Protein AF-A0A967BP70-F1 (afdb_monomer_lite)

pLDDT: mean 82.87, std 14.94, range [22.42, 98.5]

Structure (mmCIF, N/CA/C/O backbone):
data_AF-A0A967BP70-F1
#
_entry.id   AF-A0A967BP70-F1
#
loop_
_atom_site.group_PDB
_atom_site.id
_atom_site.type_symbol
_atom_site.label_atom_id
_atom_site.label_alt_id
_atom_site.label_comp_id
_atom_site.label_asym_id
_atom_site.label_entity_id
_atom_site.label_seq_id
_atom_site.pdbx_PDB_ins_code
_atom_site.Cartn_x
_atom_site.Cartn_y
_atom_site.Cartn_z
_atom_site.occupancy
_atom_site.B_iso_or_equiv
_atom_site.auth_seq_id
_atom_site.auth_comp_id
_atom_site.auth_asym_id
_atom_site.auth_atom_id
_atom_site.pdbx_PDB_model_num
ATOM 1 N N . MET A 1 1 ? -17.891 41.977 -11.844 1.00 25.42 1 MET A N 1
ATOM 2 C CA . MET A 1 1 ? -17.187 43.021 -11.068 1.00 25.42 1 MET A CA 1
ATOM 3 C C . MET A 1 1 ? -17.154 42.555 -9.613 1.00 25.42 1 MET A C 1
ATOM 5 O O . MET A 1 1 ? -18.212 42.503 -9.016 1.00 25.42 1 MET A O 1
ATOM 9 N N . LYS A 1 2 ? -15.951 42.215 -9.119 1.00 27.31 2 LYS A N 1
ATOM 10 C CA . LYS A 1 2 ? -15.506 42.035 -7.716 1.00 27.31 2 LYS A CA 1
ATOM 11 C C . LYS A 1 2 ? -16.011 40.844 -6.859 1.00 27.31 2 LYS A C 1
ATOM 13 O O . LYS A 1 2 ? -17.082 40.910 -6.281 1.00 27.31 2 LYS A O 1
ATOM 18 N N . TYR A 1 3 ? -15.096 39.868 -6.747 1.00 30.52 3 TYR A N 1
ATOM 19 C CA . TYR A 1 3 ? -14.627 39.067 -5.595 1.00 30.52 3 TYR A CA 1
ATOM 20 C C . TYR A 1 3 ? -15.618 38.381 -4.640 1.00 30.52 3 TYR A C 1
ATOM 22 O O . TYR A 1 3 ? -16.290 39.049 -3.861 1.00 30.52 3 TYR A O 1
ATOM 30 N N . LEU A 1 4 ? -15.493 37.050 -4.542 1.00 24.41 4 LEU A N 1
ATOM 31 C CA . LEU A 1 4 ? -15.446 36.371 -3.247 1.00 24.41 4 LEU A CA 1
ATOM 32 C C . LEU A 1 4 ? -14.343 35.299 -3.269 1.00 24.41 4 LEU A C 1
ATOM 34 O O . LEU A 1 4 ? -14.352 34.378 -4.077 1.00 24.41 4 LEU A O 1
ATOM 38 N N . THR A 1 5 ? -13.346 35.537 -2.429 1.00 27.89 5 THR A N 1
ATOM 39 C CA . THR A 1 5 ? -12.198 34.703 -2.071 1.00 27.89 5 THR A CA 1
ATOM 40 C C . THR A 1 5 ? -12.642 33.557 -1.166 1.00 27.89 5 THR A C 1
ATOM 42 O O . THR A 1 5 ? -13.103 33.829 -0.059 1.00 27.89 5 THR A O 1
ATOM 45 N N . THR A 1 6 ? -12.420 32.311 -1.583 1.00 25.66 6 THR A N 1
ATOM 46 C CA . THR A 1 6 ? -12.367 31.157 -0.675 1.00 25.66 6 THR A CA 1
ATOM 47 C C . THR A 1 6 ? -10.898 30.822 -0.463 1.00 25.66 6 THR A C 1
ATOM 49 O O . THR A 1 6 ? -10.203 30.417 -1.392 1.00 25.66 6 THR A O 1
ATOM 52 N N . ALA A 1 7 ? -10.406 31.081 0.746 1.00 24.14 7 ALA A N 1
ATOM 53 C CA . ALA A 1 7 ? -9.093 30.644 1.184 1.00 24.14 7 ALA A CA 1
ATOM 54 C C . ALA A 1 7 ? -9.183 29.148 1.504 1.00 24.14 7 ALA A C 1
ATOM 56 O O . ALA A 1 7 ? -9.687 28.772 2.558 1.00 24.14 7 ALA A O 1
ATOM 57 N N . ILE A 1 8 ? -8.733 28.308 0.573 1.00 25.44 8 ILE A N 1
ATOM 58 C CA . ILE A 1 8 ? -8.417 26.911 0.863 1.00 25.44 8 ILE A CA 1
ATOM 59 C C . ILE A 1 8 ? -7.045 26.937 1.528 1.00 25.44 8 ILE A C 1
ATOM 61 O O . ILE A 1 8 ? -6.049 27.319 0.910 1.00 25.44 8 ILE A O 1
ATOM 65 N N . LEU A 1 9 ? -7.011 26.600 2.813 1.00 22.42 9 LEU A N 1
ATOM 66 C CA . LEU A 1 9 ? -5.776 26.345 3.535 1.00 22.42 9 LEU A CA 1
ATOM 67 C C . LEU A 1 9 ? -5.236 24.998 3.028 1.00 22.42 9 LEU A C 1
ATOM 69 O O . LEU A 1 9 ? -5.523 23.949 3.592 1.00 22.42 9 LEU A O 1
ATOM 73 N N . LEU A 1 10 ? -4.524 25.029 1.899 1.00 24.11 10 LEU A N 1
ATOM 74 C CA . LEU A 1 10 ? -3.766 23.891 1.390 1.00 24.11 10 LEU A CA 1
ATOM 75 C C . LEU A 1 10 ? -2.571 23.693 2.327 1.00 24.11 10 LEU A C 1
ATOM 77 O O . LEU A 1 10 ? -1.577 24.418 2.257 1.00 24.11 10 LEU A O 1
ATOM 81 N N . ILE A 1 11 ? -2.683 22.730 3.236 1.00 22.78 11 ILE A N 1
ATOM 82 C CA . ILE A 1 11 ? -1.508 22.113 3.842 1.00 22.78 11 ILE A CA 1
ATOM 83 C C . ILE A 1 11 ? -0.889 21.273 2.723 1.00 22.78 11 ILE A C 1
ATOM 85 O O . ILE A 1 11 ? -1.323 20.161 2.446 1.00 22.78 11 ILE A O 1
ATOM 89 N N . VAL A 1 12 ? 0.071 21.867 2.014 1.00 24.41 12 VAL A N 1
ATOM 90 C CA . VAL A 1 12 ? 0.925 21.163 1.056 1.00 24.41 12 VAL A CA 1
ATOM 91 C C . VAL A 1 12 ? 1.864 20.286 1.880 1.00 24.41 12 VAL A C 1
ATOM 93 O O . VAL A 1 12 ? 2.919 20.736 2.326 1.00 24.41 12 VAL A O 1
ATOM 96 N N . LEU A 1 13 ? 1.459 19.044 2.130 1.00 24.39 13 LEU A N 1
ATOM 97 C CA . LEU A 1 13 ? 2.418 17.980 2.389 1.00 24.39 13 LEU A CA 1
ATOM 98 C C . LEU A 1 13 ? 3.084 17.686 1.045 1.00 24.39 13 LEU A C 1
ATOM 100 O O . LEU A 1 13 ? 2.480 17.088 0.161 1.00 24.39 13 LEU A O 1
ATOM 104 N N . THR A 1 14 ? 4.303 18.196 0.864 1.00 25.61 14 THR A N 1
ATOM 105 C CA . THR A 1 14 ? 5.144 17.883 -0.293 1.00 25.61 14 THR A CA 1
ATOM 106 C C . THR A 1 14 ? 5.554 16.418 -0.200 1.00 25.61 14 THR A C 1
ATOM 108 O O . THR A 1 14 ? 6.550 16.094 0.448 1.00 25.61 14 THR A O 1
ATOM 111 N N . ASN A 1 15 ? 4.773 15.536 -0.809 1.00 27.22 15 ASN A N 1
ATOM 112 C CA . ASN A 1 15 ? 5.191 14.167 -1.054 1.00 27.22 15 ASN A CA 1
ATOM 113 C C . ASN A 1 15 ? 5.937 14.165 -2.380 1.00 27.22 15 ASN A C 1
ATOM 115 O O . ASN A 1 15 ? 5.358 14.416 -3.431 1.00 27.22 15 ASN A O 1
ATOM 119 N N . LYS A 1 16 ? 7.245 13.936 -2.302 1.00 31.28 16 LYS A N 1
ATOM 120 C CA . LYS A 1 16 ? 8.071 13.720 -3.480 1.00 31.28 16 LYS A CA 1
ATOM 121 C C . LYS A 1 16 ? 7.692 12.357 -4.044 1.00 31.28 16 LYS A C 1
ATOM 123 O O . LYS A 1 16 ? 7.800 11.363 -3.335 1.00 31.28 16 LYS A O 1
ATOM 128 N N . MET A 1 17 ? 7.194 12.344 -5.269 1.00 33.47 17 MET A N 1
ATOM 129 C CA . MET A 1 17 ? 7.023 11.128 -6.045 1.00 33.47 17 MET A CA 1
ATOM 130 C C . MET A 1 17 ? 8.096 11.142 -7.119 1.00 33.47 17 MET A C 1
ATOM 132 O O . MET A 1 17 ? 8.406 12.212 -7.637 1.00 33.47 17 MET A O 1
ATOM 136 N N . TYR A 1 18 ? 8.733 10.005 -7.343 1.00 36.81 18 TYR A N 1
ATOM 137 C CA . TYR A 1 18 ? 9.776 9.868 -8.346 1.00 36.81 18 TYR A CA 1
ATOM 138 C C . TYR A 1 18 ? 9.424 8.705 -9.256 1.00 36.81 18 TYR A C 1
ATOM 140 O O . TYR A 1 18 ? 8.558 7.910 -8.895 1.00 36.81 18 TYR A O 1
ATOM 148 N N . ALA A 1 19 ? 10.070 8.676 -10.407 1.00 41.94 19 ALA A N 1
ATOM 149 C CA . ALA A 1 19 ? 10.138 7.603 -11.376 1.00 41.94 19 ALA A CA 1
ATOM 150 C C . ALA A 1 19 ? 11.597 7.044 -11.517 1.00 41.94 19 ALA A C 1
ATOM 152 O O . ALA A 1 19 ? 12.320 7.201 -10.534 1.00 41.94 19 ALA A O 1
ATOM 153 N N . ASP A 1 20 ? 12.032 6.379 -12.606 1.00 46.19 20 ASP A N 1
ATOM 154 C CA . ASP A 1 20 ? 13.160 5.423 -12.731 1.00 46.19 20 ASP A CA 1
ATOM 155 C C . ASP A 1 20 ? 14.377 5.914 -11.969 1.00 46.19 20 ASP A C 1
ATOM 157 O O . ASP A 1 20 ? 15.174 6.718 -12.464 1.00 46.19 20 ASP A O 1
ATOM 161 N N . TYR A 1 21 ? 14.462 5.484 -10.710 1.00 60.09 21 TYR A N 1
ATOM 162 C CA . TYR A 1 21 ? 15.336 6.136 -9.764 1.00 60.09 21 TYR A CA 1
ATOM 163 C C . TYR A 1 21 ? 16.750 5.645 -9.986 1.00 60.09 21 TYR A C 1
ATOM 165 O O . TYR A 1 21 ? 17.157 4.555 -9.583 1.00 60.09 21 TYR A O 1
ATOM 173 N N . TYR A 1 22 ? 17.533 6.513 -10.581 1.00 63.66 22 TYR A N 1
ATOM 174 C CA . TYR A 1 22 ? 18.944 6.319 -10.759 1.00 63.66 22 TYR A CA 1
ATOM 175 C C . TYR A 1 22 ? 19.702 7.106 -9.694 1.00 63.66 22 TYR A C 1
ATOM 177 O O . TYR A 1 22 ? 19.347 8.239 -9.374 1.00 63.66 22 TYR A O 1
ATOM 185 N N . ASP A 1 23 ? 20.758 6.513 -9.143 1.00 65.00 23 ASP A N 1
ATOM 186 C CA . ASP A 1 23 ? 21.733 7.184 -8.284 1.00 65.00 23 ASP A CA 1
ATOM 187 C C . ASP A 1 23 ? 23.107 6.578 -8.560 1.00 65.00 23 ASP A C 1
ATOM 189 O O . ASP A 1 23 ? 23.308 5.375 -8.417 1.00 65.00 23 ASP A O 1
ATOM 193 N N . THR A 1 24 ? 24.062 7.403 -8.980 1.00 60.75 24 THR A N 1
ATOM 194 C CA . THR A 1 24 ? 25.427 6.938 -9.254 1.00 60.75 24 THR A CA 1
ATOM 195 C C . THR A 1 24 ? 26.229 6.652 -7.995 1.00 60.75 24 THR A C 1
ATOM 197 O O . THR A 1 24 ? 27.357 6.182 -8.102 1.00 60.75 24 THR A O 1
ATOM 200 N N . GLY A 1 25 ? 25.765 7.096 -6.825 1.00 62.41 25 GLY A N 1
ATOM 201 C CA . GLY A 1 25 ? 26.667 7.338 -5.706 1.00 62.41 25 GLY A CA 1
ATOM 202 C C . GLY A 1 25 ? 27.720 8.400 -6.059 1.00 62.41 25 GLY A C 1
ATOM 203 O O . GLY A 1 25 ? 27.630 9.110 -7.066 1.00 62.41 25 GLY A O 1
ATOM 204 N N . MET A 1 26 ? 28.734 8.568 -5.210 1.00 76.75 26 MET A N 1
ATOM 205 C CA . MET A 1 26 ? 29.814 9.533 -5.459 1.00 76.75 26 MET A CA 1
ATOM 206 C C . MET A 1 26 ? 30.915 8.909 -6.319 1.00 76.75 26 MET A C 1
ATOM 208 O O . MET A 1 26 ? 31.782 8.215 -5.796 1.00 76.75 26 MET A O 1
ATOM 212 N N . ILE A 1 27 ? 30.934 9.241 -7.611 1.00 72.94 27 ILE A N 1
ATOM 213 C CA . ILE A 1 27 ? 31.913 8.720 -8.576 1.00 72.94 27 ILE A CA 1
ATOM 214 C C . ILE A 1 27 ? 32.812 9.820 -9.151 1.00 72.94 27 ILE A C 1
ATOM 216 O O . ILE A 1 27 ? 32.573 11.023 -8.979 1.00 72.94 27 ILE A O 1
ATOM 220 N N . GLU A 1 28 ? 33.881 9.402 -9.830 1.00 81.38 28 GLU A N 1
ATOM 221 C CA . GLU A 1 28 ? 34.769 10.292 -10.575 1.00 81.38 28 GLU A CA 1
ATOM 222 C C . GLU A 1 28 ? 34.193 10.597 -11.966 1.00 81.38 28 GLU A C 1
ATOM 224 O O . GLU A 1 28 ? 33.979 9.712 -12.788 1.00 81.38 28 GLU A O 1
ATOM 229 N N . TRP A 1 29 ? 33.990 11.881 -12.245 1.00 80.88 29 TRP A N 1
ATOM 230 C CA . TRP A 1 29 ? 33.566 12.411 -13.536 1.00 80.88 29 TRP A CA 1
ATOM 231 C C . TRP A 1 29 ? 34.749 13.067 -14.239 1.00 80.88 29 TRP A C 1
ATOM 233 O O . TRP A 1 29 ? 35.580 13.715 -13.598 1.00 80.88 29 TRP A O 1
ATOM 243 N N . SER A 1 30 ? 34.803 12.966 -15.567 1.00 82.38 30 SER A N 1
ATOM 244 C CA . SER A 1 30 ? 35.873 13.554 -16.377 1.00 82.38 30 SER A CA 1
ATOM 245 C C . SER A 1 30 ? 35.336 14.609 -17.339 1.00 82.38 30 SER A C 1
ATOM 247 O O . SER A 1 30 ? 34.400 14.371 -18.099 1.00 82.38 30 SER A O 1
ATOM 249 N N . GLN A 1 31 ? 35.955 15.788 -17.320 1.00 87.50 31 GLN A N 1
ATOM 250 C CA . GLN A 1 31 ? 35.749 16.838 -18.313 1.00 87.50 31 GLN A CA 1
ATOM 251 C C . GLN A 1 31 ? 36.418 16.447 -19.645 1.00 87.50 31 GLN A C 1
ATOM 253 O O . GLN A 1 31 ? 37.457 15.782 -19.633 1.00 87.50 31 GLN A O 1
ATOM 258 N N . PRO A 1 32 ? 35.956 16.957 -20.803 1.00 81.44 32 PRO A N 1
ATOM 259 C CA . PRO A 1 32 ? 36.575 16.684 -22.109 1.00 81.44 32 PRO A CA 1
ATOM 260 C C . PRO A 1 32 ? 38.077 17.000 -22.216 1.00 81.44 32 PRO A C 1
ATOM 262 O O . PRO A 1 32 ? 38.774 16.456 -23.070 1.00 81.44 32 PRO A O 1
ATOM 265 N N . ASN A 1 33 ? 38.608 17.884 -21.363 1.00 85.50 33 ASN A N 1
ATOM 266 C CA . ASN A 1 33 ? 40.040 18.200 -21.301 1.00 85.50 33 ASN A CA 1
ATOM 267 C C . ASN A 1 33 ? 40.844 17.309 -20.332 1.00 85.50 33 ASN A C 1
ATOM 269 O O . ASN A 1 33 ? 42.022 17.591 -20.099 1.00 85.50 33 ASN A O 1
ATOM 273 N N . GLY A 1 34 ? 40.227 16.271 -19.765 1.00 83.31 34 GLY A N 1
ATOM 274 C CA . GLY A 1 34 ? 40.836 15.327 -18.829 1.00 83.31 34 GLY A CA 1
ATOM 275 C C . GLY A 1 34 ? 40.911 15.810 -17.378 1.00 83.31 34 GLY A C 1
ATOM 276 O O . GLY A 1 34 ? 41.576 15.166 -16.569 1.00 83.31 34 GLY A O 1
ATOM 277 N N . ILE A 1 35 ? 40.287 16.942 -17.030 1.00 91.38 35 ILE A N 1
ATOM 278 C CA . ILE A 1 35 ? 40.146 17.361 -15.629 1.00 91.38 35 ILE A CA 1
ATOM 279 C C . ILE A 1 35 ? 39.044 16.534 -14.975 1.00 91.38 35 ILE A C 1
ATOM 281 O O . ILE A 1 35 ? 37.924 16.497 -15.470 1.00 91.38 35 ILE A O 1
ATOM 285 N N . ILE A 1 36 ? 39.361 15.923 -13.841 1.00 91.31 36 ILE A N 1
ATOM 286 C CA . ILE A 1 36 ? 38.443 15.063 -13.094 1.00 91.31 36 ILE A CA 1
ATOM 287 C C . ILE A 1 36 ? 37.814 15.796 -11.906 1.00 91.31 36 ILE A C 1
ATOM 289 O O . ILE A 1 36 ? 38.410 16.732 -11.364 1.00 91.31 36 ILE A O 1
ATOM 293 N N . PHE A 1 37 ? 36.621 15.387 -11.485 1.00 92.00 37 PHE A N 1
ATOM 294 C CA . PHE A 1 37 ? 35.959 15.855 -10.264 1.00 92.00 37 PHE A CA 1
ATOM 295 C C . PHE A 1 37 ? 35.046 14.769 -9.686 1.00 92.00 37 PHE A C 1
ATOM 297 O O . PHE A 1 37 ? 34.655 13.855 -10.395 1.00 92.00 37 PHE A O 1
ATOM 304 N N . ILE A 1 38 ? 34.703 14.869 -8.398 1.00 88.94 38 ILE A N 1
ATOM 305 C CA . ILE A 1 38 ? 33.814 13.902 -7.737 1.00 88.94 38 ILE A CA 1
ATOM 306 C C . ILE A 1 38 ? 32.411 14.493 -7.635 1.00 88.94 38 ILE A C 1
ATOM 308 O O . ILE A 1 38 ? 32.236 15.624 -7.158 1.00 88.94 38 ILE A O 1
ATOM 312 N N . GLY A 1 39 ? 31.415 13.715 -8.034 1.00 82.44 39 GLY A N 1
ATOM 313 C CA . GLY A 1 39 ? 30.012 14.084 -7.931 1.00 82.44 39 GLY A CA 1
ATOM 314 C C . GLY A 1 39 ? 29.098 12.875 -8.009 1.00 82.44 39 GLY A C 1
ATOM 315 O O . GLY A 1 39 ? 29.533 11.779 -8.353 1.00 82.44 39 GLY A O 1
ATOM 316 N N . LYS A 1 40 ? 27.829 13.106 -7.701 1.00 81.00 40 LYS A N 1
ATOM 317 C CA . LYS A 1 40 ? 26.750 12.138 -7.843 1.00 81.00 40 LYS A CA 1
ATOM 318 C C . LYS A 1 40 ? 25.669 12.673 -8.774 1.00 81.00 40 LYS A C 1
ATOM 320 O O . LYS A 1 40 ? 25.367 13.868 -8.728 1.00 81.00 40 LYS A O 1
ATOM 325 N N . GLY A 1 41 ? 25.109 11.814 -9.609 1.00 75.25 41 GLY A N 1
ATOM 326 C CA . GLY A 1 41 ? 23.877 12.050 -10.354 1.00 75.25 41 GLY A CA 1
ATOM 327 C C . GLY A 1 41 ? 22.773 11.203 -9.751 1.00 75.25 41 GLY A C 1
ATOM 328 O O . GLY A 1 41 ? 23.015 10.035 -9.479 1.00 75.25 41 GLY A O 1
ATOM 329 N N . TRP A 1 42 ? 21.600 11.782 -9.515 1.00 71.94 42 TRP A N 1
ATOM 330 C CA . TRP A 1 42 ? 20.442 11.025 -9.068 1.00 71.94 42 TRP A CA 1
ATOM 331 C C . TRP A 1 42 ? 19.118 11.652 -9.491 1.00 71.94 42 TRP A C 1
ATOM 333 O O . TRP A 1 42 ? 19.036 12.862 -9.718 1.00 71.94 42 TRP A O 1
ATOM 343 N N . GLY A 1 43 ? 18.068 10.847 -9.522 1.00 72.25 43 GLY A N 1
ATOM 344 C CA . GLY A 1 43 ? 16.714 11.253 -9.878 1.00 72.25 43 GLY A CA 1
ATOM 345 C C . GLY A 1 43 ? 16.095 10.249 -10.834 1.00 72.25 43 GLY A C 1
ATOM 346 O O . GLY A 1 43 ? 16.526 9.108 -10.873 1.00 72.25 43 GLY A O 1
ATOM 347 N N . ASP A 1 44 ? 15.109 10.701 -11.592 1.00 68.62 44 ASP A N 1
ATOM 348 C CA . ASP A 1 44 ? 14.163 9.865 -12.327 1.00 68.62 44 ASP A CA 1
ATOM 349 C C . ASP A 1 44 ? 13.880 10.346 -13.755 1.00 68.62 44 ASP A C 1
ATOM 351 O O . ASP A 1 44 ? 14.395 11.396 -14.165 1.00 68.62 44 ASP A O 1
ATOM 355 N N . GLU A 1 45 ? 13.022 9.646 -14.520 1.00 70.00 45 GLU A N 1
ATOM 356 C CA . GLU A 1 45 ? 12.636 10.119 -15.856 1.00 70.00 45 GLU A CA 1
ATOM 357 C C . GLU A 1 45 ? 11.836 11.429 -15.840 1.00 70.00 45 GLU A C 1
ATOM 359 O O . GLU A 1 45 ? 11.648 12.033 -16.900 1.00 70.00 45 GLU A O 1
ATOM 364 N N . PHE A 1 46 ? 11.369 11.904 -14.682 1.00 74.62 46 PHE A N 1
ATOM 365 C CA . PHE A 1 46 ? 10.707 13.207 -14.554 1.00 74.62 46 PHE A CA 1
ATOM 366 C C . PHE A 1 46 ? 11.662 14.337 -14.131 1.00 74.62 46 PHE A C 1
ATOM 368 O O . PHE A 1 46 ? 11.468 15.493 -14.519 1.00 74.62 46 PHE A O 1
ATOM 375 N N . ALA A 1 47 ? 12.696 14.047 -13.337 1.00 76.31 47 ALA A N 1
ATOM 376 C CA . ALA A 1 47 ? 13.436 15.054 -12.580 1.00 76.31 47 ALA A CA 1
ATOM 377 C C . ALA A 1 47 ? 14.867 14.635 -12.174 1.00 76.31 47 ALA A C 1
ATOM 379 O O . ALA A 1 47 ? 15.246 14.687 -11.000 1.00 76.31 47 ALA A O 1
ATOM 380 N N . PHE A 1 48 ? 15.741 14.394 -13.147 1.00 76.44 48 PHE A N 1
ATOM 381 C CA . PHE A 1 48 ? 17.153 14.073 -12.906 1.00 76.44 48 PHE A CA 1
ATOM 382 C C . PHE A 1 48 ? 18.026 15.251 -12.413 1.00 76.44 48 PHE A C 1
ATOM 384 O O . PHE A 1 48 ? 17.805 16.398 -12.809 1.00 76.44 48 PHE A O 1
ATOM 391 N N . GLN A 1 49 ? 19.033 15.028 -11.557 1.00 85.62 49 GLN A N 1
ATOM 392 C CA . GLN A 1 49 ? 19.926 16.094 -11.067 1.00 85.62 49 GLN A CA 1
ATOM 393 C C . GLN A 1 49 ? 21.325 15.614 -10.657 1.00 85.62 49 GLN A C 1
ATOM 395 O O . GLN A 1 49 ? 21.508 14.487 -10.222 1.00 85.62 49 GLN A O 1
ATOM 400 N N . TYR A 1 50 ? 22.314 16.515 -10.684 1.00 88.56 50 TYR A N 1
ATOM 401 C CA . TYR A 1 50 ? 23.678 16.208 -10.238 1.00 88.56 50 TYR A CA 1
ATOM 402 C C . TYR A 1 50 ? 24.159 17.124 -9.110 1.00 88.56 50 TYR A C 1
ATOM 404 O O . TYR A 1 50 ? 23.726 18.273 -8.987 1.00 88.56 50 TYR A O 1
ATOM 412 N N . GLU A 1 51 ? 25.075 16.636 -8.274 1.00 92.50 51 GLU A N 1
ATOM 413 C CA . GLU A 1 51 ? 25.722 17.397 -7.202 1.00 92.50 51 GLU A CA 1
ATOM 414 C C . GLU A 1 51 ? 27.175 16.966 -7.011 1.00 92.50 51 GLU A C 1
ATOM 416 O O . GLU A 1 51 ? 27.491 15.781 -6.959 1.00 92.50 51 GLU A O 1
ATOM 421 N N . THR A 1 52 ? 28.088 17.925 -6.882 1.00 94.56 52 THR A N 1
ATOM 422 C CA . THR A 1 52 ? 29.474 17.626 -6.512 1.00 94.56 52 THR A CA 1
ATOM 423 C C . THR A 1 52 ? 29.554 17.110 -5.073 1.00 94.56 52 THR A C 1
ATOM 425 O O . THR A 1 52 ? 28.714 17.435 -4.236 1.00 94.56 52 THR A O 1
ATOM 428 N N . ASN A 1 53 ? 30.648 16.443 -4.704 1.00 91.94 53 ASN A N 1
ATOM 429 C CA . ASN A 1 53 ? 30.921 16.073 -3.301 1.00 91.94 53 ASN A CA 1
ATOM 430 C C . ASN A 1 53 ? 30.990 17.263 -2.312 1.00 91.94 53 ASN A C 1
ATOM 432 O O . ASN A 1 53 ? 31.092 17.080 -1.101 1.00 91.94 53 ASN A O 1
ATOM 436 N N . THR A 1 54 ? 30.966 18.493 -2.827 1.00 91.19 54 THR A N 1
ATOM 437 C CA . THR A 1 54 ? 30.980 19.754 -2.078 1.00 91.19 54 THR A CA 1
ATOM 438 C C . THR A 1 54 ? 29.624 20.466 -2.075 1.00 91.19 54 THR A C 1
ATOM 440 O O . THR A 1 54 ? 29.534 21.575 -1.550 1.00 91.19 54 THR A O 1
ATOM 443 N N . GLY A 1 55 ? 28.571 19.847 -2.619 1.00 92.81 55 GLY A N 1
ATOM 444 C CA . GLY A 1 55 ? 27.196 20.342 -2.544 1.00 92.81 55 GLY A CA 1
ATOM 445 C C . GLY A 1 55 ? 26.796 21.333 -3.639 1.00 92.81 55 GLY A C 1
ATOM 446 O O . GLY A 1 55 ? 25.845 22.085 -3.443 1.00 92.81 55 GLY A O 1
ATOM 447 N N . TYR A 1 56 ? 27.521 21.412 -4.759 1.00 96.75 56 TYR A N 1
ATOM 448 C CA . TYR A 1 56 ? 27.169 22.300 -5.876 1.00 96.75 56 TYR A CA 1
ATOM 449 C C . TYR A 1 56 ? 26.455 21.532 -6.980 1.00 96.75 56 TYR A C 1
ATOM 451 O O . TYR A 1 56 ? 26.952 20.499 -7.428 1.00 96.75 56 TYR A O 1
ATOM 459 N N . ARG A 1 57 ? 25.329 22.064 -7.462 1.00 95.75 57 ARG A N 1
ATOM 460 C CA . ARG A 1 57 ? 24.610 21.486 -8.599 1.00 95.75 57 ARG A CA 1
ATOM 461 C C . ARG A 1 57 ? 25.389 21.665 -9.888 1.00 95.75 57 ARG A C 1
ATOM 463 O O . ARG A 1 57 ? 25.935 22.743 -10.129 1.00 95.75 57 ARG A O 1
ATOM 470 N N . PHE A 1 58 ? 25.400 20.649 -10.738 1.00 93.88 58 PHE A N 1
ATOM 471 C CA . PHE A 1 58 ? 26.006 20.742 -12.060 1.00 93.88 58 PHE A CA 1
ATOM 472 C C . PHE A 1 58 ? 25.133 20.093 -13.132 1.00 93.88 58 PHE A C 1
ATOM 474 O O . PHE A 1 58 ? 24.228 19.329 -12.815 1.00 93.88 58 PHE A O 1
ATOM 481 N N . VAL A 1 59 ? 25.382 20.448 -14.389 1.00 87.81 59 VAL A N 1
ATOM 482 C CA . VAL A 1 59 ? 24.724 19.872 -15.568 1.00 87.81 59 VAL A CA 1
ATOM 483 C C . VAL A 1 59 ? 25.745 19.676 -16.683 1.00 87.81 59 VAL A C 1
ATOM 485 O O . VAL A 1 59 ? 26.731 20.417 -16.762 1.00 87.81 59 VAL A O 1
ATOM 488 N N . LEU A 1 60 ? 25.516 18.685 -17.539 1.00 82.00 60 LEU A N 1
ATOM 489 C CA . LEU A 1 60 ? 26.240 18.528 -18.795 1.00 82.00 60 LEU A CA 1
ATOM 490 C C . LEU A 1 60 ? 25.685 19.525 -19.820 1.00 82.00 60 LEU A C 1
ATOM 492 O O . LEU A 1 60 ? 24.474 19.698 -19.924 1.00 82.00 60 LEU A O 1
ATOM 496 N N . ASN A 1 61 ? 26.559 20.210 -20.552 1.00 80.38 61 ASN A N 1
ATOM 497 C CA . ASN A 1 61 ? 26.161 21.100 -21.640 1.00 80.38 61 ASN A CA 1
ATOM 498 C C . ASN A 1 61 ? 26.468 20.466 -23.006 1.00 80.38 61 ASN A C 1
ATOM 500 O O . ASN A 1 61 ? 27.291 19.559 -23.114 1.00 80.38 61 ASN A O 1
ATOM 504 N N . THR A 1 62 ? 25.869 21.022 -24.057 1.00 66.12 62 THR A N 1
ATOM 505 C CA . THR A 1 62 ? 26.011 20.605 -25.468 1.00 66.12 62 THR A CA 1
ATOM 506 C C . THR A 1 62 ? 27.453 20.580 -26.006 1.00 66.12 62 THR A C 1
ATOM 508 O O . THR A 1 62 ? 27.731 19.951 -27.022 1.00 66.12 62 THR A O 1
ATOM 511 N N . ASP A 1 63 ? 28.414 21.241 -25.347 1.00 74.50 63 ASP A N 1
ATOM 512 C CA . ASP A 1 63 ? 29.841 21.177 -25.703 1.00 74.50 63 ASP A CA 1
ATOM 513 C C . ASP A 1 63 ? 30.590 20.007 -25.032 1.00 74.50 63 ASP A C 1
ATOM 515 O O . ASP A 1 63 ? 31.816 19.901 -25.146 1.00 74.50 63 ASP A O 1
ATOM 519 N N . GLY A 1 64 ? 29.863 19.140 -24.322 1.00 68.69 64 GLY A N 1
ATOM 520 C CA . GLY A 1 64 ? 30.375 17.982 -23.596 1.00 68.69 64 GLY A CA 1
ATOM 521 C C . GLY A 1 64 ? 31.022 18.315 -22.250 1.00 68.69 64 GLY A C 1
ATOM 522 O O . GLY A 1 64 ? 31.519 17.409 -21.585 1.00 68.69 64 GLY A O 1
ATOM 523 N N . TYR A 1 65 ? 31.062 19.585 -21.834 1.00 85.12 65 TYR A N 1
ATOM 524 C CA . TYR A 1 65 ? 31.595 19.971 -20.527 1.00 85.12 65 TYR A CA 1
ATOM 525 C C . TYR A 1 65 ? 30.509 19.999 -19.452 1.00 85.12 65 TYR A C 1
ATOM 527 O O . TYR A 1 65 ? 29.370 20.391 -19.699 1.00 85.12 65 TYR A O 1
ATOM 535 N N . TYR A 1 66 ? 30.903 19.683 -18.218 1.00 90.19 66 TYR A N 1
ATOM 536 C CA . TYR A 1 66 ? 30.067 19.872 -17.036 1.00 90.19 66 TYR A CA 1
ATOM 537 C C . TYR A 1 66 ? 30.220 21.289 -16.485 1.00 90.19 66 TYR A C 1
ATOM 539 O O . TYR A 1 66 ? 31.337 21.754 -16.218 1.00 90.19 66 TYR A O 1
ATOM 547 N N . TYR A 1 67 ? 29.092 21.953 -16.260 1.00 95.19 67 TYR A N 1
ATOM 548 C CA . TYR A 1 67 ? 28.994 23.316 -15.743 1.00 95.19 67 TYR A CA 1
ATOM 549 C C . TYR A 1 67 ? 28.274 23.346 -14.408 1.00 95.19 67 TYR A C 1
ATOM 551 O O . TYR A 1 67 ? 27.342 22.580 -14.185 1.00 95.19 67 TYR A O 1
ATOM 559 N N . TYR A 1 68 ? 28.646 24.285 -13.537 1.00 97.38 68 TYR A N 1
ATOM 560 C CA . TYR A 1 68 ? 27.811 24.598 -12.379 1.00 97.38 68 TYR A CA 1
ATOM 561 C C . TYR A 1 68 ? 26.422 25.031 -12.862 1.00 97.38 68 TYR A C 1
ATOM 563 O O . TYR A 1 68 ? 26.315 25.808 -13.811 1.00 97.38 68 TYR A O 1
ATOM 571 N N . ALA A 1 69 ? 25.372 24.526 -12.226 1.00 95.38 69 ALA A N 1
ATOM 572 C CA . ALA A 1 69 ? 23.999 24.755 -12.652 1.00 95.38 69 ALA A CA 1
ATOM 573 C C . ALA A 1 69 ? 23.475 26.134 -12.216 1.00 95.38 69 ALA A C 1
ATOM 575 O O . ALA A 1 69 ? 23.809 26.646 -11.142 1.00 95.38 69 ALA A O 1
ATOM 576 N N . ILE A 1 70 ? 22.611 26.704 -13.048 1.00 94.44 70 ILE A N 1
ATOM 577 C CA . ILE A 1 70 ? 21.693 27.810 -12.751 1.00 94.44 70 ILE A CA 1
ATOM 578 C C . ILE A 1 70 ? 20.265 27.366 -13.058 1.00 94.44 70 ILE A C 1
ATOM 580 O O . ILE A 1 70 ? 20.066 26.280 -13.589 1.00 94.44 70 ILE A O 1
ATOM 584 N N . LEU A 1 71 ? 19.281 28.202 -12.729 1.00 92.44 71 LEU A N 1
ATOM 585 C CA . LEU A 1 71 ? 17.912 27.996 -13.190 1.00 92.44 71 LEU A CA 1
ATOM 586 C C . LEU A 1 71 ? 17.647 28.800 -14.460 1.00 92.44 71 LEU A C 1
ATOM 588 O O . LEU A 1 71 ? 18.045 29.967 -14.548 1.00 92.44 71 LEU A O 1
ATOM 592 N N . ASP A 1 72 ? 16.959 28.187 -15.413 1.00 85.62 72 ASP A N 1
ATOM 593 C CA . ASP A 1 72 ? 16.456 28.863 -16.605 1.00 85.62 72 ASP A CA 1
ATOM 594 C C . ASP A 1 72 ? 15.142 29.632 -16.335 1.00 85.62 72 ASP A C 1
ATOM 596 O O . ASP A 1 72 ? 14.740 29.863 -15.190 1.00 85.62 72 ASP A O 1
ATOM 600 N N . SER A 1 73 ? 14.463 30.076 -17.400 1.00 82.62 73 SER A N 1
ATOM 601 C CA . SER A 1 73 ? 13.204 30.821 -17.283 1.00 82.62 73 SER A CA 1
ATOM 602 C C . SER A 1 73 ? 12.008 29.994 -16.811 1.00 82.62 73 SER A C 1
ATOM 604 O O . SER A 1 73 ? 11.043 30.592 -16.334 1.00 82.62 73 SER A O 1
ATOM 606 N N . VAL A 1 74 ? 12.046 28.666 -16.955 1.00 78.44 74 VAL A N 1
ATOM 607 C CA . VAL A 1 74 ? 11.009 27.757 -16.432 1.00 78.44 74 VAL A CA 1
ATOM 608 C C . VAL A 1 74 ? 11.371 27.238 -15.036 1.00 78.44 74 VAL A C 1
ATOM 610 O O . VAL A 1 74 ? 10.531 26.711 -14.311 1.00 78.44 74 VAL A O 1
ATOM 613 N N . GLY A 1 75 ? 12.596 27.504 -14.582 1.00 84.00 75 GLY A N 1
ATOM 614 C CA . GLY A 1 75 ? 13.077 27.127 -13.264 1.00 84.00 75 GLY A CA 1
ATOM 615 C C . GLY A 1 75 ? 13.655 25.716 -13.211 1.00 84.00 75 GLY A C 1
ATOM 616 O O . GLY A 1 75 ? 13.660 25.129 -12.125 1.00 84.00 75 GLY A O 1
ATOM 617 N N . GLU A 1 76 ? 14.110 25.207 -14.357 1.00 87.00 76 GLU A N 1
ATOM 618 C CA . GLU A 1 76 ? 14.835 23.946 -14.534 1.00 87.00 76 GLU A CA 1
ATOM 619 C C . GLU A 1 76 ? 16.352 24.186 -14.492 1.00 87.00 76 GLU A C 1
ATOM 621 O O . GLU A 1 76 ? 16.816 25.313 -14.705 1.00 87.00 76 GLU A O 1
ATOM 626 N N . PHE A 1 77 ? 17.140 23.153 -14.178 1.00 89.12 77 PHE A N 1
ATOM 627 C CA . PHE A 1 77 ? 18.597 23.272 -14.177 1.00 89.12 77 PHE A CA 1
ATOM 628 C C . PHE A 1 77 ? 19.142 23.482 -15.594 1.00 89.12 77 PHE A C 1
ATOM 630 O O . PHE A 1 77 ? 18.859 22.721 -16.509 1.00 89.12 77 PHE A O 1
ATOM 637 N N . THR A 1 78 ? 19.994 24.489 -15.765 1.00 88.31 78 THR A N 1
ATOM 638 C CA . THR A 1 78 ? 20.707 24.744 -17.019 1.00 88.31 78 THR A CA 1
ATOM 639 C C . THR A 1 78 ? 22.154 25.161 -16.764 1.00 88.31 78 THR A C 1
ATOM 641 O O . THR A 1 78 ? 22.539 25.512 -15.642 1.00 88.31 78 THR A O 1
ATOM 644 N N . ALA A 1 79 ? 22.989 25.085 -17.799 1.00 89.31 79 ALA A N 1
ATOM 645 C CA . ALA A 1 79 ? 24.418 25.336 -17.694 1.00 89.31 79 ALA A CA 1
ATOM 646 C C . ALA A 1 79 ? 24.702 26.820 -17.423 1.00 89.31 79 ALA A C 1
ATOM 648 O O . ALA A 1 79 ? 24.157 27.713 -18.073 1.00 89.31 79 ALA A O 1
ATOM 649 N N . SER A 1 80 ? 25.589 27.096 -16.466 1.00 94.31 80 SER A N 1
ATOM 650 C CA . SER A 1 80 ? 26.155 28.437 -16.285 1.00 94.31 80 SER A CA 1
ATOM 651 C C . SER A 1 80 ? 27.319 28.702 -17.248 1.00 94.31 80 SER A C 1
ATOM 653 O O . SER A 1 80 ? 27.608 27.922 -18.149 1.00 94.31 80 SER A O 1
ATOM 655 N N . GLU A 1 81 ? 28.037 29.805 -17.034 1.00 94.50 81 GLU A N 1
ATOM 656 C CA . GLU A 1 81 ? 29.303 30.087 -17.716 1.00 94.50 81 GLU A CA 1
ATOM 657 C C . GLU A 1 81 ? 30.525 29.384 -17.086 1.00 94.50 81 GLU A C 1
ATOM 659 O O . GLU A 1 81 ? 31.567 29.308 -17.735 1.00 94.50 81 GLU A O 1
ATOM 664 N N . ASN A 1 82 ? 30.407 28.831 -15.867 1.00 97.06 82 ASN A N 1
ATOM 665 C CA . ASN A 1 82 ? 31.536 28.271 -15.113 1.00 97.06 82 ASN A CA 1
ATOM 666 C C . ASN A 1 82 ? 31.575 26.741 -15.181 1.00 97.06 82 ASN A C 1
ATOM 668 O O . ASN A 1 82 ? 30.651 26.061 -14.724 1.00 97.06 82 ASN A O 1
ATOM 672 N N . LYS A 1 83 ? 32.691 26.199 -15.671 1.00 96.69 83 LYS A N 1
ATOM 673 C CA . LYS A 1 83 ? 32.938 24.757 -15.760 1.00 96.69 83 LYS A CA 1
ATOM 674 C C . LYS A 1 83 ? 33.362 24.174 -14.411 1.00 96.69 83 LYS A C 1
ATOM 676 O O . LYS A 1 83 ? 34.201 24.744 -13.705 1.00 96.69 83 LYS A O 1
ATOM 681 N N . VAL A 1 84 ? 32.821 23.008 -14.067 1.00 96.31 84 VAL A N 1
ATOM 682 C CA . VAL A 1 84 ? 33.104 22.324 -12.796 1.00 96.31 84 VAL A CA 1
ATOM 683 C C . VAL A 1 84 ? 34.586 21.972 -12.695 1.00 96.31 84 VAL A C 1
ATOM 685 O O . VAL A 1 84 ? 35.158 21.396 -13.619 1.00 96.31 84 VAL A O 1
ATOM 688 N N . ASN A 1 85 ? 35.201 22.324 -11.561 1.00 93.62 85 ASN A N 1
ATOM 689 C CA . ASN A 1 85 ? 36.615 22.075 -11.247 1.00 93.62 85 ASN A CA 1
ATOM 690 C C . ASN A 1 85 ? 37.631 22.688 -12.242 1.00 93.62 85 ASN A C 1
ATOM 692 O O . ASN A 1 85 ? 38.811 22.339 -12.238 1.00 93.62 85 ASN A O 1
ATOM 696 N N . ILE A 1 86 ? 37.173 23.628 -13.075 1.00 95.69 86 ILE A N 1
ATOM 697 C CA . ILE A 1 86 ? 37.985 24.448 -13.986 1.00 95.69 86 ILE A CA 1
ATOM 698 C C . ILE A 1 86 ? 37.865 25.913 -13.569 1.00 95.69 86 ILE A C 1
ATOM 700 O O . ILE A 1 86 ? 38.872 26.591 -13.360 1.00 95.69 86 ILE A O 1
ATOM 704 N N . ASP A 1 87 ? 36.628 26.372 -13.394 1.00 96.75 87 ASP A N 1
ATOM 705 C CA . ASP A 1 87 ? 36.294 27.712 -12.936 1.00 96.75 87 ASP A CA 1
ATOM 706 C C . ASP A 1 87 ? 35.862 27.694 -11.464 1.00 96.75 87 ASP A C 1
ATOM 708 O O . ASP A 1 87 ? 35.602 26.648 -10.866 1.00 96.75 87 ASP A O 1
ATOM 712 N N . SER A 1 88 ? 35.794 28.875 -10.844 1.00 94.81 88 SER A N 1
ATOM 713 C CA . SER A 1 88 ? 35.339 28.977 -9.452 1.00 94.81 88 SER A CA 1
ATOM 714 C C . SER A 1 88 ? 33.851 28.615 -9.329 1.00 94.81 88 SER A C 1
ATOM 716 O O . SER A 1 88 ? 33.056 29.083 -10.148 1.00 94.81 88 SER A O 1
ATOM 718 N N . PRO A 1 89 ? 33.438 27.851 -8.301 1.00 94.44 89 PRO A N 1
ATOM 719 C CA . PRO A 1 89 ? 32.035 27.516 -8.095 1.00 94.44 89 PRO A CA 1
ATOM 720 C C . PRO A 1 89 ? 31.178 28.760 -7.870 1.00 94.44 89 PRO A C 1
ATOM 722 O O . PRO A 1 89 ? 31.597 29.737 -7.240 1.00 94.44 89 PRO A O 1
ATOM 725 N N . LEU A 1 90 ? 29.952 28.710 -8.383 1.00 92.62 90 LEU A N 1
ATOM 726 C CA . LEU A 1 90 ? 28.984 29.792 -8.261 1.00 92.62 90 LEU A CA 1
ATOM 727 C C . LEU A 1 90 ? 28.196 29.643 -6.959 1.00 92.62 90 LEU A C 1
ATOM 729 O O . LEU A 1 90 ? 27.629 28.590 -6.685 1.00 92.62 90 LEU A O 1
ATOM 733 N N . ALA A 1 91 ? 28.112 30.710 -6.161 1.00 91.50 91 ALA A N 1
ATOM 734 C CA . ALA A 1 91 ? 27.462 30.654 -4.848 1.00 91.50 91 ALA A CA 1
ATOM 735 C C . ALA A 1 91 ? 25.986 30.220 -4.920 1.00 91.50 91 ALA A C 1
ATOM 737 O O . ALA A 1 91 ? 25.515 29.515 -4.038 1.00 91.50 91 ALA A O 1
ATOM 738 N N . PHE A 1 92 ? 25.268 30.613 -5.974 1.00 91.38 92 PHE A N 1
ATOM 739 C CA . PHE A 1 92 ? 23.867 30.234 -6.183 1.00 91.38 92 PHE A CA 1
ATOM 740 C C . PHE A 1 92 ? 23.677 28.789 -6.663 1.00 91.38 92 PHE A C 1
ATOM 742 O O . PHE A 1 92 ? 22.561 28.300 -6.616 1.00 91.38 92 PHE A O 1
ATOM 749 N N . SER A 1 93 ? 24.732 28.105 -7.114 1.00 95.12 93 SER A N 1
ATOM 750 C CA . SER A 1 93 ? 24.683 26.686 -7.501 1.00 95.12 93 SER A CA 1
ATOM 751 C C . SER A 1 93 ? 24.765 25.760 -6.274 1.00 95.12 93 SER A C 1
ATOM 753 O O . SER A 1 93 ? 24.378 24.591 -6.338 1.00 95.12 93 SER A O 1
ATOM 755 N N . TYR A 1 94 ? 25.239 26.276 -5.133 1.00 96.12 94 TYR A N 1
ATOM 756 C CA . TYR A 1 94 ? 25.316 25.521 -3.886 1.00 96.12 94 TYR A CA 1
ATOM 757 C C . TYR A 1 94 ? 23.919 25.136 -3.394 1.00 96.12 94 TYR A C 1
ATOM 759 O O . TYR A 1 94 ? 23.118 26.013 -3.066 1.00 96.12 94 TYR A O 1
ATOM 767 N N . LYS A 1 95 ? 23.648 23.827 -3.330 1.00 92.50 95 LYS A N 1
ATOM 768 C CA . LYS A 1 95 ? 22.345 23.243 -2.978 1.00 92.50 95 LYS A CA 1
ATOM 769 C C . LYS A 1 95 ? 21.184 23.887 -3.740 1.00 92.50 95 LYS A C 1
ATOM 771 O O . LYS A 1 95 ? 20.127 24.147 -3.169 1.00 92.50 95 LYS A O 1
ATOM 776 N N . LEU A 1 96 ? 21.416 24.207 -5.015 1.00 93.94 96 LEU A N 1
ATOM 777 C CA . LEU A 1 96 ? 20.384 24.762 -5.877 1.00 93.94 96 LEU A CA 1
ATOM 778 C C . LEU A 1 96 ? 19.250 23.742 -6.044 1.00 93.94 96 LEU A C 1
ATOM 780 O O . LEU A 1 96 ? 19.479 22.539 -6.164 1.00 93.94 96 LEU A O 1
ATOM 784 N N . GLU A 1 97 ? 18.028 24.252 -6.053 1.00 92.75 97 GLU A N 1
ATOM 785 C CA . GLU A 1 97 ? 16.792 23.490 -6.174 1.00 92.75 97 GLU A CA 1
ATOM 786 C C . GLU A 1 97 ? 15.972 24.064 -7.328 1.00 92.75 97 GLU A C 1
ATOM 788 O O . GLU A 1 97 ? 15.999 25.278 -7.551 1.00 92.75 97 GLU A O 1
ATOM 793 N N . ARG A 1 98 ? 15.208 23.210 -8.018 1.00 89.31 98 ARG A N 1
ATOM 794 C CA . ARG A 1 98 ? 14.217 23.638 -9.018 1.00 89.31 98 ARG A CA 1
ATOM 795 C C . ARG A 1 98 ? 13.226 24.641 -8.430 1.00 89.31 98 ARG A C 1
ATOM 797 O O . ARG A 1 98 ? 12.938 24.625 -7.226 1.00 89.31 98 ARG A O 1
ATOM 804 N N . SER A 1 99 ? 12.665 25.490 -9.289 1.00 89.25 99 SER A N 1
ATOM 805 C CA . SER A 1 99 ? 11.610 26.420 -8.875 1.00 89.25 99 SER A CA 1
ATOM 806 C C . SER A 1 99 ? 10.368 25.673 -8.367 1.00 89.25 99 SER A C 1
ATOM 808 O O . SER A 1 99 ? 10.108 24.536 -8.752 1.00 89.25 99 SER A O 1
ATOM 810 N N . ALA A 1 100 ? 9.564 26.321 -7.519 1.00 86.38 100 ALA A N 1
ATOM 811 C CA . ALA A 1 100 ? 8.312 25.731 -7.033 1.00 86.38 100 ALA A CA 1
ATOM 812 C C . ALA A 1 100 ? 7.325 25.410 -8.173 1.00 86.38 100 ALA A C 1
ATOM 814 O O . ALA A 1 100 ? 6.606 24.420 -8.098 1.00 86.38 100 ALA A O 1
ATOM 815 N N . ILE A 1 101 ? 7.325 26.227 -9.234 1.00 83.38 101 ILE A N 1
ATOM 816 C CA . ILE A 1 101 ? 6.479 26.017 -10.415 1.00 83.38 101 ILE A CA 1
ATOM 817 C C . ILE A 1 101 ? 6.914 24.743 -11.137 1.00 83.38 101 ILE A C 1
ATOM 819 O O . ILE A 1 101 ? 6.086 23.866 -11.346 1.00 83.38 101 ILE A O 1
ATOM 823 N N . ARG A 1 102 ? 8.216 24.593 -11.414 1.00 83.69 102 ARG A N 1
ATOM 824 C CA . ARG A 1 102 ? 8.730 23.400 -12.095 1.00 83.69 102 ARG A CA 1
ATOM 825 C C . ARG A 1 102 ? 8.488 22.125 -11.287 1.00 83.69 102 ARG A C 1
ATOM 827 O O . ARG A 1 102 ? 8.128 21.106 -11.856 1.00 83.69 102 ARG A O 1
ATOM 834 N N . LYS A 1 103 ? 8.617 22.192 -9.957 1.00 83.88 103 LYS A N 1
ATOM 835 C CA . LYS A 1 103 ? 8.264 21.071 -9.067 1.00 83.88 103 LYS A CA 1
ATOM 836 C C . LYS A 1 103 ? 6.788 20.672 -9.194 1.00 83.88 103 LYS A C 1
ATOM 838 O O . LYS A 1 103 ? 6.502 19.490 -9.282 1.00 83.88 103 LYS A O 1
ATOM 843 N N . THR A 1 104 ? 5.880 21.647 -9.277 1.00 81.81 104 THR A N 1
ATOM 844 C CA . THR A 1 104 ? 4.438 21.385 -9.461 1.00 81.81 104 THR A CA 1
ATOM 845 C C . THR A 1 104 ? 4.139 20.761 -10.830 1.00 81.81 104 THR A C 1
ATOM 847 O O . THR A 1 104 ? 3.268 19.908 -10.943 1.00 81.81 104 THR A O 1
ATOM 850 N N . GLU A 1 105 ? 4.845 21.186 -11.882 1.00 82.69 105 GLU A N 1
ATOM 851 C CA . GLU A 1 105 ? 4.706 20.598 -13.223 1.00 82.69 105 GLU A CA 1
ATOM 852 C C . GLU A 1 105 ? 5.163 19.138 -13.243 1.00 82.69 105 GLU A C 1
ATOM 854 O O . GLU A 1 105 ? 4.425 18.285 -13.720 1.00 82.69 105 GLU A O 1
ATOM 859 N N . ILE A 1 106 ? 6.323 18.848 -12.647 1.00 79.44 106 ILE A N 1
ATOM 860 C CA . ILE A 1 106 ? 6.845 17.484 -12.480 1.00 79.44 106 ILE A CA 1
ATOM 861 C C . ILE A 1 106 ? 5.843 16.602 -11.719 1.00 79.44 106 ILE A C 1
ATOM 863 O O . ILE A 1 106 ? 5.532 15.504 -12.164 1.00 79.44 106 ILE A O 1
ATOM 867 N N . GLU A 1 107 ? 5.280 17.091 -10.609 1.00 80.88 107 GLU A N 1
ATOM 868 C CA . GLU A 1 107 ? 4.260 16.360 -9.839 1.00 80.88 107 GLU A CA 1
ATOM 869 C C . GLU A 1 107 ? 3.013 16.036 -10.682 1.00 80.88 107 GLU A C 1
ATOM 871 O O . GLU A 1 107 ? 2.458 14.944 -10.570 1.00 80.88 107 GLU A O 1
ATOM 876 N N . ALA A 1 108 ? 2.587 16.953 -11.555 1.00 80.38 108 ALA A N 1
ATOM 877 C CA . ALA A 1 108 ? 1.464 16.718 -12.460 1.00 80.38 108 ALA A CA 1
ATOM 878 C C . ALA A 1 108 ? 1.797 15.712 -13.577 1.00 80.38 108 ALA A C 1
ATOM 880 O O . ALA A 1 108 ? 0.928 14.931 -13.966 1.00 80.38 108 ALA A O 1
ATOM 881 N N . GLU A 1 109 ? 3.032 15.722 -14.088 1.00 78.62 109 GLU A N 1
ATOM 882 C CA . GLU A 1 109 ? 3.523 14.736 -15.062 1.00 78.62 109 GLU A CA 1
ATOM 883 C C . GLU A 1 109 ? 3.533 13.320 -14.453 1.00 78.62 109 GLU A C 1
ATOM 885 O O . GLU A 1 109 ? 3.037 12.384 -15.080 1.00 78.62 109 GLU A O 1
ATOM 890 N N . ILE A 1 110 ? 3.996 13.180 -13.206 1.00 77.75 110 ILE A N 1
ATOM 891 C CA . ILE A 1 110 ? 4.005 11.909 -12.462 1.00 77.75 110 ILE A CA 1
ATOM 892 C C . ILE A 1 110 ? 2.587 11.389 -12.214 1.00 77.75 110 ILE A C 1
ATOM 894 O O . ILE A 1 110 ? 2.310 10.209 -12.418 1.00 77.75 110 ILE A O 1
ATOM 898 N N . GLU A 1 111 ? 1.670 12.253 -11.775 1.00 81.06 111 GLU A N 1
ATOM 899 C CA . GLU A 1 111 ? 0.282 11.851 -11.518 1.00 81.06 111 GLU A CA 1
ATOM 900 C C . GLU A 1 111 ? -0.399 11.343 -12.797 1.00 81.06 111 GLU A C 1
ATOM 902 O O . GLU A 1 111 ? -1.084 10.320 -12.780 1.00 81.06 111 GLU A O 1
ATOM 907 N N . ALA A 1 112 ? -0.172 12.023 -13.925 1.00 80.94 112 ALA A N 1
ATOM 908 C CA . ALA A 1 112 ? -0.700 11.600 -15.218 1.00 80.94 112 ALA A CA 1
ATOM 909 C C . ALA A 1 112 ? -0.151 10.230 -15.643 1.00 80.94 112 ALA A C 1
ATOM 911 O O . ALA A 1 112 ? -0.911 9.388 -16.122 1.00 80.94 112 ALA A O 1
ATOM 912 N N . PHE A 1 113 ? 1.144 9.995 -15.429 1.00 82.88 113 PHE A N 1
ATOM 913 C CA . PHE A 1 113 ? 1.778 8.711 -15.705 1.00 82.88 113 PHE A CA 1
ATOM 914 C C . PHE A 1 113 ? 1.225 7.585 -14.820 1.00 82.88 113 PHE A C 1
ATOM 916 O O . PHE A 1 113 ? 0.789 6.561 -15.340 1.00 82.88 113 PHE A O 1
ATOM 923 N N . ASN A 1 114 ? 1.136 7.788 -13.502 1.00 82.44 114 ASN A N 1
ATOM 924 C CA . ASN A 1 114 ? 0.581 6.789 -12.579 1.00 82.44 114 ASN A CA 1
ATOM 925 C C . ASN A 1 114 ? -0.865 6.417 -12.934 1.00 82.44 114 ASN A C 1
ATOM 927 O O . ASN A 1 114 ? -1.258 5.252 -12.856 1.00 82.44 114 ASN A O 1
ATOM 931 N N . GLN A 1 115 ? -1.661 7.401 -13.355 1.00 84.56 115 GLN A N 1
ATOM 932 C CA . GLN A 1 115 ? -3.023 7.155 -13.815 1.00 84.56 115 GLN A CA 1
ATOM 933 C C . GLN A 1 115 ? -3.054 6.309 -15.095 1.00 84.56 115 GLN A C 1
ATOM 935 O O . GLN A 1 115 ? -3.932 5.459 -15.244 1.00 84.56 115 GLN A O 1
ATOM 940 N N . GLU A 1 116 ? -2.118 6.528 -16.019 1.00 84.56 116 GLU A N 1
ATOM 941 C CA . GLU A 1 116 ? -1.977 5.716 -17.228 1.00 84.56 116 GLU A CA 1
ATOM 942 C C . GLU A 1 116 ? -1.583 4.274 -16.895 1.00 84.56 116 GLU A C 1
ATOM 944 O O . GLU A 1 116 ? -2.202 3.340 -17.402 1.00 84.56 116 GLU A O 1
ATOM 949 N N . VAL A 1 117 ? -0.620 4.074 -15.993 1.00 87.56 117 VAL A N 1
ATOM 950 C CA . VAL A 1 117 ? -0.210 2.736 -15.550 1.00 87.56 117 VAL A CA 1
ATOM 951 C C . VAL A 1 117 ? -1.372 1.996 -14.879 1.00 87.56 117 VAL A C 1
ATOM 953 O O . VAL A 1 117 ? -1.615 0.829 -15.186 1.00 87.56 117 VAL A O 1
ATOM 956 N N . GLU A 1 118 ? -2.155 2.658 -14.024 1.00 87.75 118 GLU A N 1
ATOM 957 C CA . GLU A 1 118 ? -3.343 2.035 -13.425 1.00 87.75 118 GLU A CA 1
ATOM 958 C C . GLU A 1 118 ? -4.408 1.693 -14.482 1.00 87.75 118 GLU A C 1
ATOM 960 O O . GLU A 1 118 ? -5.036 0.636 -14.402 1.00 87.75 118 GLU A O 1
ATOM 965 N N . ASN A 1 119 ? -4.582 2.528 -15.513 1.00 88.44 119 ASN A N 1
ATOM 966 C CA . ASN A 1 119 ? -5.469 2.205 -16.634 1.00 88.44 119 ASN A CA 1
ATOM 967 C C . ASN A 1 119 ? -4.974 0.970 -17.403 1.00 88.44 119 ASN A C 1
ATOM 969 O O . ASN A 1 119 ? -5.775 0.077 -17.685 1.00 88.44 119 ASN A O 1
ATOM 973 N N . ASN A 1 120 ? -3.667 0.878 -17.675 1.00 90.31 120 ASN A N 1
ATOM 974 C CA . ASN A 1 120 ? -3.050 -0.289 -18.314 1.00 90.31 120 ASN A CA 1
ATOM 975 C C . ASN A 1 120 ? -3.256 -1.555 -17.472 1.00 90.31 120 ASN A C 1
ATOM 977 O O . ASN A 1 120 ? -3.570 -2.612 -18.018 1.00 90.31 120 ASN A O 1
ATOM 981 N N . ARG A 1 121 ? -3.147 -1.443 -16.141 1.00 91.50 121 ARG A N 1
ATOM 982 C CA . ARG A 1 121 ? -3.397 -2.539 -15.192 1.00 91.50 121 ARG A CA 1
ATOM 983 C C . ARG A 1 121 ? -4.831 -3.043 -15.299 1.00 91.50 121 ARG A C 1
ATOM 985 O O . ARG A 1 121 ? -5.064 -4.241 -15.442 1.00 91.50 121 ARG A O 1
ATOM 992 N N . ILE A 1 122 ? -5.801 -2.129 -15.257 1.00 90.62 122 ILE A N 1
ATOM 993 C CA . ILE A 1 122 ? -7.228 -2.457 -15.371 1.00 90.62 122 ILE A CA 1
ATOM 994 C C . ILE A 1 122 ? -7.519 -3.136 -16.713 1.00 90.62 122 ILE A C 1
ATOM 996 O O . ILE A 1 122 ? -8.212 -4.154 -16.743 1.00 90.62 122 ILE A O 1
ATOM 1000 N N . ASP A 1 123 ? -6.987 -2.598 -17.808 1.00 90.06 123 ASP A N 1
ATOM 1001 C CA . ASP A 1 123 ? -7.186 -3.132 -19.155 1.00 90.06 123 ASP A CA 1
ATOM 1002 C C . ASP A 1 123 ? -6.553 -4.528 -19.315 1.00 90.06 123 ASP A C 1
ATOM 1004 O O . ASP A 1 123 ? -7.222 -5.471 -19.747 1.00 90.06 123 ASP A O 1
ATOM 1008 N N . TYR A 1 124 ? -5.313 -4.719 -18.851 1.00 91.00 124 TYR A N 1
ATOM 1009 C CA . TYR A 1 124 ? -4.656 -6.029 -18.821 1.00 91.00 124 TYR A CA 1
ATOM 1010 C C . TYR A 1 124 ? -5.487 -7.067 -18.048 1.00 91.00 124 TYR A C 1
ATOM 1012 O O . TYR A 1 124 ? -5.798 -8.138 -18.577 1.00 91.00 124 TYR A O 1
ATOM 1020 N N . LEU A 1 125 ? -5.942 -6.742 -16.834 1.00 90.50 125 LEU A N 1
ATOM 1021 C CA . LEU A 1 125 ? -6.760 -7.658 -16.029 1.00 90.50 125 LEU A CA 1
ATOM 1022 C C . LEU A 1 125 ? -8.106 -7.981 -16.689 1.00 90.50 125 LEU A C 1
ATOM 1024 O O . LEU A 1 125 ? -8.573 -9.122 -16.627 1.00 90.50 125 LEU A O 1
ATOM 1028 N N . GLN A 1 126 ? -8.728 -7.012 -17.364 1.00 90.75 126 GLN A N 1
ATOM 1029 C CA . GLN A 1 126 ? -9.955 -7.241 -18.130 1.00 90.75 126 GLN A CA 1
ATOM 1030 C C . GLN A 1 126 ? -9.722 -8.168 -19.328 1.00 90.75 126 GLN A C 1
ATOM 1032 O O . GLN A 1 126 ? -10.553 -9.053 -19.580 1.00 90.75 126 GLN A O 1
ATOM 1037 N N . ARG A 1 127 ? -8.602 -8.017 -20.048 1.00 88.69 127 ARG A N 1
ATOM 1038 C CA . ARG A 1 127 ? -8.219 -8.924 -21.141 1.00 88.69 127 ARG A CA 1
ATOM 1039 C C . ARG A 1 127 ? -7.967 -10.336 -20.634 1.00 88.69 127 ARG A C 1
ATOM 1041 O O . ARG A 1 127 ? -8.519 -11.275 -21.208 1.00 88.69 127 ARG A O 1
ATOM 1048 N N . GLN A 1 128 ? -7.229 -10.488 -19.538 1.00 87.94 128 GLN A N 1
ATOM 1049 C CA . GLN A 1 128 ? -6.967 -11.786 -18.910 1.00 87.94 128 GLN A CA 1
ATOM 1050 C C . GLN A 1 128 ? -8.257 -12.467 -18.433 1.00 87.94 128 GLN A C 1
ATOM 1052 O O . GLN A 1 128 ? -8.494 -13.644 -18.717 1.00 87.94 128 GLN A O 1
ATOM 1057 N N . ALA A 1 129 ? -9.159 -11.722 -17.789 1.00 87.56 129 ALA A N 1
ATOM 1058 C CA . ALA A 1 129 ? -10.465 -12.243 -17.390 1.00 87.56 129 ALA A CA 1
ATOM 1059 C C . ALA A 1 129 ? -11.311 -12.673 -18.603 1.00 87.56 129 ALA A C 1
ATOM 1061 O O . ALA A 1 129 ? -11.961 -13.721 -18.575 1.00 87.56 129 ALA A O 1
ATOM 1062 N N . SER A 1 130 ? -11.277 -11.893 -19.688 1.00 87.69 130 SER A N 1
ATOM 1063 C CA . SER A 1 130 ? -12.023 -12.172 -20.923 1.00 87.69 130 SER A CA 1
ATOM 1064 C C . SER A 1 130 ? -11.448 -13.346 -21.720 1.00 87.69 130 SER A C 1
ATOM 1066 O O . SER A 1 130 ? -12.204 -14.077 -22.364 1.00 87.69 130 SER A O 1
ATOM 1068 N N . SER A 1 131 ? -10.129 -13.548 -21.675 1.00 84.88 131 SER A N 1
ATOM 1069 C CA . SER A 1 131 ? -9.439 -14.667 -22.323 1.00 84.88 131 SER A CA 1
ATOM 1070 C C . SER A 1 131 ? -9.561 -15.970 -21.525 1.00 84.88 131 SER A C 1
ATOM 1072 O O . SER A 1 131 ? -9.336 -17.047 -22.076 1.00 84.88 131 SER A O 1
ATOM 1074 N N . GLY A 1 132 ? -9.960 -15.893 -20.250 1.00 80.25 132 GLY A N 1
ATOM 1075 C CA . GLY A 1 132 ? -9.986 -17.026 -19.328 1.00 80.25 132 GLY A CA 1
ATOM 1076 C C . GLY A 1 132 ? -8.593 -17.411 -18.823 1.00 80.25 132 GLY A C 1
ATOM 1077 O O . GLY A 1 132 ? -8.354 -18.596 -18.590 1.00 80.25 132 GLY A O 1
ATOM 1078 N N . GLY A 1 133 ? -7.682 -16.438 -18.707 1.00 77.12 133 GLY A N 1
ATOM 1079 C CA . GLY A 1 133 ? -6.280 -16.659 -18.338 1.00 77.12 133 GLY A CA 1
ATOM 1080 C C . GLY A 1 133 ? -5.498 -17.405 -19.417 1.00 77.12 133 GLY A C 1
ATOM 1081 O O . GLY A 1 133 ? -4.616 -18.206 -19.112 1.00 77.12 133 GLY A O 1
ATOM 1082 N N . LEU A 1 134 ? -5.886 -17.237 -20.686 1.00 82.12 134 LEU A N 1
ATOM 1083 C CA . LEU A 1 134 ? -5.076 -17.717 -21.799 1.00 82.12 134 LEU A CA 1
ATOM 1084 C C . LEU A 1 134 ? -3.881 -16.787 -21.984 1.00 82.12 134 LEU A C 1
ATOM 1086 O O . LEU A 1 134 ? -4.023 -15.569 -21.883 1.00 82.12 134 LEU A O 1
ATOM 1090 N N . ARG A 1 135 ? -2.750 -17.390 -22.361 1.00 89.88 135 ARG A N 1
ATOM 1091 C CA . ARG A 1 135 ? -1.514 -16.688 -22.701 1.00 89.88 135 ARG A CA 1
ATOM 1092 C C . ARG A 1 135 ? -1.768 -15.482 -23.606 1.00 89.88 135 ARG A C 1
ATOM 1094 O O . ARG A 1 135 ? -2.382 -15.617 -24.668 1.00 89.88 135 ARG A O 1
ATOM 1101 N N . GLU A 1 136 ? -1.205 -14.346 -23.219 1.00 92.00 136 GLU A N 1
ATOM 1102 C CA . GLU A 1 136 ? -1.147 -13.124 -24.010 1.00 92.00 136 GLU A CA 1
ATOM 1103 C C . GLU A 1 136 ? 0.148 -13.087 -24.821 1.00 92.00 136 GLU A C 1
ATOM 1105 O O . GLU A 1 136 ? 1.239 -13.371 -24.324 1.00 92.00 136 GLU A O 1
ATOM 1110 N N . THR A 1 137 ? 0.024 -12.764 -26.105 1.00 94.31 137 THR A N 1
ATOM 1111 C CA . THR A 1 137 ? 1.175 -12.530 -26.976 1.00 94.31 137 THR A CA 1
ATOM 1112 C C . THR A 1 137 ? 1.325 -11.034 -27.177 1.00 94.31 137 THR A C 1
ATOM 1114 O O . THR A 1 137 ? 0.428 -10.401 -27.731 1.00 94.31 137 THR A O 1
ATOM 1117 N N . ILE A 1 138 ? 2.465 -10.492 -26.761 1.00 95.88 138 ILE A N 1
ATOM 1118 C CA . ILE A 1 138 ? 2.827 -9.096 -26.997 1.00 95.88 138 ILE A CA 1
ATOM 1119 C C . ILE A 1 138 ? 3.752 -9.074 -28.214 1.00 95.88 138 ILE A C 1
ATOM 1121 O O . ILE A 1 138 ? 4.846 -9.643 -28.186 1.00 95.88 138 ILE A O 1
ATOM 1125 N N . ASN A 1 139 ? 3.291 -8.460 -29.304 1.00 96.94 139 ASN A N 1
ATOM 1126 C CA . ASN A 1 139 ? 4.067 -8.311 -30.532 1.00 96.94 139 ASN A CA 1
ATOM 1127 C C . ASN A 1 139 ? 4.754 -6.940 -30.540 1.00 96.94 139 ASN A C 1
ATOM 1129 O O . ASN A 1 139 ? 4.074 -5.917 -30.595 1.00 96.94 139 ASN A O 1
ATOM 1133 N N . LEU A 1 140 ? 6.083 -6.908 -30.477 1.00 97.94 140 LEU A N 1
ATOM 1134 C CA . LEU A 1 140 ? 6.877 -5.683 -30.387 1.00 97.94 140 LEU A CA 1
ATOM 1135 C C . LEU A 1 140 ? 7.504 -5.337 -31.738 1.00 97.94 140 LEU A C 1
ATOM 1137 O O . LEU A 1 140 ? 8.129 -6.180 -32.382 1.00 97.94 140 LEU A O 1
ATOM 1141 N N . GLY A 1 141 ? 7.377 -4.081 -32.150 1.00 97.19 141 GLY A N 1
ATOM 1142 C CA . GLY A 1 141 ? 8.082 -3.550 -33.314 1.00 97.19 141 GLY A CA 1
ATOM 1143 C C . GLY A 1 141 ? 9.202 -2.618 -32.876 1.00 97.19 141 GLY A C 1
ATOM 1144 O O . GLY A 1 141 ? 8.953 -1.703 -32.099 1.00 97.19 141 GLY A O 1
ATOM 1145 N N . VAL A 1 142 ? 10.429 -2.822 -33.359 1.00 96.44 142 VAL A N 1
ATOM 1146 C CA . VAL A 1 142 ? 11.573 -1.960 -32.997 1.00 96.44 142 VAL A CA 1
ATOM 1147 C C . VAL A 1 142 ? 11.885 -0.986 -34.123 1.00 96.44 142 VAL A C 1
ATOM 1149 O O . VAL A 1 142 ? 12.253 -1.398 -35.225 1.00 96.44 142 VAL A O 1
ATOM 1152 N N . LEU A 1 143 ? 11.747 0.305 -33.836 1.00 95.88 143 LEU A N 1
ATOM 1153 C CA . LEU A 1 143 ? 11.975 1.408 -34.757 1.00 95.88 143 LEU A CA 1
ATOM 1154 C C . LEU A 1 143 ? 13.285 2.123 -34.415 1.00 95.88 143 LEU A C 1
ATOM 1156 O O . LEU A 1 143 ? 13.398 2.731 -33.354 1.00 95.88 143 LEU A O 1
ATOM 1160 N N . PHE A 1 144 ? 14.252 2.087 -35.329 1.00 94.00 144 PHE A N 1
ATOM 1161 C CA . PHE A 1 144 ? 15.571 2.686 -35.125 1.00 94.00 144 PHE A CA 1
ATOM 1162 C C . PHE A 1 144 ? 15.614 4.133 -35.626 1.00 94.00 144 PHE A C 1
ATOM 1164 O O . PHE A 1 144 ? 15.377 4.386 -36.813 1.00 94.00 144 PHE A O 1
ATOM 1171 N N . ILE A 1 145 ? 15.948 5.069 -34.739 1.00 93.56 145 ILE A N 1
ATOM 1172 C CA . ILE A 1 145 ? 15.970 6.516 -34.993 1.00 93.56 145 ILE A CA 1
ATOM 1173 C C . ILE A 1 145 ? 17.382 7.082 -34.825 1.00 93.56 145 ILE A C 1
ATOM 1175 O O . ILE A 1 145 ? 18.025 6.836 -33.808 1.00 93.56 145 ILE A O 1
ATOM 1179 N N . ASP A 1 146 ? 17.841 7.880 -35.785 1.00 91.94 146 ASP A N 1
ATOM 1180 C CA . ASP A 1 146 ? 19.077 8.662 -35.667 1.00 91.94 146 ASP A CA 1
ATOM 1181 C C . ASP A 1 146 ? 18.776 10.164 -35.794 1.00 91.94 146 ASP A C 1
ATOM 1183 O O . ASP A 1 146 ? 17.649 10.598 -36.058 1.00 91.94 146 ASP A O 1
ATOM 1187 N N . PHE A 1 147 ? 19.788 10.980 -35.550 1.00 89.69 147 PHE A N 1
ATOM 1188 C CA . PHE A 1 147 ? 19.721 12.429 -35.526 1.00 89.69 147 PHE A CA 1
ATOM 1189 C C . PHE A 1 147 ? 20.634 13.014 -36.600 1.00 89.69 147 PHE A C 1
ATOM 1191 O O . PHE A 1 147 ? 21.503 12.352 -37.157 1.00 89.69 147 PHE A O 1
ATOM 1198 N N . SER A 1 148 ? 20.481 14.311 -36.861 1.00 80.12 148 SER A N 1
ATOM 1199 C CA . SER A 1 148 ? 21.235 15.036 -37.898 1.00 80.12 148 SER A CA 1
ATOM 1200 C C . SER A 1 148 ? 22.783 15.019 -37.786 1.00 80.12 148 SER A C 1
ATOM 1202 O O . SER A 1 148 ? 23.447 15.615 -38.640 1.00 80.12 148 SER A O 1
ATOM 1204 N N . SER A 1 149 ? 23.362 14.366 -36.770 1.00 67.50 149 SER A N 1
ATOM 1205 C CA . SER A 1 149 ? 24.801 14.251 -36.486 1.00 67.50 149 SER A CA 1
ATOM 1206 C C . SER A 1 149 ? 25.438 12.865 -36.727 1.00 67.50 149 SER A C 1
ATOM 1208 O O . SER A 1 149 ? 26.648 12.773 -36.528 1.00 67.50 149 SER A O 1
ATOM 1210 N N . ASP A 1 150 ? 24.707 11.857 -37.232 1.00 62.88 150 ASP A N 1
ATOM 1211 C CA . ASP A 1 150 ? 25.152 10.447 -37.375 1.00 62.88 150 ASP A CA 1
ATOM 1212 C C . ASP A 1 150 ? 25.774 9.905 -36.068 1.00 62.88 150 ASP A C 1
ATOM 1214 O O . ASP A 1 150 ? 26.995 9.728 -35.967 1.00 62.88 150 ASP A O 1
ATOM 1218 N N . ASP A 1 151 ? 24.945 9.657 -35.048 1.00 68.31 151 ASP A N 1
ATOM 1219 C CA . ASP A 1 151 ? 25.417 9.333 -33.692 1.00 68.31 151 ASP A CA 1
ATOM 1220 C C . ASP A 1 151 ? 25.339 7.829 -33.341 1.00 68.31 151 ASP A C 1
ATOM 1222 O O . ASP A 1 151 ? 25.781 7.430 -32.257 1.00 68.31 151 ASP A O 1
ATOM 1226 N N . HIS A 1 152 ? 24.826 6.974 -34.236 1.00 72.56 152 HIS A N 1
ATOM 1227 C CA . HIS A 1 152 ? 24.664 5.535 -33.979 1.00 72.56 152 HIS A CA 1
ATOM 1228 C C . HIS A 1 152 ? 25.994 4.773 -33.873 1.00 72.56 152 HIS A C 1
ATOM 1230 O O . HIS A 1 152 ? 26.984 5.063 -34.558 1.00 72.56 152 HIS A O 1
ATOM 1236 N N . MET A 1 153 ? 26.025 3.742 -33.023 1.00 66.06 153 MET A N 1
ATOM 1237 C CA . MET A 1 153 ? 27.134 2.785 -33.003 1.00 66.06 153 MET A CA 1
ATOM 1238 C C . MET A 1 153 ? 27.014 1.787 -34.169 1.00 66.06 153 MET A C 1
ATOM 1240 O O . MET A 1 153 ? 26.112 1.859 -34.992 1.00 66.06 153 MET A O 1
ATOM 1244 N N . GLN A 1 154 ? 28.007 0.904 -34.342 1.00 63.66 154 GLN A N 1
ATOM 1245 C CA . GLN A 1 154 ? 28.066 -0.031 -35.480 1.00 63.66 154 GLN A CA 1
ATOM 1246 C C . GLN A 1 154 ? 26.722 -0.750 -35.735 1.00 63.66 154 GLN A C 1
ATOM 1248 O O . GLN A 1 154 ? 25.930 -0.965 -34.834 1.00 63.66 154 GLN A O 1
ATOM 1253 N N . ASN A 1 155 ? 26.475 -1.195 -36.967 1.00 66.75 155 ASN A N 1
ATOM 1254 C CA . ASN A 1 155 ? 25.208 -1.831 -37.343 1.00 66.75 155 ASN A CA 1
ATOM 1255 C C . ASN A 1 155 ? 24.997 -3.184 -36.609 1.00 66.75 155 ASN A C 1
ATOM 1257 O O . ASN A 1 155 ? 25.577 -4.194 -37.020 1.00 66.75 155 ASN A O 1
ATOM 1261 N N . TYR A 1 156 ? 24.174 -3.204 -35.546 1.00 71.75 156 TYR A N 1
ATOM 1262 C CA . TYR A 1 156 ? 23.909 -4.367 -34.670 1.00 71.75 156 TYR A CA 1
ATOM 1263 C C . TYR A 1 156 ? 22.464 -4.936 -34.728 1.00 71.75 156 TYR A C 1
ATOM 1265 O O . TYR A 1 156 ? 21.892 -5.236 -33.679 1.00 71.75 156 TYR A O 1
ATOM 1273 N N . PRO A 1 157 ? 21.847 -5.175 -35.901 1.00 79.19 157 PRO A N 1
ATOM 1274 C CA . PRO A 1 157 ? 20.467 -5.662 -35.959 1.00 79.19 157 PRO A CA 1
ATOM 1275 C C . PRO A 1 157 ? 20.322 -7.056 -35.328 1.00 79.19 157 PRO A C 1
ATOM 1277 O O . PRO A 1 157 ? 19.456 -7.274 -34.492 1.00 79.19 157 PRO A O 1
ATOM 1280 N N . SER A 1 158 ? 21.220 -7.992 -35.655 1.00 84.19 158 SER A N 1
ATOM 1281 C CA . SER A 1 158 ? 21.150 -9.361 -35.122 1.00 84.19 158 SER A CA 1
ATOM 1282 C C . SER A 1 158 ? 21.331 -9.435 -33.595 1.00 84.19 158 SER A C 1
ATOM 1284 O O . SER A 1 158 ? 20.582 -10.184 -32.969 1.00 84.19 158 SER A O 1
ATOM 1286 N N . PRO A 1 159 ? 22.256 -8.677 -32.970 1.00 87.00 159 PRO A N 1
ATOM 1287 C CA . PRO A 1 159 ? 22.298 -8.558 -31.515 1.00 87.00 159 PRO A CA 1
ATOM 1288 C C . PRO A 1 159 ? 21.001 -8.056 -30.869 1.00 87.00 159 PRO A C 1
ATOM 1290 O O . PRO A 1 159 ? 20.561 -8.664 -29.902 1.00 87.00 159 PRO A O 1
ATOM 1293 N N . PHE A 1 160 ? 20.359 -7.005 -31.396 1.00 88.56 160 PHE A N 1
ATOM 1294 C CA . PHE A 1 160 ? 19.091 -6.510 -30.835 1.00 88.56 160 PHE A CA 1
ATOM 1295 C C . PHE A 1 160 ? 17.954 -7.521 -30.989 1.00 88.56 160 PHE A C 1
ATOM 1297 O O . PHE A 1 160 ? 17.221 -7.779 -30.038 1.00 88.56 160 PHE A O 1
ATOM 1304 N N . GLU A 1 161 ? 17.837 -8.140 -32.164 1.00 90.06 161 GLU A N 1
ATOM 1305 C CA . GLU A 1 161 ? 16.848 -9.192 -32.408 1.00 90.06 161 GLU A CA 1
ATOM 1306 C C . GLU A 1 161 ? 17.042 -10.375 -31.443 1.00 90.06 161 GLU A C 1
ATOM 1308 O O . GLU A 1 161 ? 16.082 -10.858 -30.842 1.00 90.06 161 GLU A O 1
ATOM 1313 N N . GLY A 1 162 ? 18.294 -10.796 -31.228 1.00 89.81 162 GLY A N 1
ATOM 1314 C CA . GLY A 1 162 ? 18.640 -11.843 -30.269 1.00 89.81 162 GLY A CA 1
ATOM 1315 C C . GLY A 1 162 ? 18.318 -11.456 -28.824 1.00 89.81 162 GLY A C 1
ATOM 1316 O O . GLY A 1 162 ? 17.685 -12.233 -28.107 1.00 89.81 162 GLY A O 1
ATOM 1317 N N . MET A 1 163 ? 18.700 -10.247 -28.414 1.00 91.44 163 MET A N 1
ATOM 1318 C CA . MET A 1 163 ? 18.470 -9.722 -27.068 1.00 91.44 163 MET A CA 1
ATOM 1319 C C . MET A 1 163 ? 16.981 -9.610 -26.723 1.00 91.44 163 MET A C 1
ATOM 1321 O O . MET A 1 163 ? 16.596 -9.844 -25.581 1.00 91.44 163 MET A O 1
ATOM 1325 N N . LEU A 1 164 ? 16.130 -9.259 -27.686 1.00 94.38 164 LEU A N 1
ATOM 1326 C CA . LEU A 1 164 ? 14.709 -9.034 -27.424 1.00 94.38 164 LEU A CA 1
ATOM 1327 C C . LEU A 1 164 ? 13.862 -10.299 -27.616 1.00 94.38 164 LEU A C 1
ATOM 1329 O O . LEU A 1 164 ? 12.948 -10.544 -26.830 1.00 94.38 164 LEU A O 1
ATOM 1333 N N . PHE A 1 165 ? 14.151 -11.118 -28.633 1.00 95.19 165 PHE A N 1
ATOM 1334 C CA . PHE A 1 165 ? 13.182 -12.110 -29.131 1.00 95.19 165 PHE A CA 1
ATOM 1335 C C . PHE A 1 165 ? 13.662 -13.564 -29.137 1.00 95.19 165 PHE A C 1
ATOM 1337 O O . PHE A 1 165 ? 12.848 -14.469 -29.381 1.00 95.19 165 PHE A O 1
ATOM 1344 N N . SER A 1 166 ? 14.953 -13.815 -28.898 1.00 92.19 166 SER A N 1
ATOM 1345 C CA . SER A 1 166 ? 15.479 -15.185 -28.894 1.00 92.19 166 SER A CA 1
ATOM 1346 C C . SER A 1 166 ? 14.947 -16.007 -27.718 1.00 92.19 166 SER A C 1
ATOM 1348 O O . SER A 1 166 ? 14.422 -15.460 -26.753 1.00 92.19 166 SER A O 1
ATOM 1350 N N . VAL A 1 167 ? 15.054 -17.333 -27.812 1.00 90.25 167 VAL A N 1
ATOM 1351 C CA . VAL A 1 167 ? 14.635 -18.258 -26.749 1.00 90.25 167 VAL A CA 1
ATOM 1352 C C . VAL A 1 167 ? 15.844 -19.048 -26.296 1.00 90.25 167 VAL A C 1
ATOM 1354 O O . VAL A 1 167 ? 16.368 -19.848 -27.073 1.00 90.25 167 VAL A O 1
ATOM 1357 N N . ASN A 1 168 ? 16.280 -18.853 -25.055 1.00 83.50 168 ASN A N 1
ATOM 1358 C CA . ASN A 1 168 ? 17.472 -19.484 -24.479 1.00 83.50 168 ASN A CA 1
ATOM 1359 C C . ASN A 1 168 ? 18.786 -19.254 -25.260 1.00 83.50 168 ASN A C 1
ATOM 1361 O O . ASN A 1 168 ? 19.801 -19.874 -24.938 1.00 83.50 168 ASN A O 1
ATOM 1365 N N . GLU A 1 169 ? 18.803 -18.407 -26.296 1.00 76.31 169 GLU A N 1
ATOM 1366 C CA . GLU A 1 169 ? 20.017 -18.135 -27.079 1.00 76.31 169 GLU A CA 1
ATOM 1367 C C . GLU A 1 169 ? 20.844 -17.010 -26.453 1.00 76.31 169 GLU A C 1
ATOM 1369 O O . GLU A 1 169 ? 22.062 -17.004 -26.603 1.00 76.31 169 GLU A O 1
ATOM 1374 N N . TRP A 1 170 ? 20.207 -16.105 -25.701 1.00 80.56 170 TRP A N 1
ATOM 1375 C CA . TRP A 1 170 ? 20.845 -14.970 -25.026 1.00 80.56 170 TRP A CA 1
ATOM 1376 C C . TRP A 1 170 ? 21.297 -15.293 -23.586 1.00 80.56 170 TRP A C 1
ATOM 1378 O O . TRP A 1 170 ? 21.385 -14.417 -22.733 1.00 80.56 170 TRP A O 1
ATOM 1388 N N . ILE A 1 171 ? 21.592 -16.567 -23.296 1.00 73.06 171 ILE A N 1
ATOM 1389 C CA . ILE A 1 171 ? 22.050 -17.033 -21.978 1.00 73.06 171 ILE A CA 1
ATOM 1390 C C . ILE A 1 171 ? 23.562 -17.304 -22.017 1.00 73.06 171 ILE A C 1
ATOM 1392 O O . ILE A 1 171 ? 24.023 -18.276 -22.618 1.00 73.06 171 ILE A O 1
ATOM 1396 N N . GLY A 1 172 ? 24.345 -16.469 -21.333 1.00 66.06 172 GLY A N 1
ATOM 1397 C CA . GLY A 1 172 ? 25.767 -16.680 -21.059 1.00 66.06 172 GLY A CA 1
ATOM 1398 C C . GLY A 1 172 ? 25.981 -17.045 -19.591 1.00 66.06 172 GLY A C 1
ATOM 1399 O O . GLY A 1 172 ? 25.986 -16.170 -18.734 1.00 66.06 172 GLY A O 1
ATOM 1400 N N . GLN A 1 173 ? 26.161 -18.333 -19.289 1.00 51.50 173 GLN A N 1
ATOM 1401 C CA . GLN A 1 173 ? 26.352 -18.810 -17.913 1.00 51.50 173 GLN A CA 1
ATOM 1402 C C . GLN A 1 173 ? 27.669 -18.276 -17.307 1.00 51.50 173 GLN A C 1
ATOM 1404 O O . GLN A 1 173 ? 28.733 -18.496 -17.900 1.00 51.50 173 GLN A O 1
ATOM 1409 N N . PRO A 1 174 ? 27.660 -17.656 -16.112 1.00 50.72 174 PRO A N 1
ATOM 1410 C CA . PRO A 1 174 ? 28.883 -17.332 -15.389 1.00 50.72 174 PRO A CA 1
ATOM 1411 C C . PRO A 1 174 ? 29.503 -18.628 -14.848 1.00 50.72 174 PRO A C 1
ATOM 1413 O O . PRO A 1 174 ? 29.076 -19.170 -13.835 1.00 50.72 174 PRO A O 1
ATOM 1416 N N . THR A 1 175 ? 30.517 -19.172 -15.524 1.00 47.72 175 THR A N 1
ATOM 1417 C CA . THR A 1 175 ? 31.288 -20.313 -14.999 1.00 47.72 175 THR A CA 1
ATOM 1418 C C . THR A 1 175 ? 32.787 -20.045 -15.108 1.00 47.72 175 THR A C 1
ATOM 1420 O O . THR A 1 175 ? 33.271 -19.552 -16.123 1.00 47.72 175 THR A O 1
ATOM 1423 N N . GLN A 1 176 ? 33.540 -20.377 -14.049 1.00 42.19 176 GLN A N 1
ATOM 1424 C CA . GLN A 1 176 ? 34.993 -20.139 -13.928 1.00 42.19 176 GLN A CA 1
ATOM 1425 C C . GLN A 1 176 ? 35.861 -20.937 -14.919 1.00 42.19 176 GLN A C 1
ATOM 1427 O O . GLN A 1 176 ? 37.081 -20.779 -14.954 1.00 42.19 176 GLN A O 1
ATOM 1432 N N . GLU A 1 177 ? 35.264 -21.793 -15.741 1.00 44.94 177 GLU A N 1
ATOM 1433 C CA . GLU A 1 177 ? 35.975 -22.660 -16.667 1.00 44.94 177 GLU A CA 1
ATOM 1434 C C . GLU A 1 177 ? 35.249 -22.668 -18.013 1.00 44.94 177 GLU A C 1
ATOM 1436 O O . GLU A 1 177 ? 34.312 -23.438 -18.203 1.00 44.94 177 GLU A O 1
ATOM 1441 N N . ASN A 1 178 ? 35.675 -21.796 -18.937 1.00 38.84 178 ASN A N 1
ATOM 1442 C CA . ASN A 1 178 ? 35.839 -22.023 -20.386 1.00 38.84 178 ASN A CA 1
ATOM 1443 C C . ASN A 1 178 ? 35.639 -20.728 -21.194 1.00 38.84 178 ASN A C 1
ATOM 1445 O O . ASN A 1 178 ? 34.779 -19.907 -20.902 1.00 38.84 178 ASN A O 1
ATOM 1449 N N . ASN A 1 179 ? 36.428 -20.573 -22.263 1.00 44.59 179 ASN A N 1
ATOM 1450 C CA . ASN A 1 179 ? 36.220 -19.560 -23.300 1.00 44.59 179 ASN A CA 1
ATOM 1451 C C . ASN A 1 179 ? 34.868 -19.800 -24.001 1.00 44.59 179 ASN A C 1
ATOM 1453 O O . ASN A 1 179 ? 34.822 -20.539 -24.988 1.00 44.59 179 ASN A O 1
ATOM 1457 N N . TYR A 1 180 ? 33.789 -19.188 -23.515 1.00 47.44 180 TYR A N 1
ATOM 1458 C CA . TYR A 1 180 ? 32.520 -19.102 -24.237 1.00 47.44 180 TYR A CA 1
ATOM 1459 C C . TYR A 1 180 ? 32.430 -17.789 -25.024 1.00 47.44 180 TYR A C 1
ATOM 1461 O O . TYR A 1 180 ? 32.920 -16.743 -24.603 1.00 47.44 180 TYR A O 1
ATOM 1469 N N . THR A 1 181 ? 31.814 -17.865 -26.202 1.00 56.12 181 THR A N 1
ATOM 1470 C CA . THR A 1 181 ? 31.349 -16.717 -26.983 1.00 56.12 181 THR A CA 1
ATOM 1471 C C . THR A 1 181 ? 29.927 -16.405 -26.540 1.00 56.12 181 THR A C 1
ATOM 1473 O O . THR A 1 181 ? 29.012 -17.157 -26.869 1.00 56.12 181 THR A O 1
ATOM 1476 N N . THR A 1 182 ? 29.748 -15.341 -25.770 1.00 71.06 182 THR A N 1
ATOM 1477 C CA . THR A 1 182 ? 28.426 -14.749 -25.527 1.00 71.06 182 THR A CA 1
ATOM 1478 C C . THR A 1 182 ? 27.921 -14.080 -26.813 1.00 71.06 182 THR A C 1
ATOM 1480 O O . THR A 1 182 ? 28.740 -13.555 -27.574 1.00 71.06 182 THR A O 1
ATOM 1483 N N . PRO A 1 183 ? 26.609 -14.120 -27.109 1.00 75.31 183 PRO A N 1
ATOM 1484 C CA . PRO A 1 183 ? 26.051 -13.444 -28.280 1.00 75.31 183 PRO A CA 1
ATOM 1485 C C . PRO A 1 183 ? 26.030 -11.911 -28.140 1.00 75.31 183 PRO A C 1
ATOM 1487 O O . PRO A 1 183 ? 25.807 -11.220 -29.136 1.00 75.31 183 PRO A O 1
ATOM 1490 N N . HIS A 1 184 ? 26.334 -11.368 -26.953 1.00 82.25 184 HIS A N 1
ATOM 1491 C CA . HIS A 1 184 ? 26.512 -9.932 -26.761 1.00 82.25 184 HIS A CA 1
ATOM 1492 C C . HIS A 1 184 ? 27.684 -9.393 -27.614 1.00 82.25 184 HIS A C 1
ATOM 1494 O O . HIS A 1 184 ? 28.788 -9.945 -27.552 1.00 82.25 184 HIS A O 1
ATOM 1500 N N . PRO A 1 185 ? 27.520 -8.280 -28.357 1.00 80.81 185 PRO A N 1
ATOM 1501 C CA . PRO A 1 185 ? 28.518 -7.803 -29.324 1.00 80.81 185 PRO A CA 1
ATOM 1502 C C . PRO A 1 185 ? 29.856 -7.389 -28.691 1.00 80.81 185 PRO A C 1
ATOM 1504 O O . PRO A 1 185 ? 30.891 -7.407 -29.358 1.00 80.81 185 PRO A O 1
ATOM 1507 N N . GLN A 1 186 ? 29.854 -7.045 -27.402 1.00 79.88 186 GLN A N 1
ATOM 1508 C CA . GLN A 1 186 ? 31.054 -6.693 -26.625 1.00 79.88 186 GLN A CA 1
ATOM 1509 C C . GLN A 1 186 ? 31.533 -7.817 -25.702 1.00 79.88 186 GLN A C 1
ATOM 1511 O O . GLN A 1 186 ? 32.393 -7.610 -24.852 1.00 79.88 186 GLN A O 1
ATOM 1516 N N . ASN A 1 187 ? 31.014 -9.026 -25.891 1.00 77.56 187 ASN A N 1
ATOM 1517 C CA . ASN A 1 187 ? 31.424 -10.201 -25.144 1.00 77.56 187 ASN A CA 1
ATOM 1518 C C . ASN A 1 187 ? 31.071 -10.160 -23.629 1.00 77.56 187 ASN A C 1
ATOM 1520 O O . ASN A 1 187 ? 31.767 -10.778 -22.823 1.00 77.56 187 ASN A O 1
ATOM 1524 N N . HIS A 1 188 ? 29.987 -9.466 -23.248 1.00 79.06 188 HIS A N 1
ATOM 1525 C CA . HIS A 1 188 ? 29.461 -9.414 -21.874 1.00 79.06 188 HIS A CA 1
ATOM 1526 C C . HIS A 1 188 ? 28.635 -10.661 -21.531 1.00 79.06 188 HIS A C 1
ATOM 1528 O O . HIS A 1 188 ? 27.920 -11.194 -22.385 1.00 79.06 188 HIS A O 1
ATOM 1534 N N . ASN A 1 189 ? 28.689 -11.109 -20.274 1.00 76.00 189 ASN A N 1
ATOM 1535 C CA . ASN A 1 189 ? 27.745 -12.112 -19.769 1.00 76.00 189 ASN A CA 1
ATOM 1536 C C . ASN A 1 189 ? 26.326 -11.531 -19.786 1.00 76.00 189 ASN A C 1
ATOM 1538 O O . ASN A 1 189 ? 26.165 -10.325 -19.642 1.00 76.00 189 ASN A O 1
ATOM 1542 N N . ILE A 1 190 ? 25.319 -12.372 -19.982 1.00 78.38 190 ILE A N 1
ATOM 1543 C CA . ILE A 1 190 ? 23.921 -11.966 -20.177 1.00 78.38 190 ILE A CA 1
ATOM 1544 C C . ILE A 1 190 ? 23.014 -13.085 -19.682 1.00 78.38 190 ILE A C 1
ATOM 1546 O O . ILE A 1 190 ? 23.339 -14.265 -19.856 1.00 78.38 190 ILE A O 1
ATOM 1550 N N . TYR A 1 191 ? 21.900 -12.716 -19.063 1.00 81.94 191 TYR A N 1
ATOM 1551 C CA . TYR A 1 191 ? 20.920 -13.660 -18.554 1.00 81.94 191 TYR A CA 1
ATOM 1552 C C . TYR A 1 191 ? 19.628 -13.549 -19.363 1.00 81.94 191 TYR A C 1
ATOM 1554 O O . TYR A 1 191 ? 18.766 -12.744 -19.052 1.00 81.94 191 TYR A O 1
ATOM 1562 N N . GLY A 1 192 ? 19.518 -14.330 -20.438 1.00 89.44 192 GLY A N 1
ATOM 1563 C CA . GLY A 1 192 ? 18.290 -14.445 -21.229 1.00 89.44 192 GLY A CA 1
ATOM 1564 C C . GLY A 1 192 ? 17.941 -13.215 -22.071 1.00 89.44 192 GLY A C 1
ATOM 1565 O O . GLY A 1 192 ? 18.582 -12.166 -22.010 1.00 89.44 192 GLY A O 1
ATOM 1566 N N . SER A 1 193 ? 16.938 -13.381 -22.929 1.00 94.12 193 SER A N 1
ATOM 1567 C CA . SER A 1 193 ? 16.340 -12.301 -23.719 1.00 94.12 193 SER A CA 1
ATOM 1568 C C . SER A 1 193 ? 15.170 -11.635 -22.975 1.00 94.12 193 SER A C 1
ATOM 1570 O O . SER A 1 193 ? 14.684 -12.156 -21.971 1.00 94.12 193 SER A O 1
ATOM 1572 N N . LEU A 1 194 ? 14.641 -10.521 -23.498 1.00 96.25 194 LEU A N 1
ATOM 1573 C CA . LEU A 1 194 ? 13.389 -9.926 -22.995 1.00 96.25 194 LEU A CA 1
ATOM 1574 C C . LEU A 1 194 ? 12.222 -10.931 -23.053 1.00 96.25 194 LEU A C 1
ATOM 1576 O O . LEU A 1 194 ? 11.370 -10.966 -22.164 1.00 96.25 194 LEU A O 1
ATOM 1580 N N . ARG A 1 195 ? 12.199 -11.776 -24.090 1.00 96.75 195 ARG A N 1
ATOM 1581 C CA . ARG A 1 195 ? 11.242 -12.876 -24.212 1.00 96.75 195 ARG A CA 1
ATOM 1582 C C . ARG A 1 195 ? 11.418 -13.923 -23.120 1.00 96.75 195 ARG A C 1
ATOM 1584 O O . ARG A 1 195 ? 10.408 -14.339 -22.558 1.00 96.75 195 ARG A O 1
ATOM 1591 N N . ASP A 1 196 ? 12.651 -14.337 -22.830 1.00 95.56 196 ASP A N 1
ATOM 1592 C CA . ASP A 1 196 ? 12.933 -15.293 -21.753 1.00 95.56 196 ASP A CA 1
ATOM 1593 C C . ASP A 1 196 ? 12.507 -14.708 -20.394 1.00 95.56 196 ASP A C 1
ATOM 1595 O O . ASP A 1 196 ? 11.865 -15.406 -19.614 1.00 95.56 196 ASP A O 1
ATOM 1599 N N . TYR A 1 197 ? 12.768 -13.415 -20.153 1.00 96.12 197 TYR A N 1
ATOM 1600 C CA . TYR A 1 197 ? 12.375 -12.711 -18.926 1.00 96.12 197 TYR A CA 1
ATOM 1601 C C . TYR A 1 197 ? 10.867 -12.758 -18.679 1.00 96.12 197 TYR A C 1
ATOM 1603 O O . TYR A 1 197 ? 10.409 -13.284 -17.667 1.00 96.12 197 TYR A O 1
ATOM 1611 N N . TYR A 1 198 ? 10.070 -12.250 -19.622 1.00 96.94 198 TYR A N 1
ATOM 1612 C CA . TYR A 1 198 ? 8.617 -12.224 -19.449 1.00 96.94 198 TYR A CA 1
ATOM 1613 C C . TYR A 1 198 ? 8.015 -13.622 -19.422 1.00 96.94 198 TYR A C 1
ATOM 1615 O O . TYR A 1 198 ? 7.058 -13.848 -18.685 1.00 96.94 198 TYR A O 1
ATOM 1623 N N . TRP A 1 199 ? 8.571 -14.567 -20.180 1.00 95.12 199 TRP A N 1
ATOM 1624 C CA . TRP A 1 199 ? 8.132 -15.956 -20.127 1.00 95.12 199 TRP A CA 1
ATOM 1625 C C . TRP A 1 199 ? 8.302 -16.548 -18.728 1.00 95.12 199 TRP A C 1
ATOM 1627 O O . TRP A 1 199 ? 7.371 -17.147 -18.195 1.00 95.12 199 TRP A O 1
ATOM 1637 N N . ASP A 1 200 ? 9.473 -16.361 -18.134 1.00 94.12 200 ASP A N 1
ATOM 1638 C CA . ASP A 1 200 ? 9.824 -16.885 -16.821 1.00 94.12 200 ASP A CA 1
ATOM 1639 C C . ASP A 1 200 ? 9.004 -16.229 -15.695 1.00 94.12 200 ASP A C 1
ATOM 1641 O O . ASP A 1 200 ? 8.276 -16.895 -14.947 1.00 94.12 200 ASP A O 1
ATOM 1645 N N . GLN A 1 201 ? 9.009 -14.896 -15.649 1.00 95.00 201 GLN A N 1
ATOM 1646 C CA . GLN A 1 201 ? 8.332 -14.127 -14.604 1.00 95.00 201 GLN A CA 1
ATOM 1647 C C . GLN A 1 201 ? 6.814 -14.322 -14.611 1.00 95.00 201 GLN A C 1
ATOM 1649 O O . GLN A 1 201 ? 6.195 -14.418 -13.544 1.00 95.00 201 GLN A O 1
ATOM 1654 N N . SER A 1 202 ? 6.222 -14.449 -15.801 1.00 94.75 202 SER A N 1
ATOM 1655 C CA . SER A 1 202 ? 4.784 -14.670 -15.975 1.00 94.75 202 SER A CA 1
ATOM 1656 C C . SER A 1 202 ? 4.363 -16.137 -15.978 1.00 94.75 202 SER A C 1
ATOM 1658 O O . SER A 1 202 ? 3.190 -16.418 -16.215 1.00 94.75 202 SER A O 1
ATOM 1660 N N . GLN A 1 203 ? 5.284 -17.084 -15.760 1.00 92.88 203 GLN A N 1
ATOM 1661 C CA . GLN A 1 203 ? 4.971 -18.520 -15.774 1.00 92.88 203 GLN A CA 1
ATOM 1662 C C . GLN A 1 203 ? 4.367 -18.973 -17.122 1.00 92.88 203 GLN A C 1
ATOM 1664 O O . GLN A 1 203 ? 3.459 -19.805 -17.203 1.00 92.88 203 GLN A O 1
ATOM 1669 N N . GLY A 1 204 ? 4.861 -18.385 -18.215 1.00 93.00 204 GLY A N 1
ATOM 1670 C CA . GLY A 1 204 ? 4.426 -18.633 -19.588 1.00 93.00 204 GLY A CA 1
ATOM 1671 C C . GLY A 1 204 ? 3.078 -18.010 -19.965 1.00 93.00 204 GLY A C 1
ATOM 1672 O O . GLY A 1 204 ? 2.518 -18.395 -21.002 1.00 93.00 204 GLY A O 1
ATOM 1673 N N . GLN A 1 205 ? 2.546 -17.090 -19.150 1.00 92.44 205 GLN A N 1
ATOM 1674 C CA . GLN A 1 205 ? 1.316 -16.338 -19.437 1.00 92.44 205 GLN A CA 1
ATOM 1675 C C . GLN A 1 205 ? 1.543 -15.174 -20.405 1.00 92.44 205 GLN A C 1
ATOM 1677 O O . GLN A 1 205 ? 0.621 -14.797 -21.122 1.00 92.44 205 GLN A O 1
ATOM 1682 N N . ILE A 1 206 ? 2.764 -14.649 -20.490 1.00 95.31 206 ILE A N 1
ATOM 1683 C CA . ILE A 1 206 ? 3.176 -13.657 -21.482 1.00 95.31 206 ILE A CA 1
ATOM 1684 C C . ILE A 1 206 ? 4.210 -14.277 -22.414 1.00 95.31 206 ILE A C 1
ATOM 1686 O O . ILE A 1 206 ? 5.203 -14.868 -21.991 1.00 95.31 206 ILE A O 1
ATOM 1690 N N . GLU A 1 207 ? 3.981 -14.114 -23.712 1.00 95.94 207 GLU A N 1
ATOM 1691 C CA . GLU A 1 207 ? 4.942 -14.453 -24.752 1.00 95.94 207 GLU A CA 1
ATOM 1692 C C . GLU A 1 207 ? 5.277 -13.215 -25.578 1.00 95.94 207 GLU A C 1
ATOM 1694 O O . GLU A 1 207 ? 4.416 -12.640 -26.244 1.00 95.94 207 GLU A O 1
ATOM 1699 N N . ILE A 1 208 ? 6.551 -12.825 -25.549 1.00 97.62 208 ILE A N 1
ATOM 1700 C CA . ILE A 1 208 ? 7.059 -11.736 -26.380 1.00 97.62 208 ILE A CA 1
ATOM 1701 C C . ILE A 1 208 ? 7.404 -12.276 -27.767 1.00 97.62 208 ILE A C 1
ATOM 1703 O O . ILE A 1 208 ? 8.098 -13.284 -27.921 1.00 97.62 208 ILE A O 1
ATOM 1707 N N . THR A 1 209 ? 6.926 -11.575 -28.785 1.00 97.00 209 THR A N 1
ATOM 1708 C CA . THR A 1 209 ? 7.272 -11.774 -30.197 1.00 97.00 209 THR A CA 1
ATOM 1709 C C . THR A 1 209 ? 7.590 -10.419 -30.817 1.00 97.00 209 THR A C 1
ATOM 1711 O O . THR A 1 209 ? 7.332 -9.392 -30.192 1.00 97.00 209 THR A O 1
ATOM 1714 N N . GLY A 1 210 ? 8.173 -10.386 -32.012 1.00 95.75 210 GLY A N 1
ATOM 1715 C CA . GLY A 1 210 ? 8.458 -9.113 -32.657 1.00 95.75 210 GLY A CA 1
ATOM 1716 C C . GLY A 1 210 ? 9.422 -9.201 -33.822 1.00 95.75 210 GLY A C 1
ATOM 1717 O O . GLY A 1 210 ? 9.912 -10.278 -34.167 1.00 95.75 210 GLY A O 1
ATOM 1718 N N . GLU A 1 211 ? 9.687 -8.041 -34.412 1.00 94.75 211 GLU A N 1
ATOM 1719 C CA . GLU A 1 211 ? 10.708 -7.850 -35.440 1.00 94.75 211 GLU A CA 1
ATOM 1720 C C . GLU A 1 211 ? 11.264 -6.417 -35.413 1.00 94.75 211 GLU A C 1
ATOM 1722 O O . GLU A 1 211 ? 10.708 -5.498 -34.803 1.00 94.75 211 GLU A O 1
ATOM 1727 N N . LEU A 1 212 ? 12.395 -6.232 -36.089 1.00 94.44 212 LEU A N 1
ATOM 1728 C CA . LEU A 1 212 ? 12.979 -4.917 -36.331 1.00 94.44 212 LEU A CA 1
ATOM 1729 C C . LEU A 1 212 ? 12.314 -4.309 -37.576 1.00 94.44 212 LEU A C 1
ATOM 1731 O O . LEU A 1 212 ? 12.319 -4.933 -38.637 1.00 94.44 212 LEU A O 1
ATOM 1735 N N . ILE A 1 213 ? 11.758 -3.102 -37.463 1.00 95.00 213 ILE A N 1
ATOM 1736 C CA . ILE A 1 213 ? 10.877 -2.517 -38.487 1.00 95.00 213 ILE A CA 1
ATOM 1737 C C . ILE A 1 213 ? 11.676 -2.049 -39.703 1.00 95.00 213 ILE A C 1
ATOM 1739 O O . ILE A 1 213 ? 11.461 -2.508 -40.825 1.00 95.00 213 ILE A O 1
ATOM 1743 N N . ASN A 1 214 ? 12.606 -1.118 -39.498 1.00 92.94 214 ASN A N 1
ATOM 1744 C CA . ASN A 1 214 ? 13.318 -0.437 -40.573 1.00 92.94 214 ASN A CA 1
ATOM 1745 C C . ASN A 1 214 ? 14.588 -1.186 -40.991 1.00 92.94 214 ASN A C 1
ATOM 1747 O O . ASN A 1 214 ? 15.693 -0.651 -40.940 1.00 92.94 214 ASN A O 1
ATOM 1751 N N . ILE A 1 215 ? 14.434 -2.445 -41.418 1.00 90.06 215 ILE A N 1
ATOM 1752 C CA . ILE A 1 215 ? 15.529 -3.260 -41.963 1.00 90.06 215 ILE A CA 1
ATOM 1753 C C . ILE A 1 215 ? 15.483 -3.279 -43.493 1.00 90.06 215 ILE A C 1
ATOM 1755 O O . ILE A 1 215 ? 14.522 -3.736 -44.112 1.00 90.06 215 ILE A O 1
ATOM 1759 N N . SER A 1 216 ? 16.581 -2.863 -44.125 1.00 85.25 216 SER A N 1
ATOM 1760 C CA . SER A 1 216 ? 16.757 -2.874 -45.578 1.00 85.25 216 SER A CA 1
ATOM 1761 C C . SER A 1 216 ? 18.080 -3.538 -45.955 1.00 85.25 216 SER A C 1
ATOM 1763 O O . SER A 1 216 ? 19.153 -3.180 -45.477 1.00 85.25 216 SER A O 1
ATOM 1765 N N . GLY A 1 217 ? 18.028 -4.571 -46.803 1.00 81.81 217 GLY A N 1
ATOM 1766 C CA . GLY A 1 217 ? 19.236 -5.267 -47.268 1.00 81.81 217 GLY A CA 1
ATOM 1767 C C . GLY A 1 217 ? 20.044 -5.987 -46.174 1.00 81.81 217 GLY A C 1
ATOM 1768 O O . GLY A 1 217 ? 21.227 -6.240 -46.388 1.00 81.81 217 GLY A O 1
ATOM 1769 N N . GLY A 1 218 ? 19.422 -6.326 -45.037 1.00 81.75 218 GLY A N 1
ATOM 1770 C CA . GLY A 1 218 ? 20.083 -6.961 -43.884 1.00 81.75 218 GLY A CA 1
ATOM 1771 C C . GLY A 1 218 ? 20.757 -5.978 -42.919 1.00 81.75 218 GLY A C 1
ATOM 1772 O O . GLY A 1 218 ? 21.559 -6.391 -42.086 1.00 81.75 218 GLY A O 1
ATOM 1773 N N . HIS A 1 219 ? 20.447 -4.690 -43.051 1.00 83.69 219 HIS A N 1
ATOM 1774 C CA . HIS A 1 219 ? 21.009 -3.590 -42.279 1.00 83.69 219 HIS A CA 1
ATOM 1775 C C . HIS A 1 219 ? 19.885 -2.700 -41.750 1.00 83.69 219 HIS A C 1
ATOM 1777 O O . HIS A 1 219 ? 18.845 -2.588 -42.400 1.00 83.69 219 HIS A O 1
ATOM 1783 N N . VAL A 1 220 ? 20.103 -2.060 -40.599 1.00 87.75 220 VAL A N 1
ATOM 1784 C CA . VAL A 1 220 ? 19.207 -1.003 -40.115 1.00 87.75 220 VAL A CA 1
ATOM 1785 C C . VAL A 1 220 ? 19.265 0.186 -41.076 1.00 87.75 220 VAL A C 1
ATOM 1787 O O . VAL A 1 220 ? 20.352 0.657 -41.416 1.00 87.75 220 VAL A O 1
ATOM 1790 N N . ASP A 1 221 ? 18.098 0.632 -41.529 1.00 90.38 221 ASP A N 1
ATOM 1791 C CA . ASP A 1 221 ? 17.878 1.846 -42.313 1.00 90.38 221 ASP A CA 1
ATOM 1792 C C . ASP A 1 221 ? 17.379 2.938 -41.363 1.00 90.38 221 ASP A C 1
ATOM 1794 O O . ASP A 1 221 ? 16.174 3.161 -41.225 1.00 90.38 221 ASP A O 1
ATOM 1798 N N . TRP A 1 222 ? 18.317 3.513 -40.606 1.00 91.12 222 TRP A N 1
ATOM 1799 C CA . TRP A 1 222 ? 18.040 4.483 -39.548 1.00 91.12 222 TRP A CA 1
ATOM 1800 C C . TRP A 1 222 ? 17.185 5.644 -40.061 1.00 91.12 222 TRP A C 1
ATOM 1802 O O . TRP A 1 222 ? 17.424 6.194 -41.136 1.00 91.12 222 TRP A O 1
ATOM 1812 N N . ILE A 1 223 ? 16.162 6.007 -39.289 1.00 92.88 223 ILE A N 1
ATOM 1813 C CA . ILE A 1 223 ? 15.301 7.137 -39.627 1.00 92.88 223 ILE A CA 1
ATOM 1814 C C . ILE A 1 223 ? 15.939 8.409 -39.084 1.00 92.88 223 ILE A C 1
ATOM 1816 O O . ILE A 1 223 ? 15.935 8.643 -37.876 1.00 92.88 223 ILE A O 1
ATOM 1820 N N . ASP A 1 224 ? 16.440 9.242 -39.992 1.00 91.81 224 ASP A N 1
ATOM 1821 C CA . ASP A 1 224 ? 17.097 10.496 -39.635 1.00 91.81 224 ASP A CA 1
ATOM 1822 C C . ASP A 1 224 ? 16.082 11.582 -39.269 1.00 91.81 224 ASP A C 1
ATOM 1824 O O . ASP A 1 224 ? 15.295 12.063 -40.105 1.00 91.81 224 ASP A O 1
ATOM 1828 N N . LEU A 1 225 ? 16.135 12.027 -38.017 1.00 93.38 225 LEU A N 1
ATOM 1829 C CA . LEU A 1 225 ? 15.408 13.199 -37.559 1.00 93.38 225 LEU A CA 1
ATOM 1830 C C . LEU A 1 225 ? 16.157 14.502 -37.890 1.00 93.38 225 LEU A C 1
ATOM 1832 O O . LEU A 1 225 ? 17.386 14.568 -37.851 1.00 93.38 225 LEU A O 1
ATOM 1836 N N . PRO A 1 226 ? 15.423 15.586 -38.208 1.00 89.19 226 PRO A N 1
ATOM 1837 C CA . PRO A 1 226 ? 16.014 16.818 -38.730 1.00 89.19 226 PRO A CA 1
ATOM 1838 C C . PRO A 1 226 ? 16.770 17.674 -37.704 1.00 89.19 226 PRO A C 1
ATOM 1840 O O . PRO A 1 226 ? 17.464 18.603 -38.118 1.00 89.19 226 PRO A O 1
ATOM 1843 N N . LEU A 1 227 ? 16.596 17.434 -36.401 1.00 89.38 227 LEU A N 1
ATOM 1844 C CA . LEU A 1 227 ? 17.267 18.185 -35.333 1.00 89.38 227 LEU A CA 1
ATOM 1845 C C . LEU A 1 227 ? 18.357 17.344 -34.662 1.00 89.38 227 LEU A C 1
ATOM 1847 O O . LEU A 1 227 ? 18.498 16.149 -34.932 1.00 89.38 227 LEU A O 1
ATOM 1851 N N . SER A 1 228 ? 19.162 17.988 -33.818 1.00 85.44 228 SER A N 1
ATOM 1852 C CA . SER A 1 228 ? 20.150 17.284 -33.002 1.00 85.44 228 SER A CA 1
ATOM 1853 C C . SER A 1 228 ? 19.477 16.513 -31.864 1.00 85.44 228 SER A C 1
ATOM 1855 O O . SER A 1 228 ? 18.359 16.834 -31.451 1.00 85.44 228 SER A O 1
ATOM 1857 N N . LYS A 1 229 ? 20.180 15.514 -31.326 1.00 86.06 229 LYS A N 1
ATOM 1858 C CA . LYS A 1 229 ? 19.749 14.760 -30.144 1.00 86.06 229 LYS A CA 1
ATOM 1859 C C . LYS A 1 229 ? 19.458 15.671 -28.944 1.00 86.06 229 LYS A C 1
ATOM 1861 O O . LYS A 1 229 ? 18.405 15.556 -28.319 1.00 86.06 229 LYS A O 1
ATOM 1866 N N . ASP A 1 230 ? 20.346 16.631 -28.687 1.00 80.38 230 ASP A N 1
ATOM 1867 C CA . ASP A 1 230 ? 20.201 17.613 -27.607 1.00 80.38 230 ASP A CA 1
ATOM 1868 C C . ASP A 1 230 ? 18.971 18.509 -27.791 1.00 80.38 230 ASP A C 1
ATOM 1870 O O . ASP A 1 230 ? 18.305 18.856 -26.813 1.00 80.38 230 ASP A O 1
ATOM 1874 N N . ASP A 1 231 ? 18.639 18.884 -29.031 1.00 83.31 231 ASP A N 1
ATOM 1875 C CA . ASP A 1 231 ? 17.454 19.700 -29.296 1.00 83.31 231 ASP A CA 1
ATOM 1876 C C . ASP A 1 231 ? 16.173 18.952 -28.923 1.00 83.31 231 ASP A C 1
ATOM 1878 O O . ASP A 1 231 ? 15.282 19.553 -28.318 1.00 83.31 231 ASP A O 1
ATOM 1882 N N . TYR A 1 232 ? 16.084 17.660 -29.259 1.00 87.94 232 TYR A N 1
ATOM 1883 C CA . TYR A 1 232 ? 14.942 16.825 -28.885 1.00 87.94 232 TYR A CA 1
ATOM 1884 C C . TYR A 1 232 ? 14.853 16.629 -27.376 1.00 87.94 232 TYR A C 1
ATOM 1886 O O . TYR A 1 232 ? 13.795 16.873 -26.803 1.00 87.94 232 TYR A O 1
ATOM 1894 N N . HIS A 1 233 ? 15.965 16.270 -26.734 1.00 82.88 233 HIS A N 1
ATOM 1895 C CA . HIS A 1 233 ? 16.028 16.059 -25.289 1.00 82.88 233 HIS A CA 1
ATOM 1896 C C . HIS A 1 233 ? 15.561 17.287 -24.489 1.00 82.88 233 HIS A C 1
ATOM 1898 O O . HIS A 1 233 ? 14.756 17.139 -23.572 1.00 82.88 233 HIS A O 1
ATOM 1904 N N . ASN A 1 234 ? 16.026 18.488 -24.859 1.00 76.19 234 ASN A N 1
ATOM 1905 C CA . ASN A 1 234 ? 15.813 19.704 -24.067 1.00 76.19 234 ASN A CA 1
ATOM 1906 C C . ASN A 1 234 ? 14.523 20.475 -24.393 1.00 76.19 234 ASN A C 1
ATOM 1908 O O . ASN A 1 234 ? 14.050 21.235 -23.552 1.00 76.19 234 ASN A O 1
ATOM 1912 N N . ASN A 1 235 ? 13.986 20.367 -25.616 1.00 76.94 235 ASN A N 1
ATOM 1913 C CA . ASN A 1 235 ? 12.920 21.273 -26.082 1.00 76.94 235 ASN A CA 1
ATOM 1914 C C . ASN A 1 235 ? 11.575 20.594 -26.360 1.00 76.94 235 ASN A C 1
ATOM 1916 O O . ASN A 1 235 ? 10.626 21.278 -26.750 1.00 76.94 235 ASN A O 1
ATOM 1920 N N . TYR A 1 236 ? 11.486 19.276 -26.199 1.00 83.62 236 TYR A N 1
ATOM 1921 C CA . TYR A 1 236 ? 10.271 18.512 -26.464 1.00 83.62 236 TYR A CA 1
ATOM 1922 C C . TYR A 1 236 ? 9.855 17.728 -25.221 1.00 83.62 236 TYR A C 1
ATOM 1924 O O . TYR A 1 236 ? 10.649 17.484 -24.317 1.00 83.62 236 TYR A O 1
ATOM 1932 N N . SER A 1 237 ? 8.586 17.339 -25.176 1.00 81.75 237 SER A N 1
ATOM 1933 C CA . SER A 1 237 ? 8.118 16.278 -24.280 1.00 81.75 237 SER A CA 1
ATOM 1934 C C . SER A 1 237 ? 8.341 14.904 -24.914 1.00 81.75 237 SER A C 1
ATOM 1936 O O . SER A 1 237 ? 8.475 14.783 -26.136 1.00 81.75 237 SER A O 1
ATOM 1938 N N . LYS A 1 238 ? 8.310 13.862 -24.082 1.00 83.25 238 LYS A N 1
ATOM 1939 C CA . LYS A 1 238 ? 8.416 12.452 -24.489 1.00 83.25 238 LYS A CA 1
ATOM 1940 C C . LYS A 1 238 ? 7.380 12.088 -25.557 1.00 83.25 238 LYS A C 1
ATOM 1942 O O . LYS A 1 238 ? 7.724 11.572 -26.618 1.00 83.25 238 LYS A O 1
ATOM 1947 N N . GLN A 1 239 ? 6.121 12.473 -25.340 1.00 85.88 239 GLN A N 1
ATOM 1948 C CA . GLN A 1 239 ? 5.020 12.230 -26.276 1.00 85.88 239 GLN A CA 1
ATOM 1949 C C . GLN A 1 239 ? 5.229 12.971 -27.603 1.00 85.88 239 GLN A C 1
ATOM 1951 O O . GLN A 1 239 ? 4.991 12.411 -28.670 1.00 85.88 239 GLN A O 1
ATOM 1956 N N . GLN A 1 240 ? 5.720 14.216 -27.567 1.00 89.06 240 GLN A N 1
ATOM 1957 C CA . GLN A 1 240 ? 6.021 14.961 -28.794 1.00 89.06 240 GLN A CA 1
ATOM 1958 C C . GLN A 1 240 ? 7.166 14.332 -29.587 1.00 89.06 240 GLN A C 1
ATOM 1960 O O . GLN A 1 240 ? 7.091 14.279 -30.814 1.00 89.06 240 GLN A O 1
ATOM 1965 N N . PHE A 1 241 ? 8.217 13.859 -28.915 1.00 92.06 241 PHE A N 1
ATOM 1966 C CA . PHE A 1 241 ? 9.302 13.147 -29.583 1.00 92.06 241 PHE A CA 1
ATOM 1967 C C . PHE A 1 241 ? 8.793 11.859 -30.245 1.00 92.06 241 PHE A C 1
ATOM 1969 O O . PHE A 1 241 ? 9.018 11.669 -31.443 1.00 92.06 241 PHE A O 1
ATOM 1976 N N . ALA A 1 242 ? 8.034 11.035 -29.516 1.00 93.69 242 ALA A N 1
ATOM 1977 C CA . ALA A 1 242 ? 7.446 9.810 -30.054 1.00 93.69 242 ALA A CA 1
ATOM 1978 C C . ALA A 1 242 ? 6.548 10.090 -31.274 1.00 93.69 242 ALA A C 1
ATOM 1980 O O . ALA A 1 242 ? 6.695 9.455 -32.319 1.00 93.69 242 ALA A O 1
ATOM 1981 N N . GLN A 1 243 ? 5.695 11.116 -31.190 1.00 92.38 243 GLN A N 1
ATOM 1982 C CA . GLN A 1 243 ? 4.848 11.573 -32.294 1.00 92.38 243 GLN A CA 1
ATOM 1983 C C . GLN A 1 243 ? 5.663 11.921 -33.549 1.00 92.38 243 GLN A C 1
ATOM 1985 O O . GLN A 1 243 ? 5.296 11.529 -34.659 1.00 92.38 243 GLN A O 1
ATOM 1990 N N . ILE A 1 244 ? 6.774 12.646 -33.382 1.00 94.25 244 ILE A N 1
ATOM 1991 C CA . ILE A 1 244 ? 7.657 13.056 -34.483 1.00 94.25 244 ILE A CA 1
ATOM 1992 C C . ILE A 1 244 ? 8.351 11.841 -35.108 1.00 94.25 244 ILE A C 1
ATOM 1994 O O . ILE A 1 244 ? 8.395 11.735 -36.336 1.00 94.25 244 ILE A O 1
ATOM 1998 N N . ALA A 1 245 ? 8.868 10.924 -34.289 1.00 95.12 245 ALA A N 1
ATOM 1999 C CA . ALA A 1 245 ? 9.548 9.717 -34.753 1.00 95.12 245 ALA A CA 1
ATOM 2000 C C . ALA A 1 245 ? 8.610 8.811 -35.570 1.00 95.12 245 ALA A C 1
ATOM 2002 O O . ALA A 1 245 ? 8.948 8.418 -36.688 1.00 95.12 245 ALA A O 1
ATOM 2003 N N . ILE A 1 246 ? 7.398 8.562 -35.068 1.00 94.94 246 ILE A N 1
ATOM 2004 C CA . ILE A 1 246 ? 6.376 7.751 -35.746 1.00 94.94 246 ILE A CA 1
ATOM 2005 C C . ILE A 1 246 ? 5.938 8.394 -37.068 1.00 94.94 246 ILE A C 1
ATOM 2007 O O . ILE A 1 246 ? 5.901 7.731 -38.106 1.00 94.94 246 ILE A O 1
ATOM 2011 N N . GLN A 1 247 ? 5.670 9.703 -37.077 1.00 92.69 247 GLN A N 1
ATOM 2012 C CA . GLN A 1 247 ? 5.317 10.414 -38.310 1.00 92.69 247 GLN A CA 1
ATOM 2013 C C . GLN A 1 247 ? 6.443 10.383 -39.342 1.00 92.69 247 GLN A C 1
ATOM 2015 O O . GLN A 1 247 ? 6.179 10.243 -40.541 1.00 92.69 247 GLN A O 1
ATOM 2020 N N . LYS A 1 248 ? 7.699 10.501 -38.896 1.00 94.88 248 LYS A N 1
ATOM 2021 C CA . LYS A 1 248 ? 8.853 10.410 -39.790 1.00 94.88 248 LYS A CA 1
ATOM 2022 C C . LYS A 1 248 ? 8.981 9.011 -40.388 1.00 94.88 248 LYS A C 1
ATOM 2024 O O . LYS A 1 248 ? 9.160 8.908 -41.598 1.00 94.88 248 LYS A O 1
ATOM 2029 N N . ALA A 1 249 ? 8.812 7.960 -39.586 1.00 95.19 249 ALA A N 1
ATOM 2030 C CA . ALA A 1 249 ? 8.831 6.577 -40.058 1.00 95.19 249 ALA A CA 1
ATOM 2031 C C . ALA A 1 249 ? 7.806 6.336 -41.174 1.00 95.19 249 ALA A C 1
ATOM 2033 O O . ALA A 1 249 ? 8.142 5.819 -42.241 1.00 95.19 249 ALA A O 1
ATOM 2034 N N . VAL A 1 250 ? 6.571 6.793 -40.961 1.00 93.44 250 VAL A N 1
ATOM 2035 C CA . VAL A 1 250 ? 5.485 6.691 -41.945 1.00 93.44 250 VAL A CA 1
ATOM 2036 C C . VAL A 1 250 ? 5.809 7.480 -43.213 1.00 93.44 250 VAL A C 1
ATOM 2038 O O . VAL A 1 250 ? 5.603 6.976 -44.320 1.00 93.44 250 VAL A O 1
ATOM 2041 N N . ALA A 1 251 ? 6.359 8.691 -43.078 1.00 93.50 251 ALA A N 1
ATOM 2042 C CA . ALA A 1 251 ? 6.783 9.508 -44.214 1.00 93.50 251 ALA A CA 1
ATOM 2043 C C . ALA A 1 251 ? 7.911 8.856 -45.035 1.00 93.50 251 ALA A C 1
ATOM 2045 O O . ALA A 1 251 ? 7.947 9.025 -46.257 1.00 93.50 251 ALA A O 1
ATOM 2046 N N . ASP A 1 252 ? 8.783 8.083 -44.385 1.00 94.00 252 ASP A N 1
ATOM 2047 C CA . ASP A 1 252 ? 9.875 7.336 -45.021 1.00 94.00 252 ASP A CA 1
ATOM 2048 C C . ASP A 1 252 ? 9.426 5.979 -45.598 1.00 94.00 252 ASP A C 1
ATOM 2050 O O . ASP A 1 252 ? 10.184 5.322 -46.312 1.00 94.00 252 ASP A O 1
ATOM 2054 N N . GLY A 1 253 ? 8.162 5.595 -45.385 1.00 93.56 253 GLY A N 1
ATOM 2055 C CA . GLY A 1 253 ? 7.519 4.431 -46.004 1.00 93.56 253 GLY A CA 1
ATOM 2056 C C . GLY A 1 253 ? 7.226 3.266 -45.056 1.00 93.56 253 GLY A C 1
ATOM 2057 O O . GLY A 1 253 ? 6.619 2.281 -45.486 1.00 93.56 253 GLY A O 1
ATOM 2058 N N . TRP A 1 254 ? 7.584 3.377 -43.776 1.00 93.38 254 TRP A N 1
ATOM 2059 C CA . TRP A 1 254 ? 7.330 2.368 -42.744 1.00 93.38 254 TRP A CA 1
ATOM 2060 C C . TRP A 1 254 ? 5.908 2.530 -42.185 1.00 93.38 254 TRP A C 1
ATOM 2062 O O . TRP A 1 254 ? 5.681 3.200 -41.185 1.00 93.38 254 TRP A O 1
ATOM 2072 N N . THR A 1 255 ? 4.924 1.969 -42.892 1.00 87.69 255 THR A N 1
ATOM 2073 C CA . THR A 1 255 ? 3.484 2.249 -42.682 1.00 87.69 255 THR A CA 1
ATOM 2074 C C . THR A 1 255 ? 2.725 1.194 -41.870 1.00 87.69 255 THR A C 1
ATOM 2076 O O . THR A 1 255 ? 1.613 1.461 -41.426 1.00 87.69 255 THR A O 1
ATOM 2079 N N . ASN A 1 256 ? 3.310 0.018 -41.633 1.00 87.94 256 ASN A N 1
ATOM 2080 C CA . ASN A 1 256 ? 2.645 -1.114 -40.971 1.00 87.94 256 ASN A CA 1
ATOM 2081 C C . ASN A 1 256 ? 2.793 -1.088 -39.436 1.00 87.94 256 ASN A C 1
ATOM 2083 O O . ASN A 1 256 ? 2.953 -2.123 -38.800 1.00 87.94 256 ASN A O 1
ATOM 2087 N N . LEU A 1 257 ? 2.781 0.096 -38.822 1.00 91.50 257 LEU A N 1
ATOM 2088 C CA . LEU A 1 257 ? 3.069 0.238 -37.389 1.00 91.50 257 LEU A CA 1
ATOM 2089 C C . LEU A 1 257 ? 1.945 -0.308 -36.486 1.00 91.50 257 LEU A C 1
ATOM 2091 O O . LEU A 1 257 ? 2.209 -0.671 -35.348 1.00 91.50 257 LEU A O 1
ATOM 2095 N N . HIS A 1 258 ? 0.717 -0.435 -36.997 1.00 90.62 258 HIS A N 1
ATOM 2096 C CA . HIS A 1 258 ? -0.414 -1.029 -36.267 1.00 90.62 258 HIS A CA 1
ATOM 2097 C C . HIS A 1 258 ? -0.397 -2.567 -36.208 1.00 90.62 258 HIS A C 1
ATOM 2099 O O . HIS A 1 258 ? -1.263 -3.155 -35.564 1.00 90.62 258 HIS A O 1
ATOM 2105 N N . ASP A 1 259 ? 0.553 -3.234 -36.872 1.00 92.06 259 ASP A N 1
ATOM 2106 C CA . ASP A 1 259 ? 0.683 -4.699 -36.804 1.00 92.06 259 ASP A CA 1
ATOM 2107 C C . ASP A 1 259 ? 1.290 -5.169 -35.462 1.00 92.06 259 ASP A C 1
ATOM 2109 O O . ASP A 1 259 ? 1.308 -6.365 -35.150 1.00 92.06 259 ASP A O 1
ATOM 2113 N N . TYR A 1 260 ? 1.779 -4.227 -34.655 1.00 95.00 260 TYR A N 1
ATOM 2114 C CA . TYR A 1 260 ? 2.436 -4.461 -33.376 1.00 95.00 260 TYR A CA 1
ATOM 2115 C C . TYR A 1 260 ? 1.541 -4.015 -32.222 1.00 95.00 260 TYR A C 1
ATOM 2117 O O . TYR A 1 260 ? 0.812 -3.033 -32.329 1.00 95.00 260 TYR A O 1
ATOM 2125 N N . THR A 1 261 ? 1.627 -4.729 -31.100 1.00 94.50 261 THR A N 1
ATOM 2126 C CA . THR A 1 261 ? 1.004 -4.327 -29.834 1.00 94.50 261 THR A CA 1
ATOM 2127 C C . THR A 1 261 ? 1.642 -3.037 -29.330 1.00 94.50 261 THR A C 1
ATOM 2129 O O . THR A 1 261 ? 0.931 -2.100 -28.990 1.00 94.50 261 THR A O 1
ATOM 2132 N N . TYR A 1 262 ? 2.979 -2.988 -29.322 1.00 96.06 262 TYR A N 1
ATOM 2133 C CA . TYR A 1 262 ? 3.748 -1.820 -28.902 1.00 96.06 262 TYR A CA 1
ATOM 2134 C C . TYR A 1 262 ? 4.928 -1.567 -29.838 1.00 96.06 262 TYR A C 1
ATOM 2136 O O . TYR A 1 262 ? 5.533 -2.505 -30.370 1.00 96.06 262 TYR A O 1
ATOM 2144 N N . ILE A 1 263 ? 5.287 -0.294 -29.998 1.00 97.19 263 ILE A N 1
ATOM 2145 C CA . ILE A 1 263 ? 6.444 0.139 -30.783 1.00 97.19 263 ILE A CA 1
ATOM 2146 C C . ILE A 1 263 ? 7.549 0.644 -29.852 1.00 97.19 263 ILE A C 1
ATOM 2148 O O . ILE A 1 263 ? 7.375 1.597 -29.094 1.00 97.19 263 ILE A O 1
ATOM 2152 N N . ILE A 1 264 ? 8.724 0.037 -29.943 1.00 97.06 264 ILE A N 1
ATOM 2153 C CA . ILE A 1 264 ? 9.932 0.498 -29.266 1.00 97.06 264 ILE A CA 1
ATOM 2154 C C . ILE A 1 264 ? 10.604 1.520 -30.174 1.00 97.06 264 ILE A C 1
ATOM 2156 O O . ILE A 1 264 ? 11.025 1.179 -31.279 1.00 97.06 264 ILE A O 1
ATOM 2160 N N . ILE A 1 265 ? 10.730 2.759 -29.713 1.00 96.38 265 ILE A N 1
ATOM 2161 C CA . ILE A 1 265 ? 11.524 3.781 -30.396 1.00 96.38 265 ILE A CA 1
ATOM 2162 C C . ILE A 1 265 ? 12.939 3.705 -29.830 1.00 96.38 265 ILE A C 1
ATOM 2164 O O . ILE A 1 265 ? 13.204 4.213 -28.742 1.00 96.38 265 ILE A O 1
ATOM 2168 N N . LEU A 1 266 ? 13.834 3.054 -30.570 1.00 93.94 266 LEU A N 1
ATOM 2169 C CA . LEU A 1 266 ? 15.235 2.890 -30.204 1.00 93.94 266 LEU A CA 1
ATOM 2170 C C . LEU A 1 266 ? 16.067 3.973 -30.887 1.00 93.94 266 LEU A C 1
ATOM 2172 O O . LEU A 1 266 ? 16.248 3.953 -32.106 1.00 93.94 266 LEU A O 1
ATOM 2176 N N . TYR A 1 267 ? 16.564 4.934 -30.116 1.00 92.06 267 TYR A N 1
ATOM 2177 C CA . TYR A 1 267 ? 17.347 6.039 -30.657 1.00 92.06 267 TYR A CA 1
ATOM 2178 C C . TYR A 1 267 ? 18.859 5.793 -30.557 1.00 92.06 267 TYR A C 1
ATOM 2180 O O . TYR A 1 267 ? 19.349 5.129 -29.646 1.00 92.06 267 TYR A O 1
ATOM 2188 N N . ALA A 1 268 ? 19.606 6.379 -31.487 1.00 89.06 268 ALA A N 1
ATOM 2189 C CA . ALA A 1 268 ? 21.051 6.245 -31.609 1.00 89.06 268 ALA A CA 1
ATOM 2190 C C . ALA A 1 268 ? 21.854 6.803 -30.413 1.00 89.06 268 ALA A C 1
ATOM 2192 O O . ALA A 1 268 ? 21.560 7.877 -29.863 1.00 89.06 268 ALA A O 1
ATOM 2193 N N . SER A 1 269 ? 22.972 6.139 -30.097 1.00 83.62 269 SER A N 1
ATOM 2194 C CA . SER A 1 269 ? 23.950 6.581 -29.088 1.00 83.62 269 SER A CA 1
ATOM 2195 C C . SER A 1 269 ? 23.472 6.490 -27.628 1.00 83.62 269 SER A C 1
ATOM 2197 O O . SER A 1 269 ? 22.456 5.871 -27.313 1.00 83.62 269 SER A O 1
ATOM 2199 N N . ASP A 1 270 ? 24.230 7.121 -26.725 1.00 79.25 270 ASP A N 1
ATOM 2200 C CA . ASP A 1 270 ? 24.120 6.929 -25.275 1.00 79.25 270 ASP A CA 1
ATOM 2201 C C . ASP A 1 270 ? 22.786 7.397 -24.661 1.00 79.25 270 ASP A C 1
ATOM 2203 O O . ASP A 1 270 ? 22.158 8.342 -25.148 1.00 79.25 270 ASP A O 1
ATOM 2207 N N . ARG A 1 271 ? 22.356 6.765 -23.560 1.00 79.00 271 ARG A N 1
ATOM 2208 C CA . ARG A 1 271 ? 21.225 7.232 -22.731 1.00 79.00 271 ARG A CA 1
ATOM 2209 C C . ARG A 1 271 ? 21.360 8.724 -22.410 1.00 79.00 271 ARG A C 1
ATOM 2211 O O . ARG A 1 271 ? 22.452 9.205 -22.110 1.00 79.00 271 ARG A O 1
ATOM 2218 N N . MET A 1 272 ? 20.238 9.435 -22.483 1.00 77.81 272 MET A N 1
ATOM 2219 C CA . MET A 1 272 ? 20.094 10.794 -21.968 1.00 77.81 272 MET A CA 1
ATOM 2220 C C . MET A 1 272 ? 19.230 10.726 -20.714 1.00 77.81 272 MET A C 1
ATOM 2222 O O . MET A 1 272 ? 18.133 10.173 -20.761 1.00 77.81 272 MET A O 1
ATOM 2226 N N . ASP A 1 273 ? 19.711 11.282 -19.608 1.00 71.75 273 ASP A N 1
ATOM 2227 C CA . ASP A 1 273 ? 18.969 11.270 -18.349 1.00 71.75 273 ASP A CA 1
ATOM 2228 C C . ASP A 1 273 ? 18.052 12.495 -18.256 1.00 71.75 273 ASP A C 1
ATOM 2230 O O . ASP A 1 273 ? 18.493 13.633 -18.423 1.00 71.75 273 ASP A O 1
ATOM 2234 N N . GLY A 1 274 ? 16.766 12.261 -17.992 1.00 69.44 274 GLY A N 1
ATOM 2235 C CA . GLY A 1 274 ? 15.709 13.275 -18.049 1.00 69.44 274 GLY A CA 1
ATOM 2236 C C . GLY A 1 274 ? 15.303 13.706 -19.472 1.00 69.44 274 GLY A C 1
ATOM 2237 O O . GLY A 1 274 ? 15.846 13.256 -20.484 1.00 69.44 274 GLY A O 1
ATOM 2238 N N . GLY A 1 275 ? 14.326 14.614 -19.559 1.00 74.56 275 GLY A N 1
ATOM 2239 C CA . GLY A 1 275 ? 13.867 15.201 -20.827 1.00 74.56 275 GLY A CA 1
ATOM 2240 C C . GLY A 1 275 ? 13.091 14.235 -21.736 1.00 74.56 275 GLY A C 1
ATOM 2241 O O . GLY A 1 275 ? 12.559 13.223 -21.292 1.00 74.56 275 GLY A O 1
ATOM 2242 N N . ALA A 1 276 ? 12.998 14.557 -23.033 1.00 81.44 276 ALA A N 1
ATOM 2243 C CA . ALA A 1 276 ? 12.200 13.776 -23.997 1.00 81.44 276 ALA A CA 1
ATOM 2244 C C . ALA A 1 276 ? 12.788 12.407 -24.372 1.00 81.44 276 ALA A C 1
ATOM 2246 O O . ALA A 1 276 ? 12.087 11.586 -24.958 1.00 81.44 276 ALA A O 1
ATOM 2247 N N . LEU A 1 277 ? 14.088 12.224 -24.134 1.00 85.94 277 LEU A N 1
ATOM 2248 C CA . LEU A 1 277 ? 14.857 11.055 -24.567 1.00 85.94 277 LEU A CA 1
ATOM 2249 C C . LEU A 1 277 ? 15.243 10.135 -23.406 1.00 85.94 277 LEU A C 1
ATOM 2251 O O . LEU A 1 277 ? 15.964 9.169 -23.630 1.00 85.94 277 LEU A O 1
ATOM 2255 N N . SER A 1 278 ? 14.796 10.409 -22.180 1.00 83.50 278 SER A N 1
ATOM 2256 C CA . SER A 1 278 ? 14.944 9.421 -21.118 1.00 83.50 278 SER A CA 1
ATOM 2257 C C . SER A 1 278 ? 14.063 8.204 -21.412 1.00 83.50 278 SER A C 1
ATOM 2259 O O . SER A 1 278 ? 12.969 8.385 -21.969 1.00 83.50 278 SER A O 1
ATOM 2261 N N . PRO A 1 279 ? 14.495 6.991 -21.019 1.00 86.94 279 PRO A N 1
ATOM 2262 C CA . PRO A 1 279 ? 13.626 5.822 -21.020 1.00 86.94 279 PRO A CA 1
ATOM 2263 C C . PRO A 1 279 ? 12.277 6.168 -20.397 1.00 86.94 279 PRO A C 1
ATOM 2265 O O . PRO A 1 279 ? 12.223 6.875 -19.387 1.00 86.94 279 PRO A O 1
ATOM 2268 N N . SER A 1 280 ? 11.215 5.890 -21.149 1.00 85.00 280 SER A N 1
ATOM 2269 C CA . SER A 1 280 ? 9.851 6.196 -20.733 1.00 85.00 280 SER A CA 1
ATOM 2270 C C . SER A 1 280 ? 8.817 5.678 -21.719 1.00 85.00 280 SER A C 1
ATOM 2272 O O . SER A 1 280 ? 9.027 5.639 -22.941 1.00 85.00 280 SER A O 1
ATOM 2274 N N . ASN A 1 281 ? 7.636 5.401 -21.182 1.00 89.50 281 ASN A N 1
ATOM 2275 C CA . ASN A 1 281 ? 6.450 5.127 -21.969 1.00 89.50 281 ASN A CA 1
ATOM 2276 C C . ASN A 1 281 ? 5.897 6.351 -22.699 1.00 89.50 281 ASN A C 1
ATOM 2278 O O . ASN A 1 281 ? 5.941 7.495 -22.239 1.00 89.50 281 ASN A O 1
ATOM 2282 N N . TYR A 1 282 ? 5.271 6.062 -23.833 1.00 90.06 282 TYR A N 1
ATOM 2283 C CA . TYR A 1 282 ? 4.375 6.961 -24.530 1.00 90.06 282 TYR A CA 1
ATOM 2284 C C . TYR A 1 282 ? 3.114 6.206 -24.953 1.00 90.06 282 TYR A C 1
ATOM 2286 O O . TYR A 1 282 ? 3.128 5.005 -25.239 1.00 90.06 282 TYR A O 1
ATOM 2294 N N . SER A 1 283 ? 2.024 6.951 -25.065 1.00 88.19 283 SER A N 1
ATOM 2295 C CA . SER A 1 283 ? 0.728 6.432 -25.490 1.00 88.19 283 SER A CA 1
ATOM 2296 C C . SER A 1 283 ? -0.005 7.483 -26.306 1.00 88.19 283 SER A C 1
ATOM 2298 O O . SER A 1 283 ? 0.433 8.636 -26.383 1.00 88.19 283 SER A O 1
ATOM 2300 N N . ASN A 1 284 ? -1.142 7.102 -26.892 1.00 87.25 284 ASN A N 1
ATOM 2301 C CA . ASN A 1 284 ? -2.035 8.033 -27.582 1.00 87.25 284 ASN A CA 1
ATOM 2302 C C . ASN A 1 284 ? -1.406 8.727 -28.811 1.00 87.25 284 ASN A C 1
ATOM 2304 O O . ASN A 1 284 ? -1.764 9.862 -29.128 1.00 87.25 284 ASN A O 1
ATOM 2308 N N . ILE A 1 285 ? -0.483 8.061 -29.518 1.00 91.69 285 ILE A N 1
ATOM 2309 C CA . ILE A 1 285 ? 0.182 8.617 -30.706 1.00 91.69 285 ILE A CA 1
ATOM 2310 C C . ILE A 1 285 ? -0.618 8.299 -31.966 1.00 91.69 285 ILE A C 1
ATOM 2312 O O . ILE A 1 285 ? -0.691 7.150 -32.396 1.00 91.69 285 ILE A O 1
ATOM 2316 N N . CYS A 1 286 ? -1.169 9.320 -32.612 1.00 89.06 286 CYS A N 1
ATOM 2317 C CA . CYS A 1 286 ? -1.891 9.154 -33.871 1.00 89.06 286 CYS A CA 1
ATOM 2318 C C . CYS A 1 286 ? -0.981 9.409 -35.071 1.00 89.06 286 CYS A C 1
ATOM 2320 O O . CYS A 1 286 ? -0.309 10.438 -35.138 1.00 89.06 286 CYS A O 1
ATOM 2322 N N . ILE A 1 287 ? -0.969 8.512 -36.063 1.00 88.19 287 ILE A N 1
ATOM 2323 C CA . ILE A 1 287 ? -0.113 8.657 -37.258 1.00 88.19 287 ILE A CA 1
ATOM 2324 C C . ILE A 1 287 ? -0.393 9.976 -37.998 1.00 88.19 287 ILE A C 1
ATOM 2326 O O . ILE A 1 287 ? 0.529 10.629 -38.493 1.00 88.19 287 ILE A O 1
ATOM 2330 N N . ASP A 1 288 ? -1.653 10.404 -38.041 1.00 85.44 288 ASP A N 1
ATOM 2331 C CA . ASP A 1 288 ? -2.081 11.657 -38.667 1.00 85.44 288 ASP A CA 1
ATOM 2332 C C . ASP A 1 288 ? -1.720 12.928 -37.866 1.00 85.44 288 ASP A C 1
ATOM 2334 O O . ASP A 1 288 ? -1.871 14.043 -38.374 1.00 85.44 288 ASP A O 1
ATOM 2338 N N . GLY A 1 289 ? -1.192 12.775 -36.646 1.00 83.19 289 GLY A N 1
ATOM 2339 C CA . GLY A 1 289 ? -0.830 13.866 -35.738 1.00 83.19 289 GLY A CA 1
ATOM 2340 C C . GLY A 1 289 ? -1.989 14.487 -34.971 1.00 83.19 289 GLY A C 1
ATOM 2341 O O . GLY A 1 289 ? -1.802 15.548 -34.371 1.00 83.19 289 GLY A O 1
ATOM 2342 N N . SER A 1 290 ? -3.174 13.881 -35.021 1.00 84.75 290 SER A N 1
ATOM 2343 C CA . SER A 1 290 ? -4.302 14.267 -34.178 1.00 84.75 290 SER A CA 1
ATOM 2344 C C . SER A 1 290 ? -4.073 13.852 -32.719 1.00 84.75 290 SER A C 1
ATOM 2346 O O . SER A 1 290 ? -3.237 13.005 -32.415 1.00 84.75 290 SER A O 1
ATOM 2348 N N . ASN A 1 291 ? -4.812 14.471 -31.798 1.00 84.06 291 ASN A N 1
ATOM 2349 C CA . ASN A 1 291 ? -4.933 13.940 -30.443 1.00 84.06 291 ASN A CA 1
ATOM 2350 C C . ASN A 1 291 ? -6.124 12.976 -30.437 1.00 84.06 291 ASN A C 1
ATOM 2352 O O . ASN A 1 291 ? -7.203 13.393 -30.876 1.00 84.06 291 ASN A O 1
ATOM 2356 N N . PRO A 1 292 ? -5.984 11.745 -29.925 1.00 84.50 292 PRO A N 1
ATOM 2357 C CA . PRO A 1 292 ? -7.086 10.801 -29.943 1.00 84.50 292 PRO A CA 1
ATOM 2358 C C . PRO A 1 292 ? -8.250 11.304 -29.086 1.00 84.50 292 PRO A C 1
ATOM 2360 O O . PRO A 1 292 ? -8.065 11.876 -28.008 1.00 84.50 292 PRO A O 1
ATOM 2363 N N . THR A 1 293 ? -9.469 11.086 -29.574 1.00 82.81 293 THR A N 1
ATOM 2364 C CA . THR A 1 293 ? -10.713 11.360 -28.847 1.00 82.81 293 THR A CA 1
ATOM 2365 C C . THR A 1 293 ? -11.427 10.037 -28.615 1.00 82.81 293 THR A C 1
ATOM 2367 O O . THR A 1 293 ? -11.672 9.303 -29.567 1.00 82.81 293 THR A O 1
ATOM 2370 N N . ASP A 1 294 ? -11.739 9.722 -27.356 1.00 81.38 294 ASP A N 1
ATOM 2371 C CA . ASP A 1 294 ? -12.339 8.440 -26.953 1.00 81.38 294 ASP A CA 1
ATOM 2372 C C . ASP A 1 294 ? -11.553 7.209 -27.460 1.00 81.38 294 ASP A C 1
ATOM 2374 O O . ASP A 1 294 ? -12.140 6.197 -27.835 1.00 81.38 294 ASP A O 1
ATOM 2378 N N . GLY A 1 295 ? -10.217 7.313 -27.486 1.00 80.75 295 GLY A N 1
ATOM 2379 C CA . GLY A 1 295 ? -9.320 6.238 -27.924 1.00 80.75 295 GLY A CA 1
ATOM 2380 C C . GLY A 1 295 ? -9.152 6.108 -29.439 1.00 80.75 295 GLY A C 1
ATOM 2381 O O . GLY A 1 295 ? -8.567 5.136 -29.881 1.00 80.75 295 GLY A O 1
ATOM 2382 N N . VAL A 1 296 ? -9.634 7.062 -30.246 1.00 87.75 296 VAL A N 1
ATOM 2383 C CA . VAL A 1 296 ? -9.576 6.971 -31.717 1.00 87.75 296 VAL A CA 1
ATOM 2384 C C . VAL A 1 296 ? -8.969 8.236 -32.331 1.00 87.75 296 VAL A C 1
ATOM 2386 O O . VAL A 1 296 ? -9.287 9.352 -31.912 1.00 87.75 296 VAL A O 1
ATOM 2389 N N . CYS A 1 297 ? -8.106 8.060 -33.333 1.00 88.62 297 CYS A N 1
ATOM 2390 C CA . CYS A 1 297 ? -7.483 9.130 -34.121 1.00 88.62 297 CYS A CA 1
ATOM 2391 C C . CYS A 1 297 ? -8.448 9.733 -35.165 1.00 88.62 297 CYS A C 1
ATOM 2393 O O . CYS A 1 297 ? -9.454 9.116 -35.525 1.00 88.62 297 CYS A O 1
ATOM 2395 N N . ASP A 1 298 ? -8.160 10.930 -35.690 1.00 90.00 298 ASP A N 1
ATOM 2396 C CA . ASP A 1 298 ? -9.039 11.616 -36.661 1.00 90.00 298 ASP A CA 1
ATOM 2397 C C . ASP A 1 298 ? -9.204 10.834 -37.984 1.00 90.00 298 ASP A C 1
ATOM 2399 O O . ASP A 1 298 ? -10.246 10.926 -38.648 1.00 90.00 298 ASP A O 1
ATOM 2403 N N . ASP A 1 299 ? -8.203 10.044 -38.373 1.00 85.56 299 ASP A N 1
ATOM 2404 C CA . ASP A 1 299 ? -8.250 9.132 -39.522 1.00 85.56 299 ASP A CA 1
ATOM 2405 C C . ASP A 1 299 ? -8.990 7.803 -39.254 1.00 85.56 299 ASP A C 1
ATOM 2407 O O . ASP A 1 299 ? -9.233 7.029 -40.189 1.00 85.56 299 ASP A O 1
ATOM 2411 N N . GLY A 1 300 ? -9.427 7.579 -38.012 1.00 85.88 300 GLY A N 1
ATOM 2412 C CA . GLY A 1 300 ? -10.153 6.397 -37.560 1.00 85.88 300 GLY A CA 1
ATOM 2413 C C . GLY A 1 300 ? -9.272 5.220 -37.142 1.00 85.88 300 GLY A C 1
ATOM 2414 O O . GLY A 1 300 ? -9.821 4.137 -36.927 1.00 85.88 300 GLY A O 1
ATOM 2415 N N . SER A 1 301 ? -7.948 5.388 -37.061 1.00 86.56 301 SER A N 1
ATOM 2416 C CA . SER A 1 301 ? -7.059 4.377 -36.489 1.00 86.56 301 SER A CA 1
ATOM 2417 C C . SER A 1 301 ? -7.096 4.388 -34.960 1.00 86.56 301 SER A C 1
ATOM 2419 O O . SER A 1 301 ? -7.406 5.400 -34.328 1.00 86.56 301 SER A O 1
ATOM 2421 N N . GLU A 1 302 ? -6.720 3.259 -34.368 1.00 89.00 302 GLU A N 1
ATOM 2422 C CA . GLU A 1 302 ? -6.326 3.215 -32.959 1.00 89.00 302 GLU A CA 1
ATOM 2423 C C . GLU A 1 302 ? -4.985 3.953 -32.787 1.00 89.00 302 GLU A C 1
ATOM 2425 O O . GLU A 1 302 ? -4.184 3.976 -33.731 1.00 89.00 302 GLU A O 1
ATOM 2430 N N . PRO A 1 303 ? -4.711 4.571 -31.631 1.00 90.69 303 PRO A N 1
ATOM 2431 C CA . PRO A 1 303 ? -3.414 5.168 -31.355 1.00 90.69 303 PRO A CA 1
ATOM 2432 C C . PRO A 1 303 ? -2.306 4.112 -31.245 1.00 90.69 303 PRO A C 1
ATOM 2434 O O . PRO A 1 303 ? -2.537 2.954 -30.903 1.00 90.69 303 PRO A O 1
ATOM 2437 N N . ILE A 1 304 ? -1.077 4.536 -31.528 1.00 92.19 304 ILE A N 1
ATOM 2438 C CA . ILE A 1 304 ? 0.146 3.770 -31.294 1.00 92.19 304 ILE A CA 1
ATOM 2439 C C . ILE A 1 304 ? 0.646 4.055 -29.882 1.00 92.19 304 ILE A C 1
ATOM 2441 O O . ILE A 1 304 ? 0.603 5.188 -29.390 1.00 92.19 304 ILE A O 1
ATOM 2445 N N . GLU A 1 305 ? 1.183 3.015 -29.263 1.00 93.06 305 GLU A N 1
ATOM 2446 C CA . GLU A 1 305 ? 1.748 3.065 -27.928 1.00 93.06 305 GLU A CA 1
ATOM 2447 C C . GLU A 1 305 ? 3.076 2.311 -27.862 1.00 93.06 305 GLU A C 1
ATOM 2449 O O . GLU A 1 305 ? 3.365 1.446 -28.695 1.00 93.06 305 GLU A O 1
ATOM 2454 N N . GLY A 1 306 ? 3.880 2.610 -26.848 1.00 94.25 306 GLY A N 1
ATOM 2455 C CA . GLY A 1 306 ? 5.126 1.902 -26.594 1.00 94.25 306 GLY A CA 1
ATOM 2456 C C . GLY A 1 306 ? 6.045 2.689 -25.679 1.00 94.25 306 GLY A C 1
ATOM 2457 O O . GLY A 1 306 ? 5.575 3.373 -24.775 1.00 94.25 306 GLY A O 1
ATOM 2458 N N . TYR A 1 307 ? 7.349 2.581 -25.909 1.00 94.62 307 TYR A N 1
ATOM 2459 C CA . TYR A 1 307 ? 8.346 3.274 -25.100 1.00 94.62 307 TYR A CA 1
ATOM 2460 C C . TYR A 1 307 ? 9.560 3.712 -25.913 1.00 94.62 307 TYR A C 1
ATOM 2462 O O . TYR A 1 307 ? 9.851 3.175 -26.989 1.00 94.62 307 TYR A O 1
ATOM 2470 N N . VAL A 1 308 ? 10.243 4.732 -25.404 1.00 93.38 308 VAL A N 1
ATOM 2471 C CA . VAL A 1 308 ? 11.486 5.274 -25.955 1.00 93.38 308 VAL A CA 1
ATOM 2472 C C . VAL A 1 308 ? 12.656 4.685 -25.184 1.00 93.38 308 VAL A C 1
ATOM 2474 O O . VAL A 1 308 ? 12.599 4.586 -23.964 1.00 93.38 308 VAL A O 1
ATOM 2477 N N . ILE A 1 309 ? 13.725 4.309 -25.883 1.00 91.75 309 ILE A N 1
ATOM 2478 C CA . ILE A 1 309 ? 14.954 3.819 -25.257 1.00 91.75 309 ILE A CA 1
ATOM 2479 C C . ILE A 1 309 ? 16.177 4.085 -26.140 1.00 91.75 309 ILE A C 1
ATOM 2481 O O . ILE A 1 309 ? 16.076 4.268 -27.351 1.00 91.75 309 ILE A O 1
ATOM 2485 N N . ASN A 1 310 ? 17.347 4.125 -25.521 1.00 89.25 310 ASN A N 1
ATOM 2486 C CA . ASN A 1 310 ? 18.640 4.328 -26.167 1.00 89.25 310 ASN A CA 1
ATOM 2487 C C . ASN A 1 310 ? 19.259 3.035 -26.714 1.00 89.25 310 ASN A C 1
ATOM 2489 O O . ASN A 1 310 ? 19.046 1.946 -26.187 1.00 89.25 310 ASN A O 1
ATOM 2493 N N . GLU A 1 311 ? 20.122 3.185 -27.717 1.00 86.81 311 GLU A N 1
ATOM 2494 C CA . GLU A 1 311 ? 20.967 2.113 -28.247 1.00 86.81 311 GLU A CA 1
ATOM 2495 C C . GLU A 1 311 ? 22.035 1.670 -27.236 1.00 86.81 311 GLU A C 1
ATOM 2497 O O . GLU A 1 311 ? 22.271 0.470 -27.055 1.00 86.81 311 GLU A O 1
ATOM 2502 N N . THR A 1 312 ? 22.713 2.633 -26.597 1.00 78.94 312 THR A N 1
ATOM 2503 C CA . THR A 1 312 ? 23.883 2.357 -25.754 1.00 78.94 312 THR A CA 1
ATOM 2504 C C . THR A 1 312 ? 23.823 3.007 -24.388 1.00 78.94 312 THR A C 1
ATOM 2506 O O . THR A 1 312 ? 23.219 4.056 -24.199 1.00 78.94 312 THR A O 1
ATOM 2509 N N . TYR A 1 313 ? 24.471 2.389 -23.412 1.00 72.06 313 TYR A N 1
ATOM 2510 C CA . TYR A 1 313 ? 24.631 2.906 -22.064 1.00 72.06 313 TYR A CA 1
ATOM 2511 C C . TYR A 1 313 ? 26.123 2.982 -21.734 1.00 72.06 313 TYR A C 1
ATOM 2513 O O . TYR A 1 313 ? 26.838 1.991 -21.877 1.00 72.06 313 TYR A O 1
ATOM 2521 N N . PHE A 1 314 ? 26.628 4.167 -21.379 1.00 68.50 314 PHE A N 1
ATOM 2522 C CA . PHE A 1 314 ? 28.070 4.429 -21.220 1.00 68.50 314 PHE A CA 1
ATOM 2523 C C . PHE A 1 314 ? 28.940 3.904 -22.381 1.00 68.50 314 PHE A C 1
ATOM 2525 O O . PHE A 1 314 ? 30.026 3.360 -22.176 1.00 68.50 314 PHE A O 1
ATOM 2532 N N . ARG A 1 315 ? 28.474 4.067 -23.625 1.00 68.06 315 ARG A N 1
ATOM 2533 C CA . ARG A 1 315 ? 29.109 3.588 -24.869 1.00 68.06 315 ARG A CA 1
ATOM 2534 C C . ARG A 1 315 ? 29.204 2.067 -24.984 1.00 68.06 315 ARG A C 1
ATOM 2536 O O . ARG A 1 315 ? 30.018 1.544 -25.753 1.00 68.06 315 ARG A O 1
ATOM 2543 N N . THR A 1 316 ? 28.381 1.353 -24.225 1.00 73.75 316 THR A N 1
ATOM 2544 C CA . THR A 1 316 ? 28.197 -0.095 -24.324 1.00 73.75 316 THR A CA 1
ATOM 2545 C C . THR A 1 316 ? 26.807 -0.418 -24.842 1.00 73.75 316 THR A C 1
ATOM 2547 O O . THR A 1 316 ? 25.873 0.337 -24.612 1.00 73.75 316 THR A O 1
ATOM 2550 N N . PHE A 1 317 ? 26.675 -1.501 -25.599 1.00 80.56 317 PHE A N 1
ATOM 2551 C CA . PHE A 1 317 ? 25.391 -1.972 -26.106 1.00 80.56 317 PHE A CA 1
ATOM 2552 C C . PHE A 1 317 ? 24.427 -2.194 -24.929 1.00 80.56 317 PHE A C 1
ATOM 2554 O O . PHE A 1 317 ? 24.823 -2.782 -23.922 1.00 80.56 317 PHE A O 1
ATOM 2561 N N . GLY A 1 318 ? 23.204 -1.663 -25.032 1.00 83.25 318 GLY A N 1
ATOM 2562 C CA . GLY A 1 318 ? 22.202 -1.769 -23.970 1.00 83.25 318 GLY A CA 1
ATOM 2563 C C . GLY A 1 318 ? 21.804 -3.219 -23.675 1.00 83.25 318 GLY A C 1
ATOM 2564 O O . GLY A 1 318 ? 21.911 -4.087 -24.536 1.00 83.25 318 GLY A O 1
ATOM 2565 N N . HIS A 1 319 ? 21.333 -3.480 -22.455 1.00 87.56 319 HIS A N 1
ATOM 2566 C CA . HIS A 1 319 ? 20.816 -4.789 -22.044 1.00 87.56 319 HIS A CA 1
ATOM 2567 C C . HIS A 1 319 ? 19.299 -4.741 -21.800 1.00 87.56 319 HIS A C 1
ATOM 2569 O O . HIS A 1 319 ? 18.660 -3.699 -21.935 1.00 87.56 319 HIS A O 1
ATOM 2575 N N . ILE A 1 320 ? 18.713 -5.880 -21.429 1.00 92.50 320 ILE A N 1
ATOM 2576 C CA . ILE A 1 320 ? 17.258 -6.060 -21.333 1.00 92.50 320 ILE A CA 1
ATOM 2577 C C . ILE A 1 320 ? 16.606 -5.390 -20.122 1.00 92.50 320 ILE A C 1
ATOM 2579 O O . ILE A 1 320 ? 15.395 -5.220 -20.142 1.00 92.50 320 ILE A O 1
ATOM 2583 N N . GLY A 1 321 ? 17.352 -5.024 -19.078 1.00 91.75 321 GLY A N 1
ATOM 2584 C CA . GLY A 1 321 ? 16.760 -4.597 -17.809 1.00 91.75 321 GLY A CA 1
ATOM 2585 C C . GLY A 1 321 ? 15.836 -3.381 -17.912 1.00 91.75 321 GLY A C 1
ATOM 2586 O O . GLY A 1 321 ? 14.688 -3.445 -17.478 1.00 91.75 321 GLY A O 1
ATOM 2587 N N . VAL A 1 322 ? 16.276 -2.321 -18.595 1.00 90.25 322 VAL A N 1
ATOM 2588 C CA . VAL A 1 322 ? 15.435 -1.135 -18.843 1.00 90.25 322 VAL A CA 1
ATOM 2589 C C . VAL A 1 322 ? 14.282 -1.472 -19.798 1.00 90.25 322 VAL A C 1
ATOM 2591 O O . VAL A 1 322 ? 13.152 -1.074 -19.556 1.00 90.25 322 VAL A O 1
ATOM 2594 N N . HIS A 1 323 ? 14.506 -2.294 -20.833 1.00 95.00 323 HIS A N 1
ATOM 2595 C CA . HIS A 1 323 ? 13.410 -2.773 -21.692 1.00 95.00 323 HIS A CA 1
ATOM 2596 C C . HIS A 1 323 ? 12.333 -3.533 -20.905 1.00 95.00 323 HIS A C 1
ATOM 2598 O O . HIS A 1 323 ? 11.145 -3.411 -21.205 1.00 95.00 323 HIS A O 1
ATOM 2604 N N . ALA A 1 324 ? 12.744 -4.346 -19.928 1.00 96.56 324 ALA A N 1
ATOM 2605 C CA . ALA A 1 324 ? 11.837 -5.102 -19.083 1.00 96.56 324 ALA A CA 1
ATOM 2606 C C . ALA A 1 324 ? 11.003 -4.170 -18.200 1.00 96.56 324 ALA A C 1
ATOM 2608 O O . ALA A 1 324 ? 9.786 -4.351 -18.149 1.00 96.56 324 ALA A O 1
ATOM 2609 N N . HIS A 1 325 ? 11.639 -3.164 -17.594 1.00 94.31 325 HIS A N 1
ATOM 2610 C CA . HIS A 1 325 ? 11.007 -2.129 -16.773 1.00 94.31 325 HIS A CA 1
ATOM 2611 C C . HIS A 1 325 ? 9.975 -1.306 -17.565 1.00 94.31 325 HIS A C 1
ATOM 2613 O O . HIS A 1 325 ? 8.802 -1.275 -17.203 1.00 94.31 325 HIS A O 1
ATOM 2619 N N . GLU A 1 326 ? 10.353 -0.750 -18.719 1.00 93.38 326 GLU A N 1
ATOM 2620 C CA . GLU A 1 326 ? 9.434 0.060 -19.538 1.00 93.38 326 GLU A CA 1
ATOM 2621 C C . GLU A 1 326 ? 8.232 -0.752 -20.043 1.00 93.38 326 GLU A C 1
ATOM 2623 O O . GLU A 1 326 ? 7.079 -0.311 -20.008 1.00 93.38 326 GLU A O 1
ATOM 2628 N N . LEU A 1 327 ? 8.468 -1.999 -20.465 1.00 96.19 327 LEU A N 1
ATOM 2629 C CA . LEU A 1 327 ? 7.379 -2.878 -20.884 1.00 96.19 327 LEU A CA 1
ATOM 2630 C C . LEU A 1 327 ? 6.432 -3.219 -19.717 1.00 96.19 327 LEU A C 1
ATOM 2632 O O . LEU A 1 327 ? 5.237 -3.420 -19.943 1.00 96.19 327 LEU A O 1
ATOM 2636 N N . ALA A 1 328 ? 6.925 -3.230 -18.477 1.00 95.81 328 ALA A N 1
ATOM 2637 C CA . ALA A 1 328 ? 6.127 -3.561 -17.302 1.00 95.81 328 ALA A CA 1
ATOM 2638 C C . ALA A 1 328 ? 5.063 -2.487 -17.031 1.00 95.81 328 ALA A C 1
ATOM 2640 O O . ALA A 1 328 ? 3.913 -2.802 -16.712 1.00 95.81 328 ALA A O 1
ATOM 2641 N N . HIS A 1 329 ? 5.393 -1.221 -17.277 1.00 93.06 329 HIS A N 1
ATOM 2642 C CA . HIS A 1 329 ? 4.432 -0.121 -17.242 1.00 93.06 329 HIS A CA 1
ATOM 2643 C C . HIS A 1 329 ? 3.303 -0.263 -18.269 1.00 93.06 329 HIS A C 1
ATOM 2645 O O . HIS A 1 329 ? 2.158 0.108 -17.988 1.00 93.06 329 HIS A O 1
ATOM 2651 N N . LYS A 1 330 ? 3.580 -0.836 -19.451 1.00 92.31 330 LYS A N 1
ATOM 2652 C CA . LYS A 1 330 ? 2.552 -1.061 -20.488 1.00 92.31 330 LYS A CA 1
ATOM 2653 C C . LYS A 1 330 ? 1.554 -2.157 -20.115 1.00 92.31 330 LYS A C 1
ATOM 2655 O O . LYS A 1 330 ? 0.439 -2.145 -20.626 1.00 92.31 330 LYS A O 1
ATOM 2660 N N . ILE A 1 331 ? 1.917 -3.054 -19.199 1.00 92.00 331 ILE A N 1
ATOM 2661 C CA . ILE A 1 331 ? 1.001 -4.060 -18.636 1.00 92.00 331 ILE A CA 1
ATOM 2662 C C . ILE A 1 331 ? 0.458 -3.674 -17.248 1.00 92.00 331 ILE A C 1
ATOM 2664 O O . ILE A 1 331 ? -0.329 -4.417 -16.668 1.00 92.00 331 ILE A O 1
ATOM 2668 N N . GLY A 1 332 ? 0.830 -2.496 -16.734 1.00 91.62 332 GLY A N 1
ATOM 2669 C CA . GLY A 1 332 ? 0.223 -1.893 -15.547 1.00 91.62 332 GLY A CA 1
ATOM 2670 C C . GLY A 1 332 ? 0.997 -2.033 -14.239 1.00 91.62 332 GLY A C 1
ATOM 2671 O O . GLY A 1 332 ? 0.437 -1.770 -13.172 1.00 91.62 332 GLY A O 1
ATOM 2672 N N . ALA A 1 333 ? 2.267 -2.435 -14.288 1.00 92.12 333 ALA A N 1
ATOM 2673 C CA . ALA A 1 333 ? 3.139 -2.371 -13.123 1.00 92.12 333 ALA A CA 1
ATOM 2674 C C . ALA A 1 333 ? 3.704 -0.957 -13.011 1.00 92.12 333 ALA A C 1
ATOM 2676 O O . ALA A 1 333 ? 4.268 -0.443 -13.965 1.00 92.12 333 ALA A O 1
ATOM 2677 N N . GLY A 1 334 ? 3.536 -0.316 -11.866 1.00 88.44 334 GLY A N 1
ATOM 2678 C CA . GLY A 1 334 ? 4.115 0.990 -11.588 1.00 88.44 334 GLY A CA 1
ATOM 2679 C C . GLY A 1 334 ? 5.262 0.906 -10.615 1.00 88.44 334 GLY A C 1
ATOM 2680 O O . GLY A 1 334 ? 5.519 -0.123 -9.981 1.00 88.44 334 GLY A O 1
ATOM 2681 N N . ASP A 1 335 ? 5.902 2.042 -10.501 1.00 86.06 335 ASP A N 1
ATOM 2682 C CA . ASP A 1 335 ? 7.192 2.212 -9.871 1.00 86.06 335 ASP A CA 1
ATOM 2683 C C . ASP A 1 335 ? 7.217 2.074 -8.367 1.00 86.06 335 ASP A C 1
ATOM 2685 O O . ASP A 1 335 ? 6.209 2.309 -7.716 1.00 86.06 335 ASP A O 1
ATOM 2689 N N . GLN A 1 336 ? 8.369 1.710 -7.804 1.00 84.81 336 GLN A N 1
ATOM 2690 C CA . GLN A 1 336 ? 8.495 1.329 -6.391 1.00 84.81 336 GLN A CA 1
ATOM 2691 C C . GLN A 1 336 ? 9.610 2.053 -5.613 1.00 84.81 336 GLN A C 1
ATOM 2693 O O . GLN A 1 336 ? 9.741 1.831 -4.416 1.00 84.81 336 GLN A O 1
ATOM 2698 N N . TYR A 1 337 ? 10.355 2.987 -6.210 1.00 74.38 337 TYR A N 1
ATOM 2699 C CA . TYR A 1 337 ? 11.462 3.722 -5.551 1.00 74.38 337 TYR A CA 1
ATOM 2700 C C . TYR A 1 337 ? 11.039 5.003 -4.793 1.00 74.38 337 TYR A C 1
ATOM 2702 O O . TYR A 1 337 ? 11.867 5.877 -4.526 1.00 74.38 337 TYR A O 1
ATOM 2710 N N . VAL A 1 338 ? 9.751 5.176 -4.473 1.00 58.47 338 VAL A N 1
ATOM 2711 C CA . VAL A 1 338 ? 9.199 6.490 -4.079 1.00 58.47 338 VAL A CA 1
ATOM 2712 C C . VAL A 1 338 ? 9.226 6.772 -2.576 1.00 58.47 338 VAL A C 1
ATOM 2714 O O . VAL A 1 338 ? 9.284 7.937 -2.182 1.00 58.47 338 VAL A O 1
ATOM 2717 N N . ASN A 1 339 ? 9.192 5.753 -1.718 1.00 56.66 339 ASN A N 1
ATOM 2718 C CA . ASN A 1 339 ? 9.330 5.930 -0.272 1.00 56.66 339 ASN A CA 1
ATOM 2719 C C . ASN A 1 339 ? 10.160 4.812 0.322 1.00 56.66 339 ASN A C 1
ATOM 2721 O O . ASN A 1 339 ? 10.274 3.744 -0.254 1.00 56.66 339 ASN A O 1
ATOM 2725 N N . LEU A 1 340 ? 10.725 5.121 1.474 1.00 58.97 340 LEU A N 1
ATOM 2726 C CA . LEU A 1 340 ? 11.411 4.179 2.321 1.00 58.97 340 LEU A CA 1
ATOM 2727 C C . LEU A 1 340 ? 10.412 3.582 3.332 1.00 58.97 340 LEU A C 1
ATOM 2729 O O . LEU A 1 340 ? 9.604 4.369 3.852 1.00 58.97 340 LEU A O 1
ATOM 2733 N N . PRO A 1 341 ? 10.443 2.260 3.580 1.00 64.44 341 PRO A N 1
ATOM 2734 C CA . PRO A 1 341 ? 11.351 1.284 2.966 1.00 64.44 341 PRO A CA 1
ATOM 2735 C C . PRO A 1 341 ? 10.935 0.946 1.524 1.00 64.44 341 PRO A C 1
ATOM 2737 O O . PRO A 1 341 ? 9.769 1.065 1.154 1.00 64.44 341 PRO A O 1
ATOM 2740 N N . ARG A 1 342 ? 11.887 0.547 0.671 1.00 77.44 342 ARG A N 1
ATOM 2741 C CA . ARG A 1 342 ? 11.627 0.205 -0.745 1.00 77.44 342 ARG A CA 1
ATOM 2742 C C . ARG A 1 342 ? 12.194 -1.169 -1.101 1.00 77.44 342 ARG A C 1
ATOM 2744 O O . ARG A 1 342 ? 13.109 -1.619 -0.429 1.00 77.44 342 ARG A O 1
ATOM 2751 N N . PRO A 1 343 ? 11.710 -1.843 -2.153 1.00 81.38 343 PRO A N 1
ATOM 2752 C CA . PRO A 1 343 ? 12.246 -3.143 -2.571 1.00 81.38 343 PRO A CA 1
ATOM 2753 C C . PRO A 1 343 ? 13.710 -3.148 -3.041 1.00 81.38 343 PRO A C 1
ATOM 2755 O O . PRO A 1 343 ? 14.322 -4.215 -3.089 1.00 81.38 343 PRO A O 1
ATOM 2758 N N . TYR A 1 344 ? 14.268 -1.998 -3.429 1.00 80.25 344 TYR A N 1
ATOM 2759 C CA . TYR A 1 344 ? 15.618 -1.865 -3.983 1.00 80.25 344 TYR A CA 1
ATOM 2760 C C . TYR A 1 344 ? 15.866 -2.864 -5.130 1.00 80.25 344 TYR A C 1
ATOM 2762 O O . TYR A 1 344 ? 15.152 -2.900 -6.129 1.00 80.25 344 TYR A O 1
ATOM 2770 N N . THR A 1 345 ? 16.900 -3.691 -5.012 1.00 82.81 345 THR A N 1
ATOM 2771 C CA . THR A 1 345 ? 17.339 -4.601 -6.069 1.00 82.81 345 THR A CA 1
ATOM 2772 C C . THR A 1 345 ? 16.452 -5.837 -6.186 1.00 82.81 345 THR A C 1
ATOM 2774 O O . THR A 1 345 ? 16.536 -6.549 -7.186 1.00 82.81 345 THR A O 1
ATOM 2777 N N . TRP A 1 346 ? 15.543 -6.065 -5.232 1.00 86.81 346 TRP A N 1
ATOM 2778 C CA . TRP A 1 346 ? 14.615 -7.199 -5.209 1.00 86.81 346 TRP A CA 1
ATOM 2779 C C . TRP A 1 346 ? 13.399 -7.051 -6.128 1.00 86.81 346 TRP A C 1
ATOM 2781 O O . TRP A 1 346 ? 12.600 -7.987 -6.229 1.00 86.81 346 TRP A O 1
ATOM 2791 N N . SER A 1 347 ? 13.234 -5.908 -6.795 1.00 90.31 347 SER A N 1
ATOM 2792 C CA . SER A 1 347 ? 12.122 -5.689 -7.719 1.00 90.31 347 SER A CA 1
ATOM 2793 C C . SER A 1 347 ? 12.548 -4.982 -8.997 1.00 90.31 347 SER A C 1
ATOM 2795 O O . SER A 1 347 ? 13.174 -3.924 -8.945 1.00 90.31 347 SER A O 1
ATOM 2797 N N . LEU A 1 348 ? 12.105 -5.513 -10.140 1.00 93.00 348 LEU A N 1
ATOM 2798 C CA . LEU A 1 348 ? 12.227 -4.868 -11.452 1.00 93.00 348 LEU A CA 1
ATOM 2799 C C . LEU A 1 348 ? 11.716 -3.417 -11.461 1.00 93.00 348 LEU A C 1
ATOM 2801 O O . LEU A 1 348 ? 12.275 -2.579 -12.164 1.00 93.00 348 LEU A O 1
ATOM 2805 N N . MET A 1 349 ? 10.638 -3.138 -10.720 1.00 90.25 349 MET A N 1
ATOM 2806 C CA . MET A 1 349 ? 9.978 -1.822 -10.704 1.00 90.25 349 MET A CA 1
ATOM 2807 C C . MET A 1 349 ? 10.624 -0.831 -9.726 1.00 90.25 349 MET A C 1
ATOM 2809 O O . MET A 1 349 ? 10.099 0.256 -9.501 1.00 90.25 349 MET A O 1
ATOM 2813 N N . ASP A 1 350 ? 11.734 -1.223 -9.112 1.00 85.31 350 ASP A N 1
ATOM 2814 C CA . ASP A 1 350 ? 12.648 -0.352 -8.379 1.00 85.31 350 ASP A CA 1
ATOM 2815 C C . ASP A 1 350 ? 14.006 -0.402 -9.121 1.00 85.31 350 ASP A C 1
ATOM 2817 O O . ASP A 1 350 ? 14.038 -0.533 -10.344 1.00 85.31 350 ASP A O 1
ATOM 2821 N N . ILE A 1 351 ? 15.145 -0.346 -8.434 1.00 81.25 351 ILE A N 1
ATOM 2822 C CA . ILE A 1 351 ? 16.475 -0.407 -9.064 1.00 81.25 351 ILE A CA 1
ATOM 2823 C C . ILE A 1 351 ? 16.859 -1.799 -9.600 1.00 81.25 351 ILE A C 1
ATOM 2825 O O . ILE A 1 351 ? 17.931 -1.957 -10.184 1.00 81.25 351 ILE A O 1
ATOM 2829 N N . GLY A 1 352 ? 16.006 -2.813 -9.437 1.00 85.94 352 GLY A N 1
ATOM 2830 C CA . GLY A 1 352 ? 16.245 -4.176 -9.913 1.00 85.94 352 GLY A CA 1
ATOM 2831 C C . GLY A 1 352 ? 16.383 -4.316 -11.431 1.00 85.94 352 GLY A C 1
ATOM 2832 O O . GLY A 1 352 ? 17.010 -5.264 -11.907 1.00 85.94 352 GLY A O 1
ATOM 2833 N N . SER A 1 353 ? 15.879 -3.350 -12.205 1.00 87.88 353 SER A N 1
ATOM 2834 C CA . SER A 1 353 ? 16.108 -3.235 -13.655 1.00 87.88 353 SER A CA 1
ATOM 2835 C C . SER A 1 353 ? 17.588 -3.037 -14.016 1.00 87.88 353 SER A C 1
ATOM 2837 O O . SER A 1 353 ? 18.000 -3.316 -15.143 1.00 87.88 353 SER A O 1
ATOM 2839 N N . HIS A 1 354 ? 18.411 -2.592 -13.066 1.00 82.88 354 HIS A N 1
ATOM 2840 C CA . HIS A 1 354 ? 19.836 -2.336 -13.256 1.00 82.88 354 HIS A CA 1
ATOM 2841 C C . HIS A 1 354 ? 20.726 -3.504 -12.823 1.00 82.88 354 HIS A C 1
ATOM 2843 O O . HIS A 1 354 ? 21.929 -3.473 -13.103 1.00 82.88 354 HIS A O 1
ATOM 2849 N N . ASN A 1 355 ? 20.150 -4.545 -12.210 1.00 82.06 355 ASN A N 1
ATOM 2850 C CA . ASN A 1 355 ? 20.895 -5.690 -11.697 1.00 82.06 355 ASN A CA 1
ATOM 2851 C C . ASN A 1 355 ? 21.719 -6.389 -12.788 1.00 82.06 355 ASN A C 1
ATOM 2853 O O . ASN A 1 355 ? 21.364 -6.427 -13.977 1.00 82.06 355 ASN A O 1
ATOM 2857 N N . GLY A 1 356 ? 22.842 -6.961 -12.347 1.00 77.94 356 GLY A N 1
ATOM 2858 C CA . GLY A 1 356 ? 23.762 -7.660 -13.224 1.00 77.94 356 GLY A CA 1
ATOM 2859 C C . GLY A 1 356 ? 25.238 -7.350 -13.001 1.00 77.94 356 GLY A C 1
ATOM 2860 O O . GLY A 1 356 ? 25.604 -6.372 -12.357 1.00 77.94 356 GLY A O 1
ATOM 2861 N N . GLY A 1 357 ? 26.106 -8.171 -13.599 1.00 69.00 357 GLY A N 1
ATOM 2862 C CA . GLY A 1 357 ? 27.548 -7.882 -13.680 1.00 69.00 357 GLY A CA 1
ATOM 2863 C C . GLY A 1 357 ? 27.878 -6.759 -14.664 1.00 69.00 357 GLY A C 1
ATOM 2864 O O . GLY A 1 357 ? 28.962 -6.192 -14.625 1.00 69.00 357 GLY A O 1
ATOM 2865 N N . TYR A 1 358 ? 26.925 -6.448 -15.541 1.00 75.94 358 TYR A N 1
ATOM 2866 C CA . TYR A 1 358 ? 26.863 -5.233 -16.337 1.00 75.94 358 TYR A CA 1
ATOM 2867 C C . TYR A 1 358 ? 25.449 -4.677 -16.201 1.00 75.94 358 TYR A C 1
ATOM 2869 O O . TYR A 1 358 ? 24.498 -5.445 -16.066 1.00 75.94 358 TYR A O 1
ATOM 2877 N N . PHE A 1 359 ? 25.311 -3.358 -16.276 1.00 78.31 359 PHE A N 1
ATOM 2878 C CA . PHE A 1 359 ? 24.046 -2.657 -16.072 1.00 78.31 359 PHE A CA 1
ATOM 2879 C C . PHE A 1 359 ? 22.881 -3.283 -16.862 1.00 78.31 359 PHE A C 1
ATOM 2881 O O . PHE A 1 359 ? 22.882 -3.264 -18.099 1.00 78.31 359 PHE A O 1
ATOM 2888 N N . GLY A 1 360 ? 21.913 -3.849 -16.133 1.00 83.38 360 GLY A N 1
ATOM 2889 C CA . GLY A 1 360 ? 20.678 -4.436 -16.661 1.00 83.38 360 GLY A CA 1
ATOM 2890 C C . GLY A 1 360 ? 20.842 -5.738 -17.451 1.00 83.38 360 GLY A C 1
ATOM 2891 O O . GLY A 1 360 ? 19.946 -6.096 -18.221 1.00 83.38 360 GLY A O 1
ATOM 2892 N N . ASN A 1 361 ? 21.976 -6.438 -17.330 1.00 84.06 361 ASN A N 1
ATOM 2893 C CA . ASN A 1 361 ? 22.204 -7.709 -18.030 1.00 84.06 361 ASN A CA 1
ATOM 2894 C C . ASN A 1 361 ? 21.593 -8.934 -17.326 1.00 84.06 361 ASN A C 1
ATOM 2896 O O . ASN A 1 361 ? 21.556 -10.008 -17.933 1.00 84.06 361 ASN A O 1
ATOM 2900 N N . CYS A 1 362 ? 21.135 -8.774 -16.081 1.00 87.50 362 CYS A N 1
ATOM 2901 C CA . CYS A 1 362 ? 20.363 -9.753 -15.322 1.00 87.50 362 CYS A CA 1
ATOM 2902 C C . CYS A 1 362 ? 19.408 -9.007 -14.366 1.00 87.50 362 CYS A C 1
ATOM 2904 O O . CYS A 1 362 ? 19.724 -8.876 -13.182 1.00 87.50 362 CYS A O 1
ATOM 2906 N N . PRO A 1 363 ? 18.302 -8.437 -14.883 1.00 91.50 363 PRO A N 1
ATOM 2907 C CA . PRO A 1 363 ? 17.333 -7.720 -14.055 1.00 91.50 363 PRO A CA 1
ATOM 2908 C C . PRO A 1 363 ? 16.648 -8.669 -13.067 1.00 91.50 363 PRO A C 1
ATOM 2910 O O . PRO A 1 363 ? 16.404 -9.820 -13.424 1.00 91.50 363 PRO A O 1
ATOM 2913 N N . SER A 1 364 ? 16.286 -8.192 -11.873 1.00 90.62 364 SER A N 1
ATOM 2914 C CA . SER A 1 364 ? 15.565 -9.022 -10.895 1.00 90.62 364 SER A CA 1
ATOM 2915 C C . SER A 1 364 ? 14.129 -9.335 -11.307 1.00 90.62 364 SER A C 1
ATOM 2917 O O . SER A 1 364 ? 13.573 -8.772 -12.260 1.00 90.62 364 SER A O 1
ATOM 2919 N N . GLY A 1 365 ? 13.509 -10.262 -10.577 1.00 92.81 365 GLY A N 1
ATOM 2920 C CA . GLY A 1 365 ? 12.100 -10.580 -10.757 1.00 92.81 365 GLY A CA 1
ATOM 2921 C C . GLY A 1 365 ? 11.140 -9.440 -10.394 1.00 92.81 365 GLY A C 1
ATOM 2922 O O . GLY A 1 365 ? 11.494 -8.441 -9.763 1.00 92.81 365 GLY A O 1
ATOM 2923 N N . PHE A 1 366 ? 9.872 -9.608 -10.769 1.00 94.19 366 PHE A N 1
ATOM 2924 C CA . PHE A 1 366 ? 8.796 -8.735 -10.288 1.00 94.19 366 PHE A CA 1
ATOM 2925 C C . PHE A 1 366 ? 8.584 -8.903 -8.777 1.00 94.19 366 PHE A C 1
ATOM 2927 O O . PHE A 1 366 ? 8.712 -10.006 -8.237 1.00 94.19 366 PHE A O 1
ATOM 2934 N N . SER A 1 367 ? 8.150 -7.834 -8.100 1.00 92.44 367 SER A N 1
ATOM 2935 C CA . SER A 1 367 ? 7.645 -7.961 -6.730 1.00 92.44 367 SER A CA 1
ATOM 2936 C C . SER A 1 367 ? 6.448 -8.929 -6.676 1.00 92.44 367 SER A C 1
ATOM 2938 O O . SER A 1 367 ? 5.646 -8.991 -7.621 1.00 92.44 367 SER A O 1
ATOM 2940 N N . PRO A 1 368 ? 6.272 -9.678 -5.572 1.00 94.19 368 PRO A N 1
ATOM 2941 C CA . PRO A 1 368 ? 5.191 -10.655 -5.457 1.00 94.19 368 PRO A CA 1
ATOM 2942 C C . PRO A 1 368 ? 3.809 -10.027 -5.634 1.00 94.19 368 PRO A C 1
ATOM 2944 O O . PRO A 1 368 ? 2.934 -10.655 -6.223 1.00 94.19 368 PRO A O 1
ATOM 2947 N N . TYR A 1 369 ? 3.619 -8.775 -5.202 1.00 93.12 369 TYR A N 1
ATOM 2948 C CA . TYR A 1 369 ? 2.365 -8.045 -5.399 1.00 93.12 369 TYR A CA 1
ATOM 2949 C C . TYR A 1 369 ? 1.909 -8.053 -6.862 1.00 93.12 369 TYR A C 1
ATOM 2951 O O . TYR A 1 369 ? 0.784 -8.465 -7.127 1.00 93.12 369 TYR A O 1
ATOM 2959 N N . TYR A 1 370 ? 2.771 -7.664 -7.809 1.00 93.12 370 TYR A N 1
ATOM 2960 C CA . TYR A 1 370 ? 2.385 -7.615 -9.222 1.00 93.12 370 TYR A CA 1
ATOM 2961 C C . TYR A 1 370 ? 2.186 -9.005 -9.815 1.00 93.12 370 TYR A C 1
ATOM 2963 O O . TYR A 1 370 ? 1.231 -9.217 -10.554 1.00 93.12 370 TYR A O 1
ATOM 2971 N N . ARG A 1 371 ? 3.017 -9.987 -9.446 1.00 94.62 371 ARG A N 1
ATOM 2972 C CA . ARG A 1 371 ? 2.843 -11.370 -9.928 1.00 94.62 371 ARG A CA 1
ATOM 2973 C C . ARG A 1 371 ? 1.507 -11.970 -9.478 1.00 94.62 371 ARG A C 1
ATOM 2975 O O . ARG A 1 371 ? 0.881 -12.706 -10.240 1.00 94.62 371 ARG A O 1
ATOM 2982 N N . ILE A 1 372 ? 1.067 -11.642 -8.263 1.00 94.19 372 ILE A N 1
ATOM 2983 C CA . ILE A 1 372 ? -0.228 -12.062 -7.710 1.00 94.19 372 ILE A CA 1
ATOM 2984 C C . ILE A 1 372 ? -1.374 -11.275 -8.351 1.00 94.19 372 ILE A C 1
ATOM 2986 O O . ILE A 1 372 ? -2.354 -11.879 -8.781 1.00 94.19 372 ILE A O 1
ATOM 2990 N N . ASP A 1 373 ? -1.258 -9.948 -8.439 1.00 92.00 373 ASP A N 1
ATOM 2991 C CA . ASP A 1 373 ? -2.289 -9.070 -9.005 1.00 92.00 373 ASP A CA 1
ATOM 2992 C C . ASP A 1 373 ? -2.565 -9.406 -10.478 1.00 92.00 373 ASP A C 1
ATOM 2994 O O . ASP A 1 373 ? -3.719 -9.539 -10.876 1.00 92.00 373 ASP A O 1
ATOM 2998 N N . PHE A 1 374 ? -1.516 -9.678 -11.261 1.00 92.88 374 PHE A N 1
ATOM 2999 C CA . PHE A 1 374 ? -1.613 -10.123 -12.654 1.00 92.88 374 PHE A CA 1
ATOM 3000 C C . PHE A 1 374 ? -2.088 -11.568 -12.832 1.00 92.88 374 PHE A C 1
ATOM 3002 O O . PHE A 1 374 ? -2.290 -12.005 -13.969 1.00 92.88 374 PHE A O 1
ATOM 3009 N N . GLY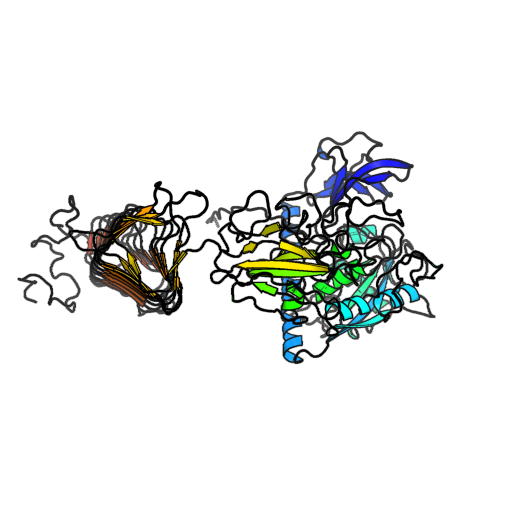 A 1 375 ? -2.261 -12.319 -11.742 1.00 91.50 375 GLY A N 1
ATOM 3010 C CA . GLY A 1 375 ? -2.693 -13.714 -11.774 1.00 91.50 375 GLY A CA 1
ATOM 3011 C C . GLY A 1 375 ? -1.652 -14.683 -12.339 1.00 91.50 375 GLY A C 1
ATOM 3012 O O . GLY A 1 375 ? -2.016 -15.780 -12.762 1.00 91.50 375 GLY A O 1
ATOM 3013 N N . TRP A 1 376 ? -0.370 -14.305 -12.365 1.00 93.06 376 TRP A N 1
ATOM 3014 C CA . TRP A 1 376 ? 0.716 -15.193 -12.798 1.00 93.06 376 TRP A CA 1
ATOM 3015 C C . TRP A 1 376 ? 1.020 -16.268 -11.757 1.00 93.06 376 TRP A C 1
ATOM 3017 O O . TRP A 1 376 ? 1.420 -17.374 -12.111 1.00 93.06 376 TRP A O 1
ATOM 3027 N N . VAL A 1 377 ? 0.817 -15.947 -10.476 1.00 93.06 377 VAL A N 1
ATOM 3028 C CA . VAL A 1 377 ? 1.105 -16.829 -9.340 1.00 93.06 377 VAL A CA 1
ATOM 3029 C C . VAL A 1 377 ? -0.027 -16.736 -8.313 1.00 93.06 377 VAL A C 1
ATOM 3031 O O . VAL A 1 377 ? -0.628 -15.679 -8.125 1.00 93.06 377 VAL A O 1
ATOM 3034 N N . ASN A 1 378 ? -0.320 -17.843 -7.627 1.00 92.88 378 ASN A N 1
ATOM 3035 C CA . ASN A 1 378 ? -1.278 -17.876 -6.519 1.00 92.88 378 ASN A CA 1
ATOM 3036 C C . ASN A 1 378 ? -0.570 -17.776 -5.163 1.00 92.88 378 ASN A C 1
ATOM 3038 O O . ASN A 1 378 ? 0.601 -18.113 -5.027 1.00 92.88 378 ASN A O 1
ATOM 3042 N N . THR A 1 379 ? -1.310 -17.377 -4.131 1.00 95.62 379 THR A N 1
ATOM 3043 C CA . THR A 1 379 ? -0.795 -17.334 -2.756 1.00 95.62 379 THR A CA 1
ATOM 3044 C C . THR A 1 379 ? -1.287 -18.508 -1.923 1.00 95.62 379 THR A C 1
ATOM 3046 O O . THR A 1 379 ? -2.444 -18.928 -2.021 1.00 95.62 379 THR A O 1
ATOM 3049 N N . THR A 1 380 ? -0.426 -18.984 -1.030 1.00 96.75 380 THR A N 1
ATOM 3050 C CA . THR A 1 380 ? -0.815 -19.837 0.091 1.00 96.75 380 THR A CA 1
ATOM 3051 C C . THR A 1 380 ? -1.257 -18.945 1.248 1.00 96.75 380 THR A C 1
ATOM 3053 O O . THR A 1 380 ? -0.475 -18.138 1.742 1.00 96.75 380 THR A O 1
ATOM 3056 N N . GLN A 1 381 ? -2.516 -19.064 1.674 1.00 95.38 381 GLN A N 1
ATOM 3057 C CA . GLN A 1 381 ? -3.038 -18.292 2.807 1.00 95.38 381 GLN A CA 1
ATOM 3058 C C . GLN A 1 381 ? -2.564 -18.896 4.132 1.00 95.38 381 GLN A C 1
ATOM 3060 O O . GLN A 1 381 ? -2.763 -20.091 4.369 1.00 95.38 381 GLN A O 1
ATOM 3065 N N . ILE A 1 382 ? -1.995 -18.069 5.007 1.00 95.75 382 ILE A N 1
ATOM 3066 C CA . ILE A 1 382 ? -1.701 -18.431 6.394 1.00 95.75 382 ILE A CA 1
ATOM 3067 C C . ILE A 1 382 ? -2.858 -17.940 7.263 1.00 95.75 382 ILE A C 1
ATOM 3069 O O . ILE A 1 382 ? -3.008 -16.745 7.480 1.00 95.75 382 ILE A O 1
ATOM 3073 N N . GLY A 1 383 ? -3.700 -18.870 7.716 1.00 89.25 383 GLY A N 1
ATOM 3074 C CA . GLY A 1 383 ? -4.898 -18.568 8.513 1.00 89.25 383 GLY A CA 1
ATOM 3075 C C . GLY A 1 383 ? -4.898 -19.180 9.915 1.00 89.25 383 GLY A C 1
ATOM 3076 O O . GLY A 1 383 ? -5.951 -19.272 10.535 1.00 89.25 383 GLY A O 1
ATOM 3077 N N . LEU A 1 384 ? -3.755 -19.692 10.379 1.00 91.56 384 LEU A N 1
ATOM 3078 C CA . LEU A 1 384 ? -3.567 -20.198 11.738 1.00 91.56 384 LEU A CA 1
ATOM 3079 C C . LEU A 1 384 ? -2.101 -20.068 12.160 1.00 91.56 384 LEU A C 1
ATOM 3081 O O . LEU A 1 384 ? -1.223 -19.979 11.300 1.00 91.56 384 LEU A O 1
ATOM 3085 N N . ASP A 1 385 ? -1.854 -20.118 13.467 1.00 93.19 385 ASP A N 1
ATOM 3086 C CA . ASP A 1 385 ? -0.504 -20.116 14.028 1.00 93.19 385 ASP A CA 1
ATOM 3087 C C . ASP A 1 385 ? 0.286 -21.362 13.611 1.00 93.19 385 ASP A C 1
ATOM 3089 O O . ASP A 1 385 ? -0.203 -22.497 13.676 1.00 93.19 385 ASP A O 1
ATOM 3093 N N . LEU A 1 386 ? 1.541 -21.160 13.221 1.00 96.62 386 LEU A N 1
ATOM 3094 C CA . LEU A 1 386 ? 2.437 -22.209 12.747 1.00 96.62 386 LEU A CA 1
ATOM 3095 C C . LEU A 1 386 ? 3.743 -22.191 13.542 1.00 96.62 386 LEU A C 1
ATOM 3097 O O . LEU A 1 386 ? 4.263 -21.140 13.898 1.00 96.62 386 LEU A O 1
ATOM 3101 N N . THR A 1 387 ? 4.298 -23.371 13.804 1.00 96.25 387 THR A N 1
ATOM 3102 C CA . THR A 1 387 ? 5.592 -23.542 14.484 1.00 96.25 387 THR A CA 1
ATOM 3103 C C . THR A 1 387 ? 6.515 -24.367 13.603 1.00 96.25 387 THR A C 1
ATOM 3105 O O . THR A 1 387 ? 6.066 -25.347 13.004 1.00 96.25 387 THR A O 1
ATOM 3108 N N . ASP A 1 388 ? 7.795 -23.998 13.553 1.00 94.69 388 ASP A N 1
ATOM 3109 C CA . ASP A 1 388 ? 8.819 -24.608 12.702 1.00 94.69 388 ASP A CA 1
ATOM 3110 C C . ASP A 1 388 ? 8.381 -24.691 11.225 1.00 94.69 388 ASP A C 1
ATOM 3112 O O . ASP A 1 388 ? 8.657 -25.672 10.527 1.00 94.69 388 ASP A O 1
ATOM 3116 N N . PHE A 1 389 ? 7.671 -23.668 10.750 1.00 96.88 389 PHE A N 1
ATOM 3117 C CA . PHE A 1 389 ? 7.172 -23.588 9.387 1.00 96.88 389 PHE A CA 1
ATOM 3118 C C . PHE A 1 389 ? 8.322 -23.372 8.409 1.00 96.88 389 PHE A C 1
ATOM 3120 O O . PHE A 1 389 ? 9.079 -22.415 8.542 1.00 96.88 389 PHE A O 1
ATOM 3127 N N . ILE A 1 390 ? 8.451 -24.260 7.425 1.00 95.38 390 ILE A N 1
ATOM 3128 C CA . ILE A 1 390 ? 9.456 -24.142 6.369 1.00 95.38 390 ILE A CA 1
ATOM 3129 C C . ILE A 1 390 ? 8.873 -23.261 5.268 1.00 95.38 390 ILE A C 1
ATOM 3131 O O . ILE A 1 390 ? 7.855 -23.611 4.671 1.00 95.38 390 ILE A O 1
ATOM 3135 N N . VAL A 1 391 ? 9.531 -22.138 4.998 1.00 95.00 391 VAL A N 1
ATOM 3136 C CA . VAL A 1 391 ? 9.217 -21.274 3.862 1.00 95.00 391 VAL A CA 1
ATOM 3137 C C . VAL A 1 391 ? 9.891 -21.878 2.634 1.00 95.00 391 VAL A C 1
ATOM 3139 O O . VAL A 1 391 ? 11.112 -21.811 2.484 1.00 95.00 391 VAL A O 1
ATOM 3142 N N . GLU A 1 392 ? 9.100 -22.546 1.798 1.00 92.19 392 GLU A N 1
ATOM 3143 C CA . GLU A 1 392 ? 9.605 -23.239 0.613 1.00 92.19 392 GLU A CA 1
ATOM 3144 C C . GLU A 1 392 ? 10.010 -22.246 -0.485 1.00 92.19 392 GLU A C 1
ATOM 3146 O O . GLU A 1 392 ? 9.443 -21.160 -0.608 1.00 92.19 392 GLU A O 1
ATOM 3151 N N . TYR A 1 393 ? 10.987 -22.646 -1.300 1.00 90.38 393 TYR A N 1
ATOM 3152 C CA . TYR A 1 393 ? 11.397 -21.929 -2.502 1.00 90.38 393 TYR A CA 1
ATOM 3153 C C . TYR A 1 393 ? 11.376 -22.858 -3.707 1.00 90.38 393 TYR A C 1
ATOM 3155 O O . TYR A 1 393 ? 11.790 -24.018 -3.628 1.00 90.38 393 TYR A O 1
ATOM 3163 N N . ASN A 1 394 ? 10.935 -22.313 -4.832 1.00 90.19 394 ASN A N 1
ATOM 3164 C CA . ASN A 1 394 ? 11.067 -22.921 -6.139 1.00 90.19 394 ASN A CA 1
ATOM 3165 C C . ASN A 1 394 ? 11.114 -21.796 -7.176 1.00 90.19 394 ASN A C 1
ATOM 3167 O O . ASN A 1 394 ? 10.194 -20.987 -7.241 1.00 90.19 394 ASN A O 1
ATOM 3171 N N . TYR A 1 395 ? 12.190 -21.733 -7.957 1.00 88.31 395 TYR A N 1
ATOM 3172 C CA . TYR A 1 395 ? 12.353 -20.700 -8.975 1.00 88.31 395 TYR A CA 1
ATOM 3173 C C . TYR A 1 395 ? 11.296 -20.810 -10.086 1.00 88.31 395 TYR A C 1
ATOM 3175 O O . TYR A 1 395 ? 10.634 -19.829 -10.425 1.00 88.31 395 TYR A O 1
ATOM 3183 N N . ASP A 1 396 ? 11.102 -22.026 -10.607 1.00 87.50 396 ASP A N 1
ATOM 3184 C CA . ASP A 1 396 ? 10.221 -22.288 -11.747 1.00 87.50 396 ASP A CA 1
ATOM 3185 C C . ASP A 1 396 ? 8.733 -22.186 -11.381 1.00 87.50 396 ASP A C 1
ATOM 3187 O O . ASP A 1 396 ? 7.936 -21.921 -12.270 1.00 87.50 396 ASP A O 1
ATOM 3191 N N . ASP A 1 397 ? 8.362 -22.424 -10.116 1.00 90.44 397 ASP A N 1
ATOM 3192 C CA . ASP A 1 397 ? 6.986 -22.362 -9.583 1.00 90.44 397 ASP A CA 1
ATOM 3193 C C . ASP A 1 397 ? 7.001 -21.675 -8.201 1.00 90.44 397 ASP A C 1
ATOM 3195 O O . ASP A 1 397 ? 7.003 -22.352 -7.167 1.00 90.44 397 ASP A O 1
ATOM 3199 N N . PRO A 1 398 ? 7.112 -20.336 -8.164 1.00 92.12 398 PRO A N 1
ATOM 3200 C CA . PRO A 1 398 ? 7.350 -19.567 -6.945 1.00 92.12 398 PRO A CA 1
ATOM 3201 C C . PRO A 1 398 ? 6.188 -19.655 -5.960 1.00 92.12 398 PRO A C 1
ATOM 3203 O O . PRO A 1 398 ? 5.013 -19.625 -6.328 1.00 92.12 398 PRO A O 1
ATOM 3206 N N . ILE A 1 399 ? 6.532 -19.702 -4.674 1.00 94.31 399 ILE A N 1
ATOM 3207 C CA . ILE A 1 399 ? 5.576 -19.884 -3.584 1.00 94.31 399 ILE A CA 1
ATOM 3208 C C . ILE A 1 399 ? 5.535 -18.612 -2.740 1.00 94.31 399 ILE A C 1
ATOM 3210 O O . ILE A 1 399 ? 6.523 -18.225 -2.121 1.00 94.31 399 ILE A O 1
ATOM 3214 N N . TYR A 1 400 ? 4.359 -17.987 -2.688 1.00 96.81 400 TYR A N 1
ATOM 3215 C CA . TYR A 1 400 ? 4.102 -16.797 -1.880 1.00 96.81 400 TYR A CA 1
ATOM 3216 C C . TYR A 1 400 ? 3.142 -17.115 -0.744 1.00 96.81 400 TYR A C 1
ATOM 3218 O O . TYR A 1 400 ? 2.041 -17.625 -0.977 1.00 96.81 400 TYR A O 1
ATOM 3226 N N . TYR A 1 401 ? 3.524 -16.773 0.482 1.00 97.44 401 TYR A N 1
ATOM 3227 C CA . TYR A 1 401 ? 2.677 -16.951 1.654 1.00 97.44 401 TYR A CA 1
ATOM 3228 C C . TYR A 1 401 ? 2.073 -15.613 2.057 1.00 97.44 401 TYR A C 1
ATOM 3230 O O . TYR A 1 401 ? 2.798 -14.676 2.378 1.00 97.44 401 TYR A O 1
ATOM 3238 N N . LYS A 1 402 ? 0.743 -15.516 2.023 1.00 96.50 402 LYS A N 1
ATOM 3239 C CA . LYS A 1 402 ? 0.005 -14.309 2.406 1.00 96.50 402 LYS A CA 1
ATOM 3240 C C . LYS A 1 402 ? -0.493 -14.438 3.843 1.00 96.50 402 LYS A C 1
ATOM 3242 O O . LYS A 1 402 ? -1.177 -15.411 4.163 1.00 96.50 402 LYS A O 1
ATOM 3247 N N . VAL A 1 403 ? -0.195 -13.432 4.660 1.00 95.69 403 VAL A N 1
ATOM 3248 C CA . VAL A 1 403 ? -0.671 -13.287 6.040 1.00 95.69 403 VAL A CA 1
ATOM 3249 C C . VAL A 1 403 ? -1.629 -12.097 6.103 1.00 95.69 403 VAL A C 1
ATOM 3251 O O . VAL A 1 403 ? -1.166 -10.956 6.040 1.00 95.69 403 VAL A O 1
ATOM 3254 N N . PRO A 1 404 ? -2.952 -12.329 6.143 1.00 91.56 404 PRO A N 1
ATOM 3255 C CA . PRO A 1 404 ? -3.924 -11.251 6.278 1.00 91.56 404 PRO A CA 1
ATOM 3256 C C . PRO A 1 404 ? -3.862 -10.613 7.672 1.00 91.56 404 PRO A C 1
ATOM 3258 O O . PRO A 1 404 ? -3.459 -11.260 8.636 1.00 91.56 404 PRO A O 1
ATOM 3261 N N . ILE A 1 405 ? -4.300 -9.357 7.761 1.00 88.19 405 ILE A N 1
ATOM 3262 C CA . ILE A 1 405 ? -4.507 -8.636 9.020 1.00 88.19 405 ILE A CA 1
ATOM 3263 C C . ILE A 1 405 ? -6.004 -8.337 9.103 1.00 88.19 405 ILE A C 1
ATOM 3265 O O . ILE A 1 405 ? -6.524 -7.559 8.311 1.00 88.19 405 ILE A O 1
ATOM 3269 N N . ASP A 1 406 ? -6.715 -8.973 10.031 1.00 74.62 406 ASP A N 1
ATOM 3270 C CA . ASP A 1 406 ? -8.186 -9.059 9.999 1.00 74.62 406 ASP A CA 1
ATOM 3271 C C . ASP A 1 406 ? -8.926 -7.708 10.026 1.00 74.62 406 ASP A C 1
ATOM 3273 O O . ASP A 1 406 ? -10.080 -7.615 9.609 1.00 74.62 406 ASP A O 1
ATOM 3277 N N . TYR A 1 407 ? -8.285 -6.651 10.525 1.00 72.19 407 TYR A N 1
ATOM 3278 C CA . TYR A 1 407 ? -8.857 -5.305 10.663 1.00 72.19 407 TYR A CA 1
ATOM 3279 C C . TYR A 1 407 ? -8.212 -4.258 9.757 1.00 72.19 407 TYR A C 1
ATOM 3281 O O . TYR A 1 407 ? -8.481 -3.067 9.921 1.00 72.19 407 TYR A O 1
ATOM 3289 N N . SER A 1 408 ? -7.361 -4.675 8.823 1.00 82.75 408 SER A N 1
ATOM 3290 C CA . SER A 1 408 ? -6.700 -3.775 7.888 1.00 82.75 408 SER A CA 1
ATOM 3291 C C . SER A 1 408 ? -6.793 -4.310 6.464 1.00 82.75 408 SER A C 1
ATOM 3293 O O . SER A 1 408 ? -6.849 -5.513 6.223 1.00 82.75 408 SER A O 1
ATOM 3295 N N . ALA A 1 409 ? -6.801 -3.401 5.490 1.00 87.25 409 ALA A N 1
ATOM 3296 C CA . ALA A 1 409 ? -6.551 -3.779 4.102 1.00 87.25 409 ALA A CA 1
ATOM 3297 C C . ALA A 1 409 ? -5.069 -4.127 3.871 1.00 87.25 409 ALA A C 1
ATOM 3299 O O . ALA A 1 409 ? -4.743 -4.752 2.860 1.00 87.25 409 ALA A O 1
ATOM 3300 N N . GLU A 1 410 ? -4.188 -3.707 4.786 1.00 92.56 410 GLU A N 1
ATOM 3301 C CA . GLU A 1 410 ? -2.768 -4.045 4.787 1.00 92.56 410 GLU A CA 1
ATOM 3302 C C . GLU A 1 410 ? -2.559 -5.533 5.099 1.00 92.56 410 GLU A C 1
ATOM 3304 O O . GLU A 1 410 ? -3.372 -6.172 5.769 1.00 92.56 410 GLU A O 1
ATOM 3309 N N . TYR A 1 411 ? -1.479 -6.109 4.579 1.00 94.38 411 TYR A N 1
ATOM 3310 C CA . TYR A 1 411 ? -1.114 -7.502 4.827 1.00 94.38 411 TYR A CA 1
ATOM 3311 C C . TYR A 1 411 ? 0.362 -7.750 4.520 1.00 94.38 411 TYR A C 1
ATOM 3313 O O . TYR A 1 411 ? 0.987 -6.994 3.774 1.00 94.38 411 TYR A O 1
ATOM 3321 N N . PHE A 1 412 ? 0.896 -8.865 5.020 1.00 95.06 412 PHE A N 1
ATOM 3322 C CA . PHE A 1 412 ? 2.253 -9.301 4.692 1.00 95.06 412 PHE A CA 1
ATOM 3323 C C . PHE A 1 412 ? 2.240 -10.414 3.642 1.00 95.06 412 PHE A C 1
ATOM 3325 O O . PHE A 1 412 ? 1.377 -11.299 3.648 1.00 95.06 412 PHE A O 1
ATOM 3332 N N . ILE A 1 413 ? 3.212 -10.389 2.735 1.00 95.75 413 ILE A N 1
ATOM 3333 C CA . ILE A 1 413 ? 3.605 -11.541 1.922 1.00 95.75 413 ILE A CA 1
ATOM 3334 C C . ILE A 1 413 ? 5.022 -11.899 2.326 1.00 95.75 413 ILE A C 1
ATOM 3336 O O . ILE A 1 413 ? 5.875 -11.025 2.353 1.00 95.75 413 ILE A O 1
ATOM 3340 N N . PHE A 1 414 ? 5.311 -13.167 2.576 1.00 93.12 414 PHE A N 1
ATOM 3341 C CA . PHE A 1 414 ? 6.693 -13.602 2.730 1.00 93.12 414 PHE A CA 1
ATOM 3342 C C . PHE A 1 414 ? 7.046 -14.692 1.724 1.00 93.12 414 PHE A C 1
ATOM 3344 O O . PHE A 1 414 ? 6.203 -15.493 1.304 1.00 93.12 414 PHE A O 1
ATOM 3351 N N . GLU A 1 415 ? 8.309 -14.690 1.322 1.00 94.06 415 GLU A N 1
ATOM 3352 C CA . GLU A 1 415 ? 8.893 -15.654 0.398 1.00 94.06 415 GLU A CA 1
ATOM 3353 C C . GLU A 1 415 ? 10.316 -15.975 0.832 1.00 94.06 415 GLU A C 1
ATOM 3355 O O . GLU A 1 415 ? 11.029 -15.112 1.339 1.00 94.06 415 GLU A O 1
ATOM 3360 N N . ASN A 1 416 ? 10.750 -17.207 0.604 1.00 92.25 416 ASN A N 1
ATOM 3361 C CA . ASN A 1 416 ? 12.169 -17.514 0.611 1.00 92.25 416 ASN A CA 1
ATOM 3362 C C . ASN A 1 416 ? 12.645 -17.333 -0.825 1.00 92.25 416 ASN A C 1
ATOM 3364 O O . ASN A 1 416 ? 12.155 -18.056 -1.682 1.00 92.25 416 ASN A O 1
ATOM 3368 N N . ARG A 1 417 ? 13.538 -16.386 -1.111 1.00 89.81 417 ARG A N 1
ATOM 3369 C CA . ARG A 1 417 ? 14.036 -16.134 -2.469 1.00 89.81 417 ARG A CA 1
ATOM 3370 C C . ARG A 1 417 ? 15.522 -16.451 -2.547 1.00 89.81 417 ARG A C 1
ATOM 3372 O O . ARG A 1 417 ? 16.312 -15.854 -1.819 1.00 89.81 417 ARG A O 1
ATOM 3379 N N . LEU A 1 418 ? 15.893 -17.385 -3.424 1.00 87.12 418 LEU A N 1
ATOM 3380 C CA . LEU A 1 418 ? 17.292 -17.720 -3.704 1.00 87.12 418 LEU A CA 1
ATOM 3381 C C . LEU A 1 418 ? 17.816 -16.998 -4.945 1.00 87.12 418 LEU A C 1
ATOM 3383 O O . LEU A 1 418 ? 17.049 -16.492 -5.765 1.00 87.12 418 LEU A O 1
ATOM 3387 N N . ARG A 1 419 ? 19.142 -16.998 -5.094 1.00 82.88 419 ARG A N 1
ATOM 3388 C CA . ARG A 1 419 ? 19.857 -16.392 -6.227 1.00 82.88 419 ARG A CA 1
ATOM 3389 C C . ARG A 1 419 ? 19.916 -17.321 -7.443 1.00 82.88 419 ARG A C 1
ATOM 3391 O O . ARG A 1 419 ? 20.993 -17.680 -7.922 1.00 82.88 419 ARG A O 1
ATOM 3398 N N . GLU A 1 420 ? 18.758 -17.725 -7.942 1.00 83.88 420 GLU A N 1
ATOM 3399 C CA . GLU A 1 420 ? 18.634 -18.508 -9.175 1.00 83.88 420 GLU A CA 1
ATOM 3400 C C . GLU A 1 420 ? 18.046 -17.645 -10.287 1.00 83.88 420 GLU A C 1
ATOM 3402 O O . GLU A 1 420 ? 17.403 -16.629 -10.027 1.00 83.88 420 GLU A O 1
ATOM 3407 N N . GLY A 1 421 ? 18.265 -18.032 -11.545 1.00 86.62 421 GLY A N 1
ATOM 3408 C CA . GLY A 1 421 ? 17.552 -17.343 -12.606 1.00 86.62 421 GLY A CA 1
ATOM 3409 C C . GLY A 1 421 ? 17.959 -15.888 -12.824 1.00 86.62 421 GLY A C 1
ATOM 3410 O O . GLY A 1 421 ? 19.122 -15.506 -12.680 1.00 86.62 421 GLY A O 1
ATOM 3411 N N . PHE A 1 422 ? 16.945 -15.079 -13.113 1.00 89.62 422 PHE A N 1
ATOM 3412 C CA . PHE A 1 422 ? 17.013 -13.622 -13.153 1.00 89.62 422 PHE A CA 1
ATOM 3413 C C . PHE A 1 422 ? 17.322 -12.987 -11.784 1.00 89.62 422 PHE A C 1
ATOM 3415 O O . PHE A 1 422 ? 17.771 -11.848 -11.721 1.00 89.62 422 PHE A O 1
ATOM 3422 N N . ASP A 1 423 ? 17.193 -13.733 -10.684 1.00 86.56 423 ASP A N 1
ATOM 3423 C CA . ASP A 1 423 ? 17.579 -13.276 -9.345 1.00 86.56 423 ASP A CA 1
ATOM 3424 C C . ASP A 1 423 ? 19.038 -13.620 -8.990 1.00 86.56 423 ASP A C 1
ATOM 3426 O O . ASP A 1 423 ? 19.490 -13.366 -7.872 1.00 86.56 423 ASP A O 1
ATOM 3430 N N . SER A 1 424 ? 19.834 -14.154 -9.929 1.00 83.25 424 SER A N 1
ATOM 3431 C CA . SER A 1 424 ? 21.223 -14.560 -9.657 1.00 83.25 424 SER A CA 1
ATOM 3432 C C . SER A 1 424 ? 22.143 -13.411 -9.219 1.00 83.25 424 SER A C 1
ATOM 3434 O O . SER A 1 424 ? 23.238 -13.657 -8.714 1.00 83.25 424 SER A O 1
ATOM 3436 N N . TRP A 1 425 ? 21.734 -12.164 -9.465 1.00 79.38 425 TRP A N 1
ATOM 3437 C CA . TRP A 1 425 ? 22.459 -10.943 -9.095 1.00 79.38 425 TRP A CA 1
ATOM 3438 C C . TRP A 1 425 ? 21.774 -10.149 -7.980 1.00 79.38 425 TRP A C 1
ATOM 3440 O O . TRP A 1 425 ? 22.149 -9.005 -7.744 1.00 79.38 425 TRP A O 1
ATOM 3450 N N . THR A 1 426 ? 20.809 -10.749 -7.281 1.00 78.88 426 THR A N 1
ATOM 3451 C CA . THR A 1 426 ? 20.042 -10.083 -6.227 1.00 78.88 426 THR A CA 1
ATOM 3452 C C . THR A 1 426 ? 20.511 -10.529 -4.823 1.00 78.88 426 THR A C 1
ATOM 3454 O O . THR A 1 426 ? 20.734 -11.725 -4.622 1.00 78.88 426 THR A O 1
ATOM 3457 N N . PRO A 1 427 ? 20.711 -9.617 -3.847 1.00 70.19 427 PRO A N 1
ATOM 3458 C CA . PRO A 1 427 ? 20.764 -8.173 -4.033 1.00 70.19 427 PRO A CA 1
ATOM 3459 C C . PRO A 1 427 ? 22.036 -7.749 -4.786 1.00 70.19 427 PRO A C 1
ATOM 3461 O O . PRO A 1 427 ? 23.083 -8.408 -4.695 1.00 70.19 427 PRO A O 1
ATOM 3464 N N . TYR A 1 428 ? 21.911 -6.655 -5.540 1.00 62.22 428 TYR A N 1
ATOM 3465 C CA . TYR A 1 428 ? 23.002 -5.968 -6.238 1.00 62.22 428 TYR A CA 1
ATOM 3466 C C . TYR A 1 428 ? 23.543 -4.842 -5.348 1.00 62.22 428 TYR A C 1
ATOM 3468 O O . TYR A 1 428 ? 22.757 -4.119 -4.759 1.00 62.22 428 TYR A O 1
ATOM 3476 N N . ASN A 1 429 ? 24.866 -4.674 -5.269 1.00 54.88 429 ASN A N 1
ATOM 3477 C CA . ASN A 1 429 ? 25.479 -3.581 -4.511 1.00 54.88 429 ASN A CA 1
ATOM 3478 C C . ASN A 1 429 ? 25.935 -2.467 -5.482 1.00 54.88 429 ASN A C 1
ATOM 3480 O O . ASN A 1 429 ? 26.789 -2.732 -6.335 1.00 54.88 429 ASN A O 1
ATOM 3484 N N . PRO A 1 430 ? 25.409 -1.232 -5.373 1.00 46.62 430 PRO A N 1
ATOM 3485 C CA . PRO A 1 430 ? 25.711 -0.132 -6.293 1.00 46.62 430 PRO A CA 1
ATOM 3486 C C . PRO A 1 430 ? 27.101 0.503 -6.104 1.00 46.62 430 PRO A C 1
ATOM 3488 O O . PRO A 1 430 ? 27.591 1.159 -7.021 1.00 46.62 430 PRO A O 1
ATOM 3491 N N . ASP A 1 431 ? 27.780 0.277 -4.973 1.00 43.94 431 ASP A N 1
ATOM 3492 C CA . ASP A 1 431 ? 29.153 0.754 -4.715 1.00 43.94 431 ASP A CA 1
ATOM 3493 C C . ASP A 1 431 ? 30.231 -0.166 -5.342 1.00 43.94 431 ASP A C 1
ATOM 3495 O O . ASP A 1 431 ? 31.438 -0.016 -5.112 1.00 43.94 431 ASP A O 1
ATOM 3499 N N . ALA A 1 432 ? 29.807 -1.146 -6.143 1.00 44.03 432 ALA A N 1
ATOM 3500 C CA . ALA A 1 432 ? 30.648 -2.068 -6.890 1.00 44.03 432 ALA A CA 1
ATOM 3501 C C . ALA A 1 432 ? 31.382 -1.409 -8.072 1.00 44.03 432 ALA A C 1
ATOM 3503 O O . ALA A 1 432 ? 30.760 -0.845 -8.968 1.00 44.03 432 ALA A O 1
ATOM 3504 N N . GLU A 1 433 ? 32.708 -1.568 -8.155 1.00 43.50 433 GLU A N 1
ATOM 3505 C CA . GLU A 1 433 ? 33.473 -1.181 -9.352 1.00 43.50 433 GLU A CA 1
ATOM 3506 C C . GLU A 1 433 ? 33.071 -2.053 -10.575 1.00 43.50 433 GLU A C 1
ATOM 3508 O O . GLU A 1 433 ? 33.117 -3.283 -10.471 1.00 43.50 433 GLU A O 1
ATOM 3513 N N . PRO A 1 434 ? 32.753 -1.461 -11.750 1.00 41.09 434 PRO A N 1
ATOM 3514 C CA . PRO A 1 434 ? 32.231 -2.165 -12.939 1.00 41.09 434 PRO A CA 1
ATOM 3515 C C . PRO A 1 434 ? 33.146 -3.233 -13.568 1.00 41.09 434 PRO A C 1
ATOM 3517 O O . PRO A 1 434 ? 32.699 -4.017 -14.404 1.00 41.09 434 PRO A O 1
ATOM 3520 N N . ASP A 1 435 ? 34.429 -3.260 -13.199 1.00 41.84 435 ASP A N 1
ATOM 3521 C CA . ASP A 1 435 ? 35.474 -4.025 -13.890 1.00 41.84 435 ASP A CA 1
ATOM 3522 C C . ASP A 1 435 ? 36.010 -5.231 -13.083 1.00 41.84 435 ASP A C 1
ATOM 3524 O O . ASP A 1 435 ? 37.040 -5.803 -13.458 1.00 41.84 435 ASP A O 1
ATOM 3528 N N . ASP A 1 436 ? 35.357 -5.641 -11.984 1.00 41.03 436 ASP A N 1
ATOM 3529 C CA . ASP A 1 436 ? 35.761 -6.830 -11.212 1.00 41.03 436 ASP A CA 1
ATOM 3530 C C . ASP A 1 436 ? 34.998 -8.105 -11.651 1.00 41.03 436 ASP A C 1
ATOM 3532 O O . ASP A 1 436 ? 33.867 -8.342 -11.220 1.00 41.03 436 ASP A O 1
ATOM 3536 N N . PRO A 1 437 ? 35.607 -9.001 -12.458 1.00 36.91 437 PRO A N 1
ATOM 3537 C CA . PRO A 1 437 ? 35.009 -10.284 -12.841 1.00 36.91 437 PRO A CA 1
ATOM 3538 C C . PRO A 1 437 ? 34.862 -11.280 -11.671 1.00 36.91 437 PRO A C 1
ATOM 3540 O O . PRO A 1 437 ? 34.406 -12.405 -11.884 1.00 36.91 437 PRO A O 1
ATOM 3543 N N . PHE A 1 438 ? 35.266 -10.899 -10.454 1.00 43.31 438 PHE A N 1
ATOM 3544 C CA . PHE A 1 438 ? 35.124 -11.651 -9.207 1.00 43.31 438 PHE A CA 1
ATOM 3545 C C . PHE A 1 438 ? 34.315 -10.886 -8.148 1.00 43.31 438 PHE A C 1
ATOM 3547 O O . PHE A 1 438 ? 34.586 -11.045 -6.953 1.00 43.31 438 PHE A O 1
ATOM 3554 N N . TYR A 1 439 ? 33.320 -10.089 -8.557 1.00 50.94 439 TYR A N 1
ATOM 3555 C CA . TYR A 1 439 ? 32.533 -9.307 -7.607 1.00 50.94 439 TYR A CA 1
ATOM 3556 C C . TYR A 1 439 ? 31.911 -10.189 -6.502 1.00 50.94 439 TYR A C 1
ATOM 3558 O O . TYR A 1 439 ? 31.209 -11.167 -6.791 1.00 50.94 439 TYR A O 1
ATOM 3566 N N . PRO A 1 440 ? 32.186 -9.900 -5.219 1.00 43.78 440 PRO A N 1
ATOM 3567 C CA . PRO A 1 440 ? 31.539 -10.578 -4.122 1.00 43.78 440 PRO A CA 1
ATOM 3568 C C . PRO A 1 440 ? 30.118 -10.027 -3.971 1.00 43.78 440 PRO A C 1
ATOM 3570 O O . PRO A 1 440 ? 29.955 -8.890 -3.550 1.00 43.78 440 PRO A O 1
ATOM 3573 N N . LEU A 1 441 ? 29.108 -10.862 -4.247 1.00 53.59 441 LEU A N 1
ATOM 3574 C CA . LEU A 1 441 ? 27.779 -10.769 -3.619 1.00 53.59 441 LEU A CA 1
ATOM 3575 C C . LEU A 1 441 ? 27.943 -10.268 -2.177 1.00 53.59 441 LEU A C 1
ATOM 3577 O O . LEU A 1 441 ? 28.901 -10.730 -1.533 1.00 53.59 441 LEU A O 1
ATOM 3581 N N . ASP A 1 442 ? 27.066 -9.353 -1.736 1.00 52.31 442 ASP A N 1
ATOM 3582 C CA . ASP A 1 442 ? 27.195 -8.615 -0.472 1.00 52.31 442 ASP A CA 1
ATOM 3583 C C . ASP A 1 442 ? 27.902 -9.470 0.598 1.00 52.31 442 ASP A C 1
ATOM 3585 O O . ASP A 1 442 ? 27.391 -10.529 0.979 1.00 52.31 442 ASP A O 1
ATOM 3589 N N . PRO A 1 443 ? 29.132 -9.105 1.019 1.00 51.03 443 PRO A N 1
ATOM 3590 C CA . PRO A 1 443 ? 29.878 -9.875 2.008 1.00 51.03 443 PRO A CA 1
ATOM 3591 C C . PRO A 1 443 ? 29.174 -9.937 3.369 1.00 51.03 443 PRO A C 1
ATOM 3593 O O . PRO A 1 443 ? 29.591 -10.750 4.200 1.00 51.03 443 PRO A O 1
ATOM 3596 N N . ASN A 1 444 ? 28.154 -9.104 3.582 1.00 52.31 444 ASN A N 1
ATOM 3597 C CA . ASN A 1 444 ? 27.288 -9.112 4.748 1.00 52.31 444 ASN A CA 1
ATOM 3598 C C . ASN A 1 444 ? 26.002 -9.924 4.549 1.00 52.31 444 ASN A C 1
ATOM 3600 O O . ASN A 1 444 ? 25.265 -10.031 5.524 1.00 52.31 444 ASN A O 1
ATOM 3604 N N . ASP A 1 445 ? 25.771 -10.561 3.383 1.00 64.00 445 ASP A N 1
ATOM 3605 C CA . ASP A 1 445 ? 24.643 -11.486 3.220 1.00 64.00 445 ASP A CA 1
ATOM 3606 C C . ASP A 1 445 ? 24.743 -12.566 4.310 1.00 64.00 445 ASP A C 1
ATOM 3608 O O . ASP A 1 445 ? 25.650 -13.418 4.288 1.00 64.00 445 ASP A O 1
ATOM 3612 N N . PRO A 1 446 ? 23.814 -12.546 5.270 1.00 63.19 446 PRO A N 1
ATOM 3613 C CA . PRO A 1 446 ? 23.893 -13.374 6.460 1.00 63.19 446 PRO A CA 1
ATOM 3614 C C . PRO A 1 446 ? 23.697 -14.861 6.165 1.00 63.19 446 PRO A C 1
ATOM 3616 O O . PRO A 1 446 ? 24.105 -15.715 6.958 1.00 63.19 446 PRO A O 1
ATOM 3619 N N . ASN A 1 447 ? 23.133 -15.167 4.998 1.00 73.75 447 ASN A N 1
ATOM 3620 C CA . ASN A 1 447 ? 22.814 -16.502 4.522 1.00 73.75 447 ASN A CA 1
ATOM 3621 C C . ASN A 1 447 ? 23.879 -17.028 3.552 1.00 73.75 447 ASN A C 1
ATOM 3623 O O . ASN A 1 447 ? 23.680 -18.040 2.881 1.00 73.75 447 ASN A O 1
ATOM 3627 N N . GLY A 1 448 ? 25.042 -16.372 3.485 1.00 62.47 448 GLY A N 1
ATOM 3628 C CA . GLY A 1 448 ? 26.214 -16.913 2.805 1.00 62.47 448 GLY A CA 1
ATOM 3629 C C . GLY A 1 448 ? 26.132 -16.869 1.283 1.00 62.47 448 GLY A C 1
ATOM 3630 O O . GLY A 1 448 ? 26.798 -17.684 0.643 1.00 62.47 448 GLY A O 1
ATOM 3631 N N . ARG A 1 449 ? 25.412 -15.883 0.721 1.00 68.38 449 ARG A N 1
ATOM 3632 C CA . ARG A 1 449 ? 25.208 -15.643 -0.724 1.00 68.38 449 ARG A CA 1
ATOM 3633 C C . ARG A 1 449 ? 24.129 -16.488 -1.389 1.00 68.38 449 ARG A C 1
ATOM 3635 O O . ARG A 1 449 ? 24.046 -16.498 -2.612 1.00 68.38 449 ARG A O 1
ATOM 3642 N N . GLU A 1 450 ? 23.310 -17.175 -0.610 1.00 75.38 450 GLU A N 1
ATOM 3643 C CA . GLU A 1 450 ? 22.299 -18.092 -1.139 1.00 75.38 450 GLU A CA 1
ATOM 3644 C C . GLU A 1 450 ? 20.949 -17.393 -1.394 1.00 75.38 450 GLU A C 1
ATOM 3646 O O . GLU A 1 450 ? 20.166 -17.863 -2.215 1.00 75.38 450 GLU A O 1
ATOM 3651 N N . GLY A 1 451 ? 20.696 -16.239 -0.760 1.00 79.44 451 GLY A N 1
ATOM 3652 C CA . GLY A 1 451 ? 19.392 -15.563 -0.731 1.00 79.44 451 GLY A CA 1
ATOM 3653 C C . GLY A 1 451 ? 18.781 -15.612 0.672 1.00 79.44 451 GLY A C 1
ATOM 3654 O O . GLY A 1 451 ? 19.518 -15.703 1.646 1.00 79.44 451 GLY A O 1
ATOM 3655 N N . GLY A 1 452 ? 17.458 -15.555 0.821 1.00 87.38 452 GLY A N 1
ATOM 3656 C CA . GLY A 1 452 ? 16.829 -15.711 2.139 1.00 87.38 452 GLY A CA 1
ATOM 3657 C C . GLY A 1 452 ? 15.360 -15.321 2.210 1.00 87.38 452 GLY A C 1
ATOM 3658 O O . GLY A 1 452 ? 14.690 -15.196 1.185 1.00 87.38 452 GLY A O 1
ATOM 3659 N N . LEU A 1 453 ? 14.848 -15.161 3.433 1.00 90.69 453 LEU A N 1
ATOM 3660 C CA . LEU A 1 453 ? 13.462 -14.757 3.663 1.00 90.69 453 LEU A CA 1
ATOM 3661 C C . LEU A 1 453 ? 13.296 -13.258 3.415 1.00 90.69 453 LEU A C 1
ATOM 3663 O O . LEU A 1 453 ? 13.916 -12.442 4.092 1.00 90.69 453 LEU A O 1
ATOM 3667 N N . LEU A 1 454 ? 12.399 -12.912 2.501 1.00 90.75 454 LEU A N 1
ATOM 3668 C CA . LEU A 1 454 ? 11.928 -11.552 2.278 1.00 90.75 454 LEU A CA 1
ATOM 3669 C C . LEU A 1 454 ? 10.525 -11.412 2.861 1.00 90.75 454 LEU A C 1
ATOM 3671 O O . LEU A 1 454 ? 9.681 -12.298 2.686 1.00 90.75 454 LEU A O 1
ATOM 3675 N N . VAL A 1 455 ? 10.271 -10.290 3.528 1.00 91.56 455 VAL A N 1
ATOM 3676 C CA . VAL A 1 455 ? 8.955 -9.931 4.058 1.00 91.56 455 VAL A CA 1
ATOM 3677 C C . VAL A 1 455 ? 8.495 -8.669 3.343 1.00 91.56 455 VAL A C 1
ATOM 3679 O O . VAL A 1 455 ? 9.148 -7.638 3.405 1.00 91.56 455 VAL A O 1
ATOM 3682 N N . TRP A 1 456 ? 7.379 -8.763 2.635 1.00 92.38 456 TRP A N 1
ATOM 3683 C CA . TRP A 1 456 ? 6.779 -7.692 1.854 1.00 92.38 456 TRP A CA 1
ATOM 3684 C C . TRP A 1 456 ? 5.544 -7.178 2.573 1.00 92.38 456 TRP A C 1
ATOM 3686 O O . TRP A 1 456 ? 4.614 -7.945 2.837 1.00 92.38 456 TRP A O 1
ATOM 3696 N N . HIS A 1 457 ? 5.498 -5.884 2.838 1.00 91.12 457 HIS A N 1
ATOM 3697 C CA . HIS A 1 457 ? 4.368 -5.230 3.475 1.00 91.12 457 HIS A CA 1
ATOM 3698 C C . HIS A 1 457 ? 3.531 -4.514 2.418 1.00 91.12 457 HIS A C 1
ATOM 3700 O O . HIS A 1 457 ? 4.001 -3.598 1.741 1.00 91.12 457 HIS A O 1
ATOM 3706 N N . ILE A 1 458 ? 2.291 -4.969 2.229 1.00 92.75 458 ILE A N 1
ATOM 3707 C CA . ILE A 1 458 ? 1.396 -4.483 1.179 1.00 92.75 458 ILE A CA 1
ATOM 3708 C C . ILE A 1 458 ? 0.303 -3.605 1.778 1.00 92.75 458 ILE A C 1
ATOM 3710 O O . ILE A 1 458 ? -0.407 -4.032 2.682 1.00 92.75 458 ILE A O 1
ATOM 3714 N N . LYS A 1 459 ? 0.089 -2.436 1.171 1.00 90.62 459 LYS A N 1
ATOM 3715 C CA . LYS A 1 459 ? -1.051 -1.545 1.387 1.00 90.62 459 LYS A CA 1
ATOM 3716 C C . LYS A 1 459 ? -1.771 -1.288 0.054 1.00 90.62 459 LYS A C 1
ATOM 3718 O O . LYS A 1 459 ? -1.343 -0.436 -0.722 1.00 90.62 459 LYS A O 1
ATOM 3723 N N . PRO A 1 460 ? -2.824 -2.045 -0.290 1.00 85.06 460 PRO A N 1
ATOM 3724 C CA . PRO A 1 460 ? -3.388 -2.028 -1.644 1.00 85.06 460 PRO A CA 1
ATOM 3725 C C . PRO A 1 460 ? -4.225 -0.779 -1.974 1.00 85.06 460 PRO A C 1
ATOM 3727 O O . PRO A 1 460 ? -4.445 -0.491 -3.148 1.00 85.06 460 PRO A O 1
ATOM 3730 N N . ASP A 1 461 ? -4.700 -0.044 -0.969 1.00 81.81 461 ASP A N 1
ATOM 3731 C CA . ASP A 1 461 ? -5.675 1.053 -1.072 1.00 81.81 461 ASP A CA 1
ATOM 3732 C C . ASP A 1 461 ? -5.051 2.445 -1.284 1.00 81.81 461 ASP A C 1
ATOM 3734 O O . ASP A 1 461 ? -5.745 3.461 -1.236 1.00 81.81 461 ASP A O 1
ATOM 3738 N N . ILE A 1 462 ? -3.747 2.507 -1.554 1.00 78.44 462 ILE A N 1
ATOM 3739 C CA . ILE A 1 462 ? -3.014 3.758 -1.784 1.00 78.44 462 ILE A CA 1
ATOM 3740 C C . ILE A 1 462 ? -2.420 3.840 -3.194 1.00 78.44 462 ILE A C 1
ATOM 3742 O O . ILE A 1 462 ? -2.516 2.917 -4.010 1.00 78.44 462 ILE A O 1
ATOM 3746 N N . THR A 1 463 ? -1.802 4.989 -3.487 1.00 72.56 463 THR A N 1
ATOM 3747 C CA . THR A 1 463 ? -1.094 5.255 -4.744 1.00 72.56 463 THR A CA 1
ATOM 3748 C C . THR A 1 463 ? -0.106 4.138 -5.061 1.00 72.56 463 THR A C 1
ATOM 3750 O O . THR A 1 463 ? 0.602 3.674 -4.168 1.00 72.56 463 THR A O 1
ATOM 3753 N N . GLN A 1 464 ? -0.031 3.745 -6.334 1.00 74.00 464 GLN A N 1
ATOM 3754 C CA . GLN A 1 464 ? 0.731 2.587 -6.810 1.00 74.00 464 GLN A CA 1
ATOM 3755 C C . GLN A 1 464 ? 2.164 2.531 -6.273 1.00 74.00 464 GLN A C 1
ATOM 3757 O O . GLN A 1 464 ? 2.587 1.496 -5.763 1.00 74.00 464 GLN A O 1
ATOM 3762 N N . SER A 1 465 ? 2.841 3.678 -6.259 1.00 67.44 465 SER A N 1
ATOM 3763 C CA . SER A 1 465 ? 4.220 3.814 -5.793 1.00 67.44 465 SER A CA 1
ATOM 3764 C C . SER A 1 465 ? 4.459 3.616 -4.307 1.00 67.44 465 SER A C 1
ATOM 3766 O O . SER A 1 465 ? 5.591 3.630 -3.831 1.00 67.44 465 SER A O 1
ATOM 3768 N N . LYS A 1 466 ? 3.377 3.441 -3.560 1.00 74.44 466 LYS A N 1
ATOM 3769 C CA . LYS A 1 466 ? 3.407 3.145 -2.142 1.00 74.44 466 LYS A CA 1
ATOM 3770 C C . LYS A 1 466 ? 2.799 1.790 -1.850 1.00 74.44 466 LYS A C 1
ATOM 3772 O O . LYS A 1 466 ? 2.861 1.387 -0.707 1.00 74.44 466 LYS A O 1
ATOM 3777 N N . ARG A 1 467 ? 2.215 1.063 -2.804 1.00 84.25 467 ARG A N 1
ATOM 3778 C CA . ARG A 1 467 ? 1.423 -0.136 -2.479 1.00 84.25 467 ARG A CA 1
ATOM 3779 C C . ARG A 1 467 ? 2.195 -1.232 -1.764 1.00 84.25 467 ARG A C 1
ATOM 3781 O O . ARG A 1 467 ? 1.568 -2.098 -1.166 1.00 84.25 467 ARG A O 1
ATOM 3788 N N . LEU A 1 468 ? 3.520 -1.214 -1.831 1.00 88.88 468 LEU A N 1
ATOM 3789 C CA . LEU A 1 468 ? 4.352 -2.179 -1.142 1.00 88.88 468 LEU A CA 1
ATOM 3790 C C . LEU A 1 468 ? 5.694 -1.604 -0.725 1.00 88.88 468 LEU A C 1
ATOM 3792 O O . LEU A 1 468 ? 6.162 -0.631 -1.309 1.00 88.88 468 LEU A O 1
ATOM 3796 N N . GLU A 1 469 ? 6.282 -2.269 0.254 1.00 85.62 469 GLU A N 1
ATOM 3797 C CA . GLU A 1 469 ? 7.648 -2.099 0.732 1.00 85.62 469 GLU A CA 1
ATOM 3798 C C . GLU A 1 469 ? 8.199 -3.458 1.177 1.00 85.62 469 GLU A C 1
ATOM 3800 O O . GLU A 1 469 ? 7.442 -4.429 1.307 1.00 85.62 469 GLU A O 1
ATOM 3805 N N . ILE A 1 470 ? 9.514 -3.539 1.355 1.00 85.12 470 ILE A N 1
ATOM 3806 C CA . ILE A 1 470 ? 10.166 -4.701 1.958 1.00 85.12 470 ILE A CA 1
ATOM 3807 C C . ILE A 1 470 ? 10.529 -4.350 3.398 1.00 85.12 470 ILE A C 1
ATOM 3809 O O . ILE A 1 470 ? 10.997 -3.251 3.667 1.00 85.12 470 ILE A O 1
ATOM 3813 N N . GLU A 1 471 ? 10.296 -5.263 4.326 1.00 84.88 471 GLU A N 1
ATOM 3814 C CA . GLU A 1 471 ? 10.679 -5.092 5.722 1.00 84.88 471 GLU A CA 1
ATOM 3815 C C . GLU A 1 471 ? 12.124 -5.557 5.882 1.00 84.88 471 GLU A C 1
ATOM 3817 O O . GLU A 1 471 ? 12.456 -6.705 5.578 1.00 84.88 471 GLU A O 1
ATOM 3822 N N . HIS A 1 472 ? 12.994 -4.652 6.321 1.00 79.56 472 HIS A N 1
ATOM 3823 C CA . HIS A 1 472 ? 14.427 -4.912 6.436 1.00 79.56 472 HIS A CA 1
ATOM 3824 C C . HIS A 1 472 ? 14.720 -5.694 7.708 1.00 79.56 472 HIS A C 1
ATOM 3826 O O . HIS A 1 472 ? 14.197 -5.353 8.767 1.00 79.56 472 HIS A O 1
ATOM 3832 N N . ALA A 1 473 ? 15.593 -6.700 7.636 1.00 78.69 473 ALA A N 1
ATOM 3833 C CA . ALA A 1 473 ? 15.893 -7.556 8.778 1.00 78.69 473 ALA A CA 1
ATOM 3834 C C . ALA A 1 473 ? 16.490 -6.803 9.985 1.00 78.69 473 ALA A C 1
ATOM 3836 O O . ALA A 1 473 ? 16.148 -7.097 11.135 1.00 78.69 473 ALA A O 1
ATOM 3837 N N . ASP A 1 474 ? 17.359 -5.818 9.771 1.00 70.31 474 ASP A N 1
ATOM 3838 C CA . ASP A 1 474 ? 17.881 -4.950 10.839 1.00 70.31 474 ASP A CA 1
ATOM 3839 C C . ASP A 1 474 ? 16.867 -3.935 11.372 1.00 70.31 474 ASP A C 1
ATOM 3841 O O . ASP A 1 474 ? 17.054 -3.458 12.485 1.00 70.31 474 ASP A O 1
ATOM 3845 N N . GLY A 1 475 ? 15.802 -3.628 10.630 1.00 68.38 475 GLY A N 1
ATOM 3846 C CA . GLY A 1 475 ? 14.912 -2.507 10.928 1.00 68.38 475 GLY A CA 1
ATOM 3847 C C . GLY A 1 475 ? 15.547 -1.126 10.702 1.00 68.38 475 GLY A C 1
ATOM 3848 O O . GLY A 1 475 ? 14.991 -0.141 11.194 1.00 68.38 475 GLY A O 1
ATOM 3849 N N . ASP A 1 476 ? 16.687 -1.039 10.002 1.00 61.66 476 ASP A N 1
ATOM 3850 C CA . ASP A 1 476 ? 17.384 0.219 9.724 1.00 61.66 476 ASP A CA 1
ATOM 3851 C C . ASP A 1 476 ? 16.976 0.824 8.360 1.00 61.66 476 ASP A C 1
ATOM 3853 O O . ASP A 1 476 ? 16.814 0.151 7.345 1.00 61.66 476 ASP A O 1
ATOM 3857 N N . GLU A 1 477 ? 16.864 2.155 8.349 1.00 55.69 477 GLU A N 1
ATOM 3858 C CA . GLU A 1 477 ? 16.614 3.034 7.197 1.00 55.69 477 GLU A CA 1
ATOM 3859 C C . GLU A 1 477 ? 17.779 4.052 7.142 1.00 55.69 477 GLU A C 1
ATOM 3861 O O . GLU A 1 477 ? 17.959 4.744 8.156 1.00 55.69 477 GLU A O 1
ATOM 3866 N N . PRO A 1 478 ? 18.591 4.245 6.064 1.00 48.75 478 PRO A N 1
ATOM 3867 C CA . PRO A 1 478 ? 18.319 3.974 4.646 1.00 48.75 478 PRO A CA 1
ATOM 3868 C C . PRO A 1 478 ? 19.525 3.415 3.829 1.00 48.75 478 PRO A C 1
ATOM 3870 O O . PRO A 1 478 ? 19.645 3.746 2.645 1.00 48.75 478 PRO A O 1
ATOM 3873 N N . SER A 1 479 ? 20.507 2.732 4.439 1.00 47.25 479 SER A N 1
ATOM 3874 C CA . SER A 1 479 ? 21.834 2.566 3.805 1.00 47.25 479 SER A CA 1
ATOM 3875 C C . SER A 1 479 ? 22.133 1.226 3.140 1.00 47.25 479 SER A C 1
ATOM 3877 O O . SER A 1 479 ? 23.070 1.195 2.344 1.00 47.25 479 SER A O 1
ATOM 3879 N N . ASP A 1 480 ? 21.378 0.167 3.428 1.00 52.44 480 ASP A N 1
ATOM 3880 C CA . ASP A 1 480 ? 21.784 -1.197 3.077 1.00 52.44 480 ASP A CA 1
ATOM 3881 C C . ASP A 1 480 ? 20.677 -1.859 2.224 1.00 52.44 480 ASP A C 1
ATOM 3883 O O . ASP A 1 480 ? 19.485 -1.591 2.408 1.00 52.44 480 ASP A O 1
ATOM 3887 N N . ASP A 1 481 ? 21.078 -2.629 1.207 1.00 56.16 481 ASP A N 1
ATOM 3888 C CA . ASP A 1 481 ? 20.222 -3.207 0.163 1.00 56.16 481 ASP A CA 1
ATOM 3889 C C . ASP A 1 481 ? 19.259 -4.278 0.722 1.00 56.16 481 ASP A C 1
ATOM 3891 O O . ASP A 1 481 ? 19.446 -5.457 0.451 1.00 56.16 481 ASP A O 1
ATOM 3895 N N . GLY A 1 482 ? 18.213 -3.886 1.463 1.00 58.19 482 GLY A N 1
ATOM 3896 C CA . GLY A 1 482 ? 17.103 -4.749 1.901 1.00 58.19 482 GLY A CA 1
ATOM 3897 C C . GLY A 1 482 ? 17.540 -6.160 2.307 1.00 58.19 482 GLY A C 1
ATOM 3898 O O . GLY A 1 482 ? 17.325 -7.114 1.552 1.00 58.19 482 GLY A O 1
ATOM 3899 N N . ASP A 1 483 ? 18.184 -6.292 3.465 1.00 72.94 483 ASP A N 1
ATOM 3900 C CA . ASP A 1 483 ? 18.806 -7.554 3.861 1.00 72.94 483 ASP A CA 1
ATOM 3901 C C . ASP A 1 483 ? 17.759 -8.649 4.123 1.00 72.94 483 ASP A C 1
ATOM 3903 O O . ASP A 1 483 ? 16.813 -8.432 4.895 1.00 72.94 483 ASP A O 1
ATOM 3907 N N . PRO A 1 484 ? 17.916 -9.853 3.536 1.00 81.50 484 PRO A N 1
ATOM 3908 C CA . PRO A 1 484 ? 17.013 -10.954 3.805 1.00 81.50 484 PRO A CA 1
ATOM 3909 C C . PRO A 1 484 ? 17.183 -11.445 5.243 1.00 81.50 484 PRO A C 1
ATOM 3911 O O . PRO A 1 484 ? 18.276 -11.462 5.813 1.00 81.50 484 PRO A O 1
ATOM 3914 N N . PHE A 1 485 ? 16.099 -11.947 5.821 1.00 85.25 485 PHE A N 1
ATOM 3915 C CA . PHE A 1 485 ? 16.166 -12.587 7.121 1.00 85.25 485 PHE A CA 1
ATOM 3916 C C . PHE A 1 485 ? 16.780 -13.999 7.023 1.00 85.25 485 PHE A C 1
ATOM 3918 O O . PHE A 1 485 ? 16.560 -14.711 6.035 1.00 85.25 485 PHE A O 1
ATOM 3925 N N . PRO A 1 486 ? 17.458 -14.464 8.089 1.00 79.69 486 PRO A N 1
ATOM 3926 C CA . PRO A 1 486 ? 17.877 -13.679 9.249 1.00 79.69 486 PRO A CA 1
ATOM 3927 C C . PRO A 1 486 ? 19.172 -12.888 8.989 1.00 79.69 486 PRO A C 1
ATOM 3929 O O . PRO A 1 486 ? 20.107 -13.469 8.466 1.00 79.69 486 PRO A O 1
ATOM 3932 N N . LEU A 1 487 ? 19.303 -11.645 9.474 1.00 71.56 487 LEU A N 1
ATOM 3933 C CA . LEU A 1 487 ? 20.521 -10.813 9.326 1.00 71.56 487 LEU A CA 1
ATOM 3934 C C . LEU A 1 487 ? 21.760 -11.326 10.085 1.00 71.56 487 LEU A C 1
ATOM 3936 O O . LEU A 1 487 ? 22.904 -10.990 9.796 1.00 71.56 487 LEU A O 1
ATOM 3940 N N . THR A 1 488 ? 21.573 -12.121 11.130 1.00 66.44 488 THR A N 1
ATOM 3941 C CA . THR A 1 488 ? 22.677 -12.776 11.843 1.00 66.44 488 THR A CA 1
ATOM 3942 C C . THR A 1 488 ? 22.213 -14.162 12.264 1.00 66.44 488 THR A C 1
ATOM 3944 O O . THR A 1 488 ? 21.020 -14.364 12.480 1.00 66.44 488 THR A O 1
ATOM 3947 N N . GLY A 1 489 ? 23.134 -15.133 12.338 1.00 64.12 489 GLY A N 1
ATOM 3948 C CA . GLY A 1 489 ? 22.789 -16.554 12.484 1.00 64.12 489 GLY A CA 1
ATOM 3949 C C . GLY A 1 489 ? 21.689 -16.857 13.517 1.00 64.12 489 GLY A C 1
ATOM 3950 O O . GLY A 1 489 ? 21.654 -16.247 14.574 1.00 64.12 489 GLY A O 1
ATOM 3951 N N . ASN A 1 490 ? 20.829 -17.831 13.199 1.00 63.25 490 ASN A N 1
ATOM 3952 C CA . ASN A 1 490 ? 19.664 -18.354 13.937 1.00 63.25 490 ASN A CA 1
ATOM 3953 C C . ASN A 1 490 ? 19.067 -17.500 15.076 1.00 63.25 490 ASN A C 1
ATOM 3955 O O . ASN A 1 490 ? 19.598 -17.481 16.189 1.00 63.25 490 ASN A O 1
ATOM 3959 N N . GLY A 1 491 ? 17.845 -16.998 14.854 1.00 70.75 491 GLY A N 1
ATOM 3960 C CA . GLY A 1 491 ? 16.959 -16.505 15.913 1.00 70.75 491 GLY A CA 1
ATOM 3961 C C . GLY A 1 491 ? 16.644 -15.014 15.836 1.00 70.75 491 GLY A C 1
ATOM 3962 O O . GLY A 1 491 ? 16.821 -14.308 16.828 1.00 70.75 491 GLY A O 1
ATOM 3963 N N . GLN A 1 492 ? 16.153 -14.554 14.684 1.00 84.00 492 GLN A N 1
ATOM 3964 C CA . GLN A 1 492 ? 15.604 -13.205 14.513 1.00 84.00 492 GLN A CA 1
ATOM 3965 C C . GLN A 1 492 ? 14.077 -13.213 14.639 1.00 84.00 492 GLN A C 1
ATOM 3967 O O . GLN A 1 492 ? 13.440 -14.256 14.497 1.00 84.00 492 GLN A O 1
ATOM 3972 N N . ASN A 1 493 ? 13.490 -12.057 14.932 1.00 85.69 493 ASN A N 1
ATOM 3973 C CA . ASN A 1 493 ? 12.045 -11.898 15.008 1.00 85.69 493 ASN A CA 1
ATOM 3974 C C . ASN A 1 493 ? 11.620 -10.664 14.216 1.00 85.69 493 ASN A C 1
ATOM 3976 O O . ASN A 1 493 ? 12.298 -9.643 14.279 1.00 85.69 493 ASN A O 1
ATOM 3980 N N . PHE A 1 494 ? 10.470 -10.776 13.570 1.00 88.75 494 PHE A N 1
ATOM 3981 C CA . PHE A 1 494 ? 9.704 -9.701 12.962 1.00 88.75 494 PHE A CA 1
ATOM 3982 C C . PHE A 1 494 ? 8.363 -9.634 13.698 1.00 88.75 494 PHE A C 1
ATOM 3984 O O . PHE A 1 494 ? 7.539 -10.541 13.566 1.00 88.75 494 PHE A O 1
ATOM 3991 N N . ASN A 1 495 ? 8.203 -8.647 14.582 1.00 87.31 495 ASN A N 1
ATOM 3992 C CA . ASN A 1 495 ? 7.004 -8.474 15.409 1.00 87.31 495 ASN A CA 1
ATOM 3993 C C . ASN A 1 495 ? 6.864 -7.026 15.914 1.00 87.31 495 ASN A C 1
ATOM 3995 O O . ASN A 1 495 ? 7.810 -6.245 15.844 1.00 87.31 495 ASN A O 1
ATOM 3999 N N . ASP A 1 496 ? 5.709 -6.698 16.497 1.00 81.06 496 ASP A N 1
ATOM 4000 C CA . ASP A 1 496 ? 5.346 -5.325 16.890 1.00 81.06 496 ASP A CA 1
ATOM 4001 C C . ASP A 1 496 ? 6.155 -4.729 18.070 1.00 81.06 496 ASP A C 1
ATOM 4003 O O . ASP A 1 496 ? 5.992 -3.544 18.403 1.00 81.06 496 ASP A O 1
ATOM 4007 N N . TYR A 1 497 ? 6.971 -5.539 18.768 1.00 72.75 497 TYR A N 1
ATOM 4008 C CA . TYR A 1 497 ? 7.449 -5.246 20.132 1.00 72.75 497 TYR A CA 1
ATOM 4009 C C . TYR A 1 497 ? 8.955 -5.482 20.381 1.00 72.75 497 TYR A C 1
ATOM 4011 O O . TYR A 1 497 ? 9.376 -5.565 21.541 1.00 72.75 497 TYR A O 1
ATOM 4019 N N . GLY A 1 498 ? 9.797 -5.568 19.346 1.00 61.59 498 GLY A N 1
ATOM 4020 C CA . GLY A 1 498 ? 11.218 -5.911 19.503 1.00 61.59 498 GLY A CA 1
ATOM 4021 C C . GLY A 1 498 ? 12.233 -4.895 18.962 1.00 61.59 498 GLY A C 1
ATOM 4022 O O . GLY A 1 498 ? 12.714 -5.093 17.857 1.00 61.59 498 GLY A O 1
ATOM 4023 N N . PRO A 1 499 ? 12.710 -3.894 19.734 1.00 56.12 499 PRO A N 1
ATOM 4024 C CA . PRO A 1 499 ? 13.945 -3.202 19.366 1.00 56.12 499 PRO A CA 1
ATOM 4025 C C . PRO A 1 499 ? 15.164 -4.139 19.524 1.00 56.12 499 PRO A C 1
ATOM 4027 O O . PRO A 1 499 ? 15.231 -4.887 20.509 1.00 56.12 499 PRO A O 1
ATOM 4030 N N . PRO A 1 500 ? 16.176 -4.072 18.636 1.00 45.84 500 PRO A N 1
ATOM 4031 C CA . PRO A 1 500 ? 16.359 -3.082 17.571 1.00 45.84 500 PRO A CA 1
ATOM 4032 C C . PRO A 1 500 ? 15.901 -3.519 16.163 1.00 45.84 500 PRO A C 1
ATOM 4034 O O . PRO A 1 500 ? 16.271 -2.830 15.233 1.00 45.84 500 PRO A O 1
ATOM 4037 N N . PHE A 1 501 ? 15.157 -4.616 15.981 1.00 56.19 501 PHE A N 1
ATOM 4038 C CA . PHE A 1 501 ? 14.966 -5.234 14.657 1.00 56.19 501 PHE A CA 1
ATOM 4039 C C . PHE A 1 501 ? 13.565 -5.003 14.069 1.00 56.19 501 PHE A C 1
ATOM 4041 O O . PHE A 1 501 ? 12.621 -4.756 14.815 1.00 56.19 501 PHE A O 1
ATOM 4048 N N . SER A 1 502 ? 13.473 -5.091 12.738 1.00 62.62 502 SER A N 1
ATOM 4049 C CA . SER A 1 502 ? 12.283 -5.125 11.869 1.00 62.62 502 SER A CA 1
ATOM 4050 C C . SER A 1 502 ? 10.910 -5.211 12.561 1.00 62.62 502 SER A C 1
ATOM 4052 O O . SER A 1 502 ? 10.634 -6.158 13.311 1.00 62.62 502 SER A O 1
ATOM 4054 N N . ASN A 1 503 ? 10.015 -4.274 12.261 1.00 75.62 503 ASN A N 1
ATOM 4055 C CA . ASN A 1 503 ? 8.758 -4.115 12.980 1.00 75.62 503 ASN A CA 1
ATOM 4056 C C . ASN A 1 503 ? 7.557 -4.464 12.099 1.00 75.62 503 ASN A C 1
ATOM 4058 O O . ASN A 1 503 ? 7.385 -3.885 11.038 1.00 75.62 503 ASN A O 1
ATOM 4062 N N . SER A 1 504 ? 6.684 -5.352 12.569 1.00 86.06 504 SER A N 1
ATOM 4063 C CA . SER A 1 504 ? 5.484 -5.782 11.841 1.00 86.06 504 SER A CA 1
ATOM 4064 C C . SER A 1 504 ? 4.320 -4.801 11.904 1.00 86.06 504 SER A C 1
ATOM 4066 O O . SER A 1 504 ? 3.179 -5.202 11.700 1.00 86.06 504 SER A O 1
ATOM 4068 N N . ARG A 1 505 ? 4.552 -3.540 12.245 1.00 85.44 505 ARG A N 1
ATOM 4069 C CA . ARG A 1 505 ? 3.460 -2.584 12.408 1.00 85.44 505 ARG A CA 1
ATOM 4070 C C . ARG A 1 505 ? 2.842 -2.200 11.079 1.00 85.44 505 ARG A C 1
ATOM 4072 O O . ARG A 1 505 ? 3.492 -2.207 10.041 1.00 85.44 505 ARG A O 1
ATOM 4079 N N . LEU A 1 506 ? 1.576 -1.813 11.153 1.00 85.69 506 LEU A N 1
ATOM 4080 C CA . LEU A 1 506 ? 0.891 -1.145 10.059 1.00 85.69 506 LEU A CA 1
ATOM 4081 C C . LEU A 1 506 ? 1.554 0.202 9.767 1.00 85.69 506 LEU A C 1
ATOM 4083 O O . LEU A 1 506 ? 2.267 0.770 10.596 1.00 85.69 506 LEU A O 1
ATOM 4087 N N . ARG A 1 507 ? 1.277 0.770 8.597 1.00 81.81 507 ARG A N 1
ATOM 4088 C CA . ARG A 1 507 ? 1.886 2.046 8.181 1.00 81.81 507 ARG A CA 1
ATOM 4089 C C . ARG A 1 507 ? 1.410 3.275 8.939 1.00 81.81 507 ARG A C 1
ATOM 4091 O O . ARG A 1 507 ? 2.010 4.342 8.820 1.00 81.81 507 ARG A O 1
ATOM 4098 N N . ASP A 1 508 ? 0.319 3.157 9.685 1.00 76.62 508 ASP A N 1
ATOM 4099 C CA . ASP A 1 508 ? -0.087 4.156 10.676 1.00 76.62 508 ASP A CA 1
ATOM 4100 C C . ASP A 1 508 ? 0.605 3.951 12.039 1.00 76.62 508 ASP A C 1
ATOM 4102 O O . ASP A 1 508 ? 0.266 4.632 13.007 1.00 76.62 508 ASP A O 1
ATOM 4106 N N . ASP A 1 509 ? 1.588 3.041 12.085 1.00 77.38 509 ASP A N 1
ATOM 4107 C CA . ASP A 1 509 ? 2.373 2.609 13.243 1.00 77.38 509 ASP A CA 1
ATOM 4108 C C . ASP A 1 509 ? 1.526 1.891 14.318 1.00 77.38 509 ASP A C 1
ATOM 4110 O O . ASP A 1 509 ? 1.990 1.609 15.424 1.00 77.38 509 ASP A O 1
ATOM 4114 N N . SER A 1 510 ? 0.283 1.508 14.000 1.00 75.69 510 SER A N 1
ATOM 4115 C CA . SER A 1 510 ? -0.494 0.628 14.872 1.00 75.69 510 SER A CA 1
ATOM 4116 C C . SER A 1 510 ? 0.004 -0.828 14.801 1.00 75.69 510 SER A C 1
ATOM 4118 O O . SER A 1 510 ? 0.541 -1.252 13.773 1.00 75.69 510 SER A O 1
ATOM 4120 N N . PRO A 1 511 ? -0.121 -1.615 15.891 1.00 81.00 511 PRO A N 1
ATOM 4121 C CA . PRO A 1 511 ? 0.237 -3.035 15.880 1.00 81.00 511 PRO A CA 1
ATOM 4122 C C . PRO A 1 511 ? -0.527 -3.798 14.794 1.00 81.00 511 PRO A C 1
ATOM 4124 O O . PRO A 1 511 ? -1.725 -3.562 14.614 1.00 81.00 511 PRO A O 1
ATOM 4127 N N . SER A 1 512 ? 0.134 -4.724 14.097 1.00 87.44 512 SER A N 1
ATOM 4128 C CA . SER A 1 512 ? -0.565 -5.690 13.230 1.00 87.44 512 SER A CA 1
ATOM 4129 C C . SER A 1 512 ? -0.988 -6.954 13.975 1.00 87.44 512 SER A C 1
ATOM 4131 O O . SER A 1 512 ? -1.812 -7.713 13.470 1.00 87.44 512 SER A O 1
ATOM 4133 N N . HIS A 1 513 ? -0.381 -7.206 15.138 1.00 86.19 513 HIS A N 1
ATOM 4134 C CA . HIS A 1 513 ? -0.420 -8.459 15.890 1.00 86.19 513 HIS A CA 1
ATOM 4135 C C . HIS A 1 513 ? 0.090 -9.679 15.118 1.00 86.19 513 HIS A C 1
ATOM 4137 O O . HIS A 1 513 ? 0.011 -10.805 15.609 1.00 86.19 513 HIS A O 1
ATOM 4143 N N . ILE A 1 514 ? 0.703 -9.474 13.955 1.00 91.50 514 ILE A N 1
ATOM 4144 C CA . ILE A 1 514 ? 1.401 -10.526 13.233 1.00 91.50 514 ILE A CA 1
ATOM 4145 C C . ILE A 1 514 ? 2.814 -10.634 13.789 1.00 91.50 514 ILE A C 1
ATOM 4147 O O . ILE A 1 514 ? 3.519 -9.644 13.942 1.00 91.50 514 ILE A O 1
ATOM 4151 N N . ALA A 1 515 ? 3.263 -11.852 14.073 1.00 91.38 515 ALA A N 1
ATOM 4152 C CA . ALA A 1 515 ? 4.661 -12.093 14.395 1.00 91.38 515 ALA A CA 1
ATOM 4153 C C . ALA A 1 515 ? 5.224 -13.271 13.616 1.00 91.38 515 ALA A C 1
ATOM 4155 O O . ALA A 1 515 ? 4.693 -14.380 13.671 1.00 91.38 515 ALA A O 1
ATOM 4156 N N . ILE A 1 516 ? 6.362 -13.033 12.973 1.00 91.88 516 ILE A N 1
ATOM 4157 C CA . ILE A 1 516 ? 7.226 -14.051 12.387 1.00 91.88 516 ILE A CA 1
ATOM 4158 C C . ILE A 1 516 ? 8.454 -14.142 13.297 1.00 91.88 516 ILE A C 1
ATOM 4160 O O . ILE A 1 516 ? 9.394 -13.355 13.218 1.00 91.88 516 ILE A O 1
ATOM 4164 N N . ASN A 1 517 ? 8.412 -15.075 14.239 1.00 90.06 517 ASN A N 1
ATOM 4165 C CA . ASN A 1 517 ? 9.431 -15.262 15.264 1.00 90.06 517 ASN A CA 1
ATOM 4166 C C . ASN A 1 517 ? 10.377 -16.411 14.909 1.00 90.06 517 ASN A C 1
ATOM 4168 O O . ASN A 1 517 ? 10.085 -17.240 14.046 1.00 90.06 517 ASN A O 1
ATOM 4172 N N . ASN A 1 518 ? 11.496 -16.490 15.635 1.00 90.00 518 ASN A N 1
ATOM 4173 C CA . ASN A 1 518 ? 12.451 -17.599 15.556 1.00 90.00 518 ASN A CA 1
ATOM 4174 C C . ASN A 1 518 ? 12.936 -17.862 14.120 1.00 90.00 518 ASN A C 1
ATOM 4176 O O . ASN A 1 518 ? 13.176 -19.008 13.730 1.00 90.00 518 ASN A O 1
ATOM 4180 N N . ILE A 1 519 ? 13.077 -16.786 13.342 1.00 90.31 519 ILE A N 1
ATOM 4181 C CA . ILE A 1 519 ? 13.522 -16.842 11.959 1.00 90.31 519 ILE A CA 1
ATOM 4182 C C . ILE A 1 519 ? 14.948 -17.378 11.953 1.00 90.31 519 ILE A C 1
ATOM 4184 O O . ILE A 1 519 ? 15.860 -16.830 12.590 1.00 90.31 519 ILE A O 1
ATOM 4188 N N . ARG A 1 520 ? 15.122 -18.503 11.268 1.00 89.62 520 ARG A N 1
ATOM 4189 C CA . ARG A 1 520 ? 16.385 -19.232 11.198 1.00 89.62 520 ARG A CA 1
ATOM 4190 C C . ARG A 1 520 ? 16.635 -19.735 9.786 1.00 89.62 520 ARG A C 1
ATOM 4192 O O . ARG A 1 520 ? 15.709 -20.158 9.098 1.00 89.62 520 ARG A O 1
ATOM 4199 N N . TRP A 1 521 ? 17.903 -19.731 9.401 1.00 89.50 521 TRP A N 1
ATOM 4200 C CA . TRP A 1 521 ? 18.360 -20.231 8.113 1.00 89.50 521 TRP A CA 1
ATOM 4201 C C . TRP A 1 521 ? 18.779 -21.700 8.228 1.00 89.50 521 TRP A C 1
ATOM 4203 O O . TRP A 1 521 ? 19.544 -22.065 9.126 1.00 89.50 521 TRP A O 1
ATOM 4213 N N . ASP A 1 522 ? 18.284 -22.558 7.335 1.00 88.19 522 ASP A N 1
ATOM 4214 C CA . ASP A 1 522 ? 18.750 -23.940 7.198 1.00 88.19 522 ASP A CA 1
ATOM 4215 C C . ASP A 1 522 ? 19.706 -24.072 6.010 1.00 88.19 522 ASP A C 1
ATOM 4217 O O . ASP A 1 522 ? 19.290 -24.306 4.876 1.00 88.19 522 ASP A O 1
ATOM 4221 N N . GLU A 1 523 ? 21.008 -23.998 6.295 1.00 85.06 523 GLU A N 1
ATOM 4222 C CA . GLU A 1 523 ? 22.083 -24.128 5.301 1.00 85.06 523 GLU A CA 1
ATOM 4223 C C . GLU A 1 523 ? 22.026 -25.434 4.487 1.00 85.06 523 GLU A C 1
ATOM 4225 O O . GLU A 1 523 ? 22.545 -25.485 3.375 1.00 85.06 523 GLU A O 1
ATOM 4230 N N . ASN A 1 524 ? 21.433 -26.517 5.012 1.00 85.88 524 ASN A N 1
ATOM 4231 C CA . ASN A 1 524 ? 21.402 -27.793 4.285 1.00 85.88 524 ASN A CA 1
ATOM 4232 C C . ASN A 1 524 ? 20.302 -27.839 3.225 1.00 85.88 524 ASN A C 1
ATOM 4234 O O . ASN A 1 524 ? 20.429 -28.588 2.256 1.00 85.88 524 ASN A O 1
ATOM 4238 N N . ASN A 1 525 ? 19.219 -27.096 3.452 1.00 85.56 525 ASN A N 1
ATOM 4239 C CA . ASN A 1 525 ? 18.031 -27.091 2.602 1.00 85.56 525 ASN A CA 1
ATOM 4240 C C . ASN A 1 525 ? 17.841 -25.763 1.854 1.00 85.56 525 ASN A C 1
ATOM 4242 O O . ASN A 1 525 ? 16.934 -25.683 1.034 1.00 85.56 525 ASN A O 1
ATOM 4246 N N . LEU A 1 526 ? 18.688 -24.759 2.117 1.00 86.88 526 LEU A N 1
ATOM 4247 C CA . LEU A 1 526 ? 18.602 -23.407 1.553 1.00 86.88 526 LEU A CA 1
ATOM 4248 C C . LEU A 1 526 ? 17.211 -22.788 1.766 1.00 86.88 526 LEU A C 1
ATOM 4250 O O . LEU A 1 526 ? 16.591 -22.246 0.854 1.00 86.88 526 LEU A O 1
ATOM 4254 N N . SER A 1 527 ? 16.689 -22.924 2.984 1.00 89.94 527 SER A N 1
ATOM 4255 C CA . SER A 1 527 ? 15.327 -22.518 3.330 1.00 89.94 527 SER A CA 1
ATOM 4256 C C . SER A 1 527 ? 15.277 -21.798 4.665 1.00 89.94 527 SER A C 1
ATOM 4258 O O . SER A 1 527 ? 16.005 -22.154 5.598 1.00 89.94 527 SER A O 1
ATOM 4260 N N . SER A 1 528 ? 14.333 -20.874 4.791 1.00 92.00 528 SER A N 1
ATOM 4261 C CA . SER A 1 528 ? 14.029 -20.220 6.058 1.00 92.00 528 SER A CA 1
ATOM 4262 C C . SER A 1 528 ? 12.992 -21.012 6.847 1.00 92.00 528 SER A C 1
ATOM 4264 O O . SER A 1 528 ? 12.021 -21.523 6.288 1.00 92.00 528 SER A O 1
ATOM 4266 N N . ILE A 1 529 ? 13.193 -21.120 8.157 1.00 93.50 529 ILE A N 1
ATOM 4267 C CA . ILE A 1 529 ? 12.237 -21.734 9.079 1.00 93.50 529 ILE A CA 1
ATOM 4268 C C . ILE A 1 529 ? 11.764 -20.670 10.065 1.00 93.50 529 ILE A C 1
ATOM 4270 O O . ILE A 1 529 ? 12.586 -19.923 10.597 1.00 93.50 529 ILE A O 1
ATOM 4274 N N . VAL A 1 530 ? 10.456 -20.599 10.298 1.00 94.69 530 VAL A N 1
ATOM 4275 C CA . VAL A 1 530 ? 9.819 -19.526 11.071 1.00 94.69 530 VAL A CA 1
ATOM 4276 C C . VAL A 1 530 ? 8.699 -20.044 11.973 1.00 94.69 530 VAL A C 1
ATOM 4278 O O . VAL A 1 530 ? 8.077 -21.068 11.692 1.00 94.69 530 VAL A O 1
ATOM 4281 N N . ASP A 1 531 ? 8.407 -19.300 13.033 1.00 94.81 531 ASP A N 1
ATOM 4282 C CA . ASP A 1 531 ? 7.199 -19.452 13.843 1.00 94.81 531 ASP A CA 1
ATOM 4283 C C . ASP A 1 531 ? 6.253 -18.286 13.524 1.00 94.81 531 ASP A C 1
ATOM 4285 O O . ASP A 1 531 ? 6.618 -17.130 13.724 1.00 94.81 531 ASP A O 1
ATOM 4289 N N . ILE A 1 532 ? 5.042 -18.563 13.042 1.00 94.94 532 ILE A N 1
ATOM 4290 C CA . ILE A 1 532 ? 4.065 -17.538 12.644 1.00 94.94 532 ILE A CA 1
ATOM 4291 C C . ILE A 1 532 ? 2.954 -17.484 13.686 1.00 94.94 532 ILE A C 1
ATOM 4293 O O . ILE A 1 532 ? 2.351 -18.511 13.990 1.00 94.94 532 ILE A O 1
ATOM 4297 N N . ASN A 1 533 ? 2.684 -16.294 14.217 1.00 92.62 533 ASN A N 1
ATOM 4298 C CA . ASN A 1 533 ? 1.582 -16.024 15.136 1.00 92.62 533 ASN A CA 1
ATOM 4299 C C . ASN A 1 533 ? 0.699 -14.932 14.527 1.00 92.62 533 ASN A C 1
ATOM 4301 O O . ASN A 1 533 ? 1.228 -13.897 14.120 1.00 92.62 533 ASN A O 1
ATOM 4305 N N . LEU A 1 534 ? -0.610 -15.164 14.465 1.00 90.44 534 LEU A N 1
ATOM 4306 C CA . LEU A 1 534 ? -1.579 -14.220 13.891 1.00 90.44 534 LEU A CA 1
ATOM 4307 C C . LEU A 1 534 ? -2.186 -13.268 14.931 1.00 90.44 534 LEU A C 1
ATOM 4309 O O . LEU A 1 534 ? -2.725 -12.231 14.572 1.00 90.44 534 LEU A O 1
ATOM 4313 N N . ASP A 1 535 ? -2.061 -13.618 16.212 1.00 87.00 535 ASP A N 1
ATOM 4314 C CA . ASP A 1 535 ? -2.578 -12.854 17.352 1.00 87.00 535 ASP A CA 1
ATOM 4315 C C . ASP A 1 535 ? -1.484 -12.625 18.410 1.00 87.00 535 ASP A C 1
ATOM 4317 O O . ASP A 1 535 ? -1.640 -12.876 19.612 1.00 87.00 535 ASP A O 1
ATOM 4321 N N . TYR A 1 536 ? -0.304 -12.203 17.960 1.00 87.12 536 TYR A N 1
ATOM 4322 C CA . TYR A 1 536 ? 0.857 -12.018 18.815 1.00 87.12 536 TYR A CA 1
ATOM 4323 C C . TYR A 1 536 ? 0.615 -10.940 19.874 1.00 87.12 536 TYR A C 1
ATOM 4325 O O . TYR A 1 536 ? 0.308 -9.786 19.583 1.00 87.12 536 TYR A O 1
ATOM 4333 N N . GLN A 1 537 ? 0.804 -11.345 21.132 1.00 83.94 537 GLN A N 1
ATOM 4334 C CA . GLN A 1 537 ? 0.554 -10.529 22.321 1.00 83.94 537 GLN A CA 1
ATOM 4335 C C . GLN A 1 537 ? -0.890 -10.028 22.463 1.00 83.94 537 GLN A C 1
ATOM 4337 O O . GLN A 1 537 ? -1.127 -9.126 23.256 1.00 83.94 537 GLN A O 1
ATOM 4342 N N . VAL A 1 538 ? -1.871 -10.656 21.812 1.00 86.81 538 VAL A N 1
ATOM 4343 C CA . VAL A 1 538 ? -3.295 -10.389 22.063 1.00 86.81 538 VAL A CA 1
ATOM 4344 C C . VAL A 1 538 ? -3.818 -11.346 23.135 1.00 86.81 538 VAL A C 1
ATOM 4346 O O . VAL A 1 538 ? -3.568 -12.553 23.111 1.00 86.81 538 VAL A O 1
ATOM 4349 N N . ASN A 1 539 ? -4.575 -10.827 24.097 1.00 90.25 539 ASN A N 1
ATOM 4350 C CA . ASN A 1 539 ? -5.288 -11.647 25.070 1.00 90.25 539 ASN A CA 1
ATOM 4351 C C . ASN A 1 539 ? -6.655 -12.062 24.504 1.00 90.25 539 ASN A C 1
ATOM 4353 O O . ASN A 1 539 ? -7.579 -11.251 24.451 1.00 90.25 539 ASN A O 1
ATOM 4357 N N . ILE A 1 540 ? -6.806 -13.324 24.095 1.00 91.44 540 ILE A N 1
ATOM 4358 C CA . ILE A 1 540 ? -8.053 -13.818 23.493 1.00 91.44 540 ILE A CA 1
ATOM 4359 C C . ILE A 1 540 ? -8.903 -14.577 24.518 1.00 91.44 540 ILE A C 1
ATOM 4361 O O . ILE A 1 540 ? -8.480 -15.580 25.098 1.00 91.44 540 ILE A O 1
ATOM 4365 N N . ILE A 1 541 ? -10.147 -14.136 24.692 1.00 94.88 541 ILE A N 1
ATOM 4366 C CA . ILE A 1 541 ? -11.179 -14.789 25.496 1.00 94.88 541 ILE A CA 1
ATOM 4367 C C . ILE A 1 541 ? -12.104 -15.569 24.558 1.00 94.88 541 ILE A C 1
ATOM 4369 O O . ILE A 1 541 ? -12.970 -14.991 23.902 1.00 94.88 541 ILE A O 1
ATOM 4373 N N . THR A 1 542 ? -11.932 -16.890 24.528 1.00 95.00 542 THR A N 1
ATOM 4374 C CA . THR A 1 542 ? -12.732 -17.829 23.713 1.00 95.00 542 THR A CA 1
ATOM 4375 C C . THR A 1 542 ? -13.712 -18.673 24.532 1.00 95.00 542 THR A C 1
ATOM 4377 O O . THR A 1 542 ? -14.495 -19.447 23.984 1.00 95.00 542 THR A O 1
ATOM 4380 N N . GLU A 1 543 ? -13.710 -18.513 25.856 1.00 96.94 543 GLU A N 1
ATOM 4381 C CA . GLU A 1 543 ? -14.647 -19.163 26.770 1.00 96.94 543 GLU A CA 1
ATOM 4382 C C . GLU A 1 543 ? -15.382 -18.124 27.618 1.00 96.94 543 GLU A C 1
ATOM 4384 O O . GLU A 1 543 ? -14.831 -17.077 27.971 1.00 96.94 543 GLU A O 1
ATOM 4389 N N . ASN A 1 544 ? -16.633 -18.428 27.980 1.00 97.88 544 ASN A N 1
ATOM 4390 C CA . ASN A 1 544 ? -17.437 -17.543 28.818 1.00 97.88 544 ASN A CA 1
ATOM 4391 C C . ASN A 1 544 ? -16.705 -17.218 30.122 1.00 97.88 544 ASN A C 1
ATOM 4393 O O . ASN A 1 544 ? -16.385 -18.112 30.909 1.00 97.88 544 ASN A O 1
ATOM 4397 N N . THR A 1 545 ? -16.483 -15.931 30.354 1.00 97.81 545 THR A N 1
ATOM 4398 C CA . THR A 1 545 ? -15.620 -15.425 31.419 1.00 97.81 545 THR A CA 1
ATOM 4399 C C . THR A 1 545 ? -16.360 -14.363 32.219 1.00 97.81 545 THR A C 1
ATOM 4401 O O . THR A 1 545 ? -17.171 -13.614 31.679 1.00 97.81 545 THR A O 1
ATOM 4404 N N . THR A 1 546 ? -16.085 -14.292 33.522 1.00 98.31 546 THR A N 1
ATOM 4405 C CA . THR A 1 546 ? -16.609 -13.235 34.392 1.00 98.31 546 THR A CA 1
ATOM 4406 C C . THR A 1 546 ? -15.462 -12.429 34.977 1.00 98.31 546 THR A C 1
ATOM 4408 O O . THR A 1 546 ? -14.539 -12.988 35.573 1.00 98.31 546 THR A O 1
ATOM 4411 N N . TRP A 1 547 ? -15.535 -11.113 34.828 1.00 98.31 547 TRP A N 1
ATOM 4412 C CA . TRP A 1 547 ? -14.639 -10.152 35.456 1.00 98.31 547 TRP A CA 1
ATOM 4413 C C . TRP A 1 547 ? -15.294 -9.554 36.697 1.00 98.31 547 TRP A C 1
ATOM 4415 O O . TRP A 1 547 ? -16.471 -9.209 36.680 1.00 98.31 547 TRP A O 1
ATOM 4425 N N . SER A 1 548 ? -14.526 -9.470 37.785 1.00 97.44 548 SER A N 1
ATOM 4426 C CA . SER A 1 548 ? -14.982 -8.952 39.078 1.00 97.44 548 SER A CA 1
ATOM 4427 C C . SER A 1 548 ? -13.829 -8.279 39.828 1.00 97.44 548 SER A C 1
ATOM 4429 O O . SER A 1 548 ? -12.675 -8.697 39.703 1.00 97.44 548 SER A O 1
ATOM 4431 N N . GLY A 1 549 ? -14.126 -7.263 40.641 1.00 97.25 549 GLY A N 1
ATOM 4432 C CA . GLY A 1 549 ? -13.108 -6.542 41.413 1.00 97.25 549 GLY A CA 1
ATOM 4433 C C . GLY A 1 549 ? -12.265 -5.611 40.539 1.00 97.25 549 GLY A C 1
ATOM 4434 O O . GLY A 1 549 ? -12.822 -4.872 39.743 1.00 97.25 549 GLY A O 1
ATOM 4435 N N . ILE A 1 550 ? -10.940 -5.617 40.702 1.00 96.50 550 ILE A N 1
ATOM 4436 C CA . ILE A 1 550 ? -10.030 -4.822 39.860 1.00 96.50 550 ILE A CA 1
ATOM 4437 C C . ILE A 1 550 ? -9.430 -5.740 38.794 1.00 96.50 550 ILE A C 1
ATOM 4439 O O . ILE A 1 550 ? -8.773 -6.728 39.135 1.00 96.50 550 ILE A O 1
ATOM 4443 N N . VAL A 1 551 ? -9.622 -5.396 37.523 1.00 95.94 551 VAL A N 1
ATOM 4444 C CA . VAL A 1 551 ? -9.063 -6.091 36.358 1.00 95.94 551 VAL A CA 1
ATOM 4445 C C . VAL A 1 551 ? -8.065 -5.169 35.675 1.00 95.94 551 VAL A C 1
ATOM 4447 O O . VAL A 1 551 ? -8.395 -4.035 35.360 1.00 95.94 551 VAL A O 1
ATOM 4450 N N . ASN A 1 552 ? -6.846 -5.651 35.448 1.00 92.50 552 ASN A N 1
ATOM 4451 C CA . ASN A 1 552 ? -5.816 -4.904 34.731 1.00 92.50 552 ASN A CA 1
ATOM 4452 C C . ASN A 1 552 ? -5.664 -5.482 33.328 1.00 92.50 552 ASN A C 1
ATOM 4454 O O . ASN A 1 552 ? -5.606 -6.704 33.188 1.00 92.50 552 ASN A O 1
ATOM 4458 N N . ILE A 1 553 ? -5.580 -4.608 32.330 1.00 90.19 553 ILE A N 1
ATOM 4459 C CA . ILE A 1 553 ? -5.382 -4.970 30.928 1.00 90.19 553 ILE A CA 1
ATOM 4460 C C . ILE A 1 553 ? -4.160 -4.213 30.430 1.00 90.19 553 ILE A C 1
ATOM 4462 O O . ILE A 1 553 ? -4.170 -2.988 30.418 1.00 90.19 553 ILE A O 1
ATOM 4466 N N . ASP A 1 554 ? -3.109 -4.927 30.058 1.00 85.38 554 ASP A N 1
ATOM 4467 C CA . ASP A 1 554 ? -1.821 -4.380 29.614 1.00 85.38 554 ASP A CA 1
ATOM 4468 C C . ASP A 1 554 ? -1.530 -4.644 28.129 1.00 85.38 554 ASP A C 1
ATOM 4470 O O . ASP A 1 554 ? -0.504 -4.202 27.616 1.00 85.38 554 ASP A O 1
ATOM 4474 N N . THR A 1 555 ? -2.452 -5.314 27.437 1.00 83.19 555 THR A N 1
ATOM 4475 C CA . THR A 1 555 ? -2.410 -5.567 25.998 1.00 83.19 555 THR A CA 1
ATOM 4476 C C . THR A 1 555 ? -3.816 -5.646 25.408 1.00 83.19 555 THR A C 1
ATOM 4478 O O . THR A 1 555 ? -4.801 -5.785 26.143 1.00 83.19 555 THR A O 1
ATOM 4481 N N . ASP A 1 556 ? -3.916 -5.587 24.085 1.00 86.69 556 ASP A N 1
ATOM 4482 C CA . ASP A 1 556 ? -5.177 -5.718 23.363 1.00 86.69 556 ASP A CA 1
ATOM 4483 C C . ASP A 1 556 ? -5.894 -7.008 23.763 1.00 86.69 556 ASP A C 1
ATOM 4485 O O . ASP A 1 556 ? -5.299 -8.081 23.884 1.00 86.69 556 ASP A O 1
ATOM 4489 N N . THR A 1 557 ? -7.190 -6.893 24.044 1.00 91.44 557 THR A N 1
ATOM 4490 C CA . THR A 1 557 ? -8.005 -8.018 24.509 1.00 91.44 557 THR A CA 1
ATOM 4491 C C . THR A 1 557 ? -9.178 -8.230 23.569 1.00 91.44 557 THR A C 1
ATOM 4493 O O . THR A 1 557 ? -10.005 -7.337 23.387 1.00 91.44 557 THR A O 1
ATOM 4496 N N . ARG A 1 558 ? -9.273 -9.437 23.006 1.00 93.19 558 ARG A N 1
ATOM 4497 C CA . ARG A 1 558 ? -10.321 -9.835 22.063 1.00 93.19 558 ARG A CA 1
ATOM 4498 C C . ARG A 1 558 ? -11.263 -10.850 22.692 1.00 93.19 558 ARG A C 1
ATOM 4500 O O . ARG A 1 558 ? -10.832 -11.859 23.242 1.00 93.19 558 ARG A O 1
ATOM 4507 N N . ILE A 1 559 ? -12.561 -10.608 22.576 1.00 96.31 559 ILE A N 1
ATOM 4508 C CA . ILE A 1 559 ? -13.625 -11.533 22.961 1.00 96.31 559 ILE A CA 1
ATOM 4509 C C . ILE A 1 559 ? -14.149 -12.160 21.669 1.00 96.31 559 ILE A C 1
ATOM 4511 O O . ILE A 1 559 ? -14.786 -11.471 20.874 1.00 96.31 559 ILE A O 1
ATOM 4515 N N . ALA A 1 560 ? -13.882 -13.450 21.463 1.00 93.62 560 ALA A N 1
ATOM 4516 C CA . ALA A 1 560 ? -14.192 -14.158 20.220 1.00 93.62 560 ALA A CA 1
ATOM 4517 C C . ALA A 1 560 ? -15.113 -15.356 20.490 1.00 93.62 560 ALA A C 1
ATOM 4519 O O . ALA A 1 560 ? -14.735 -16.292 21.197 1.00 93.62 560 ALA A O 1
ATOM 4520 N N . GLY A 1 561 ? -16.347 -15.314 19.975 1.00 94.38 561 GLY A N 1
ATOM 4521 C CA . GLY A 1 561 ? -17.325 -16.405 20.121 1.00 94.38 561 GLY A CA 1
ATOM 4522 C C . GLY A 1 561 ? -17.736 -16.740 21.564 1.00 94.38 561 GLY A C 1
ATOM 4523 O O . GLY A 1 561 ? -18.294 -17.810 21.821 1.00 94.38 561 GLY A O 1
ATOM 4524 N N . ALA A 1 562 ? -17.463 -15.840 22.513 1.00 97.19 562 ALA A N 1
ATOM 4525 C CA . ALA A 1 562 ? -17.680 -16.025 23.944 1.00 97.19 562 ALA A CA 1
ATOM 4526 C C . ALA A 1 562 ? -18.407 -14.834 24.576 1.00 97.19 562 ALA A C 1
ATOM 4528 O O . ALA A 1 562 ? -18.454 -13.738 24.023 1.00 97.19 562 ALA A O 1
ATOM 4529 N N . THR A 1 563 ? -18.965 -15.038 25.770 1.00 98.19 563 THR A N 1
ATOM 4530 C CA . THR A 1 563 ? -19.518 -13.958 26.596 1.00 98.19 563 THR A CA 1
ATOM 4531 C C . THR A 1 563 ? -18.548 -13.569 27.708 1.00 98.19 563 THR A C 1
ATOM 4533 O O . THR A 1 563 ? -18.227 -14.386 28.572 1.00 98.19 563 THR A O 1
ATOM 4536 N N . LEU A 1 564 ? -18.145 -12.302 27.732 1.00 98.44 564 LEU A N 1
ATOM 4537 C CA . LEU A 1 564 ? -17.501 -11.660 28.867 1.00 98.44 564 LEU A CA 1
ATOM 4538 C C . LEU A 1 564 ? -18.551 -10.910 29.696 1.00 98.44 564 LEU A C 1
ATOM 4540 O O . LEU A 1 564 ? -19.094 -9.893 29.268 1.00 98.44 564 LEU A O 1
ATOM 4544 N N . THR A 1 565 ? -18.829 -11.405 30.8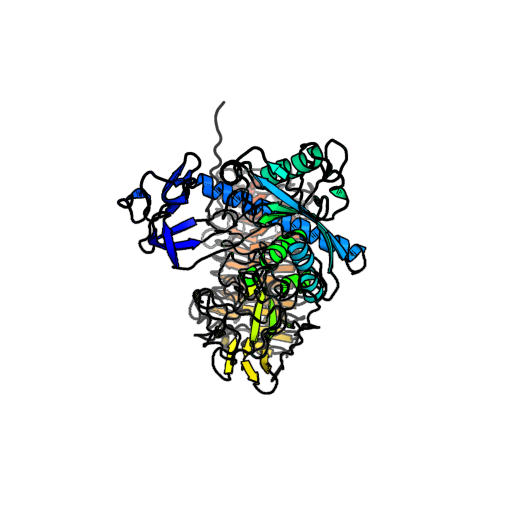99 1.00 98.38 565 THR A N 1
ATOM 4545 C CA . THR A 1 565 ? -19.698 -10.735 31.874 1.00 98.38 565 THR A CA 1
ATOM 4546 C C . THR A 1 565 ? -18.862 -9.906 32.844 1.00 98.38 565 THR A C 1
ATOM 4548 O O . THR A 1 565 ? -17.893 -10.414 33.405 1.00 98.38 565 THR A O 1
ATOM 4551 N N . ILE A 1 566 ? -19.243 -8.654 33.089 1.00 98.50 566 ILE A N 1
ATOM 4552 C CA . ILE A 1 566 ? -18.565 -7.766 34.039 1.00 98.50 566 ILE A CA 1
ATOM 4553 C C . ILE A 1 566 ? -19.492 -7.533 35.236 1.00 98.50 566 ILE A C 1
ATOM 4555 O O . ILE A 1 566 ? -20.570 -6.955 35.092 1.00 98.50 566 ILE A O 1
ATOM 4559 N N . ASP A 1 567 ? -19.087 -8.009 36.415 1.00 98.31 567 ASP A N 1
ATOM 4560 C CA . ASP A 1 567 ? -19.890 -7.924 37.637 1.00 98.31 567 ASP A CA 1
ATOM 4561 C C . ASP A 1 567 ? -20.034 -6.468 38.129 1.00 98.31 567 ASP A C 1
ATOM 4563 O O . ASP A 1 567 ? -19.124 -5.653 37.936 1.00 98.31 567 ASP A O 1
ATOM 4567 N N . PRO A 1 568 ? -21.132 -6.127 38.832 1.00 98.31 568 PRO A N 1
ATOM 4568 C CA . PRO A 1 568 ? -21.316 -4.788 39.376 1.00 98.31 568 PRO A CA 1
ATOM 4569 C C . PRO A 1 568 ? -20.174 -4.370 40.314 1.00 98.31 568 PRO A C 1
ATOM 4571 O O . PRO A 1 568 ? -19.765 -5.130 41.195 1.00 98.31 568 PRO A O 1
ATOM 4574 N N . GLY A 1 569 ? -19.705 -3.129 40.166 1.00 96.94 569 GLY A N 1
ATOM 4575 C CA . GLY A 1 569 ? -18.600 -2.572 40.954 1.00 96.94 569 GLY A CA 1
ATOM 4576 C C . GLY A 1 569 ? -17.204 -2.983 40.479 1.00 96.94 569 GLY A C 1
ATOM 4577 O O . GLY A 1 569 ? -16.236 -2.751 41.202 1.00 96.94 569 GLY A O 1
ATOM 4578 N N . THR A 1 570 ? -17.089 -3.622 39.312 1.00 98.44 570 THR A N 1
ATOM 4579 C CA . THR A 1 570 ? -15.792 -3.958 38.710 1.00 98.44 570 THR A CA 1
ATOM 4580 C C . THR A 1 570 ? -15.109 -2.712 38.153 1.00 98.44 570 THR A C 1
ATOM 4582 O O . THR A 1 570 ? -15.747 -1.891 37.499 1.00 98.44 570 THR A O 1
ATOM 4585 N N . GLU A 1 571 ? -13.802 -2.605 38.376 1.00 97.25 571 GLU A N 1
ATOM 4586 C CA . GLU A 1 571 ? -12.930 -1.561 37.843 1.00 97.25 571 GLU A CA 1
ATOM 4587 C C . GLU A 1 571 ? -11.938 -2.188 36.855 1.00 97.25 571 GLU A C 1
ATOM 4589 O O . GLU A 1 571 ? -11.098 -3.004 37.237 1.00 97.25 571 GLU A O 1
ATOM 4594 N N . ILE A 1 572 ? -12.049 -1.823 35.582 1.00 95.88 572 ILE A N 1
ATOM 4595 C CA . ILE A 1 572 ? -11.152 -2.233 34.502 1.00 95.88 572 ILE A CA 1
ATOM 4596 C C . ILE A 1 572 ? -10.136 -1.109 34.283 1.00 95.88 572 ILE A C 1
ATOM 4598 O O . ILE A 1 572 ? -10.501 0.005 33.908 1.00 95.88 572 ILE A O 1
ATOM 4602 N N . GLN A 1 573 ? -8.865 -1.419 34.529 1.00 92.50 573 GLN A N 1
ATOM 4603 C CA . GLN A 1 573 ? -7.727 -0.513 34.424 1.00 92.50 573 GLN A CA 1
ATOM 4604 C C . GLN A 1 573 ? -6.887 -0.874 33.194 1.00 92.50 573 GLN A C 1
ATOM 4606 O O . GLN A 1 573 ? -6.201 -1.899 33.176 1.00 92.50 573 GLN A O 1
ATOM 4611 N N . ILE A 1 574 ? -6.937 -0.023 32.171 1.00 90.31 574 ILE A N 1
ATOM 4612 C CA . ILE A 1 574 ? -6.155 -0.151 30.941 1.00 90.31 574 ILE A CA 1
ATOM 4613 C C . ILE A 1 574 ? -4.754 0.426 31.176 1.00 90.31 574 ILE A C 1
ATOM 4615 O O . ILE A 1 574 ? -4.567 1.641 31.255 1.00 90.31 574 ILE A O 1
ATOM 4619 N N . GLN A 1 575 ? -3.759 -0.443 31.309 1.00 84.50 575 GLN A N 1
ATOM 4620 C CA . GLN A 1 575 ? -2.364 -0.091 31.553 1.00 84.50 575 GLN A CA 1
ATOM 4621 C C . GLN A 1 575 ? -1.667 0.321 30.256 1.00 84.50 575 GLN A C 1
ATOM 4623 O O . GLN A 1 575 ? -0.803 -0.389 29.742 1.00 84.50 575 GLN A O 1
ATOM 4628 N N . ASN A 1 576 ? -2.043 1.483 29.718 1.00 68.81 576 ASN A N 1
ATOM 4629 C CA . ASN A 1 576 ? -1.398 2.007 28.524 1.00 68.81 576 ASN A CA 1
ATOM 4630 C C . ASN A 1 576 ? 0.028 2.483 28.859 1.00 68.81 576 ASN A C 1
ATOM 4632 O O . ASN A 1 576 ? 0.239 3.564 29.408 1.00 68.81 576 ASN A O 1
ATOM 4636 N N . SER A 1 577 ? 1.016 1.638 28.564 1.00 59.62 577 SER A N 1
ATOM 4637 C CA . SER A 1 577 ? 2.435 1.924 28.802 1.00 59.62 577 SER A CA 1
ATOM 4638 C C . SER A 1 577 ? 3.138 2.562 27.600 1.00 59.62 577 SER A C 1
ATOM 4640 O O . SER A 1 577 ? 4.291 2.979 27.735 1.00 59.62 577 SER A O 1
ATOM 4642 N N . ASN A 1 578 ? 2.460 2.670 26.448 1.00 57.41 578 ASN A N 1
ATOM 4643 C CA . ASN A 1 578 ? 3.043 3.173 25.211 1.00 57.41 578 ASN A CA 1
ATOM 4644 C C . ASN A 1 578 ? 2.250 4.385 24.671 1.00 57.41 578 ASN A C 1
ATOM 4646 O O . ASN A 1 578 ? 1.195 4.212 24.067 1.00 57.41 578 ASN A O 1
ATOM 4650 N N . PRO A 1 579 ? 2.751 5.623 24.841 1.00 47.59 579 PRO A N 1
ATOM 4651 C CA . PRO A 1 579 ? 2.012 6.857 24.543 1.00 47.59 579 PRO A CA 1
ATOM 4652 C C . PRO A 1 579 ? 1.728 7.120 23.047 1.00 47.59 579 PRO A C 1
ATOM 4654 O O . PRO A 1 579 ? 1.217 8.185 22.712 1.00 47.59 579 PRO A O 1
ATOM 4657 N N . GLY A 1 580 ? 2.065 6.189 22.146 1.00 50.22 580 GLY A N 1
ATOM 4658 C CA . GLY A 1 580 ? 1.736 6.268 20.717 1.00 50.22 580 GLY A CA 1
ATOM 4659 C C . GLY A 1 580 ? 0.440 5.553 20.315 1.00 50.22 580 GLY A C 1
ATOM 4660 O O . GLY A 1 580 ? -0.216 5.997 19.379 1.00 50.22 580 GLY A O 1
ATOM 4661 N N . PHE A 1 581 ? 0.044 4.484 21.025 1.00 61.47 581 PHE A N 1
ATOM 4662 C CA . PHE A 1 581 ? -1.073 3.607 20.633 1.00 61.47 581 PHE A CA 1
ATOM 4663 C C . PHE A 1 581 ? -1.843 3.138 21.863 1.00 61.47 581 PHE A C 1
ATOM 4665 O O . PHE A 1 581 ? -1.263 2.593 22.798 1.00 61.47 581 PHE A O 1
ATOM 4672 N N . GLY A 1 582 ? -3.156 3.363 21.876 1.00 71.69 582 GLY A N 1
ATOM 4673 C CA . GLY A 1 582 ? -4.017 2.919 22.965 1.00 71.69 582 GLY A CA 1
ATOM 4674 C C . GLY A 1 582 ? -4.308 1.421 22.895 1.00 71.69 582 GLY A C 1
ATOM 4675 O O . GLY A 1 582 ? -4.567 0.903 21.814 1.00 71.69 582 GLY A O 1
ATOM 4676 N N . ILE A 1 583 ? -4.358 0.744 24.044 1.00 83.88 583 ILE A N 1
ATOM 4677 C CA . ILE A 1 583 ? -4.866 -0.636 24.136 1.00 83.88 583 ILE A CA 1
ATOM 4678 C C . ILE A 1 583 ? -6.332 -0.681 23.680 1.00 83.88 583 ILE A C 1
ATOM 4680 O O . ILE A 1 583 ? -7.106 0.225 24.016 1.00 83.88 583 ILE A O 1
ATOM 4684 N N . ARG A 1 584 ? -6.723 -1.723 22.943 1.00 86.69 584 ARG A N 1
ATOM 4685 C CA . ARG A 1 584 ? -8.082 -1.931 22.422 1.00 86.69 584 ARG A CA 1
ATOM 4686 C C . ARG A 1 584 ? -8.797 -3.106 23.094 1.00 86.69 584 ARG A C 1
ATOM 4688 O O . ARG A 1 584 ? -8.204 -4.136 23.414 1.00 86.69 584 ARG A O 1
ATOM 4695 N N . LEU A 1 585 ? -10.110 -2.956 23.266 1.00 91.56 585 LEU A N 1
ATOM 4696 C CA . LEU A 1 585 ? -11.026 -4.063 23.534 1.00 91.56 585 LEU A CA 1
ATOM 4697 C C . LEU A 1 585 ? -11.794 -4.397 22.257 1.00 91.56 585 LEU A C 1
ATOM 4699 O O . LEU A 1 585 ? -12.493 -3.545 21.718 1.00 91.56 585 LEU A O 1
ATOM 4703 N N . GLU A 1 586 ? -11.688 -5.631 21.781 1.00 91.88 586 GLU A N 1
ATOM 4704 C CA . GLU A 1 586 ? -12.358 -6.078 20.559 1.00 91.88 586 GLU A CA 1
ATOM 4705 C C . GLU A 1 586 ? -13.411 -7.143 20.853 1.00 91.88 586 GLU A C 1
ATOM 4707 O O . GLU A 1 586 ? -13.191 -8.042 21.666 1.00 91.88 586 GLU A O 1
ATOM 4712 N N . ILE A 1 587 ? -14.540 -7.084 20.148 1.00 94.75 587 ILE A N 1
ATOM 4713 C CA . ILE A 1 587 ? -15.567 -8.131 20.154 1.00 94.75 587 ILE A CA 1
ATOM 4714 C C . ILE A 1 587 ? -15.748 -8.636 18.724 1.00 94.75 587 ILE A C 1
ATOM 4716 O O . ILE A 1 587 ? -16.080 -7.850 17.834 1.00 94.75 587 ILE A O 1
ATOM 4720 N N . ARG A 1 588 ? -15.510 -9.932 18.512 1.00 91.81 588 ARG A N 1
ATOM 4721 C CA . ARG A 1 588 ? -15.504 -10.593 17.196 1.00 91.81 588 ARG A CA 1
ATOM 4722 C C . ARG A 1 588 ? -16.195 -11.950 17.240 1.00 91.81 588 ARG A C 1
ATOM 4724 O O . ARG A 1 588 ? -16.482 -12.478 18.320 1.00 91.81 588 ARG A O 1
ATOM 4731 N N . ASP A 1 589 ? -16.440 -12.529 16.067 1.00 91.06 589 ASP A N 1
ATOM 4732 C CA . ASP A 1 589 ? -16.910 -13.914 15.905 1.00 91.06 589 ASP A CA 1
ATOM 4733 C C . ASP A 1 589 ? -18.189 -14.243 16.704 1.00 91.06 589 ASP A C 1
ATOM 4735 O O . ASP A 1 589 ? -18.365 -15.350 17.221 1.00 91.06 589 ASP A O 1
ATOM 4739 N N . GLY A 1 590 ? -19.090 -13.268 16.859 1.00 94.06 590 GLY A N 1
ATOM 4740 C CA . GLY A 1 590 ? -20.318 -13.418 17.644 1.00 94.06 590 GLY A CA 1
ATOM 4741 C C . GLY A 1 590 ? -20.102 -13.354 19.159 1.00 94.06 590 GLY A C 1
ATOM 4742 O O . GLY A 1 590 ? -20.895 -13.911 19.923 1.00 94.06 590 GLY A O 1
ATOM 4743 N N . GLY A 1 591 ? -19.021 -12.712 19.602 1.00 97.50 591 GLY A N 1
ATOM 4744 C CA . GLY A 1 591 ? -18.746 -12.444 21.007 1.00 97.50 591 GLY A CA 1
ATOM 4745 C C . GLY A 1 591 ? -19.736 -11.454 21.634 1.00 97.50 591 GLY A C 1
ATOM 4746 O O . GLY A 1 591 ? -20.440 -10.708 20.950 1.00 97.50 591 GLY A O 1
ATOM 4747 N N . LEU A 1 592 ? -19.776 -11.434 22.966 1.00 97.94 592 LEU A N 1
ATOM 4748 C CA . LEU A 1 592 ? -20.593 -10.513 23.755 1.00 97.94 592 LEU A CA 1
ATOM 4749 C C . LEU A 1 592 ? -19.789 -9.962 24.931 1.00 97.94 592 LEU A C 1
ATOM 4751 O O . LEU A 1 592 ? -19.300 -10.736 25.750 1.00 97.94 592 LEU A O 1
ATOM 4755 N N . ILE A 1 593 ? -19.741 -8.640 25.082 1.00 98.12 593 ILE A N 1
ATOM 4756 C CA . ILE A 1 593 ? -19.403 -8.004 26.363 1.00 98.12 593 ILE A CA 1
ATOM 4757 C C . ILE A 1 593 ? -20.700 -7.527 27.013 1.00 98.12 593 ILE A C 1
ATOM 4759 O O . ILE A 1 593 ? -21.460 -6.774 26.406 1.00 98.12 593 ILE A O 1
ATOM 4763 N N . GLN A 1 594 ? -20.942 -7.944 28.255 1.00 97.94 594 GLN A N 1
ATOM 4764 C CA . GLN A 1 594 ? -22.100 -7.526 29.039 1.00 97.94 594 GLN A CA 1
ATOM 4765 C C . GLN A 1 594 ? -21.673 -7.016 30.415 1.00 97.94 594 GLN A C 1
ATOM 4767 O O . GLN A 1 594 ? -21.235 -7.788 31.269 1.00 97.94 594 GLN A O 1
ATOM 4772 N N . SER A 1 595 ? -21.864 -5.721 30.648 1.00 97.62 595 SER A N 1
ATOM 4773 C CA . SER A 1 595 ? -21.736 -5.114 31.970 1.00 97.62 595 SER A CA 1
ATOM 4774 C C . SER A 1 595 ? -23.038 -5.240 32.754 1.00 97.62 595 SER A C 1
ATOM 4776 O O . SER A 1 595 ? -24.110 -4.956 32.227 1.00 97.62 595 SER A O 1
ATOM 4778 N N . LEU A 1 596 ? -22.941 -5.669 34.013 1.00 96.75 596 LEU A N 1
ATOM 4779 C CA . LEU A 1 596 ? -24.064 -5.827 34.942 1.00 96.75 596 LEU A CA 1
ATOM 4780 C C . LEU A 1 596 ? -24.008 -4.785 36.070 1.00 96.75 596 LEU A C 1
ATOM 4782 O O . LEU A 1 596 ? -24.316 -5.089 37.228 1.00 96.75 596 LEU A O 1
ATOM 4786 N N . GLY A 1 597 ? -23.562 -3.567 35.752 1.00 95.75 597 GLY A N 1
ATOM 4787 C CA . GLY A 1 597 ? -23.511 -2.461 36.699 1.00 95.75 597 GLY A CA 1
ATOM 4788 C C . GLY A 1 597 ? -24.873 -2.165 37.335 1.00 95.75 597 GLY A C 1
ATOM 4789 O O . GLY A 1 597 ? -25.934 -2.548 36.848 1.00 95.75 597 GLY A O 1
ATOM 4790 N N . THR A 1 598 ? -24.860 -1.423 38.439 1.00 96.44 598 THR A N 1
ATOM 4791 C CA . THR A 1 598 ? -26.088 -0.903 39.064 1.00 96.44 598 THR A CA 1
ATOM 4792 C C . THR A 1 598 ? -25.870 0.522 39.553 1.00 96.44 598 THR A C 1
ATOM 4794 O O . THR A 1 598 ? -24.738 0.883 39.857 1.00 96.44 598 THR A O 1
ATOM 4797 N N . ASN A 1 599 ? -26.944 1.281 39.793 1.00 92.00 599 ASN A N 1
ATOM 4798 C CA . ASN A 1 599 ? -26.887 2.615 40.422 1.00 92.00 599 ASN A CA 1
ATOM 4799 C C . ASN A 1 599 ? -26.007 2.718 41.688 1.00 92.00 599 ASN A C 1
ATOM 4801 O O . ASN A 1 599 ? -25.526 3.797 42.012 1.00 92.00 599 ASN A O 1
ATOM 4805 N N . ASN A 1 600 ? -25.843 1.626 42.448 1.00 93.56 600 ASN A N 1
ATOM 4806 C CA . ASN A 1 600 ? -25.027 1.620 43.670 1.00 93.56 600 ASN A CA 1
ATOM 4807 C C . ASN A 1 600 ? -23.622 1.035 43.467 1.00 93.56 600 ASN A C 1
ATOM 4809 O O . ASN A 1 600 ? -22.781 1.192 44.346 1.00 93.56 600 ASN A O 1
ATOM 4813 N N . ASN A 1 601 ? -23.398 0.309 42.371 1.00 95.25 601 ASN A N 1
ATOM 4814 C CA . ASN A 1 601 ? -22.154 -0.388 42.053 1.00 95.25 601 ASN A CA 1
ATOM 4815 C C . ASN A 1 601 ? -21.945 -0.319 40.536 1.00 95.25 601 ASN A C 1
ATOM 4817 O O . ASN A 1 601 ? -22.196 -1.294 39.819 1.00 95.25 601 ASN A O 1
ATOM 4821 N N . THR A 1 602 ? -21.571 0.863 40.062 1.00 96.88 602 THR A N 1
ATOM 4822 C CA . THR A 1 602 ? -21.243 1.137 38.660 1.00 96.88 602 THR A CA 1
ATOM 4823 C C . THR A 1 602 ? -20.015 0.324 38.251 1.00 96.88 602 THR A C 1
ATOM 4825 O O . THR A 1 602 ? -19.123 0.102 39.072 1.00 96.88 602 THR A O 1
ATOM 4828 N N . VAL A 1 603 ? -19.971 -0.148 37.007 1.00 98.31 603 VAL A N 1
ATOM 4829 C CA . VAL A 1 603 ? -18.735 -0.683 36.410 1.00 98.31 603 VAL A CA 1
ATOM 4830 C C . VAL A 1 603 ? -17.911 0.482 35.880 1.00 98.31 603 VAL A C 1
ATOM 4832 O O . VAL A 1 603 ? -18.470 1.386 35.271 1.00 98.31 603 VAL A O 1
ATOM 4835 N N . THR A 1 604 ? -16.598 0.469 36.070 1.00 96.75 604 THR A N 1
ATOM 4836 C CA . THR A 1 604 ? -15.710 1.534 35.586 1.00 96.75 604 THR A CA 1
ATOM 4837 C C . THR A 1 604 ? -14.688 0.972 34.607 1.00 96.75 604 THR A C 1
ATOM 4839 O O . THR A 1 604 ? -14.067 -0.047 34.894 1.00 96.75 604 THR A O 1
ATOM 4842 N N . ILE A 1 605 ? -14.490 1.644 33.472 1.00 95.12 605 ILE A N 1
ATOM 4843 C CA . ILE A 1 605 ? -13.452 1.351 32.476 1.00 95.12 605 ILE A CA 1
ATOM 4844 C C . ILE A 1 605 ? -12.626 2.620 32.272 1.00 95.12 605 ILE A C 1
ATOM 4846 O O . ILE A 1 605 ? -13.159 3.645 31.847 1.00 95.12 605 ILE A O 1
ATOM 4850 N N . ASN A 1 606 ? -11.338 2.570 32.602 1.00 90.88 606 ASN A N 1
ATOM 4851 C CA . ASN A 1 606 ? -10.451 3.729 32.519 1.00 90.88 606 ASN A CA 1
ATOM 4852 C C . ASN A 1 606 ? -9.007 3.311 32.227 1.00 90.88 606 ASN A C 1
ATOM 4854 O O . ASN A 1 606 ? -8.614 2.187 32.534 1.00 90.88 606 ASN A O 1
ATOM 4858 N N . SER A 1 607 ? -8.196 4.226 31.705 1.00 84.62 607 SER A N 1
ATOM 4859 C CA . SER A 1 607 ? -6.750 4.044 31.603 1.00 84.62 607 SER A CA 1
ATOM 4860 C C . SER A 1 607 ? -6.002 4.406 32.891 1.00 84.62 607 SER A C 1
ATOM 4862 O O . SER A 1 607 ? -6.456 5.196 33.722 1.00 84.62 607 SER A O 1
ATOM 4864 N N . SER A 1 608 ? -4.844 3.773 33.089 1.00 70.56 608 SER A N 1
ATOM 4865 C CA . SER A 1 608 ? -3.898 4.067 34.168 1.00 70.56 608 SER A CA 1
ATOM 4866 C C . SER A 1 608 ? -2.453 3.890 33.667 1.00 70.56 608 SER A C 1
ATOM 4868 O O . SER A 1 608 ? -2.043 2.750 33.440 1.00 70.56 608 SER A O 1
ATOM 4870 N N . PRO A 1 609 ? -1.640 4.958 33.514 1.00 67.50 609 PRO A N 1
ATOM 4871 C CA . PRO A 1 609 ? -1.931 6.376 33.784 1.00 67.50 609 PRO A CA 1
ATOM 4872 C C . PRO A 1 609 ? -3.029 6.955 32.870 1.00 67.50 609 PRO A C 1
ATOM 4874 O O . PRO A 1 609 ? -3.441 6.288 31.928 1.00 67.50 609 PRO A O 1
ATOM 4877 N N . GLU A 1 610 ? -3.506 8.171 33.172 1.00 68.44 610 GLU A N 1
ATOM 4878 C CA . GLU A 1 610 ? -4.508 8.918 32.381 1.00 68.44 610 GLU A CA 1
ATOM 4879 C C . GLU A 1 610 ? -3.957 9.288 30.989 1.00 68.44 610 GLU A C 1
ATOM 4881 O O . GLU A 1 610 ? -3.610 10.433 30.715 1.00 68.44 610 GLU A O 1
ATOM 4886 N N . GLU A 1 611 ? -3.839 8.290 30.121 1.00 72.94 611 GLU A N 1
ATOM 4887 C CA . GLU A 1 611 ? -3.475 8.407 28.711 1.00 72.94 611 GLU A CA 1
ATOM 4888 C C . GLU A 1 611 ? -4.590 7.775 27.870 1.00 72.94 611 GLU A C 1
ATOM 4890 O O . GLU A 1 611 ? -5.155 6.759 28.292 1.00 72.94 611 GLU A O 1
ATOM 4895 N N . PRO A 1 612 ? -4.934 8.324 26.695 1.00 74.94 612 PRO A N 1
ATOM 4896 C CA . PRO A 1 612 ? -6.012 7.778 25.887 1.00 74.94 612 PRO A CA 1
ATOM 4897 C C . PRO A 1 612 ? -5.787 6.303 25.525 1.00 74.94 612 PRO A C 1
ATOM 4899 O O . PRO A 1 612 ? -4.709 5.926 25.060 1.00 74.94 612 PRO A O 1
ATOM 4902 N N . TRP A 1 613 ? -6.797 5.457 25.729 1.00 86.56 613 TRP A N 1
ATOM 4903 C CA . TRP A 1 613 ? -6.823 4.085 25.200 1.00 86.56 613 TRP A CA 1
ATOM 4904 C C . TRP A 1 613 ? -7.720 4.004 23.959 1.00 86.56 613 TRP A C 1
ATOM 4906 O O . TRP A 1 613 ? -8.535 4.894 23.721 1.00 86.56 613 TRP A O 1
ATOM 4916 N N . SER A 1 614 ? -7.572 2.971 23.128 1.00 84.94 614 SER A N 1
ATOM 4917 C CA . SER A 1 614 ? -8.160 2.978 21.779 1.00 84.94 614 SER A CA 1
ATOM 4918 C C . SER A 1 614 ? -9.680 2.879 21.767 1.00 84.94 614 SER A C 1
ATOM 4920 O O . SER A 1 614 ? -10.301 3.403 20.836 1.00 84.94 614 SER A O 1
ATOM 4922 N N . GLY A 1 615 ? -10.268 2.243 22.784 1.00 90.12 615 GLY A N 1
ATOM 4923 C CA . GLY A 1 615 ? -11.707 2.034 22.865 1.00 90.12 615 GLY A CA 1
ATOM 4924 C C . GLY A 1 615 ? -12.177 0.597 22.794 1.00 90.12 615 GLY A C 1
ATOM 4925 O O . GLY A 1 615 ? -11.381 -0.346 22.779 1.00 90.12 615 GLY A O 1
ATOM 4926 N N . ILE A 1 616 ? -13.503 0.463 22.710 1.00 92.19 616 ILE A N 1
ATOM 4927 C CA . ILE A 1 616 ? -14.191 -0.799 22.432 1.00 92.19 616 ILE A CA 1
ATOM 4928 C C . ILE A 1 616 ? -14.623 -0.828 20.965 1.00 92.19 616 ILE A C 1
ATOM 4930 O O . ILE A 1 616 ? -15.404 0.022 20.539 1.00 92.19 616 ILE A O 1
ATOM 4934 N N . SER A 1 617 ? -14.175 -1.827 20.212 1.00 91.94 617 SER A N 1
ATOM 4935 C CA . SER A 1 617 ? -14.595 -2.051 18.827 1.00 91.94 617 SER A CA 1
ATOM 4936 C C . SER A 1 617 ? -15.424 -3.330 18.707 1.00 91.94 617 SER A C 1
ATOM 4938 O O . SER A 1 617 ? -15.052 -4.376 19.244 1.00 91.94 617 SER A O 1
ATOM 4940 N N . VAL A 1 618 ? -16.551 -3.249 18.001 1.00 93.31 618 VAL A N 1
ATOM 4941 C CA . VAL A 1 618 ? -17.515 -4.342 17.815 1.00 93.31 618 VAL A CA 1
ATOM 4942 C C . VAL A 1 618 ? -17.624 -4.666 16.326 1.00 93.31 618 VAL A C 1
ATOM 4944 O O . VAL A 1 618 ? -18.024 -3.809 15.537 1.00 93.31 618 VAL A O 1
ATOM 4947 N N . TYR A 1 619 ? -17.281 -5.901 15.964 1.00 90.94 619 TYR A N 1
ATOM 4948 C CA . TYR A 1 619 ? -17.246 -6.397 14.585 1.00 90.94 619 TYR A CA 1
ATOM 4949 C C . TYR A 1 619 ? -18.183 -7.596 14.389 1.00 90.94 619 TYR A C 1
ATOM 4951 O O . TYR A 1 619 ? -18.675 -8.190 15.355 1.00 90.94 619 TYR A O 1
ATOM 4959 N N . ASP A 1 620 ? -18.369 -7.994 13.132 1.00 90.19 620 ASP A N 1
ATOM 4960 C CA . ASP A 1 620 ? -19.127 -9.176 12.719 1.00 90.19 620 ASP A CA 1
ATOM 4961 C C . ASP A 1 620 ? -20.547 -9.190 13.318 1.00 90.19 620 ASP A C 1
ATOM 4963 O O . ASP A 1 620 ? -21.182 -8.156 13.482 1.00 90.19 620 ASP A O 1
ATOM 4967 N N . ASN A 1 621 ? -21.066 -10.359 13.693 1.00 92.75 621 ASN A N 1
ATOM 4968 C CA . ASN A 1 621 ? -22.346 -10.521 14.385 1.00 92.75 621 ASN A CA 1
ATOM 4969 C C . ASN A 1 621 ? -22.243 -10.378 15.920 1.00 92.75 621 ASN A C 1
ATOM 4971 O O . ASN A 1 621 ? -22.969 -11.064 16.649 1.00 92.75 621 ASN A O 1
ATOM 4975 N N . SER A 1 622 ? -21.307 -9.563 16.415 1.00 97.06 622 SER A N 1
ATOM 4976 C CA . SER A 1 622 ? -21.006 -9.424 17.847 1.00 97.06 622 SER A CA 1
ATOM 4977 C C . SER A 1 622 ? -21.816 -8.318 18.526 1.00 97.06 622 SER A C 1
ATOM 4979 O O . SER A 1 622 ? -22.362 -7.420 17.879 1.00 97.06 622 SER A O 1
ATOM 4981 N N . SER A 1 623 ? -21.878 -8.354 19.860 1.00 96.88 623 SER A N 1
ATOM 4982 C CA . SER A 1 623 ? -22.691 -7.409 20.632 1.00 96.88 623 SER A CA 1
ATOM 4983 C C . SER A 1 623 ? -21.969 -6.812 21.842 1.00 96.88 623 SER A C 1
ATOM 4985 O O . SER A 1 623 ? -21.197 -7.477 22.532 1.00 96.88 623 SER A O 1
ATOM 4987 N N . LEU A 1 624 ? -22.292 -5.558 22.151 1.00 97.56 624 LEU A N 1
ATOM 4988 C CA . LEU A 1 624 ? -21.874 -4.860 23.367 1.00 97.56 624 LEU A CA 1
ATOM 4989 C C . LEU A 1 624 ? -23.103 -4.395 24.152 1.00 97.56 624 LEU A C 1
ATOM 4991 O O . LEU A 1 624 ? -23.973 -3.732 23.594 1.00 97.56 624 LEU A O 1
ATOM 4995 N N . ILE A 1 625 ? -23.154 -4.693 25.451 1.00 97.81 625 ILE A N 1
ATOM 4996 C CA . ILE A 1 625 ? -24.179 -4.190 26.374 1.00 97.81 625 ILE A CA 1
ATOM 4997 C C . ILE A 1 625 ? -23.488 -3.555 27.580 1.00 97.81 625 ILE A C 1
ATOM 4999 O O . ILE A 1 625 ? -22.890 -4.253 28.403 1.00 97.81 625 ILE A O 1
ATOM 5003 N N . LEU A 1 626 ? -23.594 -2.233 27.701 1.00 97.31 626 LEU A N 1
ATOM 5004 C CA . LEU A 1 626 ? -23.108 -1.474 28.848 1.00 97.31 626 LEU A CA 1
ATOM 5005 C C . LEU A 1 626 ? -24.290 -0.945 29.656 1.00 97.31 626 LEU A C 1
ATOM 5007 O O . LEU A 1 626 ? -24.951 0.009 29.253 1.00 97.31 626 LEU A O 1
ATOM 5011 N N . GLU A 1 627 ? -24.547 -1.567 30.805 1.00 97.38 627 GLU A N 1
ATOM 5012 C CA . GLU A 1 627 ? -25.542 -1.110 31.772 1.00 97.38 627 GLU A CA 1
ATOM 5013 C C . GLU A 1 627 ? -24.827 -0.533 32.998 1.00 97.38 627 GLU A C 1
ATOM 5015 O O . GLU A 1 627 ? -23.916 -1.170 33.535 1.00 97.38 627 GLU A O 1
ATOM 5020 N N . HIS A 1 628 ? -25.198 0.681 33.425 1.00 98.06 628 HIS A N 1
ATOM 5021 C CA . HIS A 1 628 ? -24.589 1.362 34.578 1.00 98.06 628 HIS A CA 1
ATOM 5022 C C . HIS A 1 628 ? -23.054 1.301 34.563 1.00 98.06 628 HIS A C 1
ATOM 5024 O O . HIS A 1 628 ? -22.413 0.836 35.515 1.00 98.06 628 HIS A O 1
ATOM 5030 N N . THR A 1 629 ? -22.471 1.723 33.442 1.00 97.81 629 THR A N 1
ATOM 5031 C CA . THR A 1 629 ? -21.028 1.689 33.200 1.00 97.81 629 THR A CA 1
ATOM 5032 C C . THR A 1 629 ? -20.494 3.098 32.993 1.00 97.81 629 THR A C 1
ATOM 5034 O O . THR A 1 629 ? -21.101 3.895 32.287 1.00 97.81 629 THR A O 1
ATOM 5037 N N . GLN A 1 630 ? -19.353 3.401 33.598 1.00 96.00 630 GLN A N 1
ATOM 5038 C CA . GLN A 1 630 ? -18.599 4.622 33.363 1.00 96.00 630 GLN A CA 1
ATOM 5039 C C . GLN A 1 630 ? -17.378 4.294 32.505 1.00 96.00 630 GLN A C 1
ATOM 5041 O O . GLN A 1 630 ? -16.571 3.447 32.893 1.00 96.00 630 GLN A O 1
ATOM 5046 N N . VAL A 1 631 ? -17.233 4.953 31.358 1.00 94.06 631 VAL A N 1
ATOM 5047 C CA . VAL A 1 631 ? -16.077 4.794 30.465 1.00 94.06 631 VAL A CA 1
ATOM 5048 C C . VAL A 1 631 ? -15.369 6.135 30.319 1.00 94.06 631 VAL A C 1
ATOM 5050 O O . VAL A 1 631 ? -16.000 7.135 29.982 1.00 94.06 631 VAL A O 1
ATOM 5053 N N . MET A 1 632 ? -14.064 6.155 30.581 1.00 91.19 632 MET A N 1
ATOM 5054 C CA . MET A 1 632 ? -13.266 7.382 30.628 1.00 91.19 632 MET A CA 1
ATOM 5055 C C . MET A 1 632 ? -11.997 7.270 29.779 1.00 91.19 632 MET A C 1
ATOM 5057 O O . MET A 1 632 ? -11.473 6.168 29.579 1.00 91.19 632 MET A O 1
ATOM 5061 N N . ASN A 1 633 ? -11.490 8.421 29.322 1.00 86.94 633 ASN A N 1
ATOM 5062 C CA . ASN A 1 633 ? -10.179 8.577 28.677 1.00 86.94 633 ASN A CA 1
ATOM 5063 C C . ASN A 1 633 ? -9.966 7.667 27.455 1.00 86.94 633 ASN A C 1
ATOM 5065 O O . ASN A 1 633 ? -8.879 7.131 27.253 1.00 86.94 633 ASN A O 1
ATOM 5069 N N . ALA A 1 634 ? -10.997 7.454 26.638 1.00 86.94 634 ALA A N 1
ATOM 5070 C CA . ALA A 1 634 ? -10.889 6.671 25.408 1.00 86.94 634 ALA A CA 1
ATOM 5071 C C . ALA A 1 634 ? -10.735 7.589 24.185 1.00 86.94 634 ALA A C 1
ATOM 5073 O O . ALA A 1 634 ? -11.449 8.579 24.042 1.00 86.94 634 ALA A O 1
ATOM 5074 N N . THR A 1 635 ? -9.865 7.257 23.233 1.00 84.56 635 THR A N 1
ATOM 5075 C CA . THR A 1 635 ? -9.844 7.929 21.926 1.00 84.56 635 THR A CA 1
ATOM 5076 C C . THR A 1 635 ? -11.174 7.710 21.208 1.00 84.56 635 THR A C 1
ATOM 5078 O O . THR A 1 635 ? -11.814 8.664 20.770 1.00 84.56 635 THR A O 1
ATOM 5081 N N . ASN A 1 636 ? -11.638 6.466 21.146 1.00 84.00 636 ASN A N 1
ATOM 5082 C CA . ASN A 1 636 ? -12.974 6.136 20.669 1.00 84.00 636 ASN A CA 1
ATOM 5083 C C . ASN A 1 636 ? -13.682 5.419 21.803 1.00 84.00 636 ASN A C 1
ATOM 5085 O O . ASN A 1 636 ? -13.206 4.382 22.227 1.00 84.00 636 ASN A O 1
ATOM 5089 N N . VAL A 1 637 ? -14.788 5.928 22.335 1.00 82.12 637 VAL A N 1
ATOM 5090 C CA . VAL A 1 637 ? -15.474 5.204 23.421 1.00 82.12 637 VAL A CA 1
ATOM 5091 C C . VAL A 1 637 ? -15.915 3.832 22.918 1.00 82.12 637 VAL A C 1
ATOM 5093 O O . VAL A 1 637 ? -15.561 2.801 23.492 1.00 82.12 637 VAL A O 1
ATOM 5096 N N . ILE A 1 638 ? -16.663 3.847 21.813 1.00 88.12 638 ILE A N 1
ATOM 5097 C CA . ILE A 1 638 ? -17.216 2.679 21.137 1.00 88.12 638 ILE A CA 1
ATOM 5098 C C . ILE A 1 638 ? -17.155 2.914 19.629 1.00 88.12 638 ILE A C 1
ATOM 5100 O O . ILE A 1 638 ? -17.466 4.018 19.165 1.00 88.12 638 ILE A O 1
ATOM 5104 N N . ARG A 1 639 ? -16.805 1.862 18.886 1.00 88.19 639 ARG A N 1
ATOM 5105 C CA . ARG A 1 639 ? -16.977 1.765 17.436 1.00 88.19 639 ARG A CA 1
ATOM 5106 C C . ARG A 1 639 ? -17.756 0.510 17.065 1.00 88.19 639 ARG A C 1
ATOM 5108 O O . ARG A 1 639 ? -17.323 -0.598 17.373 1.00 88.19 639 ARG A O 1
ATOM 5115 N N . VAL A 1 640 ? -18.894 0.690 16.402 1.00 89.56 640 VAL A N 1
ATOM 5116 C CA . VAL A 1 640 ? -19.619 -0.405 15.738 1.00 89.56 640 VAL A CA 1
ATOM 5117 C C . VAL A 1 640 ? -19.220 -0.388 14.264 1.00 89.56 640 VAL A C 1
ATOM 5119 O O . VAL A 1 640 ? -19.440 0.610 13.574 1.00 89.56 640 VAL A O 1
ATOM 5122 N N . GLU A 1 641 ? -18.544 -1.446 13.824 1.00 86.69 641 GLU A N 1
ATOM 5123 C CA . GLU A 1 641 ? -17.767 -1.462 12.576 1.00 86.69 641 GLU A CA 1
ATOM 5124 C C . GLU A 1 641 ? -18.388 -2.357 11.485 1.00 86.69 641 GLU A C 1
ATOM 5126 O O . GLU A 1 641 ? -18.005 -2.249 10.324 1.00 86.69 641 GLU A O 1
ATOM 5131 N N . ASP A 1 642 ? -19.376 -3.202 11.817 1.00 87.06 642 ASP A N 1
ATOM 5132 C CA . ASP A 1 642 ? -20.048 -4.114 10.872 1.00 87.06 642 ASP A CA 1
ATOM 5133 C C . ASP A 1 642 ? -21.580 -3.972 10.911 1.00 87.06 642 ASP A C 1
ATOM 5135 O O . ASP A 1 642 ? -22.169 -3.737 11.962 1.00 87.06 642 ASP A O 1
ATOM 5139 N N . SER A 1 643 ? -22.236 -4.170 9.766 1.00 87.06 643 SER A N 1
ATOM 5140 C CA . SER A 1 643 ? -23.699 -4.164 9.598 1.00 87.06 643 SER A CA 1
ATOM 5141 C C . SER A 1 643 ? -24.455 -5.161 10.484 1.00 87.06 643 SER A C 1
ATOM 5143 O O . SER A 1 643 ? -25.645 -4.992 10.742 1.00 87.06 643 SER A O 1
ATOM 5145 N N . GLN A 1 644 ? -23.803 -6.244 10.916 1.00 90.81 644 GLN A N 1
ATOM 5146 C CA . GLN A 1 644 ? -24.388 -7.241 11.816 1.00 90.81 644 GLN A CA 1
ATOM 5147 C C . GLN A 1 644 ? -24.034 -6.992 13.290 1.00 90.81 644 GLN A C 1
ATOM 5149 O O . GLN A 1 644 ? -24.540 -7.713 14.157 1.00 90.81 644 GLN A O 1
ATOM 5154 N N . ALA A 1 645 ? -23.194 -5.995 13.581 1.00 93.69 645 ALA A N 1
ATOM 5155 C CA . ALA A 1 645 ? -22.756 -5.674 14.929 1.00 93.69 645 ALA A CA 1
ATOM 5156 C C . ALA A 1 645 ? -23.762 -4.748 15.626 1.00 93.69 645 ALA A C 1
ATOM 5158 O O . ALA A 1 645 ? -24.449 -3.936 14.999 1.00 93.69 645 ALA A O 1
ATOM 5159 N N . SER A 1 646 ? -23.841 -4.859 16.955 1.00 94.12 646 SER A N 1
ATOM 5160 C CA . SER A 1 646 ? -24.798 -4.081 17.750 1.00 94.12 646 SER A CA 1
ATOM 5161 C C . SER A 1 646 ? -24.218 -3.577 19.071 1.00 94.12 646 SER A C 1
ATOM 5163 O O . SER A 1 646 ? -23.585 -4.344 19.802 1.00 94.12 646 SER A O 1
ATOM 5165 N N . GLY A 1 647 ? -24.529 -2.338 19.447 1.00 94.88 647 GLY A N 1
ATOM 5166 C CA . GLY A 1 647 ? -24.237 -1.772 20.766 1.00 94.88 647 GLY A CA 1
ATOM 5167 C C . GLY A 1 647 ? -25.496 -1.318 21.511 1.00 94.88 647 GLY A C 1
ATOM 5168 O O . GLY A 1 647 ? -26.407 -0.743 20.917 1.00 94.88 647 GLY A O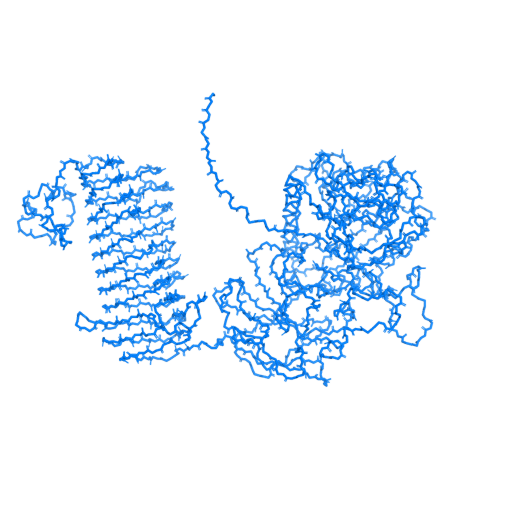 1
ATOM 5169 N N . GLN A 1 648 ? -25.540 -1.539 22.825 1.00 96.19 648 GLN A N 1
ATOM 5170 C CA . GLN A 1 648 ? -26.571 -1.011 23.724 1.00 96.19 648 GLN A CA 1
ATOM 5171 C C . GLN A 1 648 ? -25.931 -0.342 24.937 1.00 96.19 648 GLN A C 1
ATOM 5173 O O . GLN A 1 648 ? -25.211 -0.988 25.701 1.00 96.19 648 GLN A O 1
ATOM 5178 N N . LEU A 1 649 ? -26.219 0.943 25.122 1.00 95.81 649 LEU A N 1
ATOM 5179 C CA . LEU A 1 64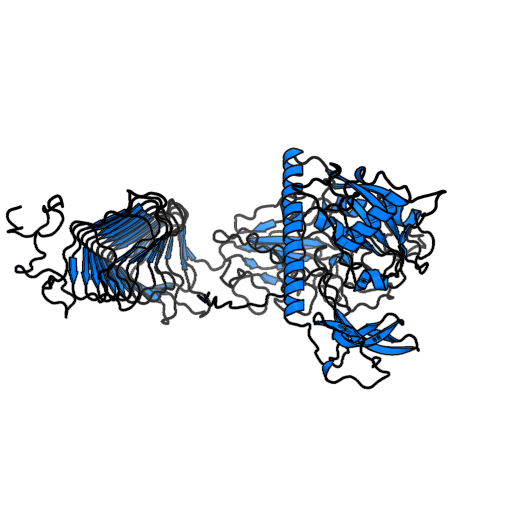9 ? -25.720 1.772 26.216 1.00 95.81 649 LEU A CA 1
ATOM 5180 C C . LEU A 1 649 ? -26.907 2.229 27.051 1.00 95.81 649 LEU A C 1
ATOM 5182 O O . LEU A 1 649 ? -27.823 2.866 26.531 1.00 95.81 649 LEU A O 1
ATOM 5186 N N . ILE A 1 650 ? -26.910 1.859 28.330 1.00 96.88 650 ILE A N 1
ATOM 5187 C CA . ILE A 1 650 ? -28.052 2.063 29.219 1.00 96.88 650 ILE A CA 1
ATOM 5188 C C . ILE A 1 650 ? -27.559 2.575 30.574 1.00 96.88 650 ILE A C 1
ATOM 5190 O O . ILE A 1 650 ? -26.672 1.970 31.182 1.00 96.88 650 ILE A O 1
ATOM 5194 N N . PHE A 1 651 ? -28.118 3.686 31.061 1.00 97.19 651 PHE A N 1
ATOM 5195 C CA . PHE A 1 651 ? -27.775 4.268 32.372 1.00 97.19 651 PHE A CA 1
ATOM 5196 C C . PHE A 1 651 ? -26.266 4.487 32.586 1.00 97.19 651 PHE A C 1
ATOM 5198 O O . PHE A 1 651 ? -25.759 4.305 33.693 1.00 97.19 651 PHE A O 1
ATOM 5205 N N . SER A 1 652 ? -25.540 4.793 31.510 1.00 96.81 652 SER A N 1
ATOM 5206 C CA . SER A 1 652 ? -24.072 4.791 31.466 1.00 96.81 652 SER A CA 1
ATOM 5207 C C . SER A 1 652 ? -23.506 6.184 31.198 1.00 96.81 652 SER A C 1
ATOM 5209 O O . SER A 1 652 ? -24.152 6.996 30.535 1.00 96.81 652 SER A O 1
ATOM 5211 N N . THR A 1 653 ? -22.295 6.439 31.687 1.00 95.75 653 THR A N 1
ATOM 5212 C CA . THR A 1 653 ? -21.623 7.743 31.609 1.00 95.75 653 THR A CA 1
ATOM 5213 C C . THR A 1 653 ? -20.318 7.624 30.823 1.00 95.75 653 THR A C 1
ATOM 5215 O O . THR A 1 653 ? -19.553 6.675 31.004 1.00 95.75 653 THR A O 1
ATOM 5218 N N . PHE A 1 654 ? -20.052 8.596 29.958 1.00 93.56 654 PHE A N 1
ATOM 5219 C CA . PHE A 1 654 ? -18.909 8.624 29.051 1.00 93.56 654 PHE A CA 1
ATOM 5220 C C . PHE A 1 654 ? -18.204 9.974 29.164 1.00 93.56 654 PHE A C 1
ATOM 5222 O O . PHE A 1 654 ? -18.821 11.009 28.906 1.00 93.56 654 PHE A O 1
ATOM 5229 N N . GLU A 1 655 ? -16.931 9.973 29.558 1.00 91.62 655 GLU A N 1
ATOM 5230 C CA . GLU A 1 655 ? -16.201 11.203 29.897 1.00 91.62 655 GLU A CA 1
ATOM 5231 C C . GLU A 1 655 ? -14.844 11.284 29.190 1.00 91.62 655 GLU A C 1
ATOM 5233 O O . GLU A 1 655 ? -14.147 10.277 29.036 1.00 91.62 655 GLU A O 1
ATOM 5238 N N . ASP A 1 656 ? -14.474 12.503 28.784 1.00 87.56 656 ASP A N 1
ATOM 5239 C CA . ASP A 1 656 ? -13.145 12.866 28.272 1.00 87.56 656 ASP A CA 1
ATOM 5240 C C . ASP A 1 656 ? -12.650 11.935 27.147 1.00 87.56 656 ASP A C 1
ATOM 5242 O O . ASP A 1 656 ? -11.546 11.387 27.174 1.00 87.56 656 ASP A O 1
ATOM 5246 N N . ALA A 1 657 ? -13.500 11.747 26.135 1.00 83.19 657 ALA A N 1
ATOM 5247 C CA . ALA A 1 657 ? -13.224 10.879 24.996 1.00 83.19 657 ALA A CA 1
ATOM 5248 C C . ALA A 1 657 ? -13.134 11.643 23.673 1.00 83.19 657 ALA A C 1
ATOM 5250 O O . ALA A 1 657 ? -13.809 12.650 23.483 1.00 83.19 657 ALA A O 1
ATOM 5251 N N . SER A 1 658 ? -12.335 11.171 22.712 1.00 82.19 658 SER A N 1
ATOM 5252 C CA . SER A 1 658 ? -12.150 11.925 21.455 1.00 82.19 658 SER A CA 1
ATOM 5253 C C . SER A 1 658 ? -13.273 11.722 20.437 1.00 82.19 658 SER A C 1
ATOM 5255 O O . SER A 1 658 ? -13.489 12.606 19.613 1.00 82.19 658 SER A O 1
ATOM 5257 N N . SER A 1 659 ? -13.989 10.594 20.461 1.00 80.12 659 SER A N 1
ATOM 5258 C CA . SER A 1 659 ? -15.129 10.336 19.568 1.00 80.12 659 SER A CA 1
ATOM 5259 C C . SER A 1 659 ? -15.970 9.130 20.001 1.00 80.12 659 SER A C 1
ATOM 5261 O O . SER A 1 659 ? -15.546 8.317 20.829 1.00 80.12 659 SER A O 1
ATOM 5263 N N . ILE A 1 660 ? -17.159 9.010 19.405 1.00 81.94 660 ILE A N 1
ATOM 5264 C CA . ILE A 1 660 ? -18.058 7.849 19.493 1.00 81.94 660 ILE A CA 1
ATOM 5265 C C . ILE A 1 660 ? -18.563 7.569 18.081 1.00 81.94 660 ILE A C 1
ATOM 5267 O O . ILE A 1 660 ? -18.960 8.506 17.396 1.00 81.94 660 ILE A O 1
ATOM 5271 N N . GLY A 1 661 ? -18.521 6.321 17.617 1.00 76.00 661 GLY A N 1
ATOM 5272 C CA . GLY A 1 661 ? -18.739 6.026 16.201 1.00 76.00 661 GLY A CA 1
ATOM 5273 C C . GLY A 1 661 ? -19.659 4.843 15.940 1.00 76.00 661 GLY A C 1
ATOM 5274 O O . GLY A 1 661 ? -19.534 3.791 16.566 1.00 76.00 661 GLY A O 1
ATOM 5275 N N . VAL A 1 662 ? -20.540 4.998 14.955 1.00 76.75 662 VAL A N 1
ATOM 5276 C CA . VAL A 1 662 ? -21.224 3.886 14.282 1.00 76.75 662 VAL A CA 1
ATOM 5277 C C . VAL A 1 662 ? -20.862 3.970 12.810 1.00 76.75 662 VAL A C 1
ATOM 5279 O O . VAL A 1 662 ? -21.464 4.756 12.080 1.00 76.75 662 VAL A O 1
ATOM 5282 N N . ASN A 1 663 ? -19.880 3.186 12.382 1.00 78.50 663 ASN A N 1
ATOM 5283 C CA . ASN A 1 663 ? -19.479 3.124 10.978 1.00 78.50 663 ASN A CA 1
ATOM 5284 C C . ASN A 1 663 ? -20.437 2.216 10.195 1.00 78.50 663 ASN A C 1
ATOM 5286 O O . ASN A 1 663 ? -20.832 2.532 9.078 1.00 78.50 663 ASN A O 1
ATOM 5290 N N . SER A 1 664 ? -20.880 1.122 10.820 1.00 75.62 664 SER A N 1
ATOM 5291 C CA . SER A 1 664 ? -21.896 0.203 10.303 1.00 75.62 664 SER A CA 1
ATOM 5292 C C . SER A 1 664 ? -22.701 -0.409 11.465 1.00 75.62 664 SER A C 1
ATOM 5294 O O . SER A 1 664 ? -22.297 -0.269 12.618 1.00 75.62 664 SER A O 1
ATOM 5296 N N . GLY A 1 665 ? -23.865 -1.012 11.199 1.00 87.00 665 GLY A N 1
ATOM 5297 C CA . GLY A 1 665 ? -24.664 -1.712 12.220 1.00 87.00 665 GLY A CA 1
ATOM 5298 C C . GLY A 1 665 ? -25.560 -0.825 13.093 1.00 87.00 665 GLY A C 1
ATOM 5299 O O . GLY A 1 665 ? -26.006 0.248 12.670 1.00 87.00 665 GLY A O 1
ATOM 5300 N N . GLU A 1 666 ? -25.869 -1.298 14.307 1.00 90.44 666 GLU A N 1
ATOM 5301 C CA . GLU A 1 666 ? -26.877 -0.694 15.194 1.00 90.44 666 GLU A CA 1
ATOM 5302 C C . GLU A 1 666 ? -26.290 -0.196 16.529 1.00 90.44 666 GLU A C 1
ATOM 5304 O O . GLU A 1 666 ? -25.565 -0.918 17.216 1.00 90.44 666 GLU A O 1
ATOM 5309 N N . LEU A 1 667 ? -26.668 1.013 16.961 1.00 91.31 667 LEU A N 1
ATOM 5310 C CA . LEU A 1 667 ? -26.356 1.531 18.300 1.00 91.31 667 LEU A CA 1
ATOM 5311 C C . LEU A 1 667 ? -27.596 2.128 18.970 1.00 91.31 667 LEU A C 1
ATOM 5313 O O . LEU A 1 667 ? -28.220 3.053 18.447 1.00 91.31 667 LEU A O 1
ATOM 5317 N N . ILE A 1 668 ? -27.918 1.619 20.159 1.00 93.44 668 ILE A N 1
ATOM 5318 C CA . ILE A 1 668 ? -29.012 2.104 21.005 1.00 93.44 668 ILE A CA 1
ATOM 5319 C C . ILE A 1 668 ? -28.421 2.754 22.253 1.00 93.44 668 ILE A C 1
ATOM 5321 O O . ILE A 1 668 ? -27.643 2.135 22.979 1.00 93.44 668 ILE A O 1
ATOM 5325 N N . ILE A 1 669 ? -28.822 3.991 22.517 1.00 94.31 669 ILE A N 1
ATOM 5326 C CA . ILE A 1 669 ? -28.372 4.810 23.639 1.00 94.31 669 ILE A CA 1
ATOM 5327 C C . ILE A 1 669 ? -29.603 5.257 24.423 1.00 94.31 669 ILE A C 1
ATOM 5329 O O . ILE A 1 669 ? -30.497 5.913 23.884 1.00 94.31 669 ILE A O 1
ATOM 5333 N N . SER A 1 670 ? -29.666 4.903 25.704 1.00 96.44 670 SER A N 1
ATOM 5334 C CA . SER A 1 670 ? -30.786 5.264 26.568 1.00 96.44 670 SER A CA 1
ATOM 5335 C C . SER A 1 670 ? -30.322 5.651 27.963 1.00 96.44 670 SER A C 1
ATOM 5337 O O . SER A 1 670 ? -29.573 4.913 28.602 1.00 96.44 670 SER A O 1
ATOM 5339 N N . ASN A 1 671 ? -30.817 6.778 28.477 1.00 96.38 671 ASN A N 1
ATOM 5340 C CA . ASN A 1 671 ? -30.487 7.240 29.827 1.00 96.38 671 ASN A CA 1
ATOM 5341 C C . ASN A 1 671 ? -28.971 7.404 30.050 1.00 96.38 671 ASN A C 1
ATOM 5343 O O . ASN A 1 671 ? -28.458 7.069 31.116 1.00 96.38 671 ASN A O 1
ATOM 5347 N N . CYS A 1 672 ? -28.237 7.865 29.037 1.00 95.44 672 CYS A N 1
ATOM 5348 C CA . CYS A 1 672 ? -26.783 8.010 29.097 1.00 95.44 672 CYS A CA 1
ATOM 5349 C C . CYS A 1 672 ? -26.339 9.464 29.252 1.00 95.44 672 CYS A C 1
ATOM 5351 O O . CYS A 1 672 ? -27.046 10.388 28.855 1.00 95.44 672 CYS A O 1
ATOM 5353 N N . GLU A 1 673 ? -25.130 9.655 29.770 1.00 94.38 673 GLU A N 1
ATOM 5354 C CA . GLU A 1 673 ? -24.486 10.963 29.903 1.00 94.38 673 GLU A CA 1
ATOM 5355 C C . GLU A 1 673 ? -23.159 10.985 29.135 1.00 94.38 673 GLU A C 1
ATOM 5357 O O . GLU A 1 673 ? -22.317 10.108 29.317 1.00 94.38 673 GLU A O 1
ATOM 5362 N N . PHE A 1 674 ? -22.960 11.996 28.292 1.00 92.19 674 PHE A N 1
ATOM 5363 C CA . PHE A 1 674 ? -21.748 12.219 27.502 1.00 92.19 674 PHE A CA 1
ATOM 5364 C C . PHE A 1 674 ? -21.159 13.578 27.865 1.00 92.19 674 PHE A C 1
ATOM 5366 O O . PHE A 1 674 ? -21.790 14.610 27.627 1.00 92.19 674 PHE A O 1
ATOM 5373 N N . ILE A 1 675 ? -19.963 13.594 28.450 1.00 91.00 675 ILE A N 1
ATOM 5374 C CA . ILE A 1 675 ? -19.347 14.796 29.020 1.00 91.00 675 ILE A CA 1
ATOM 5375 C C . ILE A 1 675 ? -17.963 14.993 28.407 1.00 91.00 675 ILE A C 1
ATOM 5377 O O . ILE A 1 675 ? -17.094 14.135 28.530 1.00 91.00 675 ILE A O 1
ATOM 5381 N N . ASN A 1 676 ? -17.749 16.139 27.754 1.00 88.69 676 ASN A N 1
ATOM 5382 C CA . ASN A 1 676 ? -16.497 16.463 27.054 1.00 88.69 676 ASN A CA 1
ATOM 5383 C C . ASN A 1 676 ? -16.053 15.364 26.073 1.00 88.69 676 ASN A C 1
ATOM 5385 O O . ASN A 1 676 ? -14.861 15.111 25.901 1.00 88.69 676 ASN A O 1
ATOM 5389 N N . THR A 1 677 ? -17.015 14.694 25.444 1.00 84.62 677 THR A N 1
ATOM 5390 C CA . THR A 1 677 ? -16.724 13.728 24.391 1.00 84.62 677 THR A CA 1
ATOM 5391 C C . THR A 1 677 ? -16.701 14.445 23.047 1.00 84.62 677 THR A C 1
ATOM 5393 O O . THR A 1 677 ? -17.446 15.401 22.823 1.00 84.62 677 THR A O 1
ATOM 5396 N N . GLY A 1 678 ? -15.838 14.015 22.130 1.00 81.88 678 GLY A N 1
ATOM 5397 C CA . GLY A 1 678 ? -15.927 14.475 20.751 1.00 81.88 678 GLY A CA 1
ATOM 5398 C C . GLY A 1 678 ? -17.235 14.038 20.095 1.00 81.88 678 GLY A C 1
ATOM 5399 O O . GLY A 1 678 ? -18.076 13.372 20.697 1.00 81.88 678 GLY A O 1
ATOM 5400 N N . ALA A 1 679 ? -17.425 14.441 18.842 1.00 80.31 679 ALA A N 1
ATOM 5401 C CA . ALA A 1 679 ? -18.683 14.193 18.155 1.00 80.31 679 ALA A CA 1
ATOM 5402 C C . ALA A 1 679 ? -19.011 12.693 18.081 1.00 80.31 679 ALA A C 1
ATOM 5404 O O . ALA A 1 679 ? -18.155 11.884 17.714 1.00 80.31 679 ALA A O 1
ATOM 5405 N N . LEU A 1 680 ? -20.269 12.348 18.357 1.00 84.25 680 LEU A N 1
ATOM 5406 C CA . LEU A 1 680 ? -20.832 11.067 17.960 1.00 84.25 680 LEU A CA 1
ATOM 5407 C C . LEU A 1 680 ? -21.043 11.101 16.445 1.00 84.25 680 LEU A C 1
ATOM 5409 O O . LEU A 1 680 ? -21.901 11.845 15.972 1.00 84.25 680 LEU A O 1
ATOM 5413 N N . SER A 1 681 ? -20.252 10.343 15.690 1.00 80.69 681 SER A N 1
ATOM 5414 C CA . SER A 1 681 ? -20.351 10.235 14.233 1.00 80.69 681 SER A CA 1
ATOM 5415 C C . SER A 1 681 ? -21.120 8.985 13.818 1.00 80.69 681 SER A C 1
ATOM 5417 O O . SER A 1 681 ? -20.855 7.890 14.315 1.00 80.69 681 SER A O 1
ATOM 5419 N N . GLN A 1 682 ? -22.051 9.136 12.879 1.00 72.25 682 GLN A N 1
ATOM 5420 C CA . GLN A 1 682 ? -22.878 8.039 12.387 1.00 72.25 682 GLN A CA 1
ATOM 5421 C C . GLN A 1 682 ? -22.803 7.939 10.858 1.00 72.25 682 GLN A C 1
ATOM 5423 O O . GLN A 1 682 ? -23.162 8.881 10.143 1.00 72.25 682 GLN A O 1
ATOM 5428 N N . GLU A 1 683 ? -22.381 6.761 10.400 1.00 71.69 683 GLU A N 1
ATOM 5429 C CA . GLU A 1 683 ? -22.397 6.308 9.007 1.00 71.69 683 GLU A CA 1
ATOM 5430 C C . GLU A 1 683 ? -23.181 4.993 8.802 1.00 71.69 683 GLU A C 1
ATOM 5432 O O . GLU A 1 683 ? -23.486 4.651 7.660 1.00 71.69 683 GLU A O 1
ATOM 5437 N N . GLY A 1 684 ? -23.545 4.291 9.887 1.00 65.50 684 GLY A N 1
ATOM 5438 C CA . GLY A 1 684 ? -24.143 2.949 9.848 1.00 65.50 684 GLY A CA 1
ATOM 5439 C C . GLY A 1 684 ? -25.666 2.843 9.670 1.00 65.50 684 GLY A C 1
ATOM 5440 O O . GLY A 1 684 ? -26.343 3.763 9.197 1.00 65.50 684 GLY A O 1
ATOM 5441 N N . ASP A 1 685 ? -26.225 1.697 10.069 1.00 78.50 685 ASP A N 1
ATOM 5442 C CA . ASP A 1 685 ? -27.599 1.311 9.729 1.00 78.50 685 ASP A CA 1
ATOM 5443 C C . ASP A 1 685 ? -28.636 1.994 10.635 1.00 78.50 685 ASP A C 1
ATOM 5445 O O . ASP A 1 685 ? -29.529 2.679 10.123 1.00 78.50 685 ASP A O 1
ATOM 5449 N N . LEU A 1 686 ? -28.498 1.875 11.963 1.00 85.56 686 LEU A N 1
ATOM 5450 C CA . LEU A 1 686 ? -29.436 2.431 12.949 1.00 85.56 686 LEU A CA 1
ATOM 5451 C C . LEU A 1 686 ? -28.717 3.142 14.102 1.00 85.56 686 LEU A C 1
ATOM 5453 O O . LEU A 1 686 ? -27.834 2.580 14.747 1.00 85.56 686 LEU A O 1
ATOM 5457 N N . LEU A 1 687 ? -29.185 4.347 14.428 1.00 87.81 687 LEU A N 1
ATOM 5458 C CA . LEU A 1 687 ? -28.856 5.040 15.675 1.00 87.81 687 LEU A CA 1
ATOM 5459 C C . LEU A 1 687 ? -30.139 5.475 16.389 1.00 87.81 687 LEU A C 1
ATOM 5461 O O . LEU A 1 687 ? -30.921 6.246 15.829 1.00 87.81 687 LEU A O 1
ATOM 5465 N N . ASP A 1 688 ? -30.339 5.011 17.621 1.00 90.62 688 ASP A N 1
ATOM 5466 C CA . ASP A 1 688 ? -31.467 5.406 18.472 1.00 90.62 688 ASP A CA 1
ATOM 5467 C C . ASP A 1 688 ? -30.958 5.999 19.789 1.00 90.62 688 ASP A C 1
ATOM 5469 O O . ASP A 1 688 ? -30.272 5.326 20.557 1.00 90.62 688 ASP A O 1
ATOM 5473 N N . ILE A 1 689 ? -31.270 7.270 20.033 1.00 92.06 689 ILE A N 1
ATOM 5474 C CA . ILE A 1 689 ? -30.883 8.022 21.226 1.00 92.06 689 ILE A CA 1
ATOM 5475 C C . ILE A 1 689 ? -32.151 8.456 21.955 1.00 92.06 689 ILE A C 1
ATOM 5477 O O . ILE A 1 689 ? -32.998 9.165 21.403 1.00 92.06 689 ILE A O 1
ATOM 5481 N N . SER A 1 690 ? -32.257 8.081 23.226 1.00 94.50 690 SER A N 1
ATOM 5482 C CA . SER A 1 690 ? -33.380 8.438 24.091 1.00 94.50 690 SER A CA 1
ATOM 5483 C C . SER A 1 690 ? -32.914 8.864 25.479 1.00 94.50 690 SER A C 1
ATOM 5485 O O . SER A 1 690 ? -31.960 8.307 26.023 1.00 94.50 690 SER A O 1
ATOM 5487 N N . GLU A 1 691 ? -33.599 9.843 26.072 1.00 94.12 691 GLU A N 1
ATOM 5488 C CA . GLU A 1 691 ? -33.462 10.179 27.502 1.00 94.12 691 GLU A CA 1
ATOM 5489 C C . GLU A 1 691 ? -32.008 10.463 27.931 1.00 94.12 691 GLU A C 1
ATOM 5491 O O . GLU A 1 691 ? -31.622 10.167 29.054 1.00 94.12 691 GLU A O 1
ATOM 5496 N N . SER A 1 692 ? -31.176 10.990 27.027 1.00 93.50 692 SER A N 1
ATOM 5497 C CA . SER A 1 692 ? -29.726 11.112 27.230 1.00 93.50 692 SER A CA 1
ATOM 5498 C C . SER A 1 692 ? -29.266 12.569 27.292 1.00 93.50 692 SER A C 1
ATOM 5500 O O . SER A 1 692 ? -29.940 13.480 26.810 1.00 93.50 692 SER A O 1
ATOM 5502 N N . ILE A 1 693 ? -28.103 12.797 27.896 1.00 92.44 693 ILE A N 1
ATOM 5503 C CA . ILE A 1 693 ? -27.525 14.119 28.143 1.00 92.44 693 ILE A CA 1
ATOM 5504 C C . ILE A 1 693 ? -26.170 14.220 27.440 1.00 92.44 693 ILE A C 1
ATOM 5506 O O . ILE A 1 693 ? -25.302 13.374 27.626 1.00 92.44 693 ILE A O 1
ATOM 5510 N N . PHE A 1 694 ? -25.972 15.287 26.672 1.00 91.31 694 PHE A N 1
ATOM 5511 C CA . PHE A 1 694 ? -24.736 15.601 25.963 1.00 91.31 694 PHE A CA 1
ATOM 5512 C C . PHE A 1 694 ? -24.236 16.977 26.404 1.00 91.31 694 PHE A C 1
ATOM 5514 O O . PHE A 1 694 ? -24.819 18.004 26.051 1.00 91.31 694 PHE A O 1
ATOM 5521 N N . ILE A 1 695 ? -23.146 16.999 27.167 1.00 89.50 695 ILE A N 1
ATOM 5522 C CA . ILE A 1 695 ? -22.476 18.203 27.663 1.00 89.50 695 ILE A CA 1
ATOM 5523 C C . ILE A 1 695 ? -21.128 18.317 26.959 1.00 89.50 695 ILE A C 1
ATOM 5525 O O . ILE A 1 695 ? -20.306 17.401 27.013 1.00 89.50 695 ILE A O 1
ATOM 5529 N N . ASN A 1 696 ? -20.891 19.436 26.275 1.00 86.75 696 ASN A N 1
ATOM 5530 C CA . ASN A 1 696 ? -19.698 19.642 25.442 1.00 86.75 696 ASN A CA 1
ATOM 5531 C C . ASN A 1 696 ? -19.443 18.518 24.429 1.00 86.75 696 ASN A C 1
ATOM 5533 O O . ASN A 1 696 ? -18.302 18.270 24.059 1.00 86.75 696 ASN A O 1
ATOM 5537 N N . SER A 1 697 ? -20.520 17.866 23.995 1.00 87.00 697 SER A N 1
ATOM 5538 C CA . SER A 1 697 ? -20.507 16.702 23.117 1.00 87.00 697 SER A CA 1
ATOM 5539 C C . SER A 1 697 ? -21.554 16.902 22.029 1.00 87.00 697 SER A C 1
ATOM 5541 O O . SER A 1 697 ? -22.665 17.350 22.319 1.00 87.00 697 SER A O 1
ATOM 5543 N N . SER A 1 698 ? -21.199 16.631 20.777 1.00 85.81 698 SER A N 1
ATOM 5544 C CA . SER A 1 698 ? -22.066 16.857 19.613 1.00 85.81 698 SER A CA 1
ATOM 5545 C C . SER A 1 698 ? -22.479 15.548 18.949 1.00 85.81 698 SER A C 1
ATOM 5547 O O . SER A 1 698 ? -21.903 14.496 19.213 1.00 85.81 698 SER A O 1
ATOM 5549 N N . VAL A 1 699 ? -23.479 15.613 18.069 1.00 86.94 699 VAL A N 1
ATOM 5550 C CA . VAL A 1 699 ? -23.911 14.476 17.241 1.00 86.94 699 VAL A CA 1
ATOM 5551 C C . VAL A 1 699 ? -23.837 14.892 15.780 1.00 86.94 699 VAL A C 1
ATOM 5553 O O . VAL A 1 699 ? -24.435 15.894 15.398 1.00 86.94 699 VAL A O 1
ATOM 5556 N N . ASN A 1 700 ? -23.111 14.129 14.967 1.00 84.31 700 ASN A N 1
ATOM 5557 C CA . ASN A 1 700 ? -22.928 14.347 13.537 1.00 84.31 700 ASN A CA 1
ATOM 5558 C C . ASN A 1 700 ? -23.363 13.104 12.749 1.00 84.31 700 ASN A C 1
ATOM 5560 O O . ASN A 1 700 ? -22.836 12.014 12.945 1.00 84.31 700 ASN A O 1
ATOM 5564 N N . ILE A 1 701 ? -24.301 13.275 11.823 1.00 78.19 701 ILE A N 1
ATOM 5565 C CA . ILE A 1 701 ? -24.876 12.192 11.015 1.00 78.19 701 ILE A CA 1
ATOM 5566 C C . ILE A 1 701 ? -24.572 12.481 9.545 1.00 78.19 701 ILE A C 1
ATOM 5568 O O . ILE A 1 701 ? -24.972 13.541 9.062 1.00 78.19 701 ILE A O 1
ATOM 5572 N N . SER A 1 702 ? -23.882 11.574 8.845 1.00 71.38 702 SER A N 1
ATOM 5573 C CA . SER A 1 702 ? -23.428 11.772 7.454 1.00 71.38 702 SER A CA 1
ATOM 5574 C C . SER A 1 702 ? -24.042 10.810 6.423 1.00 71.38 702 SER A C 1
ATOM 5576 O O . SER A 1 702 ? -24.088 11.175 5.245 1.00 71.38 702 SER A O 1
ATOM 5578 N N . SER A 1 703 ? -24.525 9.615 6.812 1.00 62.09 703 SER A N 1
ATOM 5579 C CA . SER A 1 703 ? -25.010 8.609 5.834 1.00 62.09 703 SER A CA 1
ATOM 5580 C C . SER A 1 703 ? -26.012 7.543 6.339 1.00 62.09 703 SER A C 1
ATOM 5582 O O . SER A 1 703 ? -26.120 6.483 5.728 1.00 62.09 703 SER A O 1
ATOM 5584 N N . SER A 1 704 ? -26.792 7.809 7.397 1.00 62.41 704 SER A N 1
ATOM 5585 C CA . SER A 1 704 ? -27.670 6.806 8.044 1.00 62.41 704 SER A CA 1
ATOM 5586 C C . SER A 1 704 ? -28.782 6.191 7.174 1.00 62.41 704 SER A C 1
ATOM 5588 O O . SER A 1 704 ? -29.381 6.872 6.328 1.00 62.41 704 SER A O 1
ATOM 5590 N N . THR A 1 705 ? -29.148 4.927 7.465 1.00 67.56 705 THR A N 1
ATOM 5591 C CA . THR A 1 705 ? -30.414 4.320 6.989 1.00 67.56 705 THR A CA 1
ATOM 5592 C C . THR A 1 705 ? -31.608 4.552 7.933 1.00 67.56 705 THR A C 1
ATOM 5594 O O . THR A 1 705 ? -32.757 4.480 7.491 1.00 67.56 705 THR A O 1
ATOM 5597 N N . SER A 1 706 ? -31.375 4.884 9.210 1.00 79.50 706 SER A N 1
ATOM 5598 C CA . SER A 1 706 ? -32.398 5.349 10.160 1.00 79.50 706 SER A CA 1
ATOM 5599 C C . SER A 1 706 ? -31.760 6.019 11.382 1.00 79.50 706 SER A C 1
ATOM 5601 O O . SER A 1 706 ? -30.833 5.470 11.977 1.00 79.50 706 SER A O 1
ATOM 5603 N N . CYS A 1 707 ? -32.279 7.173 11.815 1.00 83.00 707 CYS A N 1
ATOM 5604 C CA . CYS A 1 707 ? -31.842 7.806 13.066 1.00 83.00 707 CYS A CA 1
ATOM 5605 C C . CYS A 1 707 ? -33.003 8.411 13.869 1.00 83.00 707 CYS A C 1
ATOM 5607 O O . CYS A 1 707 ? -33.778 9.210 13.342 1.00 83.00 707 CYS A O 1
ATOM 5609 N N . ASN A 1 708 ? -33.088 8.067 15.155 1.00 88.12 708 ASN A N 1
ATOM 5610 C CA . ASN A 1 708 ? -34.045 8.629 16.105 1.00 88.12 708 ASN A CA 1
ATOM 5611 C C . ASN A 1 708 ? -33.291 9.298 17.255 1.00 88.12 708 ASN A C 1
ATOM 5613 O O . ASN A 1 708 ? -32.459 8.669 17.898 1.00 88.12 708 ASN A O 1
ATOM 5617 N N . ILE A 1 709 ? -33.592 10.566 17.527 1.00 90.44 709 ILE A N 1
ATOM 5618 C CA . ILE A 1 709 ? -33.069 11.295 18.685 1.00 90.44 709 ILE A CA 1
ATOM 5619 C C . ILE A 1 709 ? -34.249 11.901 19.425 1.00 90.44 709 ILE A C 1
ATOM 5621 O O . ILE A 1 709 ? -34.955 12.767 18.891 1.00 90.44 709 ILE A O 1
ATOM 5625 N N . SER A 1 710 ? -34.470 11.450 20.656 1.00 92.06 710 SER A N 1
ATOM 5626 C CA . SER A 1 710 ? -35.626 11.872 21.431 1.00 92.06 710 SER A CA 1
ATOM 5627 C C . SER A 1 710 ? -35.368 12.111 22.908 1.00 92.06 710 SER A C 1
ATOM 5629 O O . SER A 1 710 ? -34.479 11.512 23.513 1.00 92.06 710 SER A O 1
ATOM 5631 N N . ASN A 1 711 ? -36.186 12.986 23.498 1.00 91.81 711 ASN A N 1
ATOM 5632 C CA . ASN A 1 711 ? -36.236 13.240 24.941 1.00 91.81 711 ASN A CA 1
ATOM 5633 C C . ASN A 1 711 ? -34.852 13.528 25.559 1.00 91.81 711 ASN A C 1
ATOM 5635 O O . ASN A 1 711 ? -34.595 13.141 26.694 1.00 91.81 711 ASN A O 1
ATOM 5639 N N . SER A 1 712 ? -33.944 14.146 24.798 1.00 92.62 712 SER A N 1
ATOM 5640 C CA . SER A 1 712 ? -32.534 14.300 25.169 1.00 92.62 712 SER A CA 1
ATOM 5641 C C . SER A 1 712 ? -32.134 15.771 25.329 1.00 92.62 712 SER A C 1
ATOM 5643 O O . SER A 1 712 ? -32.774 16.678 24.785 1.00 92.62 712 SER A O 1
ATOM 5645 N N . LEU A 1 713 ? -31.064 16.010 26.087 1.00 92.06 713 LEU A N 1
ATOM 5646 C CA . LEU A 1 713 ? -30.487 17.328 26.357 1.00 92.06 713 LEU A CA 1
ATOM 5647 C C . LEU A 1 713 ? -29.134 17.476 25.655 1.00 92.06 713 LEU A C 1
ATOM 5649 O O . LEU A 1 713 ? -28.260 16.633 25.817 1.00 92.06 713 LEU A O 1
ATOM 5653 N N . PHE A 1 714 ? -28.937 18.589 24.950 1.00 91.12 714 PHE A N 1
ATOM 5654 C CA . PHE A 1 714 ? -27.682 18.952 24.290 1.00 91.12 714 PHE A CA 1
ATOM 5655 C C . PHE A 1 714 ? -27.236 20.349 24.726 1.00 91.12 714 PHE A C 1
ATOM 5657 O O . PHE A 1 714 ? -27.859 21.344 24.344 1.00 91.12 714 PHE A O 1
ATOM 5664 N N . GLU A 1 715 ? -26.125 20.455 25.452 1.00 88.69 715 GLU A N 1
ATOM 5665 C CA . GLU A 1 715 ? -25.567 21.726 25.929 1.00 88.69 715 GLU A CA 1
ATOM 5666 C C . GLU A 1 715 ? -24.068 21.850 25.621 1.00 88.69 715 GLU A C 1
ATOM 5668 O O . GLU A 1 715 ? -23.257 21.025 26.036 1.00 88.69 715 GLU A O 1
ATOM 5673 N N . SER A 1 716 ? -23.674 22.916 24.921 1.00 81.00 716 SER A N 1
ATOM 5674 C CA . SER A 1 716 ? -22.263 23.287 24.727 1.00 81.00 716 SER A CA 1
ATOM 5675 C C . SER A 1 716 ? -22.133 24.701 24.159 1.00 81.00 716 SER A C 1
ATOM 5677 O O . SER A 1 716 ? -23.124 25.296 23.753 1.00 81.00 716 SER A O 1
ATOM 5679 N N . ASP A 1 717 ? -20.897 25.192 24.050 1.00 63.44 717 ASP A N 1
ATOM 5680 C CA . ASP A 1 717 ? -20.511 26.429 23.366 1.00 63.44 717 ASP A CA 1
ATOM 5681 C C . ASP A 1 717 ? -20.065 26.205 21.882 1.00 63.44 717 ASP A C 1
ATOM 5683 O O . ASP A 1 717 ? -19.634 27.152 21.218 1.00 63.44 717 ASP A O 1
ATOM 5687 N N . GLY A 1 718 ? -20.130 24.965 21.351 1.00 65.62 718 GLY A N 1
ATOM 5688 C CA . GLY A 1 718 ? -19.603 24.527 20.029 1.00 65.62 718 GLY A CA 1
ATOM 5689 C C . GLY A 1 718 ? -20.622 24.460 18.869 1.00 65.62 718 GLY A C 1
ATOM 5690 O O . GLY A 1 718 ? -21.462 25.344 18.749 1.00 65.62 718 GLY A O 1
ATOM 5691 N N . SER A 1 719 ? -20.633 23.409 18.029 1.00 62.81 719 SER A N 1
ATOM 5692 C CA . SER A 1 719 ? -21.736 23.095 17.071 1.00 62.81 719 SER A CA 1
ATOM 5693 C C . SER A 1 719 ? -22.543 21.867 17.518 1.00 62.81 719 SER A C 1
ATOM 5695 O O . SER A 1 719 ? -21.923 20.850 17.805 1.00 62.81 719 SER A O 1
ATOM 5697 N N . GLY A 1 720 ? -23.880 21.968 17.581 1.00 72.88 720 GLY A N 1
ATOM 5698 C CA . GLY A 1 720 ? -24.755 21.021 18.291 1.00 72.88 720 GLY A CA 1
ATOM 5699 C C . GLY A 1 720 ? -25.023 19.712 17.564 1.00 72.88 720 GLY A C 1
ATOM 5700 O O . GLY A 1 720 ? -24.253 18.763 17.683 1.00 72.88 720 GLY A O 1
ATOM 5701 N N . ILE A 1 721 ? -26.141 19.642 16.843 1.00 81.44 721 ILE A N 1
ATOM 5702 C CA . ILE A 1 721 ? -26.526 18.455 16.072 1.00 81.44 721 ILE A CA 1
ATOM 5703 C C . ILE A 1 721 ? -26.340 18.754 14.585 1.00 81.44 721 ILE A C 1
ATOM 5705 O O . ILE A 1 721 ? -27.050 19.585 14.014 1.00 81.44 721 ILE A O 1
ATOM 5709 N N . GLY A 1 722 ? -25.368 18.095 13.963 1.00 75.19 722 GLY A N 1
ATOM 5710 C CA . GLY A 1 722 ? -25.075 18.186 12.540 1.00 75.19 722 GLY A CA 1
ATOM 5711 C C . GLY A 1 722 ? -25.701 17.040 11.755 1.00 75.19 722 GLY A C 1
ATOM 5712 O O . GLY A 1 722 ? -25.405 15.880 12.006 1.00 75.19 722 GLY A O 1
ATOM 5713 N N . ILE A 1 723 ? -26.527 17.351 10.760 1.00 71.94 723 ILE A N 1
ATOM 5714 C CA . ILE A 1 723 ? -27.135 16.355 9.873 1.00 71.94 723 ILE A CA 1
ATOM 5715 C C . ILE A 1 723 ? -26.719 16.680 8.441 1.00 71.94 723 ILE A C 1
ATOM 5717 O O . ILE A 1 723 ? -27.101 17.717 7.904 1.00 71.94 723 ILE A O 1
ATOM 5721 N N . GLN A 1 724 ? -25.943 15.815 7.799 1.00 65.19 724 GLN A N 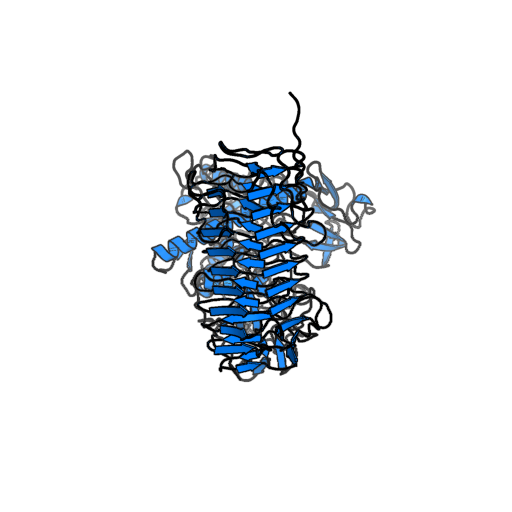1
ATOM 5722 C CA . GLN A 1 724 ? -25.446 15.984 6.434 1.00 65.19 724 GLN A CA 1
ATOM 5723 C C . GLN A 1 724 ? -25.812 14.730 5.615 1.00 65.19 724 GLN A C 1
ATOM 5725 O O . GLN A 1 724 ? -25.652 13.619 6.086 1.00 65.19 724 GLN A O 1
ATOM 5730 N N . ASN A 1 725 ? -26.368 14.890 4.407 1.00 59.12 725 ASN A N 1
ATOM 5731 C CA . ASN A 1 725 ? -26.620 13.803 3.437 1.00 59.12 725 ASN A CA 1
ATOM 5732 C C . ASN A 1 725 ? -27.415 12.552 3.910 1.00 59.12 725 ASN A C 1
ATOM 5734 O O . ASN A 1 725 ? -27.108 11.431 3.516 1.00 59.12 725 ASN A O 1
ATOM 5738 N N . GLY A 1 726 ? -28.507 12.715 4.666 1.00 52.41 726 GLY A N 1
ATOM 5739 C CA . GLY A 1 726 ? -29.398 11.591 5.006 1.00 52.41 726 GLY A CA 1
ATOM 5740 C C . GLY A 1 726 ? -30.296 11.153 3.836 1.00 52.41 726 GLY A C 1
ATOM 5741 O O . GLY A 1 726 ? -31.163 11.918 3.405 1.00 52.41 726 GLY A O 1
ATOM 5742 N N . GLY A 1 727 ? -30.116 9.925 3.335 1.00 53.19 727 GLY A N 1
ATOM 5743 C CA . GLY A 1 727 ? -30.973 9.298 2.313 1.00 53.19 727 GLY A CA 1
ATOM 5744 C C . GLY A 1 727 ? -32.224 8.593 2.865 1.00 53.19 727 GLY A C 1
ATOM 5745 O O . GLY A 1 727 ? -33.034 8.092 2.084 1.00 53.19 727 GLY A O 1
ATOM 5746 N N . ALA A 1 728 ? -32.389 8.546 4.189 1.00 62.91 728 ALA A N 1
ATOM 5747 C CA . ALA A 1 728 ? -33.366 7.706 4.881 1.00 62.91 728 ALA A CA 1
ATOM 5748 C C . ALA A 1 728 ? -34.115 8.470 6.007 1.00 62.91 728 ALA A C 1
ATOM 5750 O O . ALA A 1 728 ? -33.894 9.679 6.162 1.00 62.91 728 ALA A O 1
ATOM 5751 N N . PRO A 1 729 ? -35.086 7.862 6.726 1.00 69.56 729 PRO A N 1
ATOM 5752 C CA . PRO A 1 729 ? -35.890 8.582 7.706 1.00 69.56 729 PRO A CA 1
ATOM 5753 C C . PRO A 1 729 ? -35.140 8.943 8.986 1.00 69.56 729 PRO A C 1
ATOM 5755 O O . PRO A 1 729 ? -34.418 8.130 9.556 1.00 69.56 729 PRO A O 1
ATOM 5758 N N . MET A 1 730 ? -35.337 10.184 9.433 1.00 76.44 730 MET A N 1
ATOM 5759 C CA . MET A 1 730 ? -34.722 10.728 10.640 1.00 76.44 730 MET A CA 1
ATOM 5760 C C . MET A 1 730 ? -35.736 11.505 11.473 1.00 76.44 730 MET A C 1
ATOM 5762 O O . MET A 1 730 ? -36.499 12.301 10.925 1.00 76.44 730 MET A O 1
ATOM 5766 N N . PHE A 1 731 ? -35.712 11.314 12.791 1.00 85.38 731 PHE A N 1
ATOM 5767 C CA . PHE A 1 731 ? -36.651 11.938 13.723 1.00 85.38 731 PHE A CA 1
ATOM 5768 C C . PHE A 1 731 ? -35.906 12.607 14.881 1.00 85.38 731 PHE A C 1
ATOM 5770 O O . PHE A 1 731 ? -35.228 11.938 15.655 1.00 85.38 731 PHE A O 1
ATOM 5777 N N . LEU A 1 732 ? -36.063 13.925 15.018 1.00 88.19 732 LEU A N 1
ATOM 5778 C CA . LEU A 1 732 ? -35.584 14.712 16.156 1.00 88.19 732 LEU A CA 1
ATOM 5779 C C . LEU A 1 732 ? -36.794 15.229 16.931 1.00 88.19 732 LEU A C 1
ATOM 5781 O O . LEU A 1 732 ? -37.463 16.164 16.479 1.00 88.19 732 LEU A O 1
ATOM 5785 N N . LEU A 1 733 ? -37.088 14.599 18.069 1.00 89.81 733 LEU A N 1
ATOM 5786 C CA . LEU A 1 733 ? -38.344 14.774 18.801 1.00 89.81 733 LEU A CA 1
ATOM 5787 C C . LEU A 1 733 ? -38.121 15.119 20.276 1.00 89.81 733 LEU A C 1
ATOM 5789 O O . LEU A 1 733 ? -37.435 14.394 20.983 1.00 89.81 733 LEU A O 1
ATOM 5793 N N . ASN A 1 734 ? -38.783 16.158 20.785 1.00 90.12 734 ASN A N 1
ATOM 5794 C CA . ASN A 1 734 ? -38.823 16.458 22.227 1.00 90.12 734 ASN A CA 1
ATOM 5795 C C . ASN A 1 734 ? -37.439 16.682 22.876 1.00 90.12 734 ASN A C 1
ATOM 5797 O O . ASN A 1 734 ? -37.227 16.309 24.029 1.00 90.12 734 ASN A O 1
ATOM 5801 N N . ASN A 1 735 ? -36.480 17.267 22.155 1.00 92.06 735 ASN A N 1
ATOM 5802 C CA . ASN A 1 735 ? -35.143 17.534 22.693 1.00 92.06 735 ASN A CA 1
ATOM 5803 C C . ASN A 1 735 ? -35.005 18.970 23.214 1.00 92.06 735 ASN A C 1
ATOM 5805 O O . ASN A 1 735 ? -35.684 19.884 22.740 1.00 92.06 735 ASN A O 1
ATOM 5809 N N . VAL A 1 736 ? -34.068 19.189 24.138 1.00 92.94 736 VAL A N 1
ATOM 5810 C CA . VAL A 1 736 ? -33.630 20.524 24.577 1.00 92.94 736 VAL A CA 1
ATOM 5811 C C . VAL A 1 736 ? -32.219 20.778 24.052 1.00 92.94 736 VAL A C 1
ATOM 5813 O O . VAL A 1 736 ? -31.296 20.031 24.360 1.00 92.94 736 VAL A O 1
ATOM 5816 N N . ILE A 1 737 ? -32.038 21.832 23.255 1.00 92.44 737 ILE A N 1
ATOM 5817 C CA . ILE A 1 737 ? -30.775 22.164 22.578 1.00 92.44 737 ILE A CA 1
ATOM 5818 C C . ILE A 1 737 ? -30.366 23.582 22.964 1.00 92.44 737 ILE A C 1
ATOM 5820 O O . ILE A 1 737 ? -31.112 24.540 22.735 1.00 92.44 737 ILE A O 1
ATOM 5824 N N . LYS A 1 738 ? -29.183 23.728 23.565 1.00 89.81 738 LYS A N 1
ATOM 5825 C CA . LYS A 1 738 ? -28.812 24.939 24.296 1.00 89.81 738 LYS A CA 1
ATOM 5826 C C . LYS A 1 738 ? -27.377 25.411 24.052 1.00 89.81 738 LYS A C 1
ATOM 5828 O O . LYS A 1 738 ? -26.452 24.610 24.081 1.00 89.81 738 LYS A O 1
ATOM 5833 N N . LYS A 1 739 ? -27.211 26.739 23.922 1.00 84.31 739 LYS A N 1
ATOM 5834 C CA . LYS A 1 739 ? -25.927 27.492 23.893 1.00 84.31 739 LYS A CA 1
ATOM 5835 C C . LYS A 1 739 ? -24.981 27.238 22.710 1.00 84.31 739 LYS A C 1
ATOM 5837 O O . LYS A 1 739 ? -23.905 27.826 22.649 1.00 84.31 739 LYS A O 1
ATOM 5842 N N . TRP A 1 740 ? -25.402 26.474 21.713 1.00 78.81 740 TRP A N 1
ATOM 5843 C CA . TRP A 1 740 ? -24.567 26.155 20.559 1.00 78.81 740 TRP A CA 1
ATOM 5844 C C . TRP A 1 740 ? -24.368 27.345 19.598 1.00 78.81 740 TRP A C 1
ATOM 5846 O O . TRP A 1 740 ? -25.235 28.206 19.429 1.00 78.81 740 TRP A O 1
ATOM 5856 N N . SER A 1 741 ? -23.241 27.380 18.887 1.00 84.62 741 SER A N 1
ATOM 5857 C CA . SER A 1 741 ? -23.031 28.275 17.741 1.00 84.62 741 SER A CA 1
ATOM 5858 C C . SER A 1 741 ? -24.083 28.033 16.650 1.00 84.62 741 SER A C 1
ATOM 5860 O O . SER A 1 741 ? -24.744 28.979 16.227 1.00 84.62 741 SER A O 1
ATOM 5862 N N . THR A 1 742 ? -24.342 26.772 16.312 1.00 86.25 742 THR A N 1
ATOM 5863 C CA . THR A 1 742 ? -25.540 26.343 15.586 1.00 86.25 742 THR A CA 1
ATOM 5864 C C . THR A 1 742 ? -26.181 25.180 16.336 1.00 86.25 742 THR A C 1
ATOM 5866 O O . THR A 1 742 ? -25.502 24.192 16.607 1.00 86.25 742 THR A O 1
ATOM 5869 N N . GLY A 1 743 ? -27.464 25.304 16.690 1.00 86.44 743 GLY A N 1
ATOM 5870 C CA . GLY A 1 743 ? -28.213 24.282 17.427 1.00 86.44 743 GLY A CA 1
ATOM 5871 C C . GLY A 1 743 ? -28.426 23.019 16.597 1.00 86.44 743 GLY A C 1
ATOM 5872 O O . GLY A 1 743 ? -27.918 21.959 16.952 1.00 86.44 743 GLY A O 1
ATOM 5873 N N . ILE A 1 744 ? -29.137 23.147 15.474 1.00 88.12 744 ILE A N 1
ATOM 5874 C CA . ILE A 1 744 ? -29.361 22.059 14.510 1.00 88.12 744 ILE A CA 1
ATOM 5875 C C . ILE A 1 744 ? -28.910 22.515 13.124 1.00 88.12 744 ILE A C 1
ATOM 5877 O O . ILE A 1 744 ? -29.319 23.576 12.653 1.00 88.12 744 ILE A O 1
ATOM 5881 N N . VAL A 1 745 ? -28.112 21.697 12.445 1.00 86.12 745 VAL A N 1
ATOM 5882 C CA . VAL A 1 745 ? -27.797 21.850 11.020 1.00 86.12 745 VAL A CA 1
ATOM 5883 C C . VAL A 1 745 ? -28.515 20.751 10.253 1.00 86.12 745 VAL A C 1
ATOM 5885 O O . VAL A 1 745 ? -28.333 19.578 10.560 1.00 86.12 745 VAL A O 1
ATOM 5888 N N . VAL A 1 746 ? -29.289 21.121 9.234 1.00 79.94 746 VAL A N 1
ATOM 5889 C CA . VAL A 1 746 ? -29.961 20.180 8.332 1.00 79.94 746 VAL A CA 1
ATOM 5890 C C . VAL A 1 746 ? -29.390 20.324 6.919 1.00 79.94 746 VAL A C 1
ATOM 5892 O O . VAL A 1 746 ? -29.427 21.403 6.324 1.00 79.94 746 VAL A O 1
ATOM 5895 N N . GLY A 1 747 ? -28.800 19.245 6.408 1.00 71.75 747 GLY A N 1
ATOM 5896 C CA . GLY A 1 747 ? -28.129 19.161 5.111 1.00 71.75 747 GLY A CA 1
ATOM 5897 C C . GLY A 1 747 ? -29.069 18.857 3.946 1.00 71.75 747 GLY A C 1
ATOM 5898 O O . GLY A 1 747 ? -30.223 18.496 4.144 1.00 71.75 747 GLY A O 1
ATOM 5899 N N . THR A 1 748 ? -28.552 18.959 2.716 1.00 60.72 748 THR A N 1
ATOM 5900 C CA . THR A 1 748 ? -29.292 18.706 1.468 1.00 60.72 748 THR A CA 1
ATOM 5901 C C . THR A 1 748 ? -29.813 17.265 1.387 1.00 60.72 748 THR A C 1
ATOM 5903 O O . THR A 1 748 ? -29.007 16.355 1.184 1.00 60.72 748 THR A O 1
ATOM 5906 N N . PRO A 1 749 ? -31.132 17.011 1.467 1.00 54.97 749 PRO A N 1
ATOM 5907 C CA . PRO A 1 749 ? -31.663 15.674 1.268 1.00 54.97 749 PRO A CA 1
ATOM 5908 C C . PRO A 1 749 ? -31.614 15.322 -0.219 1.00 54.97 749 PRO A C 1
ATOM 5910 O O . PRO A 1 749 ? -32.055 16.101 -1.070 1.00 54.97 749 PRO A O 1
ATOM 5913 N N . SER A 1 750 ? -31.184 14.106 -0.538 1.00 51.44 750 SER A N 1
ATOM 5914 C CA . SER A 1 750 ? -31.528 13.457 -1.807 1.00 51.44 750 SER A CA 1
ATOM 5915 C C . SER A 1 750 ? -33.012 13.039 -1.844 1.00 51.44 750 SER A C 1
ATOM 5917 O O . SER A 1 750 ? -33.555 12.820 -2.929 1.00 51.44 750 SER A O 1
ATOM 5919 N N . VAL A 1 751 ? -33.710 13.023 -0.693 1.00 50.22 751 VAL A N 1
ATOM 5920 C CA . VAL A 1 751 ? -35.136 12.662 -0.563 1.00 50.22 751 VAL A CA 1
ATOM 5921 C C . VAL A 1 751 ? -35.871 13.633 0.378 1.00 50.22 751 VAL A C 1
ATOM 5923 O O . VAL A 1 751 ? -35.545 13.752 1.551 1.00 50.22 751 VAL A O 1
ATOM 5926 N N . ARG A 1 752 ? -36.865 14.370 -0.137 1.00 50.16 752 ARG A N 1
ATOM 5927 C CA . ARG A 1 752 ? -37.459 15.563 0.511 1.00 50.16 752 ARG A CA 1
ATOM 5928 C C . ARG A 1 752 ? -38.450 15.308 1.667 1.00 50.16 752 ARG A C 1
ATOM 5930 O O . ARG A 1 752 ? -38.955 16.278 2.214 1.00 50.16 752 ARG A O 1
ATOM 5937 N N . GLU A 1 753 ? -38.766 14.062 2.024 1.00 54.81 753 GLU A N 1
ATOM 5938 C CA . GLU A 1 753 ? -39.950 13.753 2.862 1.00 54.81 753 GLU A CA 1
ATOM 5939 C C . GLU A 1 753 ? -39.675 12.901 4.115 1.00 54.81 753 GLU A C 1
ATOM 5941 O O . GLU A 1 753 ? -40.619 12.513 4.798 1.00 54.81 753 GLU A O 1
ATOM 5946 N N . THR A 1 754 ? -38.417 12.591 4.445 1.00 62.91 754 THR A N 1
ATOM 5947 C CA . THR A 1 754 ? -38.111 11.582 5.481 1.00 62.91 754 THR A CA 1
ATOM 5948 C C . THR A 1 754 ? -37.493 12.145 6.768 1.00 62.91 754 THR A C 1
ATOM 5950 O O . THR A 1 754 ? -37.338 11.401 7.727 1.00 62.91 754 THR A O 1
ATOM 5953 N N . GLN A 1 755 ? -37.175 13.441 6.841 1.00 71.25 755 GLN A N 1
ATOM 5954 C CA . GLN A 1 755 ? -36.562 14.066 8.025 1.00 71.25 755 GLN A CA 1
ATOM 5955 C C . GLN A 1 755 ? -37.595 14.889 8.802 1.00 71.25 755 GLN A C 1
ATOM 5957 O O . GLN A 1 755 ? -38.137 15.830 8.239 1.00 71.25 755 GLN A O 1
ATOM 5962 N N . MET A 1 756 ? -37.866 14.584 10.071 1.00 81.44 756 MET A N 1
ATOM 5963 C CA . MET A 1 756 ? -38.818 15.316 10.918 1.00 81.44 756 MET A CA 1
ATOM 5964 C C . MET A 1 756 ? -38.117 15.933 12.128 1.00 81.44 756 MET A C 1
ATOM 5966 O O . MET A 1 756 ? -37.533 15.218 12.939 1.00 81.44 756 MET A O 1
ATOM 5970 N N . VAL A 1 757 ? -38.220 17.257 12.271 1.00 87.38 757 VAL A N 1
ATOM 5971 C CA . VAL A 1 757 ? -37.688 18.007 13.421 1.00 87.38 757 VAL A CA 1
ATOM 5972 C C . VAL A 1 757 ? -38.858 18.667 14.141 1.00 87.38 757 VAL A C 1
ATOM 5974 O O . VAL A 1 757 ? -39.301 19.748 13.742 1.00 87.38 757 VAL A O 1
ATOM 5977 N N . ASN A 1 758 ? -39.372 18.005 15.182 1.00 89.38 758 ASN A N 1
ATOM 5978 C CA . ASN A 1 758 ? -40.581 18.444 15.875 1.00 89.38 758 ASN A CA 1
ATOM 5979 C C . ASN A 1 758 ? -40.429 18.520 17.395 1.00 89.38 758 ASN A C 1
ATOM 5981 O O . ASN A 1 758 ? -39.719 17.728 18.007 1.00 89.38 758 ASN A O 1
ATOM 5985 N N . ASN A 1 759 ? -41.191 19.426 18.014 1.00 90.75 759 ASN A N 1
ATOM 5986 C CA . ASN A 1 759 ? -41.320 19.541 19.472 1.00 90.75 759 ASN A CA 1
ATOM 5987 C C . ASN A 1 759 ? -39.995 19.787 20.220 1.00 90.75 759 ASN A C 1
ATOM 5989 O O . ASN A 1 759 ? -39.884 19.461 21.398 1.00 90.75 759 ASN A O 1
ATOM 5993 N N . ASN A 1 760 ? -38.977 20.352 19.570 1.00 92.38 760 ASN A N 1
ATOM 5994 C CA . ASN A 1 760 ? -37.701 20.643 20.227 1.00 92.38 760 ASN A CA 1
ATOM 5995 C C . ASN A 1 760 ? -37.706 22.045 20.852 1.00 92.38 760 ASN A C 1
ATOM 5997 O O . ASN A 1 760 ? -38.330 22.965 20.326 1.00 92.38 760 ASN A O 1
ATOM 6001 N N . ILE A 1 761 ? -36.968 22.241 21.944 1.00 94.31 761 ILE A N 1
ATOM 6002 C CA . ILE A 1 761 ? -36.737 23.549 22.570 1.00 94.31 761 ILE A CA 1
ATOM 6003 C C . ILE A 1 761 ? -35.300 23.980 22.279 1.00 94.31 761 ILE A C 1
ATOM 6005 O O . ILE A 1 761 ? -34.352 23.378 22.774 1.00 94.31 761 ILE A O 1
ATOM 6009 N N . ILE A 1 762 ? -35.137 25.042 21.491 1.00 94.19 762 ILE A N 1
ATOM 6010 C CA . ILE A 1 762 ? -33.848 25.548 21.009 1.00 94.19 762 ILE A CA 1
ATOM 6011 C C . ILE A 1 762 ? -33.589 26.921 21.632 1.00 94.19 762 ILE A C 1
ATOM 6013 O O . ILE A 1 762 ? -34.259 27.912 21.308 1.00 94.19 762 ILE A O 1
ATOM 6017 N N . VAL A 1 763 ? -32.619 26.984 22.543 1.00 93.69 763 VAL A N 1
ATOM 6018 C CA . VAL A 1 763 ? -32.426 28.133 23.434 1.00 93.69 763 VAL A CA 1
ATOM 6019 C C . VAL A 1 763 ? -30.985 28.642 23.474 1.00 93.69 763 VAL A C 1
ATOM 6021 O O . VAL A 1 763 ? -30.027 27.884 23.597 1.00 93.69 763 VAL A O 1
ATOM 6024 N N . GLY A 1 764 ? -30.807 29.962 23.417 1.00 91.12 764 GLY A N 1
ATOM 6025 C CA . GLY A 1 764 ? -29.501 30.592 23.636 1.00 91.12 764 GLY A CA 1
ATOM 6026 C C . GLY A 1 764 ? -28.437 30.302 22.571 1.00 91.12 764 GLY A C 1
ATOM 6027 O O . GLY A 1 764 ? -27.261 30.513 22.845 1.00 91.12 764 GLY A O 1
ATOM 6028 N N . CYS A 1 765 ? -28.814 29.811 21.390 1.00 91.44 765 CYS A N 1
ATOM 6029 C CA . CYS A 1 765 ? -27.889 29.500 20.299 1.00 91.44 765 CYS A CA 1
ATOM 6030 C C . CYS A 1 765 ? -27.564 30.750 19.453 1.00 91.44 765 CYS A C 1
ATOM 6032 O O . CYS A 1 765 ? -28.387 31.666 19.344 1.00 91.44 765 CYS A O 1
ATOM 6034 N N . ASN A 1 766 ? -26.404 30.811 18.784 1.00 92.00 766 ASN A N 1
ATOM 6035 C CA . ASN A 1 766 ? -26.167 31.901 17.816 1.00 92.00 766 ASN A CA 1
ATOM 6036 C C . ASN A 1 766 ? -27.078 31.736 16.591 1.00 92.00 766 ASN A C 1
ATOM 6038 O O . ASN A 1 766 ? -27.687 32.703 16.131 1.00 92.00 766 ASN A O 1
ATOM 6042 N N . GLN A 1 767 ? -27.222 30.503 16.123 1.00 91.19 767 GLN A N 1
ATOM 6043 C CA . GLN A 1 767 ? -28.146 30.083 15.083 1.00 91.19 767 GLN A CA 1
ATOM 6044 C C . GLN A 1 767 ? -28.990 28.920 15.628 1.00 91.19 767 GLN A C 1
ATOM 6046 O O . GLN A 1 767 ? -28.438 27.920 16.072 1.00 91.19 767 GLN A O 1
ATOM 6051 N N . GLY A 1 768 ? -30.318 29.042 15.622 1.00 91.75 768 GLY A N 1
ATOM 6052 C CA . GLY A 1 768 ? -31.227 27.989 16.081 1.00 91.75 768 GLY A CA 1
ATOM 6053 C C . GLY A 1 768 ? -31.177 26.776 15.153 1.00 91.75 768 GLY A C 1
ATOM 6054 O O . GLY A 1 768 ? -30.572 25.763 15.495 1.00 91.75 768 GLY A O 1
ATOM 6055 N N . ILE A 1 769 ? -31.770 26.911 13.961 1.00 90.19 769 ILE A N 1
ATOM 6056 C CA . ILE A 1 769 ? -31.689 25.900 12.896 1.00 90.19 769 ILE A CA 1
ATOM 6057 C C . ILE A 1 769 ? -31.049 26.495 11.639 1.00 90.19 769 ILE A C 1
ATOM 6059 O O . ILE A 1 769 ? -31.476 27.531 11.121 1.00 90.19 769 ILE A O 1
ATOM 6063 N N . GLU A 1 770 ? -30.023 25.841 11.117 1.00 89.50 770 GLU A N 1
ATOM 6064 C CA . GLU A 1 770 ? -29.415 26.140 9.824 1.00 89.50 770 GLU A CA 1
ATOM 6065 C C . GLU A 1 770 ? -29.851 25.103 8.789 1.00 89.50 770 GLU A C 1
ATOM 6067 O O . GLU A 1 770 ? -29.721 23.905 9.011 1.00 89.50 770 GLU A O 1
ATOM 6072 N N . ASN A 1 771 ? -30.369 25.564 7.651 1.00 85.38 771 ASN A N 1
ATOM 6073 C CA . ASN A 1 771 ? -30.735 24.702 6.531 1.00 85.38 771 ASN A CA 1
ATOM 6074 C C . ASN A 1 771 ? -29.742 24.936 5.384 1.00 85.38 771 ASN A C 1
ATOM 6076 O O . ASN A 1 771 ? -29.725 26.017 4.790 1.00 85.38 771 ASN A O 1
ATOM 6080 N N . LEU A 1 772 ? -28.918 23.930 5.086 1.00 81.62 772 LEU A N 1
ATOM 6081 C CA . LEU A 1 772 ? -27.926 23.962 4.007 1.00 81.62 772 LEU A CA 1
ATOM 6082 C C . LEU A 1 772 ? -28.522 23.538 2.649 1.00 81.62 772 LEU A C 1
ATOM 6084 O O . LEU A 1 772 ? -27.891 23.738 1.611 1.00 81.62 772 LEU A O 1
ATOM 6088 N N . GLY A 1 773 ? -29.751 23.012 2.633 1.00 73.75 773 GLY A N 1
ATOM 6089 C CA . GLY A 1 773 ? -30.571 22.815 1.439 1.00 73.75 773 GLY A CA 1
ATOM 6090 C C . GLY A 1 773 ? -31.709 21.810 1.645 1.00 73.75 773 GLY A C 1
ATOM 6091 O O . GLY A 1 773 ? -31.678 21.006 2.563 1.00 73.75 773 GLY A O 1
ATOM 6092 N N . GLY A 1 774 ? -32.716 21.830 0.763 1.00 71.19 774 GLY A N 1
ATOM 6093 C CA . GLY A 1 774 ? -33.957 21.055 0.926 1.00 71.19 774 GLY A CA 1
ATOM 6094 C C . GLY A 1 774 ? -35.053 21.806 1.696 1.00 71.19 774 GLY A C 1
ATOM 6095 O O . GLY A 1 774 ? -34.868 22.962 2.067 1.00 71.19 774 GLY A O 1
ATOM 6096 N N . ASP A 1 775 ? -36.194 21.137 1.907 1.00 73.69 775 ASP A N 1
ATOM 6097 C CA . ASP A 1 775 ? -37.361 21.653 2.648 1.00 73.69 775 ASP A CA 1
ATOM 6098 C C . ASP A 1 775 ? -37.812 20.628 3.717 1.00 73.69 775 ASP A C 1
ATOM 6100 O O . ASP A 1 775 ? -38.892 20.045 3.587 1.00 73.69 775 ASP A O 1
ATOM 6104 N N . PRO A 1 776 ? -36.973 20.316 4.725 1.00 76.31 776 PRO A N 1
ATOM 6105 C CA . PRO A 1 776 ? -37.350 19.380 5.784 1.00 76.31 776 PRO A CA 1
ATOM 6106 C C . PRO A 1 776 ? -38.603 19.885 6.529 1.00 76.31 776 PRO A C 1
ATOM 6108 O O . PRO A 1 776 ? -38.701 21.086 6.798 1.00 76.31 776 PRO A O 1
ATOM 6111 N N . PRO A 1 777 ? -39.574 19.022 6.880 1.00 80.44 777 PRO A N 1
ATOM 6112 C CA . PRO A 1 777 ? -40.690 19.415 7.730 1.00 80.44 777 PRO A CA 1
ATOM 6113 C C . PRO A 1 777 ? -40.208 19.719 9.156 1.00 80.44 777 PRO A C 1
ATOM 6115 O O . PRO A 1 777 ? -39.869 18.822 9.930 1.00 80.44 777 PRO A O 1
ATOM 6118 N N . LEU A 1 778 ? -40.219 21.007 9.494 1.00 87.38 778 LEU A N 1
ATOM 6119 C CA . LEU A 1 778 ? -40.075 21.522 10.853 1.00 87.38 778 LEU A CA 1
ATOM 6120 C C . LEU A 1 778 ? -41.460 21.905 11.366 1.00 87.38 778 LEU A C 1
ATOM 6122 O O . LEU A 1 778 ? -42.193 22.607 10.663 1.00 87.38 778 LEU A O 1
ATOM 6126 N N . ASN A 1 779 ? -41.837 21.447 12.557 1.00 89.06 779 ASN A N 1
ATOM 6127 C CA . ASN A 1 779 ? -43.063 21.901 13.204 1.00 89.06 779 ASN A CA 1
ATOM 6128 C C . ASN A 1 779 ? -42.957 21.893 14.728 1.00 89.06 779 ASN A C 1
ATOM 6130 O O . ASN A 1 779 ? -42.361 20.999 15.317 1.00 89.06 779 ASN A O 1
ATOM 6134 N N . TYR A 1 780 ? -43.660 22.823 15.376 1.00 91.69 780 TYR A N 1
ATOM 6135 C CA . TYR A 1 780 ? -43.863 22.819 16.828 1.00 91.69 780 TYR A CA 1
ATOM 6136 C C . TYR A 1 780 ? -42.574 22.914 17.661 1.00 91.69 780 TYR A C 1
ATOM 6138 O O . TYR A 1 780 ? -42.565 22.515 18.822 1.00 91.69 780 TYR A O 1
ATOM 6146 N N . ASN A 1 781 ? -41.483 23.452 17.115 1.00 93.50 781 ASN A N 1
ATOM 6147 C CA . ASN A 1 781 ? -40.277 23.744 17.883 1.00 93.50 781 ASN A CA 1
ATOM 6148 C C . ASN A 1 781 ? -40.395 25.122 18.550 1.00 93.50 781 ASN A C 1
ATOM 6150 O O . ASN A 1 781 ? -41.019 26.057 18.039 1.00 93.50 781 ASN A O 1
ATOM 6154 N N . ALA A 1 782 ? -39.779 25.255 19.719 1.00 95.00 782 ALA A N 1
ATOM 6155 C CA . ALA A 1 782 ? -39.734 26.484 20.489 1.00 95.00 782 ALA A CA 1
ATOM 6156 C C . ALA A 1 782 ? -38.352 27.133 20.399 1.00 95.00 782 ALA A C 1
ATOM 6158 O O . ALA A 1 782 ? -37.333 26.483 20.604 1.00 95.00 782 ALA A O 1
ATOM 6159 N N . PHE A 1 783 ? -38.319 28.440 20.148 1.00 95.75 783 PHE A N 1
ATOM 6160 C CA . PHE A 1 783 ? -37.100 29.226 20.009 1.00 95.75 783 PHE A CA 1
ATOM 6161 C C . PHE A 1 783 ? -37.071 30.370 21.019 1.00 95.75 783 PHE A C 1
ATOM 6163 O O . PHE A 1 783 ? -37.922 31.273 20.986 1.00 95.75 783 PHE A O 1
ATOM 6170 N N . TRP A 1 784 ? -36.045 30.384 21.869 1.00 95.12 784 TRP A N 1
ATOM 6171 C CA . TRP A 1 784 ? -35.878 31.407 22.897 1.00 95.12 784 TRP A CA 1
ATOM 6172 C C . TRP A 1 784 ? -34.448 31.924 22.983 1.00 95.12 784 TRP A C 1
ATOM 6174 O O . TRP A 1 784 ? -33.496 31.159 23.056 1.00 95.12 784 TRP A O 1
ATOM 6184 N N . ASN A 1 785 ? -34.293 33.248 23.024 1.00 94.06 785 ASN A N 1
ATOM 6185 C CA . ASN A 1 785 ? -33.005 33.906 23.256 1.00 94.06 785 ASN A CA 1
ATOM 6186 C C . ASN A 1 785 ? -31.868 33.474 22.298 1.00 94.06 785 ASN A C 1
ATOM 6188 O O . ASN A 1 785 ? -30.696 33.564 22.654 1.00 94.06 785 ASN A O 1
ATOM 6192 N N . ASN A 1 786 ? -32.200 33.012 21.088 1.00 93.25 786 ASN A N 1
ATOM 6193 C CA . ASN A 1 786 ? -31.206 32.770 20.044 1.00 93.25 786 ASN A CA 1
ATOM 6194 C C . ASN A 1 786 ? -30.831 34.099 19.374 1.00 93.25 786 ASN A C 1
ATOM 6196 O O . ASN A 1 786 ? -31.682 34.980 19.219 1.00 93.25 786 ASN A O 1
ATOM 6200 N N . THR A 1 787 ? -29.584 34.243 18.918 1.00 94.12 787 THR A N 1
ATOM 6201 C CA . THR A 1 787 ? -29.183 35.433 18.139 1.00 94.12 787 THR A CA 1
ATOM 6202 C C . THR A 1 787 ? -29.918 35.469 16.796 1.00 94.12 787 THR A C 1
ATOM 6204 O O . THR A 1 787 ? -30.382 36.524 16.358 1.00 94.12 787 THR A O 1
ATOM 6207 N N . ASN A 1 788 ? -30.075 34.304 16.169 1.00 92.88 788 ASN A N 1
ATOM 6208 C CA . ASN A 1 788 ? -30.905 34.075 14.999 1.00 92.88 788 ASN A CA 1
ATOM 6209 C C . ASN A 1 788 ? -31.637 32.738 15.161 1.00 92.88 788 ASN A C 1
ATOM 6211 O O . ASN A 1 788 ? -30.999 31.718 15.387 1.00 92.88 788 ASN A O 1
ATOM 6215 N N . ASN A 1 789 ? -32.964 32.710 15.021 1.00 91.56 789 ASN A N 1
ATOM 6216 C CA . ASN A 1 789 ? -33.706 31.444 15.078 1.00 91.56 789 ASN A CA 1
ATOM 6217 C C . ASN A 1 789 ? -33.458 30.572 13.835 1.00 91.56 789 ASN A C 1
ATOM 6219 O O . ASN A 1 789 ? -33.500 29.350 13.933 1.00 91.56 789 ASN A O 1
ATOM 6223 N N . GLY A 1 790 ? -33.137 31.192 12.695 1.00 90.19 790 GLY A N 1
ATOM 6224 C CA . GLY A 1 790 ? -32.773 30.483 11.477 1.00 90.19 790 GLY A CA 1
ATOM 6225 C C . GLY A 1 790 ? -33.944 30.029 10.608 1.00 90.19 790 GLY A C 1
ATOM 6226 O O . GLY A 1 790 ? -34.858 30.815 10.359 1.00 90.19 790 GLY A O 1
ATOM 6227 N N . TYR A 1 791 ? -33.867 28.807 10.072 1.00 87.25 791 TYR A N 1
ATOM 6228 C CA . TYR A 1 791 ? -34.926 28.203 9.255 1.00 87.25 791 TYR A CA 1
ATOM 6229 C C . TYR A 1 791 ? -36.112 27.818 10.150 1.00 87.25 791 TYR A C 1
ATOM 6231 O O . TYR A 1 791 ? -35.929 27.153 11.165 1.00 87.25 791 TYR A O 1
ATOM 6239 N N . LEU A 1 792 ? -37.316 28.272 9.794 1.00 90.06 792 LEU A N 1
ATOM 6240 C CA . LEU A 1 792 ? -38.537 28.101 10.586 1.00 90.06 792 LEU A CA 1
ATOM 6241 C C . LEU A 1 792 ? -39.603 27.384 9.757 1.00 90.06 792 LEU A C 1
ATOM 6243 O O . LEU A 1 792 ? -39.793 27.725 8.588 1.00 90.06 792 LEU A O 1
ATOM 6247 N N . GLY A 1 793 ? -40.307 26.442 10.381 1.00 87.12 793 GLY A N 1
ATOM 6248 C CA . GLY A 1 793 ? -41.511 25.819 9.843 1.00 87.12 793 GLY A CA 1
ATOM 6249 C C . GLY A 1 793 ? -42.794 26.622 10.088 1.00 87.12 793 GLY A C 1
ATOM 6250 O O . GLY A 1 793 ? -42.767 27.796 10.470 1.00 87.12 793 GLY A O 1
ATOM 6251 N N . ASP A 1 794 ? -43.940 25.973 9.873 1.00 83.81 794 ASP A N 1
ATOM 6252 C CA . ASP A 1 794 ? -45.260 26.622 9.907 1.00 83.81 794 ASP A CA 1
ATOM 6253 C C . ASP A 1 794 ? -45.809 26.824 11.331 1.00 83.81 794 ASP A C 1
ATOM 6255 O O . ASP A 1 794 ? -46.547 27.780 11.579 1.00 83.81 794 ASP A O 1
ATOM 6259 N N . ASN A 1 795 ? -45.457 25.938 12.271 1.00 90.69 795 ASN A N 1
ATOM 6260 C CA . ASN A 1 795 ? -46.021 25.905 13.629 1.00 90.69 795 ASN A CA 1
ATOM 6261 C C . ASN A 1 795 ? -44.988 26.207 14.729 1.00 90.69 795 ASN A C 1
ATOM 6263 O O . ASN A 1 795 ? -45.108 25.711 15.845 1.00 90.69 795 ASN A O 1
ATOM 6267 N N . GLU A 1 796 ? -43.958 26.997 14.422 1.00 93.06 796 GLU A N 1
ATOM 6268 C CA . GLU A 1 796 ? -42.895 27.316 15.382 1.00 93.06 796 GLU A CA 1
ATOM 6269 C C . GLU A 1 796 ? -43.328 28.346 16.433 1.00 93.06 796 GLU A C 1
ATOM 6271 O O . GLU A 1 796 ? -43.994 29.345 16.139 1.00 93.06 796 GLU A O 1
ATOM 6276 N N . ILE A 1 797 ? -42.868 28.156 17.667 1.00 93.38 797 ILE A N 1
ATOM 6277 C CA . ILE A 1 797 ? -43.090 29.072 18.785 1.00 93.38 797 ILE A CA 1
ATOM 6278 C C . ILE A 1 797 ? -41.829 29.911 18.959 1.00 93.38 797 ILE A C 1
ATOM 6280 O O . ILE A 1 797 ? -40.761 29.394 19.255 1.00 93.38 797 ILE A O 1
ATOM 6284 N N . THR A 1 798 ? -41.923 31.229 18.800 1.00 92.81 798 THR A N 1
ATOM 6285 C CA . THR A 1 798 ? -40.757 32.119 18.927 1.00 92.81 798 THR A CA 1
ATOM 6286 C C . THR A 1 798 ? -40.973 33.160 20.017 1.00 92.81 798 THR A C 1
ATOM 6288 O O . THR A 1 798 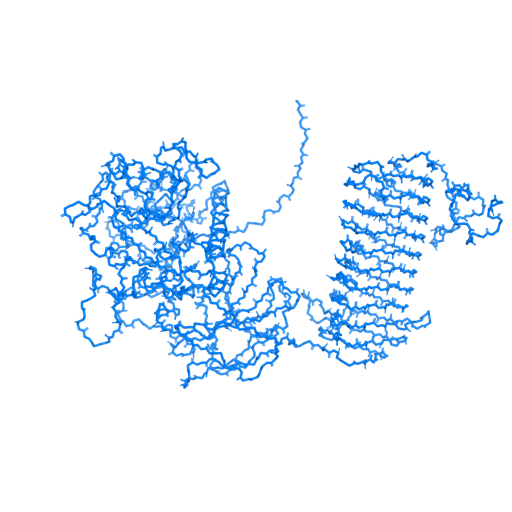? -42.087 33.645 20.212 1.00 92.81 798 THR A O 1
ATOM 6291 N N . ASN A 1 799 ? -39.891 33.553 20.697 1.00 88.19 799 ASN A N 1
ATOM 6292 C CA . ASN A 1 799 ? -39.898 34.589 21.740 1.00 88.19 799 ASN A CA 1
ATOM 6293 C C . ASN A 1 799 ? -40.772 34.249 22.962 1.00 88.19 799 ASN A C 1
ATOM 6295 O O . ASN A 1 799 ? -41.332 35.148 23.595 1.00 88.19 799 ASN A O 1
ATOM 6299 N N . VAL A 1 800 ? -40.872 32.965 23.300 1.00 92.25 800 VAL A N 1
ATOM 6300 C CA . VAL A 1 800 ? -41.518 32.484 24.524 1.00 92.25 800 VAL A CA 1
ATOM 6301 C C . VAL A 1 800 ? -40.451 31.871 25.419 1.00 92.25 800 VAL A C 1
ATOM 6303 O O . VAL A 1 800 ? -39.726 30.984 24.984 1.00 92.25 800 VAL A O 1
ATOM 6306 N N . ASP A 1 801 ? -40.351 32.366 26.651 1.00 93.25 801 ASP A N 1
ATOM 6307 C CA . ASP A 1 801 ? -39.453 31.817 27.665 1.00 93.25 801 ASP A CA 1
ATOM 6308 C C . ASP A 1 801 ? -39.904 30.393 28.038 1.00 93.25 801 ASP A C 1
ATOM 6310 O O . ASP A 1 801 ? -41.057 30.233 28.457 1.00 93.25 801 ASP A O 1
ATOM 6314 N N . PRO A 1 802 ? -39.039 29.366 27.915 1.00 94.25 802 PRO A N 1
ATOM 6315 C CA . PRO A 1 802 ? -39.362 28.011 28.337 1.00 94.25 802 PRO A CA 1
ATOM 6316 C C . PRO A 1 802 ? -39.703 27.901 29.821 1.00 94.25 802 PRO A C 1
ATOM 6318 O O . PRO A 1 802 ? -40.422 26.984 30.207 1.00 94.25 802 PRO A O 1
ATOM 6321 N N . MET A 1 803 ? -39.237 28.831 30.662 1.00 94.38 803 MET A N 1
ATOM 6322 C CA . MET A 1 803 ? -39.432 28.788 32.110 1.00 94.38 803 MET A CA 1
ATOM 6323 C C . MET A 1 803 ? -38.962 27.458 32.716 1.00 94.38 803 MET A C 1
ATOM 6325 O O . MET A 1 803 ? -39.721 26.795 33.420 1.00 94.38 803 MET A O 1
ATOM 6329 N N . PHE A 1 804 ? -37.706 27.075 32.471 1.00 93.44 804 PHE A N 1
ATOM 6330 C CA . PHE A 1 804 ? -37.115 25.879 33.081 1.00 93.44 804 PHE A CA 1
ATOM 6331 C C . PHE A 1 804 ? -37.189 25.926 34.616 1.00 93.44 804 PHE A C 1
ATOM 6333 O O . PHE A 1 804 ? -37.120 27.011 35.213 1.00 93.44 804 PHE A O 1
ATOM 6340 N N . VAL A 1 805 ? -37.370 24.771 35.264 1.00 91.25 805 VAL A N 1
ATOM 6341 C CA . VAL A 1 805 ? -37.517 24.637 36.723 1.00 91.25 805 VAL A CA 1
ATOM 6342 C C . VAL A 1 805 ? -36.282 25.180 37.432 1.00 91.25 805 VAL A C 1
ATOM 6344 O O . VAL A 1 805 ? -36.424 26.138 38.207 1.00 91.25 805 VAL A O 1
ATOM 6347 N N . ASP A 1 806 ? -35.103 24.647 37.111 1.00 87.19 806 ASP A N 1
ATOM 6348 C CA . ASP A 1 806 ? -33.827 25.048 37.705 1.00 87.19 806 ASP A CA 1
ATOM 6349 C C . ASP A 1 806 ? -32.654 24.836 36.735 1.00 87.19 806 ASP A C 1
ATOM 6351 O O . ASP A 1 806 ? -31.838 23.928 36.870 1.00 87.19 806 ASP A O 1
ATOM 6355 N N . GLU A 1 807 ? -32.552 25.740 35.760 1.00 84.44 807 GLU A N 1
ATOM 6356 C CA . GLU A 1 807 ? -31.489 25.744 34.747 1.00 84.44 807 GLU A CA 1
ATOM 6357 C C . GLU A 1 807 ? -30.068 25.779 35.346 1.00 84.44 807 GLU A C 1
ATOM 6359 O O . GLU A 1 807 ? -29.114 25.371 34.697 1.00 84.44 807 GLU A O 1
ATOM 6364 N N . ALA A 1 808 ? -29.899 26.294 36.569 1.00 81.25 808 ALA A N 1
ATOM 6365 C CA . ALA A 1 808 ? -28.584 26.404 37.200 1.00 81.25 808 ALA A CA 1
ATOM 6366 C C . ALA A 1 808 ? -28.060 25.069 37.753 1.00 81.25 808 ALA A C 1
ATOM 6368 O O . ALA A 1 808 ? -26.873 24.980 38.060 1.00 81.25 808 ALA A O 1
ATOM 6369 N N . ASN A 1 809 ? -28.941 24.079 37.909 1.00 79.81 809 ASN A N 1
ATOM 6370 C CA . ASN A 1 809 ? -28.634 22.731 38.383 1.00 79.81 809 ASN A CA 1
ATOM 6371 C C . ASN A 1 809 ? -29.076 21.671 37.356 1.00 79.81 809 ASN A C 1
ATOM 6373 O O . ASN A 1 809 ? -29.452 20.568 37.743 1.00 79.81 809 ASN A O 1
ATOM 6377 N N . ASP A 1 810 ? -29.087 22.040 36.071 1.00 76.56 810 ASP A N 1
ATOM 6378 C CA . ASP A 1 810 ? -29.406 21.172 34.932 1.00 76.56 810 ASP A CA 1
ATOM 6379 C C . ASP A 1 810 ? -30.819 20.547 34.949 1.00 76.56 810 ASP A C 1
ATOM 6381 O O . ASP A 1 810 ? -31.082 19.537 34.297 1.00 76.56 810 ASP A O 1
ATOM 6385 N N . ASP A 1 811 ? -31.777 21.181 35.641 1.00 83.31 811 ASP A N 1
ATOM 6386 C CA . ASP A 1 811 ? -33.193 20.800 35.606 1.00 83.31 811 ASP A CA 1
ATOM 6387 C C . ASP A 1 811 ? -33.951 21.603 34.537 1.00 83.31 811 ASP A C 1
ATOM 6389 O O . ASP A 1 811 ? -34.479 22.702 34.770 1.00 83.31 811 ASP A O 1
ATOM 6393 N N . TYR A 1 812 ? -34.007 21.009 33.347 1.00 86.06 812 TYR A N 1
ATOM 6394 C CA . TYR A 1 812 ? -34.646 21.565 32.154 1.00 86.06 812 TYR A CA 1
ATOM 6395 C C . TYR A 1 812 ? -36.122 21.188 32.004 1.00 86.06 812 TYR A C 1
ATOM 6397 O O . TYR A 1 812 ? -36.714 21.420 30.947 1.00 86.06 812 TYR A O 1
ATOM 6405 N N . HIS A 1 813 ? -36.762 20.658 33.049 1.00 87.88 813 HIS A N 1
ATOM 6406 C CA . HIS A 1 813 ? -38.213 20.510 33.030 1.00 87.88 813 HIS A CA 1
ATOM 6407 C C . HIS A 1 813 ? -38.881 21.883 32.937 1.00 87.88 813 HIS A C 1
ATOM 6409 O O . HIS A 1 813 ? -38.394 22.879 33.476 1.00 87.88 813 HIS A O 1
ATOM 6415 N N . LEU A 1 814 ? -40.030 21.950 32.268 1.00 88.81 814 LEU A N 1
ATOM 6416 C CA . LEU A 1 814 ? -40.819 23.175 32.202 1.00 88.81 814 LEU A CA 1
ATOM 6417 C C . LEU A 1 814 ? -41.535 23.402 33.537 1.00 88.81 814 LEU A C 1
ATOM 6419 O O . LEU A 1 814 ? -42.166 22.497 34.087 1.00 88.81 814 LEU A O 1
ATOM 6423 N N . LYS A 1 815 ? -41.486 24.632 34.058 1.00 87.31 815 LYS A N 1
ATOM 6424 C CA . LYS A 1 815 ? -42.378 25.049 35.147 1.00 87.31 815 LYS A CA 1
ATOM 6425 C C . LYS A 1 815 ? -43.822 24.927 34.683 1.00 87.31 815 LYS A C 1
ATOM 6427 O O . LYS A 1 815 ? -44.120 25.220 33.531 1.00 87.31 815 LYS A O 1
ATOM 6432 N N . TRP A 1 816 ? -44.725 24.575 35.598 1.00 84.88 816 TRP A N 1
ATOM 6433 C CA . TRP A 1 816 ? -46.143 24.369 35.283 1.00 84.88 816 TRP A CA 1
ATOM 6434 C C . TRP A 1 816 ? -46.832 25.607 34.676 1.00 84.88 816 TRP A C 1
ATOM 6436 O O . TRP A 1 816 ? -47.868 25.467 34.035 1.00 84.88 816 TRP A O 1
ATOM 6446 N N . GLU A 1 817 ? -46.287 26.815 34.869 1.00 88.19 817 GLU A N 1
ATOM 6447 C CA . GLU A 1 817 ? -46.782 28.047 34.238 1.00 88.19 817 GLU A CA 1
ATOM 6448 C C . GLU A 1 817 ? -46.217 28.321 32.834 1.00 88.19 817 GLU A C 1
ATOM 6450 O O . GLU A 1 817 ? -46.586 29.329 32.225 1.00 88.19 817 GLU A O 1
ATOM 6455 N N . SER A 1 818 ? -45.295 27.493 32.338 1.00 91.56 818 SER A N 1
ATOM 6456 C CA . SER A 1 818 ? -44.670 27.689 31.032 1.00 91.56 818 SER A CA 1
ATOM 6457 C C . SER A 1 818 ? -45.718 27.671 29.928 1.00 91.56 818 SER A C 1
ATOM 6459 O O . SER A 1 818 ? -46.542 26.764 29.842 1.00 91.56 818 SER A O 1
ATOM 6461 N N . LEU A 1 819 ? -45.649 28.656 29.033 1.00 90.19 819 LEU A N 1
ATOM 6462 C CA . LEU A 1 819 ? -46.513 28.711 27.852 1.00 90.19 819 LEU A CA 1
ATOM 6463 C C . LEU A 1 819 ? -46.142 27.661 26.795 1.00 90.19 819 LEU A C 1
ATOM 6465 O O . LEU A 1 819 ? -46.843 27.556 25.793 1.00 90.19 819 LEU A O 1
ATOM 6469 N N . LEU A 1 820 ? -45.036 26.934 26.987 1.00 89.62 820 LEU A N 1
ATOM 6470 C CA . LEU A 1 820 ? -44.650 25.817 26.127 1.00 89.62 820 LEU A CA 1
ATOM 6471 C C . LEU A 1 820 ? -45.331 24.502 26.525 1.00 89.62 820 LEU A C 1
ATOM 6473 O O . LEU A 1 820 ? -45.328 23.563 25.732 1.00 89.62 820 LEU A O 1
ATOM 6477 N N . ILE A 1 821 ? -45.940 24.432 27.713 1.00 84.81 821 ILE A N 1
ATOM 6478 C CA . ILE A 1 821 ? -46.776 23.291 28.095 1.00 84.81 821 ILE A CA 1
ATOM 6479 C C . ILE A 1 821 ? -47.992 23.242 27.160 1.00 84.81 821 ILE A C 1
ATOM 6481 O O . ILE A 1 821 ? -48.626 24.265 26.902 1.00 84.81 821 ILE A O 1
ATOM 6485 N N . ASP A 1 822 ? -48.272 22.052 26.620 1.00 79.69 822 ASP A N 1
ATOM 6486 C CA . ASP A 1 822 ? -49.349 21.761 25.659 1.00 79.69 822 ASP A CA 1
ATOM 6487 C C . ASP A 1 822 ? -49.277 22.516 24.318 1.00 79.69 822 ASP A C 1
ATOM 6489 O O . ASP A 1 822 ? -50.222 22.475 23.526 1.00 79.69 822 ASP A O 1
ATOM 6493 N N . ALA A 1 823 ? -48.166 23.200 24.033 1.00 85.12 823 ALA A N 1
ATOM 6494 C CA . ALA A 1 823 ? -47.996 23.989 22.813 1.00 85.12 823 ALA A CA 1
ATOM 6495 C C . ALA A 1 823 ? -47.360 23.202 21.647 1.00 85.12 823 ALA A C 1
ATOM 6497 O O . ALA A 1 823 ? -47.294 23.713 20.527 1.00 85.12 823 ALA A O 1
ATOM 6498 N N . GLY A 1 824 ? -46.897 21.974 21.912 1.00 82.94 824 GLY A N 1
ATOM 6499 C CA . GLY A 1 824 ? -46.334 21.058 20.918 1.00 82.94 824 GLY A CA 1
ATOM 6500 C C . GLY A 1 824 ? -47.385 20.414 20.006 1.00 82.94 824 GLY A C 1
ATOM 6501 O O . GLY A 1 824 ? -48.568 20.757 20.050 1.00 82.94 824 GLY A O 1
ATOM 6502 N N . ASP A 1 825 ? -46.961 19.447 19.190 1.00 85.12 825 ASP A N 1
ATOM 6503 C CA . ASP A 1 825 ? -47.839 18.691 18.291 1.00 85.12 825 ASP A CA 1
ATOM 6504 C C . ASP A 1 825 ? -49.064 18.117 19.051 1.00 85.12 825 ASP A C 1
ATOM 6506 O O . ASP A 1 825 ? -48.909 17.261 19.936 1.00 85.12 825 ASP A O 1
ATOM 6510 N N . PRO A 1 826 ? -50.301 18.541 18.711 1.00 82.62 826 PRO A N 1
ATOM 6511 C CA . PRO A 1 826 ? -51.520 18.055 19.361 1.00 82.62 826 PRO A CA 1
ATOM 6512 C C . PRO A 1 826 ? -51.769 16.554 19.177 1.00 82.62 826 PRO A C 1
ATOM 6514 O O . PRO A 1 826 ? -52.583 15.975 19.894 1.00 82.62 826 PRO A O 1
ATOM 6517 N N . SER A 1 827 ? -51.117 15.934 18.190 1.00 81.38 827 SER A N 1
ATOM 6518 C CA . SER A 1 827 ? -51.184 14.498 17.919 1.00 81.38 827 SER A CA 1
ATOM 6519 C C . SER A 1 827 ? -50.094 13.683 18.619 1.00 81.38 827 SER A C 1
ATOM 6521 O O . SER A 1 827 ? -50.156 12.454 18.571 1.00 81.38 827 SER A O 1
ATOM 6523 N N . SER A 1 828 ? -49.137 14.340 19.291 1.00 77.31 828 SER A N 1
ATOM 6524 C CA . SER A 1 828 ? -48.090 13.669 20.070 1.00 77.31 828 SER A CA 1
ATOM 6525 C C . SER A 1 828 ? -48.695 12.759 21.139 1.00 77.31 828 SER A C 1
ATOM 6527 O O . SER A 1 828 ? -49.735 13.076 21.723 1.00 77.31 828 SER A O 1
ATOM 6529 N N . ASP A 1 829 ? -48.040 11.635 21.422 1.00 72.75 829 ASP A N 1
ATOM 6530 C CA . ASP A 1 829 ? -48.446 10.766 22.521 1.00 72.75 829 ASP A CA 1
ATOM 6531 C C . ASP A 1 829 ? -48.273 11.503 23.857 1.00 72.75 829 ASP A C 1
ATOM 6533 O O . ASP A 1 829 ? -47.173 11.918 24.210 1.00 72.75 829 ASP A O 1
ATOM 6537 N N . PHE A 1 830 ? -49.380 11.678 24.577 1.00 70.62 830 PHE A N 1
ATOM 6538 C CA . PHE A 1 830 ? -49.446 12.358 25.872 1.00 70.62 830 PHE A CA 1
ATOM 6539 C C . PHE A 1 830 ? -49.649 11.376 27.032 1.00 70.62 830 PHE A C 1
ATOM 6541 O O . PHE A 1 830 ? -49.881 11.785 28.169 1.00 70.62 830 PHE A O 1
ATOM 6548 N N . SER A 1 831 ? -49.586 10.065 26.770 1.00 71.25 831 SER A N 1
ATOM 6549 C CA . SER A 1 831 ? -49.829 9.027 27.780 1.00 71.25 831 SER A CA 1
ATOM 6550 C C . SER A 1 831 ? -48.842 9.061 28.954 1.00 71.25 831 SER A C 1
ATOM 6552 O O . SER A 1 831 ? -49.179 8.585 30.040 1.00 71.25 831 SER A O 1
ATOM 6554 N N . ASN A 1 832 ? -47.672 9.674 28.755 1.00 61.31 832 ASN A N 1
ATOM 6555 C CA . ASN A 1 832 ? -46.624 9.847 29.761 1.00 61.31 832 ASN A CA 1
ATOM 6556 C C . ASN A 1 832 ? -46.579 11.264 30.374 1.00 61.31 832 ASN A C 1
ATOM 6558 O O . ASN A 1 832 ? -45.749 11.520 31.246 1.00 61.31 832 ASN A O 1
ATOM 6562 N N . GLU A 1 833 ? -47.457 12.187 29.963 1.00 66.88 833 GLU A N 1
ATOM 6563 C CA . GLU A 1 833 ? -47.479 13.553 30.501 1.00 66.88 833 GLU A CA 1
ATOM 6564 C C . GLU A 1 833 ? -48.102 13.606 31.915 1.00 66.88 833 GLU A C 1
ATOM 6566 O O . GLU A 1 833 ? -49.131 12.971 32.185 1.00 66.88 833 GLU A O 1
ATOM 6571 N N . PRO A 1 834 ? -47.527 14.383 32.854 1.00 61.03 834 PRO A N 1
ATOM 6572 C CA . PRO A 1 834 ? -48.103 14.555 34.181 1.00 61.03 834 PRO A CA 1
ATOM 6573 C C . PRO A 1 834 ? -49.415 15.361 34.137 1.00 61.03 834 PRO A C 1
ATOM 6575 O O . PRO A 1 834 ? -49.521 16.417 33.518 1.00 61.03 834 PRO A O 1
ATOM 6578 N N . GLN A 1 835 ? -50.433 14.883 34.859 1.00 65.12 835 GLN A N 1
ATOM 6579 C CA . GLN A 1 835 ? -51.729 15.563 34.983 1.00 65.12 835 GLN A CA 1
ATOM 6580 C C . GLN A 1 835 ? -51.579 16.958 35.628 1.00 65.12 835 GLN A C 1
ATOM 6582 O O . GLN A 1 835 ? -50.872 17.077 36.636 1.00 65.12 835 GLN A O 1
ATOM 6587 N N . PRO A 1 836 ? -52.276 18.001 35.122 1.00 62.28 836 PRO A N 1
ATOM 6588 C CA . PRO A 1 836 ? -53.506 17.926 34.318 1.00 62.28 836 PRO A CA 1
ATOM 6589 C C . PRO A 1 836 ? -53.356 18.001 32.779 1.00 62.28 836 PRO A C 1
ATOM 6591 O O . PRO A 1 836 ? -54.372 18.265 32.143 1.00 62.28 836 PRO A O 1
ATOM 6594 N N . ASN A 1 837 ? -52.151 17.809 32.206 1.00 63.50 837 ASN A N 1
ATOM 6595 C CA . ASN A 1 837 ? -51.869 17.662 30.754 1.00 63.50 837 ASN A CA 1
ATOM 6596 C C . ASN A 1 837 ? -52.762 18.480 29.784 1.00 63.50 837 ASN A C 1
ATOM 6598 O O . ASN A 1 837 ? -53.251 17.967 28.779 1.00 63.50 837 ASN A O 1
ATOM 6602 N N . GLY A 1 838 ? -53.064 19.734 30.130 1.00 58.12 838 GLY A N 1
ATOM 6603 C CA . GLY A 1 838 ? -53.830 20.635 29.266 1.00 58.12 838 GLY A CA 1
ATOM 6604 C C . GLY A 1 838 ? -55.255 20.231 28.898 1.00 58.12 838 GLY A C 1
ATOM 6605 O O . GLY A 1 838 ? -55.750 20.723 27.886 1.00 58.12 838 GLY A O 1
ATOM 6606 N N . ASP A 1 839 ? -55.917 19.358 29.667 1.00 63.06 839 ASP A N 1
ATOM 6607 C CA . ASP A 1 839 ? -57.199 18.722 29.302 1.00 63.06 839 ASP A CA 1
ATOM 6608 C C . ASP A 1 839 ? -57.115 17.737 28.098 1.00 63.06 839 ASP A C 1
ATOM 6610 O O . ASP A 1 839 ? -58.145 17.468 27.463 1.00 63.06 839 ASP A O 1
ATOM 6614 N N . ARG A 1 840 ? -55.925 17.198 27.771 1.00 59.66 840 ARG A N 1
ATOM 6615 C CA . ARG A 1 840 ? -55.707 16.194 26.704 1.00 59.66 840 ARG A CA 1
ATOM 6616 C C . ARG A 1 840 ? -56.023 14.757 27.117 1.00 59.66 840 ARG A C 1
ATOM 6618 O O . ARG A 1 840 ? -55.688 14.349 28.255 1.00 59.66 840 ARG A O 1
#

Foldseek 3Di:
DDDDDDDDPPPPPPQDFFAAWDKLDWDWDAFPVGDIFTKMWTTHQLATWIAGPQQFTWDQDPVRFIAGWDADPQQHTDHDPHTPPPGDHDPCRRNHDGDPNSSVVSVVVVVVLLVLLQVLQVVLLVVCVVVVLAADEFEEEEAEAEEPPPQADDFDQVLLCQQAANDVLQADDDDPDDDDQHSFPVRDGFFGHVQNQCCQLLLNSYGYHYHYQQDDPNTHPHQYDHHHPVCQQPPDALQVVVLRSLLSCVVVPSPPQVVGNAYEYEYHDEADRYGNQHKAWDWQHDNVRARDDPQAGPVGDGIHIYIYHYQDHPNGGDHCLSVNQRVSSSNNQAAACRDPPTQDLQASRHCQSQFDLGGNRQRHHHDVVVSVSSVSADADEDDAWDAQDWQDQDSRHFYWYWYDQPPALKTKIKHFDFLDRSNVRPPPDSVDDSPDSPDDDPPQQQLRRGGAMWMKIADCPDRSNVRIGIFAFQNDDDPDNRHHPPSHAWWGKAACDDPPGTHPADPLSHGSQWMWTRWHADNVNRITTTTIHRRHQEAEAAEAEEAEAEAEAAAAYEYAVYEYEYEFQYEYEYAPPDLSAAHEYEYYNAYEYAYPYDPVGAYEYAYVPLHAHAEYEYDDLYEYEHERYEYERYQENYEDQEQNYEYEAYCYEYYDYAEYEYLEHYYAAENYEYACYEEHEYAYEEDEAYNYEYHVYAYAYAHYQEYEHEPYEWDDCEAHYHYEEYAHAYYAYQYEFDNYLERYEHYAYPDQERYEHFNYEAENYCEQYEYNDHDHAYAHYEYDNHVYPYDDHDHYHYHFDQCFPCVPVPRRDGDPPGPSQVSTDVPDDCVPPDPPSVVD

Sequence (840 aa):
MKYLTTAILLIVLTNKMYADYYDTGMIEWSQPNGIIFIGKGWGDEFAFQYETNTGYRFVLNTDGYYYYAILDSVGEFTASENKVNIDSPLAFSYKLERSAIRKTEIEAEIEAFNQEVENNRIDYLQRQASSGGLRETINLGVLFIDFSSDDHMQNYPSPFEGMLFSVNEWIGQPTQENNYTTPHPQNHNIYGSLRDYYWDQSQGQIEITGELINISGGHVDWIDLPLSKDDYHNNYSKQQFAQIAIQKAVADGWTNLHDYTYIIILYASDRMDGGALSPSNYSNICIDGSNPTDGVCDDGSEPIEGYVINETYFRTFGHIGVHAHELAHKIGAGDQYVNLPRPYTWSLMDIGSHNGGYFGNCPSGFSPYYRIDFGWVNTTQIGLDLTDFIVEYNYDDPIYYKVPIDYSAEYFIFENRLREGFDSWTPYNPDAEPDDPFYPLDPNDPNGREGGLLVWHIKPDITQSKRLEIEHADGDEPSDDGDPFPLTGNGQNFNDYGPPFSNSRLRDDSPSHIAINNIRWDENNLSSIVDINLDYQVNIITENTTWSGIVNIDTDTRIAGATLTIDPGTEIQIQNSNPGFGIRLEIRDGGLIQSLGTNNNTVTINSSPEEPWSGISVYDNSSLILEHTQVMNATNVIRVEDSQASGQLIFSTFEDASSIGVNSGELIISNCEFINTGALSQEGDLLDISESIFINSSVNISSSTSCNISNSLFESDGSGIGIQNGGAPMFLLNNVIKKWSTGIVVGTPSVRETQMVNNNIIVGCNQGIENLGGDPPLNYNAFWNNTNNGYLGDNEITNVDPMFVDEANDDYHLKWESLLIDAGDPSSDFSNEPQPNGDR

Radius of gyration: 34.27 Å; chains: 1; bounding box: 98×71×91 Å

Secondary structure (DSSP, 8-state):
------------------SS-EE--SEEEE-TTS-EEEEEEEE-TTT-EEEETTSBEEEE-TTS-EEEEEE-SSS-EEEEEEETTTSPPPGGGBT----HHHHHHHHHHHHHHHHHHHHHHHHHHHHHHHHTS--EEEEEEEEEEEETT----S--HHHHHHHHH-SSSSB----SS-----SSTT----B--HHHHHHHHTTTSEEEEEEESSEETTEE--EEESS-HHHHHHHS-HHHHHHHHHHHHHHHT---GGGSSEEEEEEEEE---SGGGSSEEEEEE-TTSPPPBTTB-TTSPPPEEEEEEEEEETTEE--HHHHHHHHHHHTT-----SSSS--GGG-TTTGGGG-SSSTTSSPPPPPHHHHHHTTSSPEEE--S-EEEEEE---SSS--EEEEE-TT-S-EEEEEEEES-GGGTTPSPPTT--TT-TT--S-TT-TTTTSEEEEEEEE-TTS-GGGSEEEEPTT---SSSS-PPBPSSSS-EEESTT-TTS-----TTS-----EEEEEEEETTTTEEEEEEESSTT-EEE-S-EEE-SEEEE-S-EEEESSEEEE-TT-EEEE----TTS--EEEEETT-EEEEE-BTTB-EEEEESSS--B-EEEE-TT-EEEEESEEEESBSEEEEE-STT-EEEEES-EEES-SEEEESSSEEEEES-EEES---EEE-SSEEEEES-EEES--EEESS-SEEEEES-EEE-SSEEEEE----S-EEEES-EEES-SEEEEE---SSTTSEEEES-EEES-SEEEEESSS---EES-EEES-SEEES--TT-EES----EEEGGGTEEEEPTT-TTTT-S-TTS--TTSPTTGGG-

=== Feature glossary ===
Each block in this record encodes a different view of the same protein. In brief:

Predicted aligned error. PAE(i, j) answers: if I align the predicted and true structures on residue i, how far off (in Å) do I expect residue j to be? A block-diagonal PAE matrix with low values on the blocks and high values off-diagonal is the signature of a multi-domain protein with confidently predicted domains but uncertain inter-domain orientation.

Contact-map, Ramachandran, and PAE plots. Plot images: a contact map (which residues are close in 3D, as an N×N binary image), a Ramachandran scatter (backbone torsion angles, revealing secondary-structure composition at a glance), and — for AlphaFold structures — a PAE heatmap (pairwise prediction confidence).

Backbone torsions (φ/ψ). φ (phi) and ψ (psi) are the two rotatable backbone dihedrals per residue: φ is the C(i-1)–N–Cα–C torsion, ψ is the N–Cα–C–N(i+1) torsion, both in degrees on (−180°, 180°]. α-helical residues cluster near (−60°, −45°); β-strand residues near (−120°, +130°). A Ramachandran plot is simply a scatter of (φ, ψ) for every residue.

Foldseek 3Di. A 3Di character summarizes, for each residue, the relative orientation of the Cα frame of its nearest spatial neighbor. Because it encodes fold topology rather than chemistry, 3Di alignments detect remote structural similarity that sequence alignment misses.

Radius of gyration, Cα contacts, bounding box. Three whole-structure scalars: the radius of gyration (RMS distance of Cα from centroid, in Å), the count of Cα–Cα contacts (pairs closer than 8 Å and separated by more than four residues in sequence — i.e. tertiary, not local, contacts), and the bounding-box dimensions. Together they distinguish compact globular folds from extended fibres or disordered chains.

Sequence. Sequence gives the chain of amino acids in standard one-letter code (A=alanine, C=cysteine, …, Y=tyrosine), read N→C. It is the only feature that is directly encoded by the gene; all structural features are derived from the folded form of this sequence.

mmCIF coordinates. Atomic coordinates in PDBx/mmCIF format — the same representation the Protein Data Bank distributes. Each line of the _atom_site loop places one backbone atom in Cartesian space (units: ångströms, origin: arbitrary).

Secondary structure (3-state, P-SEA). Three-state secondary structure (P-SEA) collapses the eight DSSP classes into helix (a), strand (b), and coil (c). P-SEA assigns these from Cα geometry alone — distances and angles — without requiring backbone oxygens, so it works on any Cα trace.

InterPro / GO / CATH / organism. Functional annotations link the protein to curated databases. InterPro entries identify conserved domains and families by matching the sequence against member-database signatures (Pfam, PROSITE, CDD, …). Gene Ontology (GO) terms describe molecular function, biological process, and cellular component in a controlled vocabulary. CATH places the structure in a hierarchical fold classification (Class/Architecture/Topology/Homologous-superfamily). The organism is the source species.

B-factor. B-factor (Debye–Waller factor) reflects atomic displacement in the crystal lattice. It is an experimental observable (units Å²), not a prediction; low values mean the atom is pinned down, high values mean it moves or is heterogeneous across the crystal.

Rendered structure images. Structure images are PyMOL renders from six orthogonal camera directions. Cartoon representation draws helices as coils and strands as arrows; sticks shows the backbone as bonds; surface shows the solvent-excluded envelope. Rainbow coloring maps sequence position to hue (blue→red, N→C); chain coloring assigns a distinct color per polypeptide.

Solvent-accessible surface area. Solvent-accessible surface area (SASA) is the area in Å² traced out by the centre of a 1.4 Å probe sphere (a water molecule) rolled over the protein's van der Waals surface (Shrake–Rupley / Lee–Richards construction). Buried residues have near-zero SASA; fully exposed residues can exceed 200 Å². The total SASA scales roughly with the number of surface residues.

Secondary structure (8-state, DSSP). The SS8 string is DSSP's per-residue secondary-structure call. α-helix (H) means an i→i+4 H-bond ladder; β-strand (E) means the residue participates in a β-sheet; 3₁₀ (G) and π (I) are tighter and wider helices; T/S are turns/bends; '-' is loop.

pLDDT. For AlphaFold models, the B-factor field carries pLDDT — the model's own estimate of local accuracy on a 0–100 scale. Regions with pLDDT<50 should be treated as essentially unmodeled; they often correspond to intrinsically disordered segments.

Nearest PDB structures. Nearest PDB neighbors are the top structural matches found by Foldseek when searching this structure against the entire Protein Data Bank. Each hit reports a TM-score (0 to 1; >0.5 almost always implies the same fold) and an E-value. These are *structural* homologs — they may share no detectable sequence similarity.